Protein AF-0000000071013666 (afdb_homodimer)

Radius of gyration: 38.87 Å; Cα contacts (8 Å, |Δi|>4): 4070; chains: 2; bounding box: 71×134×83 Å

Nearest PDB structures (foldseek):
  2w54-assembly2_D  TM=9.859E-01  e=0.000E+00  Rhodobacter capsulatus
  2w55-assembly4_H  TM=9.844E-01  e=0.000E+00  Rhodobacter capsulatus
  3nvw-assembly1_C  TM=9.720E-01  e=0.000E+00  Bos taurus
  3b9j-assembly2_K  TM=9.791E-01  e=0.000E+00  Bos taurus
  3am9-assembly1_A  TM=9.625E-01  e=1.106E-103  Bos taurus

Foldseek 3Di:
DQDFLFLAFDDFPCVVCVVVVNDDDPVNDDADPPEWEKDFQWAQFFKWFWPDKDLPQLCPQPFWPDKDFLVLFPFQQALFLPDRPQGLADDGIHQATLRGHIMIIGPDNVSRHVSSVPMDTDIGHDAFFFDLVSQVVVVFFQDDKDKFWDAAQPVLLVVFPDKDKDKFWFFWFDQPFPFFWKKKWADDPPQAIEMETQALAQQSLLVSLCRRNVHDSLRYKYWFAEHRFCQFQRHRFSNSQRNNQSSVCSVPVGMYMYGDDLLSRLQATAIGKIKMKMKMFGAHLQQATRHMEMEIETEFEAHVRPQVQLQLQLVQQLQFQFQHNTYMYMYTGGYGRAHGHTAGQCRNNLVSNLRNLVVLLQSCQVSVHDSVSSVLVGGADVVRAAGSQGDGADPDCQNVQQVVLCVVVVVVVVVVVQLVVLVVDQFKHKFKFKDKGKHFFDRLPQVLQKWKKKWFQDLQRAIEIEIQGHHHQLSLQLLLLSLLCSLQQEDSVSYHYDIHMCNGTPDHHRNDSLCSCQHRSQFSNQFSNVLLLLLLPVLCVVVVHHSVPWDRHHQAIDHPNDGDHSSNSSNVCVVVVTDRMGMGMDGQPDADADSVNSHTHSGLHIWMKMKMWMKMAGLVQLDIATAAMEIETAFASGRHVVSLQVLLQVLLQQLLQSQAFAHWDADSRNGTPQSDCVRGPGDDPVRPHPYYHYDYDPPHAQPGPTSVRTHRRNRGSNSNNSRVNSRLQRRLCSSPPPQGGFNAHGNSYSVRSNVSNVVSVPRD/DQPFLFLAFDDFPCVVCVVVVNDDDPVNDDADPPEWEKDFQWAQFFKWFWPDKDLVQLCPQPFWPDKDFPVLFPFQQALFLPDRPQGLADDGIHQATLRGHIMIIGPDNVSRHVSSVPMDTDIGDDAFFFDLVSQVVVVFFQDDKDKFWDAAQPVLLVVFPDKDKDKFWFFWFDQPFPFFWKKKWADDPPQAIEMETQALAQQSLLVSLCRRNVHDSLRYKYWFAEHRFCQFQRHRFSNSQRNNQSSVCSVPVGMYMYGDDLLSRLQATAIGKIKMKIKMFGAHLQQATRHMEMEIETEFEAHVRPQVQLQLQLVQQLQFQFQHNTYMYMYTGGYTRAHGHTAGQCRNNLVSPLRNLLVLLQSCQVSVHDSVSSVLVGGADVVRAAGSQGDGADPDCQNVQQVVLCVVVVVVVVVVVQLVVLVVDQFKHKFKFKDKGKHFFDRLPQVLQKWKKKWFQDLQRAIEIEIQGHHHQLSLQLLLLSLLCSLQQEDSVSYHYDIHMCNGTPDHHRNDSLCSCQHGSQQSNQFSNVLLLLLLPVLCVVVVHHSVPWDRHHQAIDHPNDGDHSSNSSNVCVVVVTDRMGMGMDGDPQADADSVNSHTHSGLHIWMKMKMWMKMAGLVQLDIATAAMEIETAFASGRHVNSLQVLLQVLLQQLLQSQAFAHWDADSRRGTPQSDCVRGPGDDPVRPHPYYHYDYDPPHAQPGPTSVRTHRRNRGSNSNNSRVNSRLQRRLCSSPPPQGGFNAHGNSYSVSSNVSSVVSVPRD

pLDDT: mean 96.6, std 4.64, range [29.09, 98.94]

Organism: NCBI:txid2759526

InterPro domains:
  IPR000674 Aldehyde oxidase/xanthine dehydrogenase, a/b hammerhead [PF01315] (21-127)
  IPR000674 Aldehyde oxidase/xanthine dehydrogenase, a/b hammerhead [SM01008] (20-127)
  IPR008274 Aldehyde oxidase/xanthine dehydrogenase, first molybdopterin binding domain [PF02738] (143-379)
  IPR014309 Xanthine dehydrogenase, molybdopterin binding subunit [TIGR02965] (6-761)
  IPR016208 Aldehyde oxidase/xanthine dehydrogenase-like [PTHR11908] (5-758)
  IPR036856 Aldehyde oxidase/xanthine dehydrogenase, a/b hammerhead superfamily [SSF54665] (4-128)
  IPR037165 Aldehyde oxidase/xanthine dehydrogenase, molybdopterin binding domain superfamily [SSF56003] (127-760)
  IPR046867 Aldehyde oxidase/xanthine dehydrogenase, second molybdopterin binding domain [PF20256] (405-689)

Sequence (1528 aa):
MTERSVGASRRHDSAEAHVAGRAVYIDDIAEPPGLLHLAFGLAADGHARLLGIDLDAVRAVPGVVGVYTAADIPGVNDVSPVKGDDRLFADGEILYPGQPLFVVAATSVEIARRAARKAVVDVEPLPALTTIAQAKAAGSVIEEAQRMARGDAAAALDAAPHRISGTLEMGGQEHFYLEGQVALAVPGEDGQVHVLSSTQHPSEIQHLIAKVLGCSHADVTVEVRRMGGAFGGKETQAAAFAVAAALVAAKTGRPAKIRADRDDDMAMTGKRHEFSAGYDVGFTPDGRIAGIRIELASRCGATWDLSSAINDRAMFHADNCYWLPAVEIVSHRLKTHTVSNTAFRGFGGPQGMLAIERVMDAIAVHLGLDPLSVRQVNLYAPGRDVTPYHMTVTDNVAPEIIAELAEQAEYARRQAAVAEFNARNTVLKKGLALTPVKFGISFTTTHLNQAGALVLVYADGSIQINHGGTEMGQGLMIKVAQVVADVFAVPVDRVRVTSTRTDKVPNTSATAASSGADLNGMAAFRAADTVRARLADFLGDRFGCQAGDVRFTADGVVAGDELVPFETVCRMAHLARVSLSSTGFYATPHIHYDRATHSGRPFLYFAYGAALSEVVIDTLTGEHRVLAVDILHDVGRSLNPAIDLGQIEGAFVQGMGWLTTEELVYDDRGRLLTHAPSTYKIPTAGDRPARMDIRLWAAGLNVEATIHRSKAVGEPPFMLAISVFSALTAAVAATAPGKGLPALDAPATPERILMAVGELRARGMTERSVGASRRHDSAEAHVAGRAVYIDDIAEPPGLLHLAFGLAADGHARLLGIDLDAVRAVPGVVGVYTAADIPGVNDVSPVKGDDRLFADGEILYPGQPLFVVAATSVEIARRAARKAVVDVEPLPALTTIAQAKAAGSVIEEAQRMARGDAAAALDAAPHRISGTLEMGGQEHFYLEGQVALAVPGEDGQVHVLSSTQHPSEIQHLIAKVLGCSHADVTVEVRRMGGAFGGKETQAAAFAVAAALVAAKTGRPAKIRADRDDDMAMTGKRHEFSAGYDVGFTPDGRIAGIRIELASRCGATWDLSSAINDRAMFHADNCYWLPAVEIVSHRLKTHTVSNTAFRGFGGPQGMLAIERVMDAIAVHLGLDPLSVRQVNLYAPGRDVTPYHMTVTDNVAPEIIAELAEQAEYARRQAAVAEFNARNTVLKKGLALTPVKFGISFTTTHLNQAGALVLVYADGSIQINHGGTEMGQGLMIKVAQVVADVFAVPVDRVRVTSTRTDKVPNTSATAASSGADLNGMAAFRAADTVRARLADFLGDRFGCQAGDVRFTADGVVAGDELVPFETVCRMAHLARVSLSSTGFYATPHIHYDRATHSGRPFLYFAYGAALSEVVIDTLTGEHRVLAVDILHDVGRSLNPAIDLGQIEGAFVQGMGWLTTEELVYDDRGRLLTHAPSTYKIPTAGDRPARMDIRLWAAGLNVEATIHRSKAVGEPPFMLAISVFSALTAAVAATAPGKGLPALDAPATPERILMAVGELRARG

Secondary structure (DSSP, 8-state):
----STTS----TTHHHHHHT----GGGSPPPTTPEEEEEEE--SSSEEEEEEE-HHHHTSTTEEEEE-GGG-SS-S---SSSS---SS--SEE-STT-EEEEEEESSHHHHHHHHTT-EEEEEE-----SHHHHHHHT-EEEEEEEEEES-HHHHHHH-SEEEEEEEEE-------SS-SEEEEEE-GGG-EEEEE--S-HHHHHHHHHHHHT--GGGEEEEES--S--TTHHHHTTHHHHHHHHHHHHHHSS-EEEE--HHHHHHHS--PPEEEEEEEEEE-TTS-EEEEEEEEEEEEESS-TTHHHHHHHHHHTTTTTB--SSEEEEEEEEE-SSPPP---TTTTHHHHHHHHHHHHHHHHHHHT--HHHHHHHHB-BTTB-B-TTS-B-----HHHHHHHHHHHTTHHHHHHHHHHHHHH-SSEEEEEEEEEEEEEES-SSGGGSEEEEEEEE-TTS-EEEEES---SSS-HHHHHHHHHHHHHT--GGGEEE--EETTTS-SPPPS-TT-HHHHHHHHHHHHHHHHHHHHHHHHHHHHTS-GGG-EEETTEEEETTEEE-HHHHHHHHHHTT---EEEEEEE--S-EEETTTTEEE--SEEEEEEEEEEEEEETTT--EEEEEEEEEE--BS-S-HHHHHHHHHHHHHHHHHHHHT----B-TTS-BS--STTTS----GGGS-SEEEEEE-TT---SS--GGGB---SSGGGGGGHHHHHHHHHHHHTTSTTS-S---PBS--HHHHHHHHHHHHT--/----STTS----TTHHHHHHT----GGGSPPPTTPEEEEEEE--SSSEEEEEEE-HHHHTSTTEEEEE-GGG-SS-S---SSSS---SS--SEE-STT-EEEEEEESSHHHHHHHHTT-EEEEEE-----SHHHHHHHT-EEEEEEEEEES-HHHHHHH-SEEEEEEEEE-------SS-SEEEEEE-GGG-EEEEE--S-HHHHHHHHHHHHT--GGGEEEEES--S--TTHHHHTTHHHHHHHHHHHHHHSS-EEEE--HHHHHHHS--PPEEEEEEEEEE-TTS-EEEEEEEEEEEEESS-TTHHHHHHHHHHTTTTTB--SSEEEEEEEEE-SSPPP---TTTTHHHHHHHHHHHHHHHHHHHT--HHHHHHHHB-BTTB-B-TTS-B-----HHHHHHHHHHHTTHHHHHHHHHHHHHH-SSEEEEEEEEEEEEEES-SSGGGSEEEEEEEE-TTS-EEEEES---SSS-HHHHHHHHHHHHHT--GGGEEE--EETTTS-SPPPS-TT-HHHHHHHHHHHHHHHHHHHHHHHHHHHHTS-GGG-EEETTEEEETTEEE-HHHHHHHHHHTT---EEEEEEE--S-EEETTTTEEE--SEEEEEEEEEEEEEETTT--EEEEEEEEEE--BS-S-HHHHHHHHHHHHHHHHHHHHT----B-TTS-BS--STTTS----GGGS-SEEEEEE-TT---SS--GGGB---SSGGGGGGHHHHHHHHHHHHTTSTTS-S---PBS--HHHHHHHHHHHHT--

Solvent-accessible surface area (backbone atoms only — not comparable to full-atom values): 73636 Å² total; per-residue (Å²): 128,68,77,59,45,47,51,36,70,53,75,53,80,54,49,67,31,55,78,69,67,63,57,76,45,80,88,65,51,78,65,53,72,72,42,26,18,37,23,64,21,56,34,83,50,24,24,22,40,46,76,45,73,49,50,65,65,23,63,65,36,83,57,46,78,47,75,44,43,56,86,68,48,73,36,46,74,38,49,37,84,70,85,64,67,34,52,54,30,46,70,63,44,36,53,15,20,35,42,34,42,31,38,24,32,6,69,34,54,68,53,8,48,56,27,32,69,49,47,45,74,43,68,47,84,45,90,52,34,60,44,58,67,52,11,60,75,67,68,35,53,71,47,80,67,45,75,40,55,32,72,57,20,67,63,28,35,74,68,31,86,38,70,54,70,52,74,44,48,35,51,22,38,77,67,82,42,75,43,57,52,39,14,39,15,36,51,52,72,95,79,20,36,41,30,42,35,43,43,29,15,51,37,59,43,25,47,36,34,17,43,24,60,57,54,50,52,64,39,38,34,24,37,28,70,53,43,42,36,37,57,37,45,18,51,60,56,32,30,55,45,39,34,50,14,41,49,50,4,67,75,69,68,30,30,16,32,29,64,46,50,67,48,56,40,53,41,56,36,42,30,33,55,27,36,42,34,36,40,40,40,6,21,43,97,79,45,35,60,43,8,30,39,39,39,38,37,31,41,27,10,55,35,52,62,44,38,67,61,28,54,50,36,14,62,75,19,37,46,44,58,37,42,62,69,10,26,35,38,36,40,39,42,23,29,25,17,21,50,31,16,34,48,23,71,43,55,18,28,48,64,15,30,49,52,41,50,49,50,43,48,43,49,12,49,73,67,70,45,59,48,57,56,27,48,62,68,24,39,54,43,93,96,40,34,57,46,62,37,61,30,70,61,84,76,81,52,57,71,59,53,48,53,51,46,40,58,75,66,38,44,69,62,52,52,52,52,38,53,52,47,37,73,74,33,89,52,49,27,39,14,65,25,64,34,69,40,43,34,72,34,46,44,78,56,62,48,51,39,31,21,28,13,33,33,34,46,32,49,71,44,25,24,34,39,36,33,37,45,48,35,44,79,76,44,46,59,44,42,36,31,16,46,42,16,43,71,60,26,46,64,48,84,45,39,44,72,56,54,20,34,42,83,75,24,52,76,31,26,60,46,48,55,47,31,42,56,47,32,28,29,36,0,36,37,47,8,43,48,51,35,51,48,51,51,25,44,49,43,12,66,75,53,73,38,58,40,88,64,40,42,64,35,69,84,18,34,34,34,67,94,42,76,39,44,54,37,56,49,32,35,52,36,42,56,68,53,48,71,44,55,25,49,14,59,30,57,70,65,89,53,45,64,42,77,92,74,39,36,38,30,52,40,68,51,70,32,40,32,30,17,38,19,32,30,39,36,35,68,86,67,18,44,70,48,60,52,33,37,41,36,41,33,34,30,22,39,42,50,30,49,54,47,51,55,51,37,35,53,53,22,24,50,50,28,38,17,40,38,31,53,23,55,71,44,64,47,81,46,16,39,68,68,38,41,43,78,88,59,29,45,68,69,50,84,83,63,55,42,84,40,66,48,78,43,70,36,82,82,34,68,40,88,55,91,40,52,78,20,33,42,50,48,64,28,57,33,25,48,36,22,53,9,48,50,51,2,47,49,42,16,47,28,62,74,37,74,90,65,50,74,51,76,64,45,38,32,45,26,32,67,44,42,32,49,19,42,53,54,40,60,66,56,131,127,70,78,59,44,47,50,35,70,54,75,53,81,53,48,68,31,56,78,69,68,63,57,77,44,80,89,64,50,80,66,53,71,72,42,25,18,35,22,65,21,57,36,84,52,25,23,23,40,46,76,45,73,48,50,63,63,24,63,63,35,85,58,47,77,46,75,43,43,57,85,68,49,74,36,46,75,38,48,38,83,71,85,63,68,34,51,54,30,48,71,63,42,35,52,15,21,36,43,34,42,30,41,23,32,6,69,34,55,67,51,8,48,58,26,32,70,50,48,45,74,43,67,47,82,45,90,51,34,60,45,58,68,51,12,60,76,68,68,35,53,72,47,80,65,46,74,40,56,33,72,58,21,70,61,29,36,74,67,30,85,38,70,55,70,54,74,44,46,36,49,22,39,76,68,81,42,74,42,55,52,39,13,38,13,36,50,53,72,94,78,20,36,42,30,42,34,43,44,30,15,50,36,60,43,26,48,36,33,16,43,25,60,58,54,49,53,64,39,37,33,25,36,28,70,52,43,41,37,37,56,36,45,17,49,60,56,30,28,57,46,39,32,50,14,40,50,50,3,67,74,69,67,30,30,16,35,26,63,47,52,65,50,58,40,54,42,56,35,41,28,33,55,27,35,42,35,36,40,41,39,6,20,44,96,77,45,35,62,42,8,29,39,37,37,40,36,31,42,26,11,56,35,53,63,43,40,68,62,27,52,48,35,15,61,73,19,38,47,44,59,37,42,63,70,10,26,36,39,36,40,40,40,23,29,25,18,20,49,30,17,35,48,25,70,43,55,19,28,49,64,15,30,51,52,41,51,50,49,42,47,43,49,12,48,72,67,72,46,60,47,58,57,27,48,63,67,24,39,53,42,94,96,42,32,58,45,64,37,61,30,71,61,84,77,80,52,57,70,59,52,47,51,50,44,40,58,76,67,39,42,69,61,51,52,50,50,37,54,53,48,39,74,74,32,88,51,48,27,39,16,65,26,64,36,70,41,44,35,72,34,44,44,78,57,61,46,50,40,32,22,29,14,33,31,34,47,32,49,74,44,25,24,35,38,36,33,36,46,48,38,45,79,77,44,46,61,45,44,37,30,16,46,40,16,43,72,60,25,46,65,46,85,45,40,42,72,55,55,21,34,43,83,75,25,51,75,31,26,61,44,49,55,46,31,42,57,49,31,28,28,36,0,35,39,46,8,41,46,53,35,51,49,50,51,24,46,50,44,11,66,75,53,75,38,58,39,88,63,40,43,64,34,70,83,18,33,33,33,68,94,43,75,40,46,54,36,54,49,31,35,52,35,42,56,68,52,49,70,45,54,26,50,14,60,31,56,70,66,89,52,43,66,42,78,92,74,40,36,37,30,52,38,66,50,69,34,38,34,29,17,38,19,33,30,40,35,34,69,86,68,17,43,69,48,59,51,32,36,40,36,42,33,35,29,22,38,42,50,31,48,53,48,51,54,51,37,35,53,53,24,24,50,52,28,39,17,39,38,32,52,22,54,72,43,63,45,82,46,17,40,68,67,38,39,40,77,90,59,28,45,69,69,52,84,84,62,55,41,85,39,68,48,78,43,71,36,84,82,35,67,40,86,54,90,40,52,78,20,34,43,51,49,68,29,56,33,26,49,37,22,52,9,46,50,49,2,47,48,42,14,46,28,61,75,38,73,89,64,49,72,50,76,64,44,37,32,45,27,33,67,45,41,33,48,20,42,52,54,41,60,66,56,129

Structure (mmCIF, N/CA/C/O backbone):
data_AF-0000000071013666-model_v1
#
loop_
_entity.id
_entity.type
_entity.pdbx_description
1 polymer 'Xanthine dehydrogenase molybdopterin binding subunit'
#
loop_
_atom_site.group_PDB
_atom_site.id
_atom_site.type_symbol
_atom_site.label_atom_id
_atom_site.label_alt_id
_atom_site.label_comp_id
_atom_site.label_asym_id
_atom_site.label_entity_id
_atom_site.label_seq_id
_atom_site.pdbx_PDB_ins_code
_atom_site.Cartn_x
_atom_site.Cartn_y
_atom_site.Cartn_z
_atom_site.occupancy
_atom_site.B_iso_or_equiv
_atom_site.auth_seq_id
_atom_site.auth_comp_id
_atom_site.auth_asym_id
_atom_site.auth_atom_id
_atom_site.pdbx_PDB_model_num
ATOM 1 N N . MET A 1 1 ? 8.383 22.922 -27.344 1 29.45 1 MET A N 1
ATOM 2 C CA . MET A 1 1 ? 8.734 22.953 -25.938 1 29.45 1 MET A CA 1
ATOM 3 C C . MET A 1 1 ? 7.629 22.344 -25.078 1 29.45 1 MET A C 1
ATOM 5 O O . MET A 1 1 ? 6.504 22.844 -25.062 1 29.45 1 MET A O 1
ATOM 9 N N . THR A 1 2 ? 7.605 21.062 -24.906 1 40.78 2 THR A N 1
ATOM 10 C CA . THR A 1 2 ? 6.551 20.281 -24.266 1 40.78 2 THR A CA 1
ATOM 11 C C . THR A 1 2 ? 6.164 20.891 -22.922 1 40.78 2 THR A C 1
ATOM 13 O O . THR A 1 2 ? 7.031 21.297 -22.141 1 40.78 2 THR A O 1
ATOM 16 N N . GLU A 1 3 ? 5.148 21.547 -22.812 1 54.53 3 GLU A N 1
ATOM 17 C CA . GLU A 1 3 ? 4.621 22.328 -21.688 1 54.53 3 GLU A CA 1
ATOM 18 C C . GLU A 1 3 ? 4.809 21.594 -20.359 1 54.53 3 GLU A C 1
ATOM 20 O O . GLU A 1 3 ? 4.375 20.438 -20.219 1 54.53 3 GLU A O 1
ATOM 25 N N . ARG A 1 4 ? 5.801 21.906 -19.625 1 75.62 4 ARG A N 1
ATOM 26 C CA . ARG A 1 4 ? 6.109 21.406 -18.281 1 75.62 4 ARG A CA 1
ATOM 27 C C . ARG A 1 4 ? 4.855 21.359 -17.406 1 75.62 4 ARG A C 1
ATOM 29 O O . ARG A 1 4 ? 4.012 22.266 -17.484 1 75.62 4 ARG A O 1
ATOM 36 N N . SER A 1 5 ? 4.637 20.156 -16.688 1 82.19 5 SER A N 1
ATOM 37 C CA . SER A 1 5 ? 3.48 20.016 -15.812 1 82.19 5 SER A CA 1
ATOM 38 C C . SER A 1 5 ? 3.588 20.938 -14.602 1 82.19 5 SER A C 1
ATOM 40 O O . SER A 1 5 ? 2.598 21.531 -14.188 1 82.19 5 SER A O 1
ATOM 42 N N . VAL A 1 6 ? 4.801 21.047 -14.156 1 85.12 6 VAL A N 1
ATOM 43 C CA . VAL A 1 6 ? 5.016 21.938 -13.031 1 85.12 6 VAL A CA 1
ATOM 44 C C . VAL A 1 6 ? 4.98 23.391 -13.508 1 85.12 6 VAL A C 1
ATOM 46 O O . VAL A 1 6 ? 5.488 23.703 -14.586 1 85.12 6 VAL A O 1
ATOM 49 N N . GLY A 1 7 ? 4.418 24.281 -12.781 1 84.88 7 GLY A N 1
ATOM 50 C CA . GLY A 1 7 ? 4.316 25.688 -13.141 1 84.88 7 GLY A CA 1
ATOM 51 C C . GLY A 1 7 ? 3.023 26.031 -13.867 1 84.88 7 GLY A C 1
ATOM 52 O O . GLY A 1 7 ? 2.658 27.203 -13.977 1 84.88 7 GLY A O 1
ATOM 53 N N . ALA A 1 8 ? 2.369 24.984 -14.312 1 82.5 8 ALA A N 1
ATOM 54 C CA . ALA A 1 8 ? 1.08 25.188 -14.969 1 82.5 8 ALA A CA 1
ATOM 55 C C . ALA A 1 8 ? -0.053 25.25 -13.945 1 82.5 8 ALA A C 1
ATOM 57 O O . ALA A 1 8 ? -0.041 24.5 -12.961 1 82.5 8 ALA A O 1
ATOM 58 N N . SER A 1 9 ? -0.976 26.141 -14.281 1 86.44 9 SER A N 1
ATOM 59 C CA . SER A 1 9 ? -2.182 26.188 -13.461 1 86.44 9 SER A CA 1
ATOM 60 C C . SER A 1 9 ? -3.078 24.984 -13.727 1 86.44 9 SER A C 1
ATOM 62 O O . SER A 1 9 ? -3.572 24.797 -14.844 1 86.44 9 SER A O 1
ATOM 64 N N . ARG A 1 10 ? -3.094 24.172 -12.781 1 85.81 10 ARG A N 1
ATOM 65 C CA . ARG A 1 10 ? -3.98 23.016 -12.836 1 85.81 10 ARG A CA 1
ATOM 66 C C . ARG A 1 10 ? -5.031 23.078 -11.742 1 85.81 10 ARG A C 1
ATOM 68 O O . ARG A 1 10 ? -4.793 23.656 -10.672 1 85.81 10 ARG A O 1
ATOM 75 N N . ARG A 1 11 ? -6.199 22.609 -12.07 1 81.56 11 ARG A N 1
ATOM 76 C CA . ARG A 1 11 ? -7.266 22.531 -11.078 1 81.56 11 ARG A CA 1
ATOM 77 C C . ARG A 1 11 ? -6.902 21.562 -9.961 1 81.56 11 ARG A C 1
ATOM 79 O O . ARG A 1 11 ? -6.219 20.562 -10.195 1 81.56 11 ARG A O 1
ATOM 86 N N . HIS A 1 12 ? -7.41 21.781 -8.82 1 81.62 12 HIS A N 1
ATOM 87 C CA . HIS A 1 12 ? -7.344 20.828 -7.715 1 81.62 12 HIS A CA 1
ATOM 88 C C . HIS A 1 12 ? -7.84 19.453 -8.148 1 81.62 12 HIS A C 1
ATOM 90 O O . HIS A 1 12 ? -8.805 19.344 -8.906 1 81.62 12 HIS A O 1
ATOM 96 N N . ASP A 1 13 ? -7.219 18.406 -7.629 1 82.62 13 ASP A N 1
ATOM 97 C CA . ASP A 1 13 ? -7.496 17.062 -8.125 1 82.62 13 ASP A CA 1
ATOM 98 C C . ASP A 1 13 ? -8.938 16.641 -7.816 1 82.62 13 ASP A C 1
ATOM 100 O O . ASP A 1 13 ? -9.523 15.844 -8.539 1 82.62 13 ASP A O 1
ATOM 104 N N . SER A 1 14 ? -9.516 17.25 -6.777 1 84.38 14 SER A N 1
ATOM 105 C CA . SER A 1 14 ? -10.883 16.891 -6.387 1 84.38 14 SER A CA 1
ATOM 106 C C . SER A 1 14 ? -11.844 18.047 -6.621 1 84.38 14 SER A C 1
ATOM 108 O O . SER A 1 14 ? -12.953 18.062 -6.078 1 84.38 14 SER A O 1
ATOM 110 N N . ALA A 1 15 ? -11.453 19.062 -7.344 1 87.62 15 ALA A N 1
ATOM 111 C CA . ALA A 1 15 ? -12.25 20.266 -7.484 1 87.62 15 ALA A CA 1
ATOM 112 C C . ALA A 1 15 ? -13.641 19.953 -8.023 1 87.62 15 ALA A C 1
ATOM 114 O O . ALA A 1 15 ? -14.648 20.375 -7.445 1 87.62 15 ALA A O 1
ATOM 115 N N . GLU A 1 16 ? -13.695 19.203 -9.062 1 87.62 16 GLU A N 1
ATOM 116 C CA . GLU A 1 16 ? -14.984 18.875 -9.664 1 87.62 16 GLU A CA 1
ATOM 117 C C . GLU A 1 16 ? -15.836 18.031 -8.719 1 87.62 16 GLU A C 1
ATOM 119 O O . GLU A 1 16 ? -17.047 18.219 -8.641 1 87.62 16 GLU A O 1
ATOM 124 N N . ALA A 1 17 ? -15.156 17.109 -8.055 1 88.06 17 ALA A N 1
ATOM 125 C CA . ALA A 1 17 ? -15.883 16.25 -7.117 1 88.06 17 ALA A CA 1
ATOM 126 C C . ALA A 1 17 ? -16.438 17.062 -5.953 1 88.06 17 ALA A C 1
ATOM 128 O O . ALA A 1 17 ? -17.531 16.766 -5.453 1 88.06 17 ALA A O 1
ATOM 129 N N . HIS A 1 18 ? -15.75 18.047 -5.496 1 88.44 18 HIS A N 1
ATOM 130 C CA . HIS A 1 18 ? -16.219 18.906 -4.418 1 88.44 18 HIS A CA 1
ATOM 131 C C . HIS A 1 18 ? -17.484 19.656 -4.82 1 88.44 18 HIS A C 1
ATOM 133 O O . HIS A 1 18 ? -18.469 19.656 -4.078 1 88.44 18 HIS A O 1
ATOM 139 N N . VAL A 1 19 ? -17.5 20.203 -6.039 1 89.5 19 VAL A N 1
ATOM 140 C CA . VAL A 1 19 ? -18.609 21.031 -6.508 1 89.5 19 VAL A CA 1
ATOM 141 C C . VAL A 1 19 ? -19.828 20.172 -6.781 1 89.5 19 VAL A C 1
ATOM 143 O O . VAL A 1 19 ? -20.969 20.578 -6.535 1 89.5 19 VAL A O 1
ATOM 146 N N . ALA A 1 20 ? -19.516 18.922 -7.172 1 90.12 20 ALA A N 1
ATOM 147 C CA . ALA A 1 20 ? -20.609 18.016 -7.543 1 90.12 20 ALA A CA 1
ATOM 148 C C . ALA A 1 20 ? -21.094 17.203 -6.344 1 90.12 20 ALA A C 1
ATOM 150 O O . ALA A 1 20 ? -22.078 16.469 -6.438 1 90.12 20 ALA A O 1
ATOM 151 N N . GLY A 1 21 ? -20.422 17.375 -5.215 1 87.75 21 GLY A N 1
ATOM 152 C CA . GLY A 1 21 ? -20.797 16.625 -4.027 1 87.75 21 GLY A CA 1
ATOM 153 C C . GLY A 1 21 ? -20.406 15.156 -4.105 1 87.75 21 GLY A C 1
ATOM 154 O O . GLY A 1 21 ? -20.984 14.32 -3.414 1 87.75 21 GLY A O 1
ATOM 155 N N . ARG A 1 22 ? -19.453 14.906 -4.965 1 87.25 22 ARG A N 1
ATOM 156 C CA . ARG A 1 22 ? -19.062 13.516 -5.188 1 87.25 22 ARG A CA 1
ATOM 157 C C . ARG A 1 22 ? -17.797 13.164 -4.422 1 87.25 22 ARG A C 1
ATOM 159 O O . ARG A 1 22 ? -17.422 11.992 -4.328 1 87.25 22 ARG A O 1
ATOM 166 N N . ALA A 1 23 ? -17.031 14.125 -3.883 1 90.12 23 ALA A N 1
ATOM 167 C CA . ALA A 1 23 ? -15.852 13.828 -3.076 1 90.12 23 ALA A CA 1
ATOM 168 C C . ALA A 1 23 ? -16.219 13.07 -1.806 1 90.12 23 ALA A C 1
ATOM 170 O O . ALA A 1 23 ? -17.078 13.531 -1.032 1 90.12 23 ALA A O 1
ATOM 171 N N . VAL A 1 24 ? -15.633 11.977 -1.604 1 90.62 24 VAL A N 1
ATOM 172 C CA . VAL A 1 24 ? -16.031 11.102 -0.51 1 90.62 24 VAL A CA 1
ATOM 173 C C . VAL A 1 24 ? -15.203 11.414 0.732 1 90.62 24 VAL A C 1
ATOM 175 O O . VAL A 1 24 ? -13.977 11.242 0.727 1 90.62 24 VAL A O 1
ATOM 178 N N . TYR A 1 25 ? -15.906 11.914 1.695 1 94.56 25 TYR A N 1
ATOM 179 C CA . TYR A 1 25 ? -15.312 12.062 3.021 1 94.56 25 TYR A CA 1
ATOM 180 C C . TYR A 1 25 ? -15.633 10.867 3.9 1 94.56 25 TYR A C 1
ATOM 182 O O . TYR A 1 25 ? -16.422 9.992 3.512 1 94.56 25 TYR A O 1
ATOM 190 N N . ILE A 1 26 ? -15.047 10.75 5.062 1 95.81 26 ILE A N 1
ATOM 191 C CA . ILE A 1 26 ? -15.148 9.547 5.879 1 95.81 26 ILE A CA 1
ATOM 192 C C . ILE A 1 26 ? -16.609 9.297 6.242 1 95.81 26 ILE A C 1
ATOM 194 O O . ILE A 1 26 ? -17.094 8.164 6.172 1 95.81 26 ILE A O 1
ATOM 198 N N . ASP A 1 27 ? -17.312 10.352 6.578 1 94 27 ASP A N 1
ATOM 199 C CA . ASP A 1 27 ? -18.703 10.18 7.004 1 94 27 ASP A CA 1
ATOM 200 C C . ASP A 1 27 ? -19.594 9.828 5.82 1 94 27 ASP A C 1
ATOM 202 O O . ASP A 1 27 ? -20.734 9.398 6.008 1 94 27 ASP A O 1
ATOM 206 N N . ASP A 1 28 ? -19.094 10.016 4.57 1 91.5 28 ASP A N 1
ATOM 207 C CA . ASP A 1 28 ? -19.859 9.711 3.359 1 91.5 28 ASP A CA 1
ATOM 208 C C . ASP A 1 28 ? -19.719 8.234 2.988 1 91.5 28 ASP A C 1
ATOM 210 O O . ASP A 1 28 ? -20.484 7.723 2.174 1 91.5 28 ASP A O 1
ATOM 214 N N . ILE A 1 29 ? -18.75 7.602 3.543 1 91.19 29 ILE A N 1
ATOM 215 C CA . ILE A 1 29 ? -18.484 6.211 3.184 1 91.19 29 ILE A CA 1
ATOM 216 C C . ILE A 1 29 ? -19.656 5.336 3.617 1 91.19 29 ILE A C 1
ATOM 218 O O . ILE A 1 29 ? -20.203 5.504 4.715 1 91.19 29 ILE A O 1
ATOM 222 N N . ALA A 1 30 ? -20.016 4.418 2.711 1 88.94 30 ALA A N 1
ATOM 223 C CA . ALA A 1 30 ? -21.078 3.473 3.051 1 88.94 30 ALA A CA 1
ATOM 224 C C . ALA A 1 30 ? -20.734 2.693 4.316 1 88.94 30 ALA A C 1
ATOM 226 O O . ALA A 1 30 ? -19.625 2.172 4.449 1 88.94 30 ALA A O 1
ATOM 227 N N . GLU A 1 31 ? -21.625 2.654 5.238 1 92.31 31 GLU A N 1
ATOM 228 C CA . GLU A 1 31 ? -21.359 2.062 6.543 1 92.31 31 GLU A CA 1
ATOM 229 C C . GLU A 1 31 ? -21.203 0.547 6.445 1 92.31 31 GLU A C 1
ATOM 231 O O . GLU A 1 31 ? -22.094 -0.14 5.949 1 92.31 31 GLU A O 1
ATOM 236 N N . PRO A 1 32 ? -20.094 0.064 6.895 1 91.81 32 PRO A N 1
ATOM 237 C CA . PRO A 1 32 ? -19.938 -1.393 6.891 1 91.81 32 PRO A CA 1
ATOM 238 C C . PRO A 1 32 ? -20.969 -2.092 7.781 1 91.81 32 PRO A C 1
ATOM 240 O O . PRO A 1 32 ? -21.422 -1.515 8.773 1 91.81 32 PRO A O 1
ATOM 243 N N . PRO A 1 33 ? -21.297 -3.352 7.406 1 91.69 33 PRO A N 1
ATOM 244 C CA . PRO A 1 33 ? -22.219 -4.098 8.258 1 91.69 33 PRO A CA 1
ATOM 245 C C . PRO A 1 33 ? -21.719 -4.254 9.688 1 91.69 33 PRO A C 1
ATOM 247 O O . PRO A 1 33 ? -20.531 -4.492 9.906 1 91.69 33 PRO A O 1
ATOM 250 N N . GLY A 1 34 ? -22.625 -4.012 10.633 1 94.62 34 GLY A N 1
ATOM 251 C CA . GLY A 1 34 ? -22.281 -4.18 12.031 1 94.62 34 GLY A CA 1
ATOM 252 C C . GLY A 1 34 ? -21.594 -2.965 12.633 1 94.62 34 GLY A C 1
ATOM 253 O O . GLY A 1 34 ? -21.141 -3.004 13.773 1 94.62 34 GLY A O 1
ATOM 254 N N . LEU A 1 35 ? -21.625 -1.884 11.93 1 97.31 35 LEU A N 1
ATOM 255 C CA . LEU A 1 35 ? -20.938 -0.668 12.367 1 97.31 35 LEU A CA 1
ATOM 256 C C . LEU A 1 35 ? -21.5 -0.19 13.711 1 97.31 35 LEU A C 1
ATOM 258 O O . LEU A 1 35 ? -22.719 -0.154 13.906 1 97.31 35 LEU A O 1
ATOM 262 N N . LEU A 1 36 ? -20.625 0.112 14.586 1 98.75 36 LEU A N 1
ATOM 263 C CA . LEU A 1 36 ? -20.953 0.77 15.844 1 98.75 36 LEU A CA 1
ATOM 264 C C . LEU A 1 36 ? -20.641 2.262 15.773 1 98.75 36 LEU A C 1
ATOM 266 O O . LEU A 1 36 ? -19.625 2.664 15.219 1 98.75 36 LEU A O 1
ATOM 270 N N . HIS A 1 37 ? -21.562 3.035 16.281 1 98.75 37 HIS A N 1
ATOM 271 C CA . HIS A 1 37 ? -21.375 4.477 16.375 1 98.75 37 HIS A CA 1
ATOM 272 C C . HIS A 1 37 ? -20.969 4.879 17.797 1 98.75 37 HIS A C 1
ATOM 274 O O . HIS A 1 37 ? -21.484 4.332 18.766 1 98.75 37 HIS A O 1
ATOM 280 N N . LEU A 1 38 ? -20.062 5.848 17.828 1 98.88 38 LEU A N 1
ATOM 281 C CA . LEU A 1 38 ? -19.469 6.176 19.125 1 98.88 38 LEU A CA 1
ATOM 282 C C . LEU A 1 38 ? -19.844 7.598 19.547 1 98.88 38 LEU A C 1
ATOM 284 O O . LEU A 1 38 ? -20.062 8.461 18.688 1 98.88 38 LEU A O 1
ATOM 288 N N . ALA A 1 39 ? -19.875 7.801 20.844 1 98.75 39 ALA A N 1
ATOM 289 C CA . ALA A 1 39 ? -19.969 9.117 21.469 1 98.75 39 ALA A CA 1
ATOM 290 C C . ALA A 1 39 ? -19.219 9.156 22.781 1 98.75 39 ALA A C 1
ATOM 292 O O . ALA A 1 39 ? -19.266 8.195 23.562 1 98.75 39 ALA A O 1
ATOM 293 N N . PHE A 1 40 ? -18.5 10.18 22.984 1 98.62 40 PHE A N 1
ATOM 294 C CA . PHE A 1 40 ? -17.797 10.352 24.25 1 98.62 40 PHE A CA 1
ATOM 295 C C . PHE A 1 40 ? -18.766 10.82 25.344 1 98.62 40 PHE A C 1
ATOM 297 O O . PHE A 1 40 ? -19.688 11.586 25.062 1 98.62 40 PHE A O 1
ATOM 304 N N . GLY A 1 41 ? -18.609 10.234 26.531 1 98.38 41 GLY A N 1
ATOM 305 C CA . GLY A 1 41 ? -19.062 10.945 27.719 1 98.38 41 GLY A CA 1
ATOM 306 C C . GLY A 1 41 ? -18.078 12.008 28.188 1 98.38 41 GLY A C 1
ATOM 307 O O . GLY A 1 41 ? -16.922 11.711 28.5 1 98.38 41 GLY A O 1
ATOM 308 N N . LEU A 1 42 ? -18.5 13.266 28.266 1 97.69 42 LEU A N 1
ATOM 309 C CA . LEU A 1 42 ? -17.594 14.391 28.484 1 97.69 42 LEU A CA 1
ATOM 310 C C . LEU A 1 42 ? -17.797 14.977 29.875 1 97.69 42 LEU A C 1
ATOM 312 O O . LEU A 1 42 ? -18.922 14.984 30.406 1 97.69 42 LEU A O 1
ATOM 316 N N . ALA A 1 43 ? -16.75 15.477 30.422 1 97.19 43 ALA A N 1
ATOM 317 C CA . ALA A 1 43 ? -16.812 16.172 31.703 1 97.19 43 ALA A CA 1
ATOM 318 C C . ALA A 1 43 ? -17.578 17.484 31.578 1 97.19 43 ALA A C 1
ATOM 320 O O . ALA A 1 43 ? -17.297 18.281 30.672 1 97.19 43 ALA A O 1
ATOM 321 N N . ALA A 1 44 ? -18.531 17.688 32.469 1 90.25 44 ALA A N 1
ATOM 322 C CA . ALA A 1 44 ? -19.266 18.953 32.5 1 90.25 44 ALA A CA 1
ATOM 323 C C . ALA A 1 44 ? -18.516 20.016 33.281 1 90.25 44 ALA A C 1
ATOM 325 O O . ALA A 1 44 ? -18.625 21.203 33 1 90.25 44 ALA A O 1
ATOM 326 N N . ASP A 1 45 ? -17.781 19.531 34.312 1 82 45 ASP A N 1
ATOM 327 C CA . ASP A 1 45 ? -17.062 20.422 35.219 1 82 45 ASP A CA 1
ATOM 328 C C . ASP A 1 45 ? -15.617 20.625 34.781 1 82 45 ASP A C 1
ATOM 330 O O . ASP A 1 45 ? -15.078 19.812 34.031 1 82 45 ASP A O 1
ATOM 334 N N . GLY A 1 46 ? -15.164 21.812 35.281 1 87 46 GLY A N 1
ATOM 335 C CA . GLY A 1 46 ? -13.766 22.078 35 1 87 46 GLY A CA 1
ATOM 336 C C . GLY A 1 46 ? -12.828 21.297 35.906 1 87 46 GLY A C 1
ATOM 337 O O . GLY A 1 46 ? -13.078 20.141 36.219 1 87 46 GLY A O 1
ATOM 338 N N . HIS A 1 47 ? -11.812 21.859 36.438 1 97.06 47 HIS A N 1
ATOM 339 C CA . HIS A 1 47 ? -10.789 21.266 37.312 1 97.06 47 HIS A CA 1
ATOM 340 C C . HIS A 1 47 ? -11.414 20.625 38.531 1 97.06 47 HIS A C 1
ATOM 342 O O . HIS A 1 47 ? -12.102 21.297 39.312 1 97.06 47 HIS A O 1
ATOM 348 N N . ALA A 1 48 ? -11.281 19.25 38.625 1 97.94 48 ALA A N 1
ATOM 349 C CA . ALA A 1 48 ? -11.906 18.516 39.719 1 97.94 48 ALA A CA 1
ATOM 350 C C . ALA A 1 48 ? -11.211 17.172 39.938 1 97.94 48 ALA A C 1
ATOM 352 O O . ALA A 1 48 ? -10.539 16.656 39.031 1 97.94 48 ALA A O 1
ATOM 353 N N . ARG A 1 49 ? -11.336 16.641 41.094 1 98 49 ARG A N 1
ATOM 354 C CA . ARG A 1 49 ? -11.023 15.242 41.344 1 98 49 ARG A CA 1
ATOM 355 C C . ARG A 1 49 ? -12.172 14.336 40.906 1 98 49 ARG A C 1
ATOM 357 O O . ARG A 1 49 ? -13.328 14.594 41.219 1 98 49 ARG A O 1
ATOM 364 N N . LEU A 1 50 ? -11.883 13.352 40.125 1 97.5 50 LEU A N 1
ATOM 365 C CA . LEU A 1 50 ? -12.883 12.383 39.688 1 97.5 50 LEU A CA 1
ATOM 366 C C . LEU A 1 50 ? -13.055 11.273 40.719 1 97.5 50 LEU A C 1
ATOM 368 O O . LEU A 1 50 ? -12.188 10.406 40.875 1 97.5 50 LEU A O 1
ATOM 372 N N . LEU A 1 51 ? -14.133 11.203 41.438 1 96.94 51 LEU A N 1
ATOM 373 C CA . LEU A 1 51 ? -14.359 10.258 42.531 1 96.94 51 LEU A CA 1
ATOM 374 C C . LEU A 1 51 ? -14.945 8.953 42 1 96.94 51 LEU A C 1
ATOM 376 O O . LEU A 1 51 ? -14.703 7.879 42.531 1 96.94 51 LEU A O 1
ATOM 380 N N . GLY A 1 52 ? -15.766 9.062 41 1 95.94 52 GLY A N 1
ATOM 381 C CA . GLY A 1 52 ? -16.359 7.879 40.406 1 95.94 52 GLY A CA 1
ATOM 382 C C . GLY A 1 52 ? -17.344 8.211 39.312 1 95.94 52 GLY A C 1
ATOM 383 O O . GLY A 1 52 ? -17.844 9.336 39.219 1 95.94 52 GLY A O 1
ATOM 384 N N . ILE A 1 53 ? -17.5 7.227 38.469 1 97.19 53 ILE A N 1
ATOM 385 C CA . ILE A 1 53 ? -18.484 7.34 37.406 1 97.19 53 ILE A CA 1
ATOM 386 C C . ILE A 1 53 ? -19.453 6.156 37.438 1 97.19 53 ILE A C 1
ATOM 388 O O . ILE A 1 53 ? -19.016 5 37.438 1 97.19 53 ILE A O 1
ATOM 392 N N . ASP A 1 54 ? -20.719 6.383 37.625 1 98.19 54 ASP A N 1
ATOM 393 C CA . ASP A 1 54 ? -21.75 5.355 37.5 1 98.19 54 ASP A CA 1
ATOM 394 C C . ASP A 1 54 ? -22.297 5.289 36.062 1 98.19 54 ASP A C 1
ATOM 396 O O . ASP A 1 54 ? -22.906 6.242 35.594 1 98.19 54 ASP A O 1
ATOM 400 N N . LEU A 1 55 ? -22.047 4.145 35.438 1 98.69 55 LEU A N 1
ATOM 401 C CA . LEU A 1 55 ? -22.391 3.994 34.031 1 98.69 55 LEU A CA 1
ATOM 402 C C . LEU A 1 55 ? -23.531 3.002 33.844 1 98.69 55 LEU A C 1
ATOM 404 O O . LEU A 1 55 ? -23.828 2.572 32.719 1 98.69 55 LEU A O 1
ATOM 408 N N . ASP A 1 56 ? -24.203 2.623 34.875 1 98.44 56 ASP A N 1
ATOM 409 C CA . ASP A 1 56 ? -25.266 1.619 34.781 1 98.44 56 ASP A CA 1
ATOM 410 C C . ASP A 1 56 ? -26.391 2.084 33.875 1 98.44 56 ASP A C 1
ATOM 412 O O . ASP A 1 56 ? -26.859 1.325 33.031 1 98.44 56 ASP A O 1
ATOM 416 N N . ALA A 1 57 ? -26.812 3.328 34.062 1 98.5 57 ALA A N 1
ATOM 417 C CA . ALA A 1 57 ? -27.875 3.871 33.25 1 98.5 57 ALA A CA 1
ATOM 418 C C . ALA A 1 57 ? -27.453 3.969 31.781 1 98.5 57 ALA A C 1
ATOM 420 O O . ALA A 1 57 ? -28.266 3.811 30.875 1 98.5 57 ALA A O 1
ATOM 421 N N . VAL A 1 58 ? -26.172 4.25 31.531 1 98.81 58 VAL A N 1
ATOM 422 C CA . VAL A 1 58 ? -25.625 4.316 30.172 1 98.81 58 VAL A CA 1
ATOM 423 C C . VAL A 1 58 ? -25.719 2.941 29.516 1 98.81 58 VAL A C 1
ATOM 425 O O . VAL A 1 58 ? -26.234 2.811 28.406 1 98.81 58 VAL A O 1
ATOM 428 N N . ARG A 1 59 ? -25.234 1.948 30.219 1 98.56 59 ARG A N 1
ATOM 429 C CA . ARG A 1 59 ? -25.172 0.579 29.719 1 98.56 59 ARG A CA 1
ATOM 430 C C . ARG A 1 59 ? -26.578 0.017 29.484 1 98.56 59 ARG A C 1
ATOM 432 O O . ARG A 1 59 ? -26.766 -0.842 28.625 1 98.56 59 ARG A O 1
ATOM 439 N N . ALA A 1 60 ? -27.547 0.508 30.188 1 98.19 60 ALA A N 1
ATOM 440 C CA . ALA A 1 60 ? -28.906 -0.034 30.156 1 98.19 60 ALA A CA 1
ATOM 441 C C . ALA A 1 60 ? -29.688 0.505 28.953 1 98.19 60 ALA A C 1
ATOM 443 O O . ALA A 1 60 ? -30.734 -0.029 28.609 1 98.19 60 ALA A O 1
ATOM 444 N N . VAL A 1 61 ? -29.172 1.494 28.25 1 98.56 61 VAL A N 1
ATOM 445 C CA . VAL A 1 61 ? -29.891 2.064 27.109 1 98.56 61 VAL A CA 1
ATOM 446 C C . VAL A 1 61 ? -29.953 1.044 25.984 1 98.56 61 VAL A C 1
ATOM 448 O O . VAL A 1 61 ? -28.922 0.511 25.562 1 98.56 61 VAL A O 1
ATOM 451 N N . PRO A 1 62 ? -31.172 0.706 25.5 1 98.38 62 PRO A N 1
ATOM 452 C CA . PRO A 1 62 ? -31.25 -0.224 24.359 1 98.38 62 PRO A CA 1
ATOM 453 C C . PRO A 1 62 ? -30.438 0.239 23.156 1 98.38 62 PRO A C 1
ATOM 455 O O . PRO A 1 62 ? -30.547 1.398 22.75 1 98.38 62 PRO A O 1
ATOM 458 N N . GLY A 1 63 ? -29.656 -0.653 22.609 1 98.44 63 GLY A N 1
ATOM 459 C CA . GLY A 1 63 ? -28.828 -0.338 21.453 1 98.44 63 GLY A CA 1
ATOM 460 C C . GLY A 1 63 ? -27.375 -0.093 21.797 1 98.44 63 GLY A C 1
ATOM 461 O O . GLY A 1 63 ? -26.5 -0.092 20.922 1 98.44 63 GLY A O 1
ATOM 462 N N . VAL A 1 64 ? -27.109 0.155 23.109 1 98.81 64 VAL A N 1
ATOM 463 C CA . VAL A 1 64 ? -25.719 0.26 23.547 1 98.81 64 VAL A CA 1
ATOM 464 C C . VAL A 1 64 ? -25.078 -1.122 23.547 1 98.81 64 VAL A C 1
ATOM 466 O O . VAL A 1 64 ? -25.625 -2.072 24.109 1 98.81 64 VAL A O 1
ATOM 469 N N . VAL A 1 65 ? -23.938 -1.2 22.891 1 98.56 65 VAL A N 1
ATOM 470 C CA . VAL A 1 65 ? -23.219 -2.463 22.734 1 98.56 65 VAL A CA 1
ATOM 471 C C . VAL A 1 65 ? -22.078 -2.529 23.75 1 98.56 65 VAL A C 1
ATOM 473 O O . VAL A 1 65 ? -21.734 -3.611 24.234 1 98.56 65 VAL A O 1
ATOM 476 N N . GLY A 1 66 ? -21.5 -1.367 24.078 1 98.56 66 GLY A N 1
ATOM 477 C CA . GLY A 1 66 ? -20.406 -1.321 25.016 1 98.56 66 GLY A CA 1
ATOM 478 C C . GLY A 1 66 ? -20.094 0.082 25.5 1 98.56 66 GLY A C 1
ATOM 479 O O . GLY A 1 66 ? -20.438 1.063 24.844 1 98.56 66 GLY A O 1
ATOM 480 N N . VAL A 1 67 ? -19.609 0.152 26.703 1 98.88 67 VAL A N 1
ATOM 481 C CA . VAL A 1 67 ? -19.094 1.378 27.297 1 98.88 67 VAL A CA 1
ATOM 482 C C . VAL A 1 67 ? -17.688 1.145 27.828 1 98.88 67 VAL A C 1
ATOM 484 O O . VAL A 1 67 ? -17.422 0.159 28.516 1 98.88 67 VAL A O 1
ATOM 487 N N . TYR A 1 68 ? -16.734 2.033 27.422 1 98.81 68 TYR A N 1
ATOM 488 C CA . TYR A 1 68 ? -15.336 1.791 27.734 1 98.81 68 TYR A CA 1
ATOM 489 C C . TYR A 1 68 ? -14.719 2.994 28.438 1 98.81 68 TYR A C 1
ATOM 491 O O . TYR A 1 68 ? -14.945 4.137 28.047 1 98.81 68 TYR A O 1
ATOM 499 N N . THR A 1 69 ? -14.031 2.736 29.5 1 98.5 69 THR A N 1
ATOM 500 C CA . THR A 1 69 ? -13.32 3.721 30.312 1 98.5 69 THR A CA 1
ATOM 501 C C . THR A 1 69 ? -11.812 3.471 30.266 1 98.5 69 THR A C 1
ATOM 503 O O . THR A 1 69 ? -11.336 2.631 2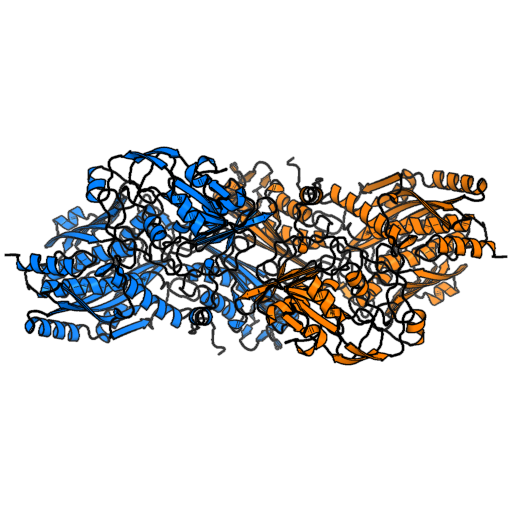9.5 1 98.5 69 THR A O 1
ATOM 506 N N . ALA A 1 70 ? -11.07 4.258 31.078 1 98.44 70 ALA A N 1
ATOM 507 C CA . ALA A 1 70 ? -9.625 4.078 31.172 1 98.44 70 ALA A CA 1
ATOM 508 C C . ALA A 1 70 ? -9.273 2.643 31.562 1 98.44 70 ALA A C 1
ATOM 510 O O . ALA A 1 70 ? -8.258 2.104 31.125 1 98.44 70 ALA A O 1
ATOM 511 N N . ALA A 1 71 ? -10.125 1.97 32.25 1 97.69 71 ALA A N 1
ATOM 512 C CA . ALA A 1 71 ? -9.883 0.621 32.75 1 97.69 71 ALA A CA 1
ATOM 513 C C . ALA A 1 71 ? -9.906 -0.401 31.625 1 97.69 71 ALA A C 1
ATOM 515 O O . ALA A 1 71 ? -9.398 -1.515 31.766 1 97.69 71 ALA A O 1
ATOM 516 N N . ASP A 1 72 ? -10.484 -0.05 30.547 1 98.12 72 ASP A N 1
ATOM 517 C CA . ASP A 1 72 ? -10.664 -0.978 29.438 1 98.12 72 ASP A CA 1
ATOM 518 C C . ASP A 1 72 ? -9.508 -0.872 28.438 1 98.12 72 ASP A C 1
ATOM 520 O O . ASP A 1 72 ? -9.453 -1.627 27.469 1 98.12 72 ASP A O 1
ATOM 524 N N . ILE A 1 73 ? -8.57 0.018 28.641 1 98.62 73 ILE A N 1
ATOM 525 C CA . ILE A 1 73 ? -7.445 0.243 27.734 1 98.62 73 ILE A CA 1
ATOM 526 C C . ILE A 1 73 ? -6.379 -0.825 27.953 1 98.62 73 ILE A C 1
ATOM 528 O O . ILE A 1 73 ? -5.832 -0.942 29.062 1 98.62 73 ILE A O 1
ATOM 532 N N . PRO A 1 74 ? -6.016 -1.611 26.922 1 98.25 74 PRO A N 1
ATOM 533 C CA . PRO A 1 74 ? -5.016 -2.67 27.094 1 98.25 74 PRO A CA 1
ATOM 534 C C . PRO A 1 74 ? -3.596 -2.125 27.219 1 98.25 74 PRO A C 1
ATOM 536 O O . PRO A 1 74 ? -2.756 -2.725 27.891 1 98.25 74 PRO A O 1
ATOM 539 N N . GLY A 1 75 ? -3.277 -1.055 26.562 1 98.5 75 GLY A N 1
ATOM 540 C CA . GLY A 1 75 ? -1.955 -0.45 26.609 1 98.5 75 GLY A CA 1
ATOM 541 C C . GLY A 1 75 ? -1.86 0.7 27.594 1 98.5 75 GLY A C 1
ATOM 542 O O . GLY A 1 75 ? -2.191 0.543 28.766 1 98.5 75 GLY A O 1
ATOM 543 N N . VAL A 1 76 ? -1.497 1.867 27.047 1 98.5 76 VAL A N 1
ATOM 544 C CA . VAL A 1 76 ? -1.289 3.041 27.875 1 98.5 76 VAL A CA 1
ATOM 545 C C . VAL A 1 76 ? -2.367 4.082 27.594 1 98.5 76 VAL A C 1
ATOM 547 O O . VAL A 1 76 ? -2.641 4.395 26.438 1 98.5 76 VAL A O 1
ATOM 550 N N . ASN A 1 77 ? -3.029 4.602 28.641 1 98.62 77 ASN A N 1
ATOM 551 C CA . ASN A 1 77 ? -4.023 5.664 28.516 1 98.62 77 ASN A CA 1
ATOM 552 C C . ASN A 1 77 ? -3.373 7.008 28.203 1 98.62 77 ASN A C 1
ATOM 554 O O . ASN A 1 77 ? -3.344 7.898 29.062 1 98.62 77 ASN A O 1
ATOM 558 N N . ASP A 1 78 ? -2.863 7.148 27 1 98.5 78 ASP A N 1
ATOM 559 C CA . ASP A 1 78 ? -2.123 8.344 26.594 1 98.5 78 ASP A CA 1
ATOM 560 C C . ASP A 1 78 ? -2.258 8.602 25.109 1 98.5 78 ASP A C 1
ATOM 562 O O . ASP A 1 78 ? -1.938 7.738 24.281 1 98.5 78 ASP A O 1
ATOM 566 N N . VAL A 1 79 ? -2.76 9.742 24.812 1 98.31 79 VAL A N 1
ATOM 567 C CA . VAL A 1 79 ? -2.906 10.117 23.406 1 98.31 79 VAL A CA 1
ATOM 568 C C . VAL A 1 79 ? -2.115 11.398 23.125 1 98.31 79 VAL A C 1
ATOM 570 O O . VAL A 1 79 ? -2.441 12.141 22.203 1 98.31 79 VAL A O 1
ATOM 573 N N . SER A 1 80 ? -1.071 11.734 24 1 97.56 80 SER A N 1
ATOM 574 C CA . SER A 1 80 ? -0.258 12.938 23.844 1 97.56 80 SER A CA 1
ATOM 575 C C . SER A 1 80 ? 0.725 12.797 22.672 1 97.56 80 SER A C 1
ATOM 577 O O . SER A 1 80 ? 1.291 11.719 22.469 1 97.56 80 SER A O 1
ATOM 579 N N . PRO A 1 81 ? 0.957 13.797 21.953 1 94.88 81 PRO A N 1
ATOM 580 C CA . PRO A 1 81 ? 1.949 13.727 20.875 1 94.88 81 PRO A CA 1
ATOM 581 C C . PRO A 1 81 ? 3.385 13.711 21.391 1 94.88 81 PRO A C 1
ATOM 583 O O . PRO A 1 81 ? 4.281 13.188 20.734 1 94.88 81 PRO A O 1
ATOM 586 N N . VAL A 1 82 ? 3.662 14.281 22.578 1 92.44 82 VAL A N 1
ATOM 587 C CA . VAL A 1 82 ? 5.055 14.523 22.938 1 92.44 82 VAL A CA 1
ATOM 588 C C . VAL A 1 82 ? 5.309 14.055 24.375 1 92.44 82 VAL A C 1
ATOM 590 O O . VAL A 1 82 ? 6.09 13.133 24.609 1 92.44 82 VAL A O 1
ATOM 593 N N . LYS A 1 83 ? 4.594 14.539 25.422 1 94.81 83 LYS A N 1
ATOM 594 C CA . LYS A 1 83 ? 5.012 14.531 26.828 1 94.81 83 LYS A CA 1
ATOM 595 C C . LYS A 1 83 ? 4.387 13.359 27.578 1 94.81 83 LYS A C 1
ATOM 597 O O . LYS A 1 83 ? 4.875 12.977 28.641 1 94.81 83 LYS A O 1
ATOM 602 N N . GLY A 1 84 ? 3.303 12.812 27.062 1 96.12 84 GLY A N 1
ATOM 603 C CA . GLY A 1 84 ? 2.627 11.734 27.75 1 96.12 84 GLY A CA 1
ATOM 604 C C . GLY A 1 84 ? 1.676 12.211 28.828 1 96.12 84 GLY A C 1
ATOM 605 O O . GLY A 1 84 ? 1.425 11.5 29.812 1 96.12 84 GLY A O 1
ATOM 606 N N . ASP A 1 85 ? 1.109 13.391 28.656 1 96.94 85 ASP A N 1
ATOM 607 C CA . ASP A 1 85 ? 0.297 14 29.703 1 96.94 85 ASP A CA 1
ATOM 608 C C . ASP A 1 85 ? -1.13 14.25 29.219 1 96.94 85 ASP A C 1
ATOM 610 O O . ASP A 1 85 ? -1.886 14.992 29.859 1 96.94 85 ASP A O 1
ATOM 614 N N . ASP A 1 86 ? -1.458 13.766 28.078 1 96.94 86 ASP A N 1
ATOM 615 C CA . ASP A 1 86 ? -2.816 13.875 27.547 1 96.94 86 ASP A CA 1
ATOM 616 C C . ASP A 1 86 ? -3.488 12.508 27.469 1 96.94 86 ASP A C 1
ATOM 618 O O . ASP A 1 86 ? -3.18 11.711 26.578 1 96.94 86 ASP A O 1
ATOM 622 N N . ARG A 1 87 ? -4.422 12.289 28.312 1 97.75 87 ARG A N 1
ATOM 623 C CA . ARG A 1 87 ? -5.062 10.984 28.422 1 97.75 87 ARG A CA 1
ATOM 624 C C . ARG A 1 87 ? -6.27 10.883 27.5 1 97.75 87 ARG A C 1
ATOM 626 O O . ARG A 1 87 ? -6.938 11.883 27.234 1 97.75 87 ARG A O 1
ATOM 633 N N . LEU A 1 88 ? -6.539 9.664 26.984 1 98.56 88 LEU A N 1
ATOM 634 C CA . LEU A 1 88 ? -7.773 9.445 26.234 1 98.56 88 LEU A CA 1
ATOM 635 C C . LEU A 1 88 ? -8.992 9.656 27.125 1 98.56 88 LEU A C 1
ATOM 637 O O . LEU A 1 88 ? -9.93 10.359 26.75 1 98.56 88 LEU A O 1
ATOM 641 N N . PHE A 1 89 ? -8.977 8.969 28.281 1 98.69 89 PHE A N 1
ATOM 642 C CA . PHE A 1 89 ? -10.031 9.102 29.281 1 98.69 89 PHE A CA 1
ATOM 643 C C . PHE A 1 89 ? -9.469 9.633 30.594 1 98.69 89 PHE A C 1
ATOM 645 O O . PHE A 1 89 ? -8.422 9.172 31.047 1 98.69 89 PHE A O 1
ATOM 652 N N . ALA A 1 90 ? -10.195 10.633 31.156 1 97.75 90 ALA A N 1
ATOM 653 C CA . ALA A 1 90 ? -9.805 11.109 32.469 1 97.75 90 ALA A CA 1
ATOM 654 C C . ALA A 1 90 ? -9.75 9.961 33.469 1 97.75 90 ALA A C 1
ATOM 656 O O . ALA A 1 90 ? -10.586 9.062 33.438 1 97.75 90 ALA A O 1
ATOM 657 N N . ASP A 1 91 ? -8.805 10.039 34.312 1 96.5 91 ASP A N 1
ATOM 658 C CA . ASP A 1 91 ? -8.586 9.023 35.344 1 96.5 91 ASP A CA 1
ATOM 659 C C . ASP A 1 91 ? -8.086 9.656 36.625 1 96.5 91 ASP A C 1
ATOM 661 O O . ASP A 1 91 ? -6.938 10.102 36.719 1 96.5 91 ASP A O 1
ATOM 665 N N . GLY A 1 92 ? -8.875 9.75 37.594 1 96.38 92 GLY A N 1
ATOM 666 C CA . GLY A 1 92 ? -8.539 10.312 38.875 1 96.38 92 GLY A CA 1
ATOM 667 C C . GLY A 1 92 ? -8.695 11.82 38.938 1 96.38 92 GLY A C 1
ATOM 668 O O . GLY A 1 92 ? -8.914 12.391 40 1 96.38 92 GLY A O 1
ATOM 669 N N . GLU A 1 93 ? -8.5 12.5 37.844 1 97 93 GLU A N 1
ATOM 670 C CA . GLU A 1 93 ? -8.586 13.953 37.781 1 97 93 GLU A CA 1
ATOM 671 C C . GLU A 1 93 ? -9.195 14.422 36.438 1 97 93 GLU A C 1
ATOM 673 O O . GLU A 1 93 ? -8.938 13.828 35.406 1 97 93 GLU A O 1
ATOM 678 N N . ILE A 1 94 ? -10.07 15.367 36.531 1 97.81 94 ILE A N 1
ATOM 679 C CA . ILE A 1 94 ? -10.57 16.094 35.375 1 97.81 94 ILE A CA 1
ATOM 680 C C . ILE A 1 94 ? -9.844 17.438 35.25 1 97.81 94 ILE A C 1
ATOM 682 O O . ILE A 1 94 ? -9.82 18.234 36.219 1 97.81 94 ILE A O 1
ATOM 686 N N . LEU A 1 95 ? -9.305 17.75 34.125 1 97.56 95 LEU A N 1
ATOM 687 C CA . LEU A 1 95 ? -8.438 18.906 33.969 1 97.56 95 LEU A CA 1
ATOM 688 C C . LEU A 1 95 ? -9.219 20.094 33.406 1 97.56 95 LEU A C 1
ATOM 690 O O . LEU A 1 95 ? -8.883 21.25 33.656 1 97.56 95 LEU A O 1
ATOM 694 N N . TYR A 1 96 ? -10.195 19.875 32.625 1 97.31 96 TYR A N 1
ATOM 695 C CA . TYR A 1 96 ? -10.945 20.922 31.938 1 97.31 96 TYR A CA 1
ATOM 696 C C . TYR A 1 96 ? -12.336 20.422 31.547 1 97.31 96 TYR A C 1
ATOM 698 O O . TYR A 1 96 ? -12.57 19.219 31.453 1 97.31 96 TYR A O 1
ATOM 706 N N . PRO A 1 97 ? -13.312 21.359 31.375 1 96.44 97 PRO A N 1
ATOM 707 C CA . PRO A 1 97 ? -14.609 20.953 30.844 1 96.44 97 PRO A CA 1
ATOM 708 C C . PRO A 1 97 ? -14.508 20.375 29.422 1 96.44 97 PRO A C 1
ATOM 710 O O . PRO A 1 97 ? -13.75 20.875 28.594 1 96.44 97 PRO A O 1
ATOM 713 N N . GLY A 1 98 ? -15.219 19.266 29.125 1 96.12 98 GLY A N 1
ATOM 714 C CA . GLY A 1 98 ? -15.195 18.672 27.797 1 96.12 98 GLY A CA 1
ATOM 715 C C . GLY A 1 98 ? -14.211 17.516 27.672 1 96.12 98 GLY A C 1
ATOM 716 O O . GLY A 1 98 ? -14.164 16.844 26.641 1 96.12 98 GLY A O 1
ATOM 717 N N . GLN A 1 99 ? -13.438 17.25 28.734 1 97.62 99 GLN A N 1
ATOM 718 C CA . GLN A 1 99 ? -12.5 16.141 28.719 1 97.62 99 GLN A CA 1
ATOM 719 C C . GLN A 1 99 ? -13.234 14.805 28.641 1 97.62 99 GLN A C 1
ATOM 721 O O . GLN A 1 99 ? -14.203 14.578 29.375 1 97.62 99 GLN A O 1
ATOM 726 N N . PRO A 1 100 ? -12.82 13.875 27.781 1 98.25 100 PRO A N 1
ATOM 727 C CA . PRO A 1 100 ? -13.484 12.578 27.688 1 98.25 100 PRO A CA 1
ATOM 728 C C . PRO A 1 100 ? -13.336 11.75 28.969 1 98.25 100 PRO A C 1
ATOM 730 O O . PRO A 1 100 ? -12.234 11.641 29.516 1 98.25 100 PRO A O 1
ATOM 733 N N . LEU A 1 101 ? -14.453 11.188 29.406 1 98.5 101 LEU A N 1
ATOM 734 C CA . LEU A 1 101 ? -14.469 10.32 30.578 1 98.5 101 LEU A CA 1
ATOM 735 C C . LEU A 1 101 ? -14.594 8.852 30.156 1 98.5 101 LEU A C 1
ATOM 737 O O . LEU A 1 101 ? -14.039 7.969 30.812 1 98.5 101 LEU A O 1
ATOM 741 N N . PHE A 1 102 ? -15.344 8.578 29.188 1 98.75 102 PHE A N 1
ATOM 742 C CA . PHE A 1 102 ? -15.617 7.266 28.625 1 98.75 102 PHE A CA 1
ATOM 743 C C . PHE A 1 102 ? -16.156 7.383 27.203 1 98.75 102 PHE A C 1
ATOM 745 O O . PHE A 1 102 ? -16.391 8.492 26.719 1 98.75 102 PHE A O 1
ATOM 752 N N . VAL A 1 103 ? -16.25 6.273 26.453 1 98.88 103 VAL A N 1
ATOM 753 C CA . VAL A 1 103 ? -16.859 6.25 25.125 1 98.88 103 VAL A CA 1
ATOM 754 C C . VAL A 1 103 ? -17.953 5.188 25.078 1 98.88 103 VAL A C 1
ATOM 756 O O . VAL A 1 103 ? -17.812 4.109 25.656 1 98.88 103 VAL A O 1
ATOM 759 N N . VAL A 1 104 ? -19.094 5.539 24.453 1 98.88 104 VAL A N 1
ATOM 760 C CA . VAL A 1 104 ? -20.219 4.641 24.25 1 98.88 104 VAL A CA 1
ATOM 761 C C . VAL A 1 104 ? -20.219 4.125 22.812 1 98.88 104 VAL A C 1
ATOM 763 O O . VAL A 1 104 ? -20 4.891 21.875 1 98.88 104 VAL A O 1
ATOM 766 N N . ALA A 1 105 ? -20.328 2.861 22.656 1 98.94 105 ALA A N 1
ATOM 767 C CA . ALA A 1 105 ? -20.547 2.236 21.359 1 98.94 105 ALA A CA 1
ATOM 768 C C . ALA A 1 105 ? -22 1.761 21.234 1 98.94 105 ALA A C 1
ATOM 770 O O . ALA A 1 105 ? -22.484 0.984 22.062 1 98.94 105 ALA A O 1
ATOM 771 N N . ALA A 1 106 ? -22.656 2.234 20.203 1 98.88 106 ALA A N 1
ATOM 772 C CA . ALA A 1 106 ? -24.062 1.894 20.031 1 98.88 106 ALA A CA 1
ATOM 773 C C . ALA A 1 106 ? -24.391 1.644 18.562 1 98.88 106 ALA A C 1
ATOM 775 O O . ALA A 1 106 ? -23.547 1.862 17.688 1 98.88 106 ALA A O 1
ATOM 776 N N . THR A 1 107 ? -25.609 1.231 18.312 1 98.31 107 THR A N 1
ATOM 777 C CA . THR A 1 107 ? -26.031 0.837 16.969 1 98.31 107 THR A CA 1
ATOM 778 C C . THR A 1 107 ? -26.391 2.062 16.125 1 98.31 107 THR A C 1
ATOM 780 O O . THR A 1 107 ? -26.562 1.964 14.914 1 98.31 107 THR A O 1
ATOM 783 N N . SER A 1 108 ? -26.516 3.213 16.766 1 97.75 108 SER A N 1
ATOM 784 C CA . SER A 1 108 ? -26.672 4.48 16.062 1 97.75 108 SER A CA 1
ATOM 785 C C . SER A 1 108 ? -26.016 5.625 16.812 1 97.75 108 SER A C 1
ATOM 787 O O . SER A 1 108 ? -25.766 5.52 18.016 1 97.75 108 SER A O 1
ATOM 789 N N . VAL A 1 109 ? -25.797 6.668 16.062 1 97.06 109 VAL A N 1
ATOM 790 C CA . VAL A 1 109 ? -25.125 7.816 16.656 1 97.06 109 VAL A CA 1
ATOM 791 C C . VAL A 1 109 ? -26.062 8.484 17.672 1 97.06 109 VAL A C 1
ATOM 793 O O . VAL A 1 109 ? -25.609 8.969 18.719 1 97.06 109 VAL A O 1
ATOM 796 N N . GLU A 1 110 ? -27.344 8.5 17.391 1 97.81 110 GLU A N 1
ATOM 797 C CA . GLU A 1 110 ? -28.328 9.094 18.297 1 97.81 110 GLU A CA 1
ATOM 798 C C . GLU A 1 110 ? -28.375 8.352 19.625 1 97.81 110 GLU A C 1
ATOM 800 O O . GLU A 1 110 ? -28.406 8.969 20.688 1 97.81 110 GLU A O 1
ATOM 805 N N . ILE A 1 111 ? -28.328 7.066 19.531 1 98.56 111 ILE A N 1
ATOM 806 C CA . ILE A 1 111 ? -28.375 6.25 20.734 1 98.56 111 ILE A CA 1
ATOM 807 C C . ILE A 1 111 ? -27.109 6.469 21.562 1 98.56 111 ILE A C 1
ATOM 809 O O . ILE A 1 111 ? -27.172 6.629 22.781 1 98.56 111 ILE A O 1
ATOM 813 N N . ALA A 1 112 ? -25.953 6.469 20.906 1 98.75 112 ALA A N 1
ATOM 814 C CA . ALA A 1 112 ? -24.672 6.664 21.609 1 98.75 112 ALA A CA 1
ATOM 815 C C . ALA A 1 112 ? -24.656 7.992 22.344 1 98.75 112 ALA A C 1
ATOM 817 O O . ALA A 1 112 ? -24.266 8.047 23.516 1 98.75 112 ALA A O 1
ATOM 818 N N . ARG A 1 113 ? -25.078 9.039 21.688 1 97.94 113 ARG A N 1
ATOM 819 C CA . ARG A 1 113 ? -25.062 10.383 22.266 1 97.94 113 ARG A CA 1
ATOM 820 C C . ARG A 1 113 ? -26.047 10.484 23.438 1 97.94 113 ARG A C 1
ATOM 822 O O . ARG A 1 113 ? -25.719 11.062 24.469 1 97.94 113 ARG A O 1
ATOM 829 N N . ARG A 1 114 ? -27.219 9.953 23.234 1 98 114 ARG A N 1
ATOM 830 C CA . ARG A 1 114 ? -28.219 9.977 24.297 1 98 114 ARG A CA 1
ATOM 831 C C . ARG A 1 114 ? -27.75 9.188 25.516 1 98 114 ARG A C 1
ATOM 833 O O . ARG A 1 114 ? -27.906 9.633 26.641 1 98 114 ARG A O 1
ATOM 840 N N . ALA A 1 115 ? -27.203 8.086 25.25 1 98.75 115 ALA A N 1
ATOM 841 C CA . ALA A 1 115 ? -26.719 7.234 26.344 1 98.75 115 ALA A CA 1
ATOM 842 C C . ALA A 1 115 ? -25.594 7.922 27.109 1 98.75 115 ALA A C 1
ATOM 844 O O . ALA A 1 115 ? -25.547 7.863 28.344 1 98.75 115 ALA A O 1
ATOM 845 N N . ALA A 1 116 ? -24.703 8.539 26.469 1 98.31 116 ALA A N 1
ATOM 846 C CA . ALA A 1 116 ? -23.547 9.18 27.078 1 98.31 116 ALA A CA 1
ATOM 847 C C . ALA A 1 116 ? -23.969 10.227 28.109 1 98.31 116 ALA A C 1
ATOM 849 O O . ALA A 1 116 ? -23.281 10.445 29.109 1 98.31 116 ALA A O 1
ATOM 850 N N . ARG A 1 117 ? -25.156 10.773 27.953 1 97.12 117 ARG A N 1
ATOM 851 C CA . ARG A 1 117 ? -25.625 11.859 28.797 1 97.12 117 ARG A CA 1
ATOM 852 C C . ARG A 1 117 ? -26.25 11.328 30.094 1 97.12 117 ARG A C 1
ATOM 854 O O . ARG A 1 117 ? -26.531 12.086 31.016 1 97.12 117 ARG A O 1
ATOM 861 N N . LYS A 1 118 ? -26.328 10.07 30.203 1 98.12 118 LYS A N 1
ATOM 862 C CA . LYS A 1 118 ? -27 9.469 31.359 1 98.12 118 LYS A CA 1
ATOM 863 C C . LYS A 1 118 ? -26 9.125 32.469 1 98.12 118 LYS A C 1
ATOM 865 O O . LYS A 1 118 ? -26.406 8.711 33.562 1 98.12 118 LYS A O 1
ATOM 870 N N . ALA A 1 119 ? -24.781 9.344 32.219 1 98.25 119 ALA A N 1
ATOM 871 C CA . ALA A 1 119 ? -23.766 9.008 33.219 1 98.25 119 ALA A CA 1
ATOM 872 C C . ALA A 1 119 ? -23.906 9.891 34.438 1 98.25 119 ALA A C 1
ATOM 874 O O . ALA A 1 119 ? -24.234 11.078 34.344 1 98.25 119 ALA A O 1
ATOM 875 N N . VAL A 1 120 ? -23.688 9.289 35.562 1 97.69 120 VAL A N 1
ATOM 876 C CA . VAL A 1 120 ? -23.594 10.039 36.812 1 97.69 120 VAL A CA 1
ATOM 877 C C . VAL A 1 120 ? -22.125 10.109 37.25 1 97.69 120 VAL A C 1
ATOM 879 O O . VAL A 1 120 ? -21.516 9.086 37.562 1 97.69 120 VAL A O 1
ATOM 882 N N . VAL A 1 121 ? -21.609 11.367 37.281 1 97.31 121 VAL A N 1
ATOM 883 C CA . VAL A 1 121 ? -20.203 11.578 37.562 1 97.31 121 VAL A CA 1
ATOM 884 C C . VAL A 1 121 ? -20.047 12.266 38.906 1 97.31 121 VAL A C 1
ATOM 886 O O . VAL A 1 121 ? -20.578 13.367 39.125 1 97.31 121 VAL A O 1
ATOM 889 N N . ASP A 1 122 ? -19.406 11.586 39.812 1 96.62 122 ASP A N 1
ATOM 890 C CA . ASP A 1 122 ? -19.094 12.148 41.125 1 96.62 122 ASP A CA 1
ATOM 891 C C . ASP A 1 122 ? -17.734 12.836 41.125 1 96.62 122 ASP A C 1
ATOM 893 O O . ASP A 1 122 ? -16.719 12.203 40.812 1 96.62 122 ASP A O 1
ATOM 897 N N . VAL A 1 123 ? -17.797 14.242 41.5 1 97.06 123 VAL A N 1
ATOM 898 C CA . VAL A 1 123 ? -16.547 14.984 41.406 1 97.06 123 VAL A CA 1
ATOM 899 C C . VAL A 1 123 ? -16.391 15.859 42.656 1 97.06 123 VAL A C 1
ATOM 901 O O . VAL A 1 123 ? -17.375 16.156 43.344 1 97.06 123 VAL A O 1
ATOM 904 N N . GLU A 1 124 ? -15.211 16.219 43 1 97.56 124 GLU A N 1
ATOM 905 C CA . GLU A 1 124 ? -14.836 17.266 43.938 1 97.56 124 GLU A CA 1
ATOM 906 C C . GLU A 1 124 ? -14.188 18.453 43.219 1 97.56 124 GLU A C 1
ATOM 908 O O . GLU A 1 124 ? -13.055 18.344 42.75 1 97.56 124 GLU A O 1
ATOM 913 N N . PRO A 1 125 ? -14.938 19.547 43.125 1 96.38 125 PRO A N 1
ATOM 914 C CA . PRO A 1 125 ? -14.391 20.688 42.375 1 96.38 125 PRO A CA 1
ATOM 915 C C . PRO A 1 125 ? -13.078 21.203 42.969 1 96.38 125 PRO A C 1
ATOM 917 O O . PRO A 1 125 ? -12.922 21.234 44.219 1 96.38 125 PRO A O 1
ATOM 920 N N . LEU A 1 126 ? -12.188 21.594 42.188 1 97.25 126 LEU A N 1
ATOM 921 C CA . LEU A 1 126 ? -10.914 22.188 42.531 1 97.25 126 LEU A CA 1
ATOM 922 C C . LEU A 1 126 ? -10.789 23.594 41.938 1 97.25 126 LEU A C 1
ATOM 924 O O . LEU A 1 126 ? -11.5 23.938 41 1 97.25 126 LEU A O 1
ATOM 928 N N . PRO A 1 127 ? -9.922 24.469 42.594 1 95.44 127 PRO A N 1
ATOM 929 C CA . PRO A 1 127 ? -9.711 25.781 42 1 95.44 127 PRO A CA 1
ATOM 930 C C . PRO A 1 127 ? -9.234 25.688 40.531 1 95.44 127 PRO A C 1
ATOM 932 O O . PRO A 1 127 ? -8.414 24.828 40.219 1 95.44 127 PRO A O 1
ATOM 935 N N . ALA A 1 128 ? -9.789 26.578 39.719 1 97.19 128 ALA A N 1
ATOM 936 C CA . ALA A 1 128 ? -9.461 26.562 38.281 1 97.19 128 ALA A CA 1
ATOM 937 C C . ALA A 1 128 ? -8.758 27.859 37.875 1 97.19 128 ALA A C 1
ATOM 939 O O . ALA A 1 128 ? -9.133 28.953 38.344 1 97.19 128 ALA A O 1
ATOM 940 N N . LEU A 1 129 ? -7.688 27.797 37.188 1 97.94 129 LEU A N 1
ATOM 941 C CA . LEU A 1 129 ? -7.023 28.906 36.5 1 97.94 129 LEU A CA 1
ATOM 942 C C . LEU A 1 129 ? -7.441 28.984 35.031 1 97.94 129 LEU A C 1
ATOM 944 O O . LEU A 1 129 ? -7.223 28.031 34.281 1 97.94 129 LEU A O 1
ATOM 948 N N . THR A 1 130 ? -8.047 30.094 34.656 1 97.44 130 THR A N 1
ATOM 949 C CA . THR A 1 130 ? -8.602 30.109 33.312 1 97.44 130 THR A CA 1
ATOM 950 C C . THR A 1 130 ? -8 31.234 32.469 1 97.44 130 THR A C 1
ATOM 952 O O . THR A 1 130 ? -8.234 31.328 31.266 1 97.44 130 THR A O 1
ATOM 955 N N . THR A 1 131 ? -7.16 32.125 33.031 1 97.75 131 THR A N 1
ATOM 956 C CA . THR A 1 131 ? -6.582 33.25 32.312 1 97.75 131 THR A CA 1
ATOM 957 C C . THR A 1 131 ? -5.062 33.25 32.469 1 97.75 131 THR A C 1
ATOM 959 O O . THR A 1 131 ? -4.508 32.594 33.344 1 97.75 131 THR A O 1
ATOM 962 N N . ILE A 1 132 ? -4.461 33.938 31.578 1 98.19 132 ILE A N 1
ATOM 963 C CA . ILE A 1 132 ? -3.016 34.125 31.594 1 98.19 132 ILE A CA 1
ATOM 964 C C . ILE A 1 132 ? -2.594 34.781 32.906 1 98.19 132 ILE A C 1
ATOM 966 O O . ILE A 1 132 ? -1.643 34.312 33.562 1 98.19 132 ILE A O 1
ATOM 970 N N . ALA A 1 133 ? -3.305 35.781 33.375 1 97.81 133 ALA A N 1
ATOM 971 C CA . ALA A 1 133 ? -2.98 36.469 34.594 1 97.81 133 ALA A CA 1
ATOM 972 C C . ALA A 1 133 ? -3.041 35.562 35.812 1 97.81 133 ALA A C 1
ATOM 974 O O . ALA A 1 133 ? -2.156 35.594 36.656 1 97.81 133 ALA A O 1
ATOM 975 N N . GLN A 1 134 ? -4.109 34.75 35.844 1 98.19 134 GLN A N 1
ATOM 976 C CA . GLN A 1 134 ? -4.266 33.812 36.969 1 98.19 134 GLN A CA 1
ATOM 977 C C . GLN A 1 134 ? -3.127 32.812 36.969 1 98.19 134 GLN A C 1
ATOM 979 O O . GLN A 1 134 ? -2.562 32.531 38.031 1 98.19 134 GLN A O 1
ATOM 984 N N . ALA A 1 135 ? -2.842 32.25 35.844 1 98.5 135 ALA A N 1
ATOM 985 C CA . ALA A 1 135 ? -1.794 31.25 35.75 1 98.5 135 ALA A CA 1
ATOM 986 C C . ALA A 1 135 ? -0.434 31.828 36.125 1 98.5 135 ALA A C 1
ATOM 988 O O . ALA A 1 135 ? 0.358 31.172 36.812 1 98.5 135 ALA A O 1
ATOM 989 N N . LYS A 1 136 ? -0.103 33.031 35.625 1 97.44 136 LYS A N 1
ATOM 990 C CA . LYS A 1 136 ? 1.146 33.688 35.969 1 97.44 136 LYS A CA 1
ATOM 991 C C . LYS A 1 136 ? 1.265 33.906 37.5 1 97.44 136 LYS A C 1
ATOM 993 O O . LYS A 1 136 ? 2.314 33.625 38.062 1 97.44 136 LYS A O 1
ATOM 998 N N . ALA A 1 137 ? 0.184 34.406 38.062 1 97.94 137 ALA A N 1
ATOM 999 C CA . ALA A 1 137 ? 0.169 34.688 39.5 1 97.94 137 ALA A CA 1
ATOM 1000 C C . ALA A 1 137 ? 0.387 33.406 40.312 1 97.94 137 ALA A C 1
ATOM 1002 O O . ALA A 1 137 ? 1.03 33.406 41.344 1 97.94 137 ALA A O 1
ATOM 1003 N N . ALA A 1 138 ? -0.091 32.312 39.781 1 98 138 ALA A N 1
ATOM 1004 C CA . ALA A 1 138 ? -0.018 31.031 40.5 1 98 138 ALA A CA 1
ATOM 1005 C C . ALA A 1 138 ? 1.276 30.297 40.156 1 98 138 ALA A C 1
ATOM 1007 O O . ALA A 1 138 ? 1.61 29.297 40.781 1 98 138 ALA A O 1
ATOM 1008 N N . GLY A 1 139 ? 2.057 30.719 39.188 1 97.94 139 GLY A N 1
ATOM 1009 C CA . GLY A 1 139 ? 3.234 30 38.719 1 97.94 139 GLY A CA 1
ATOM 1010 C C . GLY A 1 139 ? 2.908 28.688 38.062 1 97.94 139 GLY A C 1
ATOM 1011 O O . GLY A 1 139 ? 3.686 27.734 38.125 1 97.94 139 GLY A O 1
ATOM 1012 N N . SER A 1 140 ? 1.719 28.578 37.469 1 98.25 140 SER A N 1
ATOM 1013 C CA . SER A 1 140 ? 1.28 27.375 36.75 1 98.25 140 SER A CA 1
ATOM 1014 C C . SER A 1 140 ? 1.805 27.328 35.344 1 98.25 140 SER A C 1
ATOM 1016 O O . SER A 1 140 ? 1.39 28.125 34.5 1 98.25 140 SER A O 1
ATOM 1018 N N . VAL A 1 141 ? 2.771 26.422 35.031 1 98 141 VAL A N 1
ATOM 1019 C CA . VAL A 1 141 ? 3.412 26.422 33.719 1 98 141 VAL A CA 1
ATOM 1020 C C . VAL A 1 141 ? 3.445 25 33.156 1 98 141 VAL A C 1
ATOM 1022 O O . VAL A 1 141 ? 3.475 24.031 33.906 1 98 141 VAL A O 1
ATOM 1025 N N . ILE A 1 142 ? 3.35 24.891 31.859 1 95.94 142 ILE A N 1
ATOM 1026 C CA . ILE A 1 142 ? 3.568 23.594 31.234 1 95.94 142 ILE A CA 1
ATOM 1027 C C . ILE A 1 142 ? 5.066 23.344 31.078 1 95.94 142 ILE A C 1
ATOM 1029 O O . ILE A 1 142 ? 5.496 22.188 30.969 1 95.94 142 ILE A O 1
ATOM 1033 N N . GLU A 1 143 ? 5.797 24.359 30.922 1 95.81 143 GLU A N 1
ATOM 1034 C CA . GLU A 1 143 ? 7.246 24.391 30.75 1 95.81 143 GLU A CA 1
ATOM 1035 C C . GLU A 1 143 ? 7.848 25.672 31.297 1 95.81 143 GLU A C 1
ATOM 1037 O O . GLU A 1 143 ? 7.199 26.719 31.297 1 95.81 143 GLU A O 1
ATOM 1042 N N . GLU A 1 144 ? 9.055 25.562 31.703 1 96.44 144 GLU A N 1
ATOM 1043 C CA . GLU A 1 144 ? 9.742 26.766 32.188 1 96.44 144 GLU A CA 1
ATOM 1044 C C . GLU A 1 144 ? 9.859 27.812 31.094 1 96.44 144 GLU A C 1
ATOM 1046 O O . GLU A 1 144 ? 9.977 27.484 29.906 1 96.44 144 GLU A O 1
ATOM 1051 N N . ALA A 1 145 ? 9.828 29.109 31.562 1 97.44 145 ALA A N 1
ATOM 1052 C CA . ALA A 1 145 ? 9.961 30.219 30.625 1 97.44 145 ALA A CA 1
ATOM 1053 C C . ALA A 1 145 ? 11.25 30.109 29.812 1 97.44 145 ALA A C 1
ATOM 1055 O O . ALA A 1 145 ? 12.273 29.656 30.344 1 97.44 145 ALA A O 1
ATOM 1056 N N . GLN A 1 146 ? 11.18 30.453 28.609 1 97.94 146 GLN A N 1
ATOM 1057 C CA . GLN A 1 146 ? 12.344 30.453 27.719 1 97.94 146 GLN A CA 1
ATOM 1058 C C . GLN A 1 146 ? 12.812 31.875 27.422 1 97.94 146 GLN A C 1
ATOM 1060 O O . GLN A 1 146 ? 12.016 32.812 27.438 1 97.94 146 GLN A O 1
ATOM 1065 N N . ARG A 1 147 ? 14.086 32.031 27.156 1 97.94 147 ARG A N 1
ATOM 1066 C CA . ARG A 1 147 ? 14.703 33.312 26.875 1 97.94 147 ARG A CA 1
ATOM 1067 C C . ARG A 1 147 ? 15.555 33.25 25.609 1 97.94 147 ARG A C 1
ATOM 1069 O O . ARG A 1 147 ? 16.391 32.375 25.469 1 97.94 147 ARG A O 1
ATOM 1076 N N . MET A 1 148 ? 15.273 34.031 24.625 1 97.94 148 MET A N 1
ATOM 1077 C CA . MET A 1 148 ? 16.047 34.25 23.406 1 97.94 148 MET A CA 1
ATOM 1078 C C . MET A 1 148 ? 16.594 35.656 23.359 1 97.94 148 MET A C 1
ATOM 1080 O O . MET A 1 148 ? 15.859 36.625 23.547 1 97.94 148 MET A O 1
ATOM 1084 N N . ALA A 1 149 ? 17.906 35.75 23.141 1 97.38 149 ALA A N 1
ATOM 1085 C CA . ALA A 1 149 ? 18.484 37.094 23.219 1 97.38 149 ALA A CA 1
ATOM 1086 C C . ALA A 1 149 ? 19.719 37.219 22.328 1 97.38 149 ALA A C 1
ATOM 1088 O O . ALA A 1 149 ? 20.391 36.219 22.047 1 97.38 149 ALA A O 1
ATOM 1089 N N . ARG A 1 150 ? 19.953 38.281 21.875 1 97.19 150 ARG A N 1
ATOM 1090 C CA . ARG A 1 150 ? 21.156 38.688 21.156 1 97.19 150 ARG A CA 1
ATOM 1091 C C . ARG A 1 150 ? 21.516 40.156 21.484 1 97.19 150 ARG A C 1
ATOM 1093 O O . ARG A 1 150 ? 20.656 41.031 21.406 1 97.19 150 ARG A O 1
ATOM 1100 N N . GLY A 1 151 ? 22.781 40.438 21.875 1 96.38 151 GLY A N 1
ATOM 1101 C CA . GLY A 1 151 ? 23.188 41.75 22.328 1 96.38 151 GLY A CA 1
ATOM 1102 C C . GLY A 1 151 ? 22.719 42.062 23.734 1 96.38 151 GLY A C 1
ATOM 1103 O O . GLY A 1 151 ? 22.266 41.156 24.453 1 96.38 151 GLY A O 1
ATOM 1104 N N . ASP A 1 152 ? 22.953 43.406 24.188 1 97.94 152 ASP A N 1
ATOM 1105 C CA . ASP A 1 152 ? 22.562 43.844 25.516 1 97.94 152 ASP A CA 1
ATOM 1106 C C . ASP A 1 152 ? 21.359 44.781 25.453 1 97.94 152 ASP A C 1
ATOM 1108 O O . ASP A 1 152 ? 21.516 46 25.422 1 97.94 152 ASP A O 1
ATOM 1112 N N . ALA A 1 153 ? 20.219 44.188 25.469 1 98.31 153 ALA A N 1
ATOM 1113 C CA . ALA A 1 153 ? 18.984 44.938 25.328 1 98.31 153 ALA A CA 1
ATOM 1114 C C . ALA A 1 153 ? 18.875 46 26.438 1 98.31 153 ALA A C 1
ATOM 1116 O O . ALA A 1 153 ? 18.438 47.125 26.188 1 98.31 153 ALA A O 1
ATOM 1117 N N . ALA A 1 154 ? 19.219 45.656 27.641 1 98 154 ALA A N 1
ATOM 1118 C CA . ALA A 1 154 ? 19.109 46.562 28.766 1 98 154 ALA A CA 1
ATOM 1119 C C . ALA A 1 154 ? 19.969 47.812 28.547 1 98 154 ALA A C 1
ATOM 1121 O O . ALA A 1 154 ? 19.5 48.938 28.75 1 98 154 ALA A O 1
ATOM 1122 N N . ALA A 1 155 ? 21.188 47.656 28.172 1 98.38 155 ALA A N 1
ATOM 1123 C CA . ALA A 1 155 ? 22.078 48.781 27.922 1 98.38 155 ALA A CA 1
ATOM 1124 C C . ALA A 1 155 ? 21.578 49.625 26.766 1 98.38 155 ALA A C 1
ATOM 1126 O O . ALA A 1 155 ? 21.672 50.875 26.812 1 98.38 155 ALA A O 1
ATOM 1127 N N . ALA A 1 156 ? 21.109 48.969 25.75 1 98.44 156 ALA A N 1
ATOM 1128 C CA . ALA A 1 156 ? 20.609 49.688 24.578 1 98.44 156 ALA A CA 1
ATOM 1129 C C . ALA A 1 156 ? 19.375 50.5 24.938 1 98.44 156 ALA A C 1
ATOM 1131 O O . ALA A 1 156 ? 19.188 51.625 24.422 1 98.44 156 ALA A O 1
ATOM 1132 N N . LEU A 1 157 ? 18.484 49.938 25.734 1 98.38 157 LEU A N 1
ATOM 1133 C CA . LEU A 1 157 ? 17.281 50.625 26.188 1 98.38 157 LEU A CA 1
ATOM 1134 C C . LEU A 1 157 ? 17.641 51.875 27.016 1 98.38 157 LEU A C 1
ATOM 1136 O O . LEU A 1 157 ? 17.047 52.938 26.844 1 98.38 157 LEU A O 1
ATOM 1140 N N . ASP A 1 158 ? 18.609 51.812 27.859 1 97.88 158 ASP A N 1
ATOM 1141 C CA . ASP A 1 158 ? 19.047 52.906 28.719 1 97.88 158 ASP A CA 1
ATOM 1142 C C . ASP A 1 158 ? 19.672 54.031 27.906 1 97.88 158 ASP A C 1
ATOM 1144 O O . ASP A 1 158 ? 19.531 55.219 28.25 1 97.88 158 ASP A O 1
ATOM 1148 N N . ALA A 1 159 ? 20.266 53.656 26.875 1 97.94 159 ALA A N 1
ATOM 1149 C CA . ALA A 1 159 ? 21.031 54.625 26.078 1 97.94 159 ALA A CA 1
ATOM 1150 C C . ALA A 1 159 ? 20.156 55.25 25 1 97.94 159 ALA A C 1
ATOM 1152 O O . ALA A 1 159 ? 20.516 56.25 24.406 1 97.94 159 ALA A O 1
ATOM 1153 N N . ALA A 1 160 ? 18.969 54.75 24.703 1 98.25 160 ALA A N 1
ATOM 1154 C CA . ALA A 1 160 ? 18.156 55.156 23.562 1 98.25 160 ALA A CA 1
ATOM 1155 C C . ALA A 1 160 ? 17.594 56.562 23.766 1 98.25 160 ALA A C 1
ATOM 1157 O O . ALA A 1 160 ? 17.188 56.906 24.875 1 98.25 160 ALA A O 1
ATOM 1158 N N . PRO A 1 161 ? 17.531 57.406 22.75 1 98.06 161 PRO A N 1
ATOM 1159 C CA . PRO A 1 161 ? 16.969 58.75 22.859 1 98.06 161 PRO A CA 1
ATOM 1160 C C . PRO A 1 161 ? 15.477 58.719 23.188 1 98.06 161 PRO A C 1
ATOM 1162 O O . PRO A 1 161 ? 14.969 59.656 23.828 1 98.06 161 PRO A O 1
ATOM 1165 N N . HIS A 1 162 ? 14.781 57.812 22.594 1 98.31 162 HIS A N 1
ATOM 1166 C CA . HIS A 1 162 ? 13.367 57.625 22.891 1 98.31 162 HIS A CA 1
ATOM 1167 C C . HIS A 1 162 ? 13.125 56.219 23.422 1 98.31 162 HIS A C 1
ATOM 1169 O O . HIS A 1 162 ? 13.82 55.25 23.047 1 98.31 162 HIS A O 1
ATOM 1175 N N . ARG A 1 163 ? 12.195 56.031 24.297 1 98.25 163 ARG A N 1
ATOM 1176 C CA . ARG A 1 163 ? 11.82 54.75 24.859 1 98.25 163 ARG A CA 1
ATOM 1177 C C . ARG A 1 163 ? 10.336 54.688 25.203 1 98.25 163 ARG A C 1
ATOM 1179 O O . ARG A 1 163 ? 9.789 55.656 25.766 1 98.25 163 ARG A O 1
ATOM 1186 N N . ILE A 1 164 ? 9.641 53.75 24.766 1 97.88 164 ILE A N 1
ATOM 1187 C CA . ILE A 1 164 ? 8.234 53.562 25.109 1 97.88 164 ILE A CA 1
ATOM 1188 C C . ILE A 1 164 ? 7.988 52.094 25.5 1 97.88 164 ILE A C 1
ATOM 1190 O O . ILE A 1 164 ? 8.766 51.219 25.125 1 97.88 164 ILE A O 1
ATOM 1194 N N . SER A 1 165 ? 7.055 51.812 26.312 1 98.12 165 SER A N 1
ATOM 1195 C CA . SER A 1 165 ? 6.59 50.469 26.688 1 98.12 165 SER A CA 1
ATOM 1196 C C . SER A 1 165 ? 5.09 50.344 26.453 1 98.12 165 SER A C 1
ATOM 1198 O O . SER A 1 165 ? 4.367 51.344 26.375 1 98.12 165 SER A O 1
ATOM 1200 N N . GLY A 1 166 ? 4.645 49.125 26.234 1 97.69 166 GLY A N 1
ATOM 1201 C CA . GLY A 1 166 ? 3.229 48.875 26.031 1 97.69 166 GLY A CA 1
ATOM 1202 C C . GLY A 1 166 ? 2.877 47.406 26.094 1 97.69 166 GLY A C 1
ATOM 1203 O O . GLY A 1 166 ? 3.742 46.562 26.359 1 97.69 166 GLY A O 1
ATOM 1204 N N . THR A 1 167 ? 1.581 47.125 26.016 1 97.56 167 THR A N 1
ATOM 1205 C CA . THR A 1 167 ? 1.061 45.781 26.047 1 97.56 167 THR A CA 1
ATOM 1206 C C . THR A 1 167 ? 0.045 45.562 24.922 1 97.56 167 THR A C 1
ATOM 1208 O O . THR A 1 167 ? -0.509 46.531 24.391 1 97.56 167 THR A O 1
ATOM 1211 N N . LEU A 1 168 ? -0.124 44.344 24.516 1 98.31 168 LEU A N 1
ATOM 1212 C CA . LEU A 1 168 ? -1.111 43.906 23.531 1 98.31 168 LEU A CA 1
ATOM 1213 C C . LEU A 1 168 ? -1.695 42.562 23.891 1 98.31 168 LEU A C 1
ATOM 1215 O O . LEU A 1 168 ? -0.953 41.594 24.141 1 98.31 168 LEU A O 1
ATOM 1219 N N . GLU A 1 169 ? -3.006 42.5 24 1 98.06 169 GLU A N 1
ATOM 1220 C CA . GLU A 1 169 ? -3.691 41.219 24.188 1 98.06 169 GLU A CA 1
ATOM 1221 C C . GLU A 1 169 ? -4.156 40.625 22.844 1 98.06 169 GLU A C 1
ATOM 1223 O O . GLU A 1 169 ? -4.66 41.375 22 1 98.06 169 GLU A O 1
ATOM 1228 N N . MET A 1 170 ? -3.857 39.438 22.641 1 98.06 170 MET A N 1
ATOM 1229 C CA . MET A 1 170 ? -4.242 38.719 21.438 1 98.06 170 MET A CA 1
ATOM 1230 C C . MET A 1 170 ? -5.121 37.5 21.766 1 98.06 170 MET A C 1
ATOM 1232 O O . MET A 1 170 ? -4.695 36.594 22.484 1 98.06 170 MET A O 1
ATOM 1236 N N . GLY A 1 171 ? -6.316 37.469 21.25 1 97.56 171 GLY A N 1
ATOM 1237 C CA . GLY A 1 171 ? -7.211 36.344 21.469 1 97.56 171 GLY A CA 1
ATOM 1238 C C . GLY A 1 171 ? -6.82 35.094 20.672 1 97.56 171 GLY A C 1
ATOM 1239 O O . GLY A 1 171 ? -5.988 35.188 19.766 1 97.56 171 GLY A O 1
ATOM 1240 N N . GLY A 1 172 ? -7.41 33.969 21.078 1 97.69 172 GLY A N 1
ATOM 1241 C CA . GLY A 1 172 ? -7.223 32.75 20.312 1 97.69 172 GLY A CA 1
ATOM 1242 C C . GLY A 1 172 ? -8.117 32.656 19.094 1 97.69 172 GLY A C 1
ATOM 1243 O O . GLY A 1 172 ? -8.664 33.656 18.641 1 97.69 172 GLY A O 1
ATOM 1244 N N . GLN A 1 173 ? -8.148 31.516 18.5 1 98 173 GLN A N 1
ATOM 1245 C CA . GLN A 1 173 ? -8.93 31.297 17.281 1 98 173 GLN A CA 1
ATOM 1246 C C . GLN A 1 173 ? -9.352 29.828 17.156 1 98 173 GLN A C 1
ATOM 1248 O O . GLN A 1 173 ? -8.609 28.938 17.547 1 98 173 GLN A O 1
ATOM 1253 N N . GLU A 1 174 ? -10.547 29.625 16.734 1 97.5 174 GLU A N 1
ATOM 1254 C CA . GLU A 1 174 ? -11.062 28.297 16.406 1 97.5 174 GLU A CA 1
ATOM 1255 C C . GLU A 1 174 ? -10.773 27.922 14.953 1 97.5 174 GLU A C 1
ATOM 1257 O O . GLU A 1 174 ? -10.867 28.781 14.062 1 97.5 174 GLU A O 1
ATOM 1262 N N . HIS A 1 175 ? -10.383 26.656 14.711 1 96.5 175 HIS A N 1
ATOM 1263 C CA . HIS A 1 175 ? -10.055 26.203 13.359 1 96.5 175 HIS A CA 1
ATOM 1264 C C . HIS A 1 175 ? -11.273 26.25 12.453 1 96.5 175 HIS A C 1
ATOM 1266 O O . HIS A 1 175 ? -11.172 26.641 11.289 1 96.5 175 HIS A O 1
ATOM 1272 N N . PHE A 1 176 ? -12.391 25.797 13.008 1 95.31 176 PHE A N 1
ATOM 1273 C CA . PHE A 1 176 ? -13.703 25.797 12.367 1 95.31 176 PHE A CA 1
ATOM 1274 C C . PHE A 1 176 ? -13.641 25.109 11.008 1 95.31 176 PHE A C 1
ATOM 1276 O O . PHE A 1 176 ? -14.117 25.656 10.008 1 95.31 176 PHE A O 1
ATOM 1283 N N . TYR A 1 177 ? -12.914 24.062 10.844 1 94.06 177 TYR A N 1
ATOM 1284 C CA . TYR A 1 177 ? -12.875 23.266 9.625 1 94.06 177 TYR A CA 1
ATOM 1285 C C . TYR A 1 177 ? -14.258 22.75 9.258 1 94.06 177 TYR A C 1
ATOM 1287 O O . TYR A 1 177 ? -15.141 22.641 10.117 1 94.06 177 TYR A O 1
ATOM 1295 N N . LEU A 1 178 ? -14.484 22.375 7.969 1 91.38 178 LEU A N 1
ATOM 1296 C CA . LEU A 1 178 ? -15.805 21.984 7.484 1 91.38 178 LEU A CA 1
ATOM 1297 C C . LEU A 1 178 ? -16.141 20.562 7.898 1 91.38 178 LEU A C 1
ATOM 1299 O O . LEU A 1 178 ? -17.219 20.312 8.43 1 91.38 178 LEU A O 1
ATOM 1303 N N . GLU A 1 179 ? -15.219 19.688 7.555 1 93.06 179 GLU A N 1
ATOM 1304 C CA . GLU A 1 179 ? -15.375 18.359 8.141 1 93.06 179 GLU A CA 1
ATOM 1305 C C . GLU A 1 179 ? -14.797 18.297 9.555 1 93.06 179 GLU A C 1
ATOM 1307 O O . GLU A 1 179 ? -13.617 18.578 9.758 1 93.06 179 GLU A O 1
ATOM 1312 N N . GLY A 1 180 ? -15.656 18.047 10.508 1 94.44 180 GLY A N 1
ATOM 1313 C CA . GLY A 1 180 ? -15.164 17.938 11.867 1 94.44 180 GLY A CA 1
ATOM 1314 C C . GLY A 1 180 ? -14.273 16.719 12.086 1 94.44 180 GLY A C 1
ATOM 1315 O O . GLY A 1 180 ? -13.797 16.109 11.125 1 94.44 180 GLY A O 1
ATOM 1316 N N . GLN A 1 181 ? -13.969 16.5 13.312 1 97.88 181 GLN A N 1
ATOM 1317 C CA . GLN A 1 181 ? -13.203 15.305 13.648 1 97.88 181 GLN A CA 1
ATOM 1318 C C . GLN A 1 181 ? -14.008 14.039 13.383 1 97.88 181 GLN A C 1
ATOM 1320 O O . GLN A 1 181 ? -15.18 13.953 13.773 1 97.88 181 GLN A O 1
ATOM 1325 N N . VAL A 1 182 ? -13.398 13.148 12.617 1 98.25 182 VAL A N 1
ATOM 1326 C CA . VAL A 1 182 ? -14.094 11.906 12.297 1 98.25 182 VAL A CA 1
ATOM 1327 C C . VAL A 1 182 ? -13.078 10.789 12.086 1 98.25 182 VAL A C 1
ATOM 1329 O O . VAL A 1 182 ? -11.984 11.023 11.586 1 98.25 182 VAL A O 1
ATOM 1332 N N . ALA A 1 183 ? -13.383 9.555 12.523 1 98.62 183 ALA A N 1
ATOM 1333 C CA . ALA A 1 183 ? -12.578 8.359 12.305 1 98.62 183 ALA A CA 1
ATOM 1334 C C . ALA A 1 183 ? -13.461 7.121 12.164 1 98.62 183 ALA A C 1
ATOM 1336 O O . ALA A 1 183 ? -14.539 7.055 12.758 1 98.62 183 ALA A O 1
ATOM 1337 N N . LEU A 1 184 ? -13.094 6.25 11.359 1 98.69 184 LEU A N 1
ATOM 1338 C CA . LEU A 1 184 ? -13.711 4.945 11.164 1 98.69 184 LEU A CA 1
ATOM 1339 C C . LEU A 1 184 ? -12.68 3.828 11.234 1 98.69 184 LEU A C 1
ATOM 1341 O O . LEU A 1 184 ? -11.727 3.807 10.453 1 98.69 184 LEU A O 1
ATOM 1345 N N . ALA A 1 185 ? -12.812 2.934 12.234 1 98.75 185 ALA A N 1
ATOM 1346 C CA . ALA A 1 185 ? -11.883 1.821 12.422 1 98.75 185 ALA A CA 1
ATOM 1347 C C . ALA A 1 185 ? -12.523 0.497 12.023 1 98.75 185 ALA A C 1
ATOM 1349 O O . ALA A 1 185 ? -13.672 0.226 12.375 1 98.75 185 ALA A O 1
ATOM 1350 N N . VAL A 1 186 ? -11.852 -0.299 11.273 1 97.5 186 VAL A N 1
ATOM 1351 C CA . VAL A 1 186 ? -12.297 -1.626 10.859 1 97.5 186 VAL A CA 1
ATOM 1352 C C . VAL A 1 186 ? -11.281 -2.674 11.312 1 97.5 186 VAL A C 1
ATOM 1354 O O . VAL A 1 186 ? -10.109 -2.609 10.953 1 97.5 186 VAL A O 1
ATOM 1357 N N . PRO A 1 187 ? -11.695 -3.582 12.148 1 95.88 187 PRO A N 1
ATOM 1358 C CA . PRO A 1 187 ? -10.773 -4.637 12.562 1 95.88 187 PRO A CA 1
ATOM 1359 C C . PRO A 1 187 ? -10.391 -5.574 11.422 1 95.88 187 PRO A C 1
ATOM 1361 O O . PRO A 1 187 ? -11.227 -5.887 10.57 1 95.88 187 PRO A O 1
ATOM 1364 N N . GLY A 1 188 ? -9.117 -5.953 11.359 1 90.81 188 GLY A N 1
ATOM 1365 C CA . GLY A 1 188 ? -8.625 -6.961 10.43 1 90.81 188 GLY A CA 1
ATOM 1366 C C . GLY A 1 188 ? -8.32 -8.289 11.094 1 90.81 188 GLY A C 1
ATOM 1367 O O . GLY A 1 188 ? -8.812 -8.57 12.188 1 90.81 188 GLY A O 1
ATOM 1368 N N . GLU A 1 189 ? -7.531 -9.102 10.344 1 88 189 GLU A N 1
ATOM 1369 C CA . GLU A 1 189 ? -7.152 -10.398 10.891 1 88 189 GLU A CA 1
ATOM 1370 C C . GLU A 1 189 ? -5.992 -10.273 11.875 1 88 189 GLU A C 1
ATOM 1372 O O . GLU A 1 189 ? -5.16 -9.367 11.742 1 88 189 GLU A O 1
ATOM 1377 N N . ASP A 1 190 ? -5.938 -11.117 12.789 1 88 190 ASP A N 1
ATOM 1378 C CA . ASP A 1 190 ? -4.82 -11.297 13.719 1 88 190 ASP A CA 1
ATOM 1379 C C . ASP A 1 190 ? -4.484 -9.984 14.43 1 88 190 ASP A C 1
ATOM 1381 O O . ASP A 1 190 ? -3.316 -9.609 14.523 1 88 190 ASP A O 1
ATOM 1385 N N . GLY A 1 191 ? -5.504 -9.242 14.836 1 91.31 191 GLY A N 1
ATOM 1386 C CA . GLY A 1 191 ? -5.312 -8.07 15.672 1 91.31 191 GLY A CA 1
ATOM 1387 C C . GLY A 1 191 ? -5.027 -6.812 14.875 1 91.31 191 GLY A C 1
ATOM 1388 O O . GLY A 1 191 ? -4.855 -5.734 15.453 1 91.31 191 GLY A O 1
ATOM 1389 N N . GLN A 1 192 ? -5.035 -6.898 13.586 1 94.81 192 GLN A N 1
ATOM 1390 C CA . GLN A 1 192 ? -4.805 -5.719 12.758 1 94.81 192 GLN A CA 1
ATOM 1391 C C . GLN A 1 192 ? -6.027 -4.809 12.742 1 94.81 192 GLN A C 1
ATOM 1393 O O . GLN A 1 192 ? -7.152 -5.266 12.953 1 94.81 192 GLN A O 1
ATOM 1398 N N . VAL A 1 193 ? -5.785 -3.504 12.562 1 97.88 193 VAL A N 1
ATOM 1399 C CA . VAL A 1 193 ? -6.875 -2.537 12.453 1 97.88 193 VAL A CA 1
ATOM 1400 C C . VAL A 1 193 ? -6.562 -1.523 11.359 1 97.88 193 VAL A C 1
ATOM 1402 O O . VAL A 1 193 ? -5.422 -1.069 11.227 1 97.88 193 VAL A O 1
ATOM 1405 N N . HIS A 1 194 ? -7.48 -1.294 10.5 1 98 194 HIS A N 1
ATOM 1406 C CA . HIS A 1 194 ? -7.426 -0.243 9.492 1 98 194 HIS A CA 1
ATOM 1407 C C . HIS A 1 194 ? -8.289 0.951 9.891 1 98 194 HIS A C 1
ATOM 1409 O O . HIS A 1 194 ? -9.492 0.805 10.117 1 98 194 HIS A O 1
ATOM 1415 N N . VAL A 1 195 ? -7.695 2.139 9.969 1 98.75 195 VAL A N 1
ATOM 1416 C CA . VAL A 1 195 ? -8.406 3.307 10.484 1 98.75 195 VAL A CA 1
ATOM 1417 C C . VAL A 1 195 ? -8.391 4.422 9.445 1 98.75 195 VAL A C 1
ATOM 1419 O O . VAL A 1 195 ? -7.32 4.855 9.008 1 98.75 195 VAL A O 1
ATOM 1422 N N . LEU A 1 196 ? -9.562 4.82 8.961 1 98.5 196 LEU A N 1
ATOM 1423 C CA . LEU A 1 196 ? -9.711 6.094 8.266 1 98.5 196 LEU A CA 1
ATOM 1424 C C . LEU A 1 196 ? -9.789 7.25 9.258 1 98.5 196 LEU A C 1
ATOM 1426 O O . LEU A 1 196 ? -10.633 7.246 10.156 1 98.5 196 LEU A O 1
ATOM 1430 N N . SER A 1 197 ? -8.883 8.148 9.164 1 98.5 197 SER A N 1
ATOM 1431 C CA . SER A 1 197 ? -8.852 9.266 10.102 1 98.5 197 SER A CA 1
ATOM 1432 C C . SER A 1 197 ? -8.68 10.594 9.375 1 98.5 197 SER A C 1
ATOM 1434 O O . SER A 1 197 ? -7.844 10.719 8.477 1 98.5 197 SER A O 1
ATOM 1436 N N . SER A 1 198 ? -9.547 11.539 9.711 1 97.88 198 SER A N 1
ATOM 1437 C CA . SER A 1 198 ? -9.359 12.914 9.242 1 97.88 198 SER A CA 1
ATOM 1438 C C . SER A 1 198 ? -8.211 13.594 9.977 1 97.88 198 SER A C 1
ATOM 1440 O O . SER A 1 198 ? -8.43 14.359 10.914 1 97.88 198 SER A O 1
ATOM 1442 N N . THR A 1 199 ? -6.941 13.32 9.555 1 98.31 199 THR A N 1
ATOM 1443 C CA . THR A 1 199 ? -5.77 13.734 10.312 1 98.31 199 THR A CA 1
ATOM 1444 C C . THR A 1 199 ? -4.699 14.312 9.391 1 98.31 199 THR A C 1
ATOM 1446 O O . THR A 1 199 ? -4.629 13.953 8.211 1 98.31 199 THR A O 1
ATOM 1449 N N . GLN A 1 200 ? -3.908 15.242 9.938 1 98 200 GLN A N 1
ATOM 1450 C CA . GLN A 1 200 ? -2.738 15.797 9.266 1 98 200 GLN A CA 1
ATOM 1451 C C . GLN A 1 200 ? -1.515 14.906 9.469 1 98 200 GLN A C 1
ATOM 1453 O O . GLN A 1 200 ? -0.505 15.07 8.773 1 98 200 GLN A O 1
ATOM 1458 N N . HIS A 1 201 ? -1.62 13.945 10.398 1 98.44 201 HIS A N 1
ATOM 1459 C CA . HIS A 1 201 ? -0.444 13.188 10.805 1 98.44 201 HIS A CA 1
ATOM 1460 C C . HIS A 1 201 ? -0.775 11.703 10.969 1 98.44 201 HIS A C 1
ATOM 1462 O O . HIS A 1 201 ? -0.782 11.188 12.086 1 98.44 201 HIS A O 1
ATOM 1468 N N . PRO A 1 202 ? -0.839 10.984 9.883 1 98.5 202 PRO A N 1
ATOM 1469 C CA . PRO A 1 202 ? -1.263 9.586 9.938 1 98.5 202 PRO A CA 1
ATOM 1470 C C . PRO A 1 202 ? -0.351 8.727 10.812 1 98.5 202 PRO A C 1
ATOM 1472 O O . PRO A 1 202 ? -0.832 7.863 11.555 1 98.5 202 PRO A O 1
ATOM 1475 N N . SER A 1 203 ? 0.941 8.938 10.805 1 98.44 203 SER A N 1
ATOM 1476 C CA . SER A 1 203 ? 1.865 8.117 11.578 1 98.44 203 SER A CA 1
ATOM 1477 C C . SER A 1 203 ? 1.701 8.352 13.07 1 98.44 203 SER A C 1
ATOM 1479 O O . SER A 1 203 ? 1.809 7.418 13.867 1 98.44 203 SER A O 1
ATOM 1481 N N . GLU A 1 204 ? 1.507 9.625 13.469 1 98.19 204 GLU A N 1
ATOM 1482 C CA . GLU A 1 204 ? 1.258 9.859 14.891 1 98.19 204 GLU A CA 1
ATOM 1483 C C . GLU A 1 204 ? 0.006 9.133 15.359 1 98.19 204 GLU A C 1
ATOM 1485 O O . GLU A 1 204 ? 0.002 8.523 16.438 1 98.19 204 GLU A O 1
ATOM 1490 N N . ILE A 1 205 ? -1.067 9.195 14.57 1 98.69 205 ILE A N 1
ATOM 1491 C CA . ILE A 1 205 ? -2.295 8.477 14.898 1 98.69 205 ILE A CA 1
ATOM 1492 C C . ILE A 1 205 ? -2.004 6.98 15 1 98.69 205 ILE A C 1
ATOM 1494 O O . ILE A 1 205 ? -2.467 6.316 15.93 1 98.69 205 ILE A O 1
ATOM 1498 N N . GLN A 1 206 ? -1.247 6.48 14.047 1 98.75 206 GLN A N 1
ATOM 1499 C CA . GLN A 1 206 ? -0.839 5.078 14.039 1 98.75 206 GLN A CA 1
ATOM 1500 C C . GLN A 1 206 ? -0.13 4.707 15.336 1 98.75 206 GLN A C 1
ATOM 1502 O O . GLN A 1 206 ? -0.456 3.691 15.961 1 98.75 206 GLN A O 1
ATOM 1507 N N . HIS A 1 207 ? 0.831 5.52 15.797 1 98.31 207 HIS A N 1
ATOM 1508 C CA . HIS A 1 207 ? 1.634 5.266 16.984 1 98.31 207 HIS A CA 1
ATOM 1509 C C . HIS A 1 207 ? 0.777 5.301 18.25 1 98.31 207 HIS A C 1
ATOM 1511 O O . HIS A 1 207 ? 0.941 4.465 19.141 1 98.31 207 HIS A O 1
ATOM 1517 N N . LEU A 1 208 ? -0.13 6.254 18.25 1 98.75 208 LEU A N 1
ATOM 1518 C CA . LEU A 1 208 ? -0.946 6.426 19.438 1 98.75 208 LEU A CA 1
ATOM 1519 C C . LEU A 1 208 ? -1.98 5.309 19.562 1 98.75 208 LEU A C 1
ATOM 1521 O O . LEU A 1 208 ? -2.287 4.852 20.656 1 98.75 208 LEU A O 1
ATOM 1525 N N . ILE A 1 209 ? -2.547 4.863 18.406 1 98.88 209 ILE A N 1
ATOM 1526 C CA . ILE A 1 209 ? -3.438 3.707 18.422 1 98.88 209 ILE A CA 1
ATOM 1527 C C . ILE A 1 209 ? -2.682 2.479 18.922 1 98.88 209 ILE A C 1
ATOM 1529 O O . ILE A 1 209 ? -3.172 1.757 19.797 1 98.88 209 ILE A O 1
ATOM 1533 N N . ALA A 1 210 ? -1.496 2.232 18.359 1 98.75 210 ALA A N 1
ATOM 1534 C CA . ALA A 1 210 ? -0.688 1.086 18.766 1 98.75 210 ALA A CA 1
ATOM 1535 C C . ALA A 1 210 ? -0.375 1.138 20.266 1 98.75 210 ALA A C 1
ATOM 1537 O O . ALA A 1 210 ? -0.416 0.112 20.953 1 98.75 210 ALA A O 1
ATOM 1538 N N . LYS A 1 211 ? -0.047 2.33 20.781 1 98.5 211 LYS A N 1
ATOM 1539 C CA . LYS A 1 211 ? 0.272 2.549 22.188 1 98.5 211 LYS A CA 1
ATOM 1540 C C . LYS A 1 211 ? -0.909 2.184 23.094 1 98.5 211 LYS A C 1
ATOM 1542 O O . LYS A 1 211 ? -0.745 1.474 24.078 1 98.5 211 LYS A O 1
ATOM 1547 N N . VAL A 1 212 ? -2.08 2.658 22.719 1 98.81 212 VAL A N 1
ATOM 1548 C CA . VAL A 1 212 ? -3.277 2.457 23.531 1 98.81 212 VAL A CA 1
ATOM 1549 C C . VAL A 1 212 ? -3.729 1.003 23.422 1 98.81 212 VAL A C 1
ATOM 1551 O O . VAL A 1 212 ? -4.18 0.419 24.422 1 98.81 212 VAL A O 1
ATOM 1554 N N . LEU A 1 213 ? -3.625 0.373 22.25 1 98.56 213 LEU A N 1
ATOM 1555 C CA . LEU A 1 213 ? -4.055 -1.008 22.062 1 98.56 213 LEU A CA 1
ATOM 1556 C C . LEU A 1 213 ? -2.994 -1.983 22.562 1 98.56 213 LEU A C 1
ATOM 1558 O O . LEU A 1 213 ? -3.275 -3.17 22.75 1 98.56 213 LEU A O 1
ATOM 1562 N N . GLY A 1 214 ? -1.754 -1.497 22.797 1 98.25 214 GLY A N 1
ATOM 1563 C CA . GLY A 1 214 ? -0.664 -2.377 23.203 1 98.25 214 GLY A CA 1
ATOM 1564 C C . GLY A 1 214 ? -0.211 -3.301 22.078 1 98.25 214 GLY A C 1
ATOM 1565 O O . GLY A 1 214 ? 0.042 -4.484 22.312 1 98.25 214 GLY A O 1
ATOM 1566 N N . CYS A 1 215 ? -0.138 -2.854 20.859 1 97.94 215 CYS A N 1
ATOM 1567 C CA . CYS A 1 215 ? 0.283 -3.639 19.703 1 97.94 215 CYS A CA 1
ATOM 1568 C C . CYS A 1 215 ? 1.359 -2.906 18.906 1 97.94 215 CYS A C 1
ATOM 1570 O O . CYS A 1 215 ? 1.864 -1.871 19.344 1 97.94 215 CYS A O 1
ATOM 1572 N N . SER A 1 216 ? 1.847 -3.486 17.781 1 97.94 216 SER A N 1
ATOM 1573 C CA . SER A 1 216 ? 2.93 -2.904 17 1 97.94 216 SER A CA 1
ATOM 1574 C C . SER A 1 216 ? 2.4 -1.88 16 1 97.94 216 SER A C 1
ATOM 1576 O O . SER A 1 216 ? 1.216 -1.891 15.656 1 97.94 216 SER A O 1
ATOM 1578 N N . HIS A 1 217 ? 3.312 -0.951 15.586 1 98.5 217 HIS A N 1
ATOM 1579 C CA . HIS A 1 217 ? 2.945 -0.018 14.523 1 98.5 217 HIS A CA 1
ATOM 1580 C C . HIS A 1 217 ? 2.502 -0.758 13.266 1 98.5 217 HIS A C 1
ATOM 1582 O O . HIS A 1 217 ? 1.562 -0.334 12.594 1 98.5 217 HIS A O 1
ATOM 1588 N N . ALA A 1 218 ? 3.096 -1.857 13.023 1 98 218 ALA A N 1
ATOM 1589 C CA . ALA A 1 218 ? 2.832 -2.631 11.812 1 98 218 ALA A CA 1
ATOM 1590 C C . ALA A 1 218 ? 1.415 -3.197 11.82 1 98 218 ALA A C 1
ATOM 1592 O O . ALA A 1 218 ? 0.898 -3.611 10.773 1 98 218 ALA A O 1
ATOM 1593 N N . ASP A 1 219 ? 0.757 -3.291 12.961 1 97.75 219 ASP A N 1
ATOM 1594 C CA . ASP A 1 219 ? -0.583 -3.852 13.102 1 97.75 219 ASP A CA 1
ATOM 1595 C C . ASP A 1 219 ? -1.651 -2.807 12.781 1 97.75 219 ASP A C 1
ATOM 1597 O O . ASP A 1 219 ? -2.822 -3.145 12.602 1 97.75 219 ASP A O 1
ATOM 1601 N N . VAL A 1 220 ? -1.243 -1.56 12.672 1 98.69 220 VAL A N 1
ATOM 1602 C CA . VAL A 1 220 ? -2.188 -0.458 12.508 1 98.69 220 VAL A CA 1
ATOM 1603 C C . VAL A 1 220 ? -1.941 0.241 11.172 1 98.69 220 VAL A C 1
ATOM 1605 O O . VAL A 1 220 ? -0.815 0.646 10.875 1 98.69 220 VAL A O 1
ATOM 1608 N N . THR A 1 221 ? -2.914 0.289 10.359 1 98.62 221 THR A N 1
ATOM 1609 C CA . THR A 1 221 ? -2.859 1.078 9.133 1 98.62 221 THR A CA 1
ATOM 1610 C C . THR A 1 221 ? -3.77 2.301 9.234 1 98.62 221 THR A C 1
ATOM 1612 O O . THR A 1 221 ? -4.949 2.176 9.562 1 98.62 221 THR A O 1
ATOM 1615 N N . VAL A 1 222 ? -3.225 3.455 9.023 1 98.81 222 VAL A N 1
ATOM 1616 C CA . VAL A 1 222 ? -4 4.691 8.984 1 98.81 222 VAL A CA 1
ATOM 1617 C C . VAL A 1 222 ? -4.047 5.223 7.555 1 98.81 222 VAL A C 1
ATOM 1619 O O . VAL A 1 222 ? -3.021 5.281 6.871 1 98.81 222 VAL A O 1
ATOM 1622 N N . GLU A 1 223 ? -5.223 5.609 7.121 1 98.38 223 GLU A N 1
ATOM 1623 C CA . GLU A 1 223 ? -5.445 6.078 5.758 1 98.38 223 GLU A CA 1
ATOM 1624 C C . GLU A 1 223 ? -6.184 7.414 5.742 1 98.38 223 GLU A C 1
ATOM 1626 O O . GLU A 1 223 ? -7.109 7.625 6.531 1 98.38 223 GLU A O 1
ATOM 1631 N N . VAL A 1 224 ? -5.719 8.352 4.871 1 97.94 224 VAL A N 1
ATOM 1632 C CA . VAL A 1 224 ? -6.336 9.664 4.691 1 97.94 224 VAL A CA 1
ATOM 1633 C C . VAL A 1 224 ? -6.445 9.984 3.203 1 97.94 224 VAL A C 1
ATOM 1635 O O . VAL A 1 224 ? -5.43 10.164 2.523 1 97.94 224 VAL A O 1
ATOM 1638 N N . ARG A 1 225 ? -7.641 10.094 2.693 1 95.19 225 ARG A N 1
ATOM 1639 C CA . ARG A 1 225 ? -7.809 10.531 1.312 1 95.19 225 ARG A CA 1
ATOM 1640 C C . ARG A 1 225 ? -7.91 12.055 1.229 1 95.19 225 ARG A C 1
ATOM 1642 O O . ARG A 1 225 ? -7.344 12.672 0.324 1 95.19 225 ARG A O 1
ATOM 1649 N N . ARG A 1 226 ? -8.703 12.578 2.035 1 94.88 226 ARG A N 1
ATOM 1650 C CA . ARG A 1 226 ? -8.898 14.023 2.143 1 94.88 226 ARG A CA 1
ATOM 1651 C C . ARG A 1 226 ? -9.5 14.398 3.494 1 94.88 226 ARG A C 1
ATOM 1653 O O . ARG A 1 226 ? -9.859 13.523 4.281 1 94.88 226 ARG A O 1
ATOM 1660 N N . MET A 1 227 ? -9.422 15.664 3.711 1 94.5 227 MET A N 1
ATOM 1661 C CA . MET A 1 227 ? -10.086 16.203 4.895 1 94.5 227 MET A CA 1
ATOM 1662 C C . MET A 1 227 ? -10.789 17.516 4.57 1 94.5 227 MET A C 1
ATOM 1664 O O . MET A 1 227 ? -10.516 18.141 3.543 1 94.5 227 MET A O 1
ATOM 1668 N N . GLY A 1 228 ? -11.711 17.953 5.293 1 92.38 228 GLY A N 1
ATOM 1669 C CA . GLY A 1 228 ? -12.484 19.172 5.129 1 92.38 228 GLY A CA 1
ATOM 1670 C C . GLY A 1 228 ? -11.859 20.375 5.805 1 92.38 228 GLY A C 1
ATOM 1671 O O . GLY A 1 228 ? -12.555 21.172 6.445 1 92.38 228 GLY A O 1
ATOM 1672 N N . GLY A 1 229 ? -10.547 20.484 5.688 1 94.56 229 GLY A N 1
ATOM 1673 C CA . GLY A 1 229 ? -9.812 21.5 6.422 1 94.56 229 GLY A CA 1
ATOM 1674 C C . GLY A 1 229 ? -9.164 20.969 7.684 1 94.56 229 GLY A C 1
ATOM 1675 O O . GLY A 1 229 ? -9.633 20 8.273 1 94.56 229 GLY A O 1
ATOM 1676 N N . ALA A 1 230 ? -8.086 21.594 8.055 1 96.38 230 ALA A N 1
ATOM 1677 C CA . ALA A 1 230 ? -7.379 21.172 9.258 1 96.38 230 ALA A CA 1
ATOM 1678 C C . ALA A 1 230 ? -6.781 22.359 10 1 96.38 230 ALA A C 1
ATOM 1680 O O . ALA A 1 230 ? -7.047 22.562 11.18 1 96.38 230 ALA A O 1
ATOM 1681 N N . PHE A 1 231 ? -5.992 23.141 9.227 1 95.88 231 PHE A N 1
ATOM 1682 C CA . PHE A 1 231 ? -5.414 24.406 9.703 1 95.88 231 PHE A CA 1
ATOM 1683 C C . PHE A 1 231 ? -4.539 24.172 10.922 1 95.88 231 PHE A C 1
ATOM 1685 O O . PHE A 1 231 ? -4.406 25.047 11.773 1 95.88 231 PHE A O 1
ATOM 1692 N N . GLY A 1 232 ? -4.148 22.969 11.164 1 96.56 232 GLY A N 1
ATOM 1693 C CA . GLY A 1 232 ? -3.314 22.609 12.305 1 96.56 232 GLY A CA 1
ATOM 1694 C C . GLY A 1 232 ? -4.059 21.828 13.367 1 96.56 232 GLY A C 1
ATOM 1695 O O . GLY A 1 232 ? -3.451 21.047 14.102 1 96.56 232 GLY A O 1
ATOM 1696 N N . GLY A 1 233 ? -5.34 21.984 13.406 1 97.31 233 GLY A N 1
ATOM 1697 C CA . GLY A 1 233 ? -6.18 21.406 14.438 1 97.31 233 GLY A CA 1
ATOM 1698 C C . GLY A 1 233 ? -6.277 19.891 14.344 1 97.31 233 GLY A C 1
ATOM 1699 O O . GLY A 1 233 ? -6.668 19.234 15.312 1 97.31 233 GLY A O 1
ATOM 1700 N N . LYS A 1 234 ? -5.887 19.328 13.195 1 97.94 234 LYS A N 1
ATOM 1701 C CA . LYS A 1 234 ? -6.008 17.891 13.031 1 97.94 234 LYS A CA 1
ATOM 1702 C C . LYS A 1 234 ? -4.633 17.219 13 1 97.94 234 LYS A C 1
ATOM 1704 O O . LYS A 1 234 ? -4.496 16.094 12.516 1 97.94 234 LYS A O 1
ATOM 1709 N N . GLU A 1 235 ? -3.662 17.969 13.453 1 97.25 235 GLU A N 1
ATOM 1710 C CA . GLU A 1 235 ? -2.332 17.375 13.578 1 97.25 235 GLU A CA 1
ATOM 1711 C C . GLU A 1 235 ? -2.264 16.422 14.773 1 97.25 235 GLU A C 1
ATOM 1713 O O . GLU A 1 235 ? -1.855 15.273 14.625 1 97.25 235 GLU A O 1
ATOM 1718 N N . THR A 1 236 ? -2.77 16.953 15.93 1 97.38 236 THR A N 1
ATOM 1719 C CA . THR A 1 236 ? -2.721 16.125 17.125 1 97.38 236 THR A CA 1
ATOM 1720 C C . THR A 1 236 ? -4.129 15.797 17.609 1 97.38 236 THR A C 1
ATOM 1722 O O . THR A 1 236 ? -4.344 14.766 18.25 1 97.38 236 THR A O 1
ATOM 1725 N N . GLN A 1 237 ? -5.062 16.641 17.266 1 97.5 237 GLN A N 1
ATOM 1726 C CA . GLN A 1 237 ? -6.367 16.578 17.922 1 97.5 237 GLN A CA 1
ATOM 1727 C C . GLN A 1 237 ? -7.23 15.469 17.328 1 97.5 237 GLN A C 1
ATOM 1729 O O . GLN A 1 237 ? -8.266 15.109 17.891 1 97.5 237 GLN A O 1
ATOM 1734 N N . ALA A 1 238 ? -6.793 14.891 16.234 1 98.06 238 ALA A N 1
ATOM 1735 C CA . ALA A 1 238 ? -7.512 13.75 15.664 1 98.06 238 ALA A CA 1
ATOM 1736 C C . ALA A 1 238 ? -7.293 12.492 16.5 1 98.06 238 ALA A C 1
ATOM 1738 O O . ALA A 1 238 ? -8.031 11.516 16.375 1 98.06 238 ALA A O 1
ATOM 1739 N N . ALA A 1 239 ? -6.34 12.508 17.406 1 98.38 239 ALA A N 1
ATOM 1740 C CA . ALA A 1 239 ? -5.848 11.328 18.109 1 98.38 239 ALA A CA 1
ATOM 1741 C C . ALA A 1 239 ? -6.953 10.688 18.953 1 98.38 239 ALA A C 1
ATOM 1743 O O . ALA A 1 239 ? -7.203 9.484 18.844 1 98.38 239 ALA A O 1
ATOM 1744 N N . ALA A 1 240 ? -7.648 11.453 19.734 1 98.56 240 ALA A N 1
ATOM 1745 C CA . ALA A 1 240 ? -8.641 10.891 20.656 1 98.56 240 ALA A CA 1
ATOM 1746 C C . ALA A 1 240 ? -9.734 10.156 19.891 1 98.56 240 ALA A C 1
ATOM 1748 O O . ALA A 1 240 ? -10.195 9.094 20.328 1 98.56 240 ALA A O 1
ATOM 1749 N N . PHE A 1 241 ? -10.148 10.695 18.781 1 98.69 241 PHE A N 1
ATOM 1750 C CA . PHE A 1 241 ? -11.234 10.125 18 1 98.69 241 PHE A CA 1
ATOM 1751 C C . PHE A 1 241 ? -10.797 8.836 17.312 1 98.69 241 PHE A C 1
ATOM 1753 O O . PHE A 1 241 ? -11.469 7.805 17.422 1 98.69 241 PHE A O 1
ATOM 1760 N N . ALA A 1 242 ? -9.664 8.867 16.672 1 98.88 242 ALA A N 1
ATOM 1761 C CA . ALA A 1 242 ? -9.148 7.691 15.977 1 98.88 242 ALA A CA 1
ATOM 1762 C C . ALA A 1 242 ? -8.844 6.562 16.969 1 98.88 242 ALA A C 1
ATOM 1764 O O . ALA A 1 242 ? -9.125 5.398 16.688 1 98.88 242 ALA A O 1
ATOM 1765 N N . VAL A 1 243 ? -8.25 6.926 18.094 1 98.88 243 VAL A N 1
ATOM 1766 C CA . VAL A 1 243 ? -7.867 5.938 19.109 1 98.88 243 VAL A CA 1
ATOM 1767 C C . VAL A 1 243 ? -9.117 5.309 19.719 1 98.88 243 VAL A C 1
ATOM 1769 O O . VAL A 1 243 ? -9.164 4.098 19.938 1 98.88 243 VAL A O 1
ATOM 1772 N N . ALA A 1 244 ? -10.133 6.109 20 1 98.88 244 ALA A N 1
ATOM 1773 C CA . ALA A 1 244 ? -11.375 5.582 20.547 1 98.88 244 ALA A CA 1
ATOM 1774 C C . ALA A 1 244 ? -12.039 4.609 19.578 1 98.88 244 ALA A C 1
ATOM 1776 O O . ALA A 1 244 ? -12.516 3.547 19.984 1 98.88 244 ALA A O 1
ATOM 1777 N N . ALA A 1 245 ? -12.062 4.996 18.297 1 98.88 245 ALA A N 1
ATOM 1778 C CA . ALA A 1 245 ? -12.633 4.117 17.281 1 98.88 245 ALA A CA 1
ATOM 1779 C C . ALA A 1 245 ? -11.875 2.799 17.203 1 98.88 245 ALA A C 1
ATOM 1781 O O . ALA A 1 245 ? -12.484 1.728 17.141 1 98.88 245 ALA A O 1
ATOM 1782 N N . ALA A 1 246 ? -10.586 2.852 17.219 1 98.88 246 ALA A N 1
ATOM 1783 C CA . ALA A 1 246 ? -9.742 1.659 17.141 1 98.88 246 ALA A CA 1
ATOM 1784 C C . ALA A 1 246 ? -9.922 0.778 18.375 1 98.88 246 ALA A C 1
ATOM 1786 O O . ALA A 1 246 ? -9.953 -0.45 18.266 1 98.88 246 ALA A O 1
ATOM 1787 N N . LEU A 1 247 ? -9.977 1.445 19.547 1 98.88 247 LEU A N 1
ATOM 1788 C CA . LEU A 1 247 ? -10.172 0.708 20.797 1 98.88 247 LEU A CA 1
ATOM 1789 C C . LEU A 1 247 ? -11.461 -0.104 20.75 1 98.88 247 LEU A C 1
ATOM 1791 O O . LEU A 1 247 ? -11.461 -1.295 21.062 1 98.88 247 LEU A O 1
ATOM 1795 N N . VAL A 1 248 ? -12.562 0.549 20.344 1 98.88 248 VAL A N 1
ATOM 1796 C CA . VAL A 1 248 ? -13.859 -0.114 20.297 1 98.88 248 VAL A CA 1
ATOM 1797 C C . VAL A 1 248 ? -13.852 -1.218 19.25 1 98.88 248 VAL A C 1
ATOM 1799 O O . VAL A 1 248 ? -14.383 -2.307 19.469 1 98.88 248 VAL A O 1
ATOM 1802 N N . ALA A 1 249 ? -13.25 -0.93 18.094 1 98.62 249 ALA A N 1
ATOM 1803 C CA . ALA A 1 249 ? -13.141 -1.95 17.062 1 98.62 249 ALA A CA 1
ATOM 1804 C C . ALA A 1 249 ? -12.383 -3.172 17.578 1 98.62 249 ALA A C 1
ATOM 1806 O O . ALA A 1 249 ? -12.781 -4.309 17.312 1 98.62 249 ALA A O 1
ATOM 1807 N N . ALA A 1 250 ? -11.281 -2.967 18.234 1 98.19 250 ALA A N 1
ATOM 1808 C CA . ALA A 1 250 ? -10.461 -4.055 18.75 1 98.19 250 ALA A CA 1
ATOM 1809 C C . ALA A 1 250 ? -11.219 -4.855 19.812 1 98.19 250 ALA A C 1
ATOM 1811 O O . ALA A 1 250 ? -11.102 -6.082 19.859 1 98.19 250 ALA A O 1
ATOM 1812 N N . LYS A 1 251 ? -12 -4.18 20.672 1 98.06 251 LYS A N 1
ATOM 1813 C CA . LYS A 1 251 ? -12.695 -4.812 21.781 1 98.06 251 LYS A CA 1
ATOM 1814 C C . LYS A 1 251 ? -13.914 -5.598 21.312 1 98.06 251 LYS A C 1
ATOM 1816 O O . LYS A 1 251 ? -14.273 -6.621 21.891 1 98.06 251 LYS A O 1
ATOM 1821 N N . THR A 1 252 ? -14.539 -5.16 20.219 1 97.81 252 THR A N 1
ATOM 1822 C CA . THR A 1 252 ? -15.82 -5.742 19.828 1 97.81 252 THR A CA 1
ATOM 1823 C C . THR A 1 252 ? -15.641 -6.645 18.609 1 97.81 252 THR A C 1
ATOM 1825 O O . THR A 1 252 ? -16.5 -7.477 18.312 1 97.81 252 THR A O 1
ATOM 1828 N N . GLY A 1 253 ? -14.547 -6.41 17.875 1 95.75 253 GLY A N 1
ATOM 1829 C CA . GLY A 1 253 ? -14.391 -7.109 16.609 1 95.75 253 GLY A CA 1
ATOM 1830 C C . GLY A 1 253 ? -15.289 -6.566 15.508 1 95.75 253 GLY A C 1
ATOM 1831 O O . GLY A 1 253 ? -15.422 -7.18 14.445 1 95.75 253 GLY A O 1
ATOM 1832 N N . ARG A 1 254 ? -15.922 -5.43 15.75 1 97.19 254 ARG A N 1
ATOM 1833 C CA . ARG A 1 254 ? -16.812 -4.785 14.797 1 97.19 254 ARG A CA 1
ATOM 1834 C C . ARG A 1 254 ? -16.266 -3.434 14.352 1 97.19 254 ARG A C 1
ATOM 1836 O O . ARG A 1 254 ? -15.5 -2.803 15.078 1 97.19 254 ARG A O 1
ATOM 1843 N N . PRO A 1 255 ? -16.625 -2.986 13.125 1 97.62 255 PRO A N 1
ATOM 1844 C CA . PRO A 1 255 ? -16.25 -1.614 12.766 1 97.62 255 PRO A CA 1
ATOM 1845 C C . PRO A 1 255 ? -16.844 -0.576 13.719 1 97.62 255 PRO A C 1
ATOM 1847 O O . PRO A 1 255 ? -17.938 -0.763 14.242 1 97.62 255 PRO A O 1
ATOM 1850 N N . ALA A 1 256 ? -16.125 0.476 13.953 1 98.81 256 ALA A N 1
ATOM 1851 C CA . ALA A 1 256 ? -16.531 1.535 14.867 1 98.81 256 ALA A CA 1
ATOM 1852 C C . ALA A 1 256 ? -16.266 2.914 14.273 1 98.81 256 ALA A C 1
ATOM 1854 O O . ALA A 1 256 ? -15.18 3.152 13.719 1 98.81 256 ALA A O 1
ATOM 1855 N N . LYS A 1 257 ? -17.25 3.812 14.32 1 98.5 257 LYS A N 1
ATOM 1856 C CA . LYS A 1 257 ? -17.141 5.156 13.766 1 98.5 257 LYS A CA 1
ATOM 1857 C C . LYS A 1 257 ? -17.453 6.215 14.82 1 98.5 257 LYS A C 1
ATOM 1859 O O . LYS A 1 257 ? -18.391 6.059 15.602 1 98.5 257 LYS A O 1
ATOM 1864 N N . ILE A 1 258 ? -16.625 7.285 14.828 1 98.62 258 ILE A N 1
ATOM 1865 C CA . ILE A 1 258 ? -16.906 8.43 15.688 1 98.62 258 ILE A CA 1
ATOM 1866 C C . ILE A 1 258 ? -16.828 9.719 14.867 1 98.62 258 ILE A C 1
ATOM 1868 O O . ILE A 1 258 ? -15.828 9.961 14.188 1 98.62 258 ILE A O 1
ATOM 1872 N N . ARG A 1 259 ? -17.812 10.453 14.898 1 96.75 259 ARG A N 1
ATOM 1873 C CA . ARG A 1 259 ? -17.891 11.781 14.305 1 96.75 259 ARG A CA 1
ATOM 1874 C C . ARG A 1 259 ? -18.344 12.812 15.336 1 96.75 259 ARG A C 1
ATOM 1876 O O . ARG A 1 259 ? -19.438 12.703 15.898 1 96.75 259 ARG A O 1
ATOM 1883 N N . ALA A 1 260 ? -17.578 13.789 15.547 1 95.12 260 ALA A N 1
ATOM 1884 C CA . ALA A 1 260 ? -17.953 14.828 16.5 1 95.12 260 ALA A CA 1
ATOM 1885 C C . ALA A 1 260 ? -18.922 15.828 15.867 1 95.12 260 ALA A C 1
ATOM 1887 O O . ALA A 1 260 ? -18.766 16.203 14.703 1 95.12 260 ALA A O 1
ATOM 1888 N N . ASP A 1 261 ? -19.938 16.094 16.609 1 93.25 261 ASP A N 1
ATOM 1889 C CA . ASP A 1 261 ? -20.688 17.266 16.141 1 93.25 261 ASP A CA 1
ATOM 1890 C C . ASP A 1 261 ? -19.938 18.562 16.469 1 93.25 261 ASP A C 1
ATOM 1892 O O . ASP A 1 261 ? -18.938 18.531 17.188 1 93.25 261 ASP A O 1
ATOM 1896 N N . ARG A 1 262 ? -20.359 19.625 15.953 1 94.12 262 ARG A N 1
ATOM 1897 C CA . ARG A 1 262 ? -19.625 20.891 16.031 1 94.12 262 ARG A CA 1
ATOM 1898 C C . ARG A 1 262 ? -19.406 21.312 17.484 1 94.12 262 ARG A C 1
ATOM 1900 O O . ARG A 1 262 ? -18.328 21.766 17.844 1 94.12 262 ARG A O 1
ATOM 1907 N N . ASP A 1 263 ? -20.391 21.172 18.281 1 93.31 263 ASP A N 1
ATOM 1908 C CA . ASP A 1 263 ? -20.297 21.562 19.688 1 93.31 263 ASP A CA 1
ATOM 1909 C C . ASP A 1 263 ? -19.234 20.766 20.422 1 93.31 263 ASP A C 1
ATOM 1911 O O . ASP A 1 263 ? -18.375 21.344 21.094 1 93.31 263 ASP A O 1
ATOM 1915 N N . ASP A 1 264 ? -19.344 19.453 20.281 1 94.31 264 ASP A N 1
ATOM 1916 C CA . ASP A 1 264 ? -18.375 18.578 20.922 1 94.31 264 ASP A CA 1
ATOM 1917 C C . ASP A 1 264 ? -16.969 18.828 20.359 1 94.31 264 ASP A C 1
ATOM 1919 O O . ASP A 1 264 ? -15.992 18.844 21.125 1 94.31 264 ASP A O 1
ATOM 1923 N N . ASP A 1 265 ? -16.922 18.984 19.109 1 95.75 265 ASP A N 1
ATOM 1924 C CA . ASP A 1 265 ? -15.625 19.25 18.469 1 95.75 265 ASP A CA 1
ATOM 1925 C C . ASP A 1 265 ? -14.969 20.484 19.062 1 95.75 265 ASP A C 1
ATOM 1927 O O . ASP A 1 265 ? -13.797 20.453 19.453 1 95.75 265 ASP A O 1
ATOM 1931 N N . MET A 1 266 ? -15.672 21.578 19.156 1 95.62 266 MET A N 1
ATOM 1932 C CA . MET A 1 266 ? -15.117 22.844 19.656 1 95.62 266 MET A CA 1
ATOM 1933 C C . MET A 1 266 ? -14.781 22.75 21.141 1 95.62 266 MET A C 1
ATOM 1935 O O . MET A 1 266 ? -13.812 23.359 21.594 1 95.62 266 MET A O 1
ATOM 1939 N N . ALA A 1 267 ? -15.547 21.938 21.844 1 94.19 267 ALA A N 1
ATOM 1940 C CA . ALA A 1 267 ? -15.312 21.812 23.281 1 94.19 267 ALA A CA 1
ATOM 1941 C C . ALA A 1 267 ? -14.086 20.938 23.547 1 94.19 267 ALA A C 1
ATOM 1943 O O . ALA A 1 267 ? -13.359 21.188 24.516 1 94.19 267 ALA A O 1
ATOM 1944 N N . MET A 1 268 ? -13.844 19.969 22.688 1 95.81 268 MET A N 1
ATOM 1945 C CA . MET A 1 268 ? -12.891 18.906 23 1 95.81 268 MET A CA 1
ATOM 1946 C C . MET A 1 268 ? -11.523 19.203 22.406 1 95.81 268 MET A C 1
ATOM 1948 O O . MET A 1 268 ? -10.516 18.625 22.812 1 95.81 268 MET A O 1
ATOM 1952 N N . THR A 1 269 ? -11.508 20 21.422 1 97.06 269 THR A N 1
ATOM 1953 C CA . THR A 1 269 ? -10.258 20.109 20.688 1 97.06 269 THR A CA 1
ATOM 1954 C C . THR A 1 269 ? -9.609 21.469 20.938 1 97.06 269 THR A C 1
ATOM 1956 O O . THR A 1 269 ? -10.281 22.422 21.344 1 97.06 269 THR A O 1
ATOM 1959 N N . GLY A 1 270 ? -8.32 21.5 20.734 1 97.38 270 GLY A N 1
ATOM 1960 C CA . GLY A 1 270 ? -7.516 22.672 21.031 1 97.38 270 GLY A CA 1
ATOM 1961 C C . GLY A 1 270 ? -7.777 23.828 20.094 1 97.38 270 GLY A C 1
ATOM 1962 O O . GLY A 1 270 ? -8.445 23.656 19.062 1 97.38 270 GLY A O 1
ATOM 1963 N N . LYS A 1 271 ? -7.27 25.031 20.531 1 98 271 LYS A N 1
ATOM 1964 C CA . LYS A 1 271 ? -7.395 26.297 19.812 1 98 271 LYS A CA 1
ATOM 1965 C C . LYS A 1 271 ? -6.027 26.922 19.562 1 98 271 LYS A C 1
ATOM 1967 O O . LYS A 1 271 ? -5 26.375 19.969 1 98 271 LYS A O 1
ATOM 1972 N N . ARG A 1 272 ? -6.051 27.984 18.703 1 98.44 272 ARG A N 1
ATOM 1973 C CA . ARG A 1 272 ? -4.867 28.844 18.688 1 98.44 272 ARG A CA 1
ATOM 1974 C C . ARG A 1 272 ? -4.578 29.406 20.062 1 98.44 272 ARG A C 1
ATOM 1976 O O . ARG A 1 272 ? -5.492 29.828 20.781 1 98.44 272 ARG A O 1
ATOM 1983 N N . HIS A 1 273 ? -3.338 29.484 20.438 1 98.62 273 HIS A N 1
ATOM 1984 C CA . HIS A 1 273 ? -2.92 30.031 21.719 1 98.62 273 HIS A CA 1
ATOM 1985 C C . HIS A 1 273 ? -3.27 31.516 21.828 1 98.62 273 HIS A C 1
ATOM 1987 O O . HIS A 1 273 ? -2.949 32.281 20.922 1 98.62 273 HIS A O 1
ATOM 1993 N N . GLU A 1 274 ? -3.898 31.906 22.906 1 98.31 274 GLU A N 1
ATOM 1994 C CA . GLU A 1 274 ? -4.02 33.312 23.312 1 98.31 274 GLU A CA 1
ATOM 1995 C C . GLU A 1 274 ? -2.707 33.844 23.875 1 98.31 274 GLU A C 1
ATOM 1997 O O . GLU A 1 274 ? -2.012 33.125 24.609 1 98.31 274 GLU A O 1
ATOM 2002 N N . PHE A 1 275 ? -2.393 35.062 23.5 1 98.75 275 PHE A N 1
ATOM 2003 C CA . PHE A 1 275 ? -1.146 35.625 24 1 98.75 275 PHE A CA 1
ATOM 2004 C C . PHE A 1 275 ? -1.397 36.969 24.656 1 98.75 275 PHE A C 1
ATOM 2006 O O . PHE A 1 275 ? -2.338 37.688 24.297 1 98.75 275 PHE A O 1
ATOM 2013 N N . SER A 1 276 ? -0.651 37.25 25.656 1 98.56 276 SER A N 1
ATOM 2014 C CA . SER A 1 276 ? -0.377 38.594 26.141 1 98.56 276 SER A CA 1
ATOM 2015 C C . SER A 1 276 ? 1.057 39.031 25.828 1 98.56 276 SER A C 1
ATOM 2017 O O . SER A 1 276 ? 2.006 38.312 26.203 1 98.56 276 SER A O 1
ATOM 2019 N N . ALA A 1 277 ? 1.19 40.125 25.125 1 98.62 277 ALA A N 1
ATOM 2020 C CA . ALA A 1 277 ? 2.523 40.594 24.766 1 98.62 277 ALA A CA 1
ATOM 2021 C C . ALA A 1 277 ? 2.84 41.906 25.453 1 98.62 277 ALA A C 1
ATOM 2023 O O . ALA A 1 277 ? 1.975 42.781 25.562 1 98.62 277 ALA A O 1
ATOM 2024 N N . GLY A 1 278 ? 3.982 41.969 26.062 1 98.62 278 GLY A N 1
ATOM 2025 C CA . GLY A 1 278 ? 4.555 43.219 26.547 1 98.62 278 GLY A CA 1
ATOM 2026 C C . GLY A 1 278 ? 5.832 43.594 25.828 1 98.62 278 GLY A C 1
ATOM 2027 O O . GLY A 1 278 ? 6.59 42.719 25.391 1 98.62 278 GLY A O 1
ATOM 2028 N N . TYR A 1 279 ? 6.023 44.906 25.656 1 98.56 279 TYR A N 1
ATOM 2029 C CA . TYR A 1 279 ? 7.262 45.344 25.016 1 98.56 279 TYR A CA 1
ATOM 2030 C C . TYR A 1 279 ? 7.84 46.562 25.688 1 98.56 279 TYR A C 1
ATOM 2032 O O . TYR A 1 279 ? 7.109 47.344 26.344 1 98.56 279 TYR A O 1
ATOM 2040 N N . ASP A 1 280 ? 9.078 46.688 25.719 1 98.81 280 ASP A N 1
ATOM 2041 C CA . ASP A 1 280 ? 9.914 47.812 26.047 1 98.81 280 ASP A CA 1
ATOM 2042 C C . ASP A 1 280 ? 10.938 48.094 24.938 1 98.81 280 ASP A C 1
ATOM 2044 O O . ASP A 1 280 ? 11.797 47.25 24.672 1 98.81 280 ASP A O 1
ATOM 2048 N N . VAL A 1 281 ? 10.805 49.281 24.25 1 98.88 281 VAL A N 1
ATOM 2049 C CA . VAL A 1 281 ? 11.609 49.5 23.062 1 98.88 281 VAL A CA 1
ATOM 2050 C C . VAL A 1 281 ? 12.281 50.875 23.125 1 98.88 281 VAL A C 1
ATOM 2052 O O . VAL A 1 281 ? 11.68 51.844 23.562 1 98.88 281 VAL A O 1
ATOM 2055 N N . GLY A 1 282 ? 13.547 50.938 22.875 1 98.81 282 GLY A N 1
ATOM 2056 C CA . GLY A 1 282 ? 14.32 52.156 22.656 1 98.81 282 GLY A CA 1
ATOM 2057 C C . GLY A 1 282 ? 14.648 52.375 21.188 1 98.81 282 GLY A C 1
ATOM 2058 O O . GLY A 1 282 ? 14.914 51.438 20.438 1 98.81 282 GLY A O 1
ATOM 2059 N N . PHE A 1 283 ? 14.539 53.594 20.719 1 98.69 283 PHE A N 1
ATOM 2060 C CA . PHE A 1 283 ? 14.719 53.875 19.297 1 98.69 283 PHE A CA 1
ATOM 2061 C C . PHE A 1 283 ? 15.234 55.281 19.078 1 98.69 283 PHE A C 1
ATOM 2063 O O . PHE A 1 283 ? 15.211 56.125 19.984 1 98.69 283 PHE A O 1
ATOM 2070 N N . THR A 1 284 ? 15.664 55.594 17.891 1 98.38 284 THR A N 1
ATOM 2071 C CA . THR A 1 284 ? 16.203 56.875 17.469 1 98.38 284 THR A CA 1
ATOM 2072 C C . THR A 1 284 ? 15.094 57.781 16.938 1 98.38 284 THR A C 1
ATOM 2074 O O . THR A 1 284 ? 13.969 57.344 16.734 1 98.38 284 THR A O 1
ATOM 2077 N N . PRO A 1 285 ? 15.414 59.062 16.719 1 97.75 285 PRO A N 1
ATOM 2078 C CA . PRO A 1 285 ? 14.391 60 16.266 1 97.75 285 PRO A CA 1
ATOM 2079 C C . PRO A 1 285 ? 13.859 59.688 14.875 1 97.75 285 PRO A C 1
ATOM 2081 O O . PRO A 1 285 ? 12.797 60.156 14.484 1 97.75 285 PRO A O 1
ATOM 2084 N N . ASP A 1 286 ? 14.594 58.844 14.18 1 97 286 ASP A N 1
ATOM 2085 C CA . ASP A 1 286 ? 14.125 58.469 12.852 1 97 286 ASP A CA 1
ATOM 2086 C C . ASP A 1 286 ? 13.391 57.125 12.891 1 97 286 ASP A C 1
ATOM 2088 O O . ASP A 1 286 ? 13.039 56.594 11.844 1 97 286 ASP A O 1
ATOM 2092 N N . GLY A 1 287 ? 13.195 56.594 14.07 1 98.12 287 GLY A N 1
ATOM 2093 C CA . GLY A 1 287 ? 12.359 55.438 14.242 1 98.12 287 GLY A CA 1
ATOM 2094 C C . GLY A 1 287 ? 13.141 54.125 14.234 1 98.12 287 GLY A C 1
ATOM 2095 O O . GLY A 1 287 ? 12.555 53.062 14.273 1 98.12 287 GLY A O 1
ATOM 2096 N N . ARG A 1 288 ? 14.477 54.188 14.211 1 98.19 288 ARG A N 1
ATOM 2097 C CA . ARG A 1 288 ? 15.297 52.969 14.211 1 98.19 288 ARG A CA 1
ATOM 2098 C C . ARG A 1 288 ? 15.398 52.375 15.609 1 98.19 288 ARG A C 1
ATOM 2100 O O . ARG A 1 288 ? 15.789 53.062 16.562 1 98.19 288 ARG A O 1
ATOM 2107 N N . ILE A 1 289 ? 15.102 51.125 15.734 1 98.69 289 ILE A N 1
ATOM 2108 C CA . ILE A 1 289 ? 15.156 50.438 17.016 1 98.69 289 ILE A CA 1
ATOM 2109 C C . ILE A 1 289 ? 16.609 50.281 17.453 1 98.69 289 ILE A C 1
ATOM 2111 O O . ILE A 1 289 ? 17.453 49.875 16.672 1 98.69 289 ILE A O 1
ATOM 2115 N N . ALA A 1 290 ? 16.875 50.656 18.719 1 98.31 290 ALA A N 1
ATOM 2116 C CA . ALA A 1 290 ? 18.203 50.469 19.312 1 98.31 290 ALA A CA 1
ATOM 2117 C C . ALA A 1 290 ? 18.25 49.25 20.203 1 98.31 290 ALA A C 1
ATOM 2119 O O . ALA A 1 290 ? 19.266 48.562 20.25 1 98.31 290 ALA A O 1
ATOM 2120 N N . GLY A 1 291 ? 17.266 49.062 20.922 1 98.62 291 GLY A N 1
ATOM 2121 C CA . GLY A 1 291 ? 17.094 47.938 21.828 1 98.62 291 GLY A CA 1
ATOM 2122 C C . GLY A 1 291 ? 15.633 47.625 22.125 1 98.62 291 GLY A C 1
ATOM 2123 O O . GLY A 1 291 ? 14.797 48.531 22.125 1 98.62 291 GLY A O 1
ATOM 2124 N N . ILE A 1 292 ? 15.406 46.375 22.391 1 98.88 292 ILE A N 1
ATOM 2125 C CA . ILE A 1 292 ? 14.008 46.031 22.609 1 98.88 292 ILE A CA 1
ATOM 2126 C C . ILE A 1 292 ? 13.93 44.781 23.5 1 98.88 292 ILE A C 1
ATOM 2128 O O . ILE A 1 292 ? 14.75 43.875 23.391 1 98.88 292 ILE A O 1
ATOM 2132 N N . ARG A 1 293 ? 12.977 44.781 24.406 1 98.75 293 ARG A N 1
ATOM 2133 C CA . ARG A 1 293 ? 12.523 43.625 25.188 1 98.75 293 ARG A CA 1
ATOM 2134 C C . ARG A 1 293 ? 11.078 43.281 24.859 1 98.75 293 ARG A C 1
ATOM 2136 O O . ARG A 1 293 ? 10.211 44.156 24.828 1 98.75 293 ARG A O 1
ATOM 2143 N N . ILE A 1 294 ? 10.836 42.031 24.469 1 98.81 294 ILE A N 1
ATOM 2144 C CA . ILE A 1 294 ? 9.492 41.531 24.219 1 98.81 294 ILE A CA 1
ATOM 2145 C C . ILE A 1 294 ? 9.172 40.375 25.156 1 98.81 294 ILE A C 1
ATOM 2147 O O . ILE A 1 294 ? 9.977 39.469 25.312 1 98.81 294 ILE A O 1
ATOM 2151 N N . GLU A 1 295 ? 8.133 40.469 25.844 1 98.62 295 GLU A N 1
ATOM 2152 C CA . GLU A 1 295 ? 7.629 39.406 26.688 1 98.62 295 GLU A CA 1
ATOM 2153 C C . GLU A 1 295 ? 6.348 38.812 26.125 1 98.62 295 GLU A C 1
ATOM 2155 O O . GLU A 1 295 ? 5.387 39.531 25.844 1 98.62 295 GLU A O 1
ATOM 2160 N N . LEU A 1 296 ? 6.375 37.531 25.891 1 98.81 296 LEU A N 1
ATOM 2161 C CA . LEU A 1 296 ? 5.227 36.812 25.375 1 98.81 296 LEU A CA 1
ATOM 2162 C C . LEU A 1 296 ? 4.707 35.812 26.391 1 98.81 296 LEU A C 1
ATOM 2164 O O . LEU A 1 296 ? 5.465 34.938 26.875 1 98.81 296 LEU A O 1
ATOM 2168 N N . ALA A 1 297 ? 3.443 35.906 26.828 1 98.75 297 ALA A N 1
ATOM 2169 C CA . ALA A 1 297 ? 2.783 34.938 27.719 1 98.75 297 ALA A CA 1
ATOM 2170 C C . ALA A 1 297 ? 1.601 34.281 27.016 1 98.75 297 ALA A C 1
ATOM 2172 O O . ALA A 1 297 ? 0.758 34.969 26.422 1 98.75 297 ALA A O 1
ATOM 2173 N N . SER A 1 298 ? 1.621 33 27.062 1 98.38 298 SER A N 1
ATOM 2174 C CA . SER A 1 298 ? 0.607 32.281 26.297 1 98.38 298 SER A CA 1
ATOM 2175 C C . SER A 1 298 ? -0.24 31.406 27.203 1 98.38 298 SER A C 1
ATOM 2177 O O . SER A 1 298 ? 0.275 30.797 28.141 1 98.38 298 SER A O 1
ATOM 2179 N N . ARG A 1 299 ? -1.521 31.281 26.922 1 98.31 299 ARG A N 1
ATOM 2180 C CA . ARG A 1 299 ? -2.375 30.25 27.5 1 98.31 299 ARG A CA 1
ATOM 2181 C C . ARG A 1 299 ? -2.219 28.938 26.75 1 98.31 299 ARG A C 1
ATOM 2183 O O . ARG A 1 299 ? -2.703 28.797 25.625 1 98.31 299 ARG A O 1
ATOM 2190 N N . CYS A 1 300 ? -1.677 27.984 27.391 1 98.38 300 CYS A N 1
ATOM 2191 C CA . CYS A 1 300 ? -1.383 26.734 26.719 1 98.38 300 CYS A CA 1
ATOM 2192 C C . CYS A 1 300 ? -2.502 25.719 26.953 1 98.38 300 CYS A C 1
ATOM 2194 O O . CYS A 1 300 ? -2.68 24.797 26.156 1 98.38 300 CYS A O 1
ATOM 2196 N N . GLY A 1 301 ? -3.266 25.844 27.938 1 98 301 GLY A N 1
ATOM 2197 C CA . GLY A 1 301 ? -4.297 24.891 28.297 1 98 301 GLY A CA 1
ATOM 2198 C C . GLY A 1 301 ? -3.812 23.828 29.266 1 98 301 GLY A C 1
ATOM 2199 O O . GLY A 1 301 ? -2.918 24.094 30.078 1 98 301 GLY A O 1
ATOM 2200 N N . ALA A 1 302 ? -4.43 22.703 29.266 1 97.44 302 ALA A N 1
ATOM 2201 C CA . ALA A 1 302 ? -4.316 21.719 30.344 1 97.44 302 ALA A CA 1
ATOM 2202 C C . ALA A 1 302 ? -3.088 20.828 30.156 1 97.44 302 ALA A C 1
ATOM 2204 O O . ALA A 1 302 ? -2.527 20.328 31.125 1 97.44 302 ALA A O 1
ATOM 2205 N N . THR A 1 303 ? -2.689 20.656 28.938 1 97.31 303 THR A N 1
ATOM 2206 C CA . THR A 1 303 ? -1.593 19.719 28.688 1 97.31 303 THR A CA 1
ATOM 2207 C C . THR A 1 303 ? -0.58 20.344 27.719 1 97.31 303 THR A C 1
ATOM 2209 O O . THR A 1 303 ? -0.818 21.406 27.156 1 97.31 303 THR A O 1
ATOM 2212 N N . TRP A 1 304 ? 0.527 19.609 27.453 1 97.5 304 TRP A N 1
ATOM 2213 C CA . TRP A 1 304 ? 1.681 20.078 26.703 1 97.5 304 TRP A CA 1
ATOM 2214 C C . TRP A 1 304 ? 1.327 20.25 25.219 1 97.5 304 TRP A C 1
ATOM 2216 O O . TRP A 1 304 ? 1.697 21.25 24.594 1 97.5 304 TRP A O 1
ATOM 2226 N N . ASP A 1 305 ? 0.565 19.203 24.703 1 97.56 305 ASP A N 1
ATOM 2227 C CA . ASP A 1 305 ? 0.308 19.125 23.266 1 97.56 305 ASP A CA 1
ATOM 2228 C C . ASP A 1 305 ? 1.508 19.625 22.469 1 97.56 305 ASP A C 1
ATOM 2230 O O . ASP A 1 305 ? 2.617 19.109 22.609 1 97.56 305 ASP A O 1
ATOM 2234 N N . LEU A 1 306 ? 1.316 20.75 21.688 1 97.5 306 LEU A N 1
ATOM 2235 C CA . LEU A 1 306 ? 2.424 21.297 20.906 1 97.5 306 LEU A CA 1
ATOM 2236 C C . LEU A 1 306 ? 2.807 22.688 21.391 1 97.5 306 LEU A C 1
ATOM 2238 O O . LEU A 1 306 ? 3.418 23.469 20.656 1 97.5 306 LEU A O 1
ATOM 2242 N N . SER A 1 307 ? 2.492 23.016 22.578 1 97.88 307 SER A N 1
ATOM 2243 C CA . SER A 1 307 ? 2.635 24.375 23.109 1 97.88 307 SER A CA 1
ATOM 2244 C C . SER A 1 307 ? 4.094 24.812 23.109 1 97.88 307 SER A C 1
ATOM 2246 O O . SER A 1 307 ? 4.398 25.969 22.828 1 97.88 307 SER A O 1
ATOM 2248 N N . SER A 1 308 ? 4.98 23.844 23.438 1 96.75 308 SER A N 1
ATOM 2249 C CA . SER A 1 308 ? 6.395 24.203 23.453 1 96.75 308 SER A CA 1
ATOM 2250 C C . SER A 1 308 ? 6.863 24.672 22.078 1 96.75 308 SER A C 1
ATOM 2252 O O . SER A 1 308 ? 7.484 25.719 21.953 1 96.75 308 SER A O 1
ATOM 2254 N N . ALA A 1 309 ? 6.566 23.922 21.109 1 96 309 ALA A N 1
ATOM 2255 C CA . ALA A 1 309 ? 6.988 24.25 19.75 1 96 309 ALA A CA 1
ATOM 2256 C C . ALA A 1 309 ? 6.305 25.516 19.25 1 96 309 ALA A C 1
ATOM 2258 O O . ALA A 1 309 ? 6.91 26.328 18.531 1 96 309 ALA A O 1
ATOM 2259 N N . ILE A 1 310 ? 5.07 25.719 19.594 1 97.5 310 ILE A N 1
ATOM 2260 C CA . ILE A 1 310 ? 4.297 26.875 19.156 1 97.5 310 ILE A CA 1
ATOM 2261 C C . ILE A 1 310 ? 4.887 28.141 19.75 1 97.5 310 ILE A C 1
ATOM 2263 O O . ILE A 1 310 ? 5.051 29.156 19.062 1 97.5 310 ILE A O 1
ATOM 2267 N N . ASN A 1 311 ? 5.152 28.109 21.016 1 98 311 ASN A N 1
ATOM 2268 C CA . ASN A 1 311 ? 5.73 29.281 21.688 1 98 311 ASN A CA 1
ATOM 2269 C C . ASN A 1 311 ? 7.145 29.562 21.188 1 98 311 ASN A C 1
ATOM 2271 O O . ASN A 1 311 ? 7.551 30.719 21.109 1 98 311 ASN A O 1
ATOM 2275 N N . ASP A 1 312 ? 7.895 28.484 20.891 1 97.44 312 ASP A N 1
ATOM 2276 C CA . ASP A 1 312 ? 9.188 28.703 20.25 1 97.44 312 ASP A CA 1
ATOM 2277 C C . ASP A 1 312 ? 9.039 29.422 18.906 1 97.44 312 ASP A C 1
ATOM 2279 O O . ASP A 1 312 ? 9.812 30.328 18.609 1 97.44 312 ASP A O 1
ATOM 2283 N N . ARG A 1 313 ? 8.109 29.031 18.188 1 97.75 313 ARG A N 1
ATOM 2284 C CA . ARG A 1 313 ? 7.891 29.656 16.875 1 97.75 313 ARG A CA 1
ATOM 2285 C C . ARG A 1 313 ? 7.488 31.125 17.031 1 97.75 313 ARG A C 1
ATOM 2287 O O . ARG A 1 313 ? 7.797 31.953 16.172 1 97.75 313 ARG A O 1
ATOM 2294 N N . ALA A 1 314 ? 6.703 31.406 18.062 1 98.5 314 ALA A N 1
ATOM 2295 C CA . ALA A 1 314 ? 6.383 32.812 18.328 1 98.5 314 ALA A CA 1
ATOM 2296 C C . ALA A 1 314 ? 7.648 33.625 18.562 1 98.5 314 ALA A C 1
ATOM 2298 O O . ALA A 1 314 ? 7.77 34.75 18.078 1 98.5 314 ALA A O 1
ATOM 2299 N N . MET A 1 315 ? 8.555 33.031 19.281 1 98.44 315 MET A N 1
ATOM 2300 C CA . MET A 1 315 ? 9.828 33.719 19.531 1 98.44 315 MET A CA 1
ATOM 2301 C C . MET A 1 315 ? 10.625 33.875 18.25 1 98.44 315 MET A C 1
ATOM 2303 O O . MET A 1 315 ? 11.164 34.969 17.984 1 98.44 315 MET A O 1
ATOM 2307 N N . PHE A 1 316 ? 10.648 32.844 17.391 1 98.12 316 PHE A N 1
ATOM 2308 C CA . PHE A 1 316 ? 11.414 32.844 16.141 1 98.12 316 PHE A CA 1
ATOM 2309 C C . PHE A 1 316 ? 10.914 33.938 15.203 1 98.12 316 PHE A C 1
ATOM 2311 O O . PHE A 1 316 ? 11.664 34.406 14.359 1 98.12 316 PHE A O 1
ATOM 2318 N N . HIS A 1 317 ? 9.688 34.344 15.367 1 98.56 317 HIS A N 1
ATOM 2319 C CA . HIS A 1 317 ? 9.094 35.219 14.375 1 98.56 317 HIS A CA 1
ATOM 2320 C C . HIS A 1 317 ? 8.773 36.594 14.992 1 98.56 317 HIS A C 1
ATOM 2322 O O . HIS A 1 317 ? 8.109 37.406 14.359 1 98.56 317 HIS A O 1
ATOM 2328 N N . ALA A 1 318 ? 9.266 36.844 16.203 1 98.69 318 ALA A N 1
ATOM 2329 C CA . ALA A 1 318 ? 9.016 38.094 16.891 1 98.69 318 ALA A CA 1
ATOM 2330 C C . ALA A 1 318 ? 9.797 39.25 16.234 1 98.69 318 ALA A C 1
ATOM 2332 O O . ALA A 1 318 ? 9.578 40.406 16.562 1 98.69 318 ALA A O 1
ATOM 2333 N N . ASP A 1 319 ? 10.688 38.938 15.297 1 98.56 319 ASP A N 1
ATOM 2334 C CA . ASP A 1 319 ? 11.438 39.969 14.578 1 98.56 319 ASP A CA 1
ATOM 2335 C C . ASP A 1 319 ? 10.758 40.312 13.258 1 98.56 319 ASP A C 1
ATOM 2337 O O . ASP A 1 319 ? 11.086 41.312 12.633 1 98.56 319 ASP A O 1
ATOM 2341 N N . ASN A 1 320 ? 9.781 39.375 12.789 1 98.69 320 ASN A N 1
ATOM 2342 C CA . ASN A 1 320 ? 9.242 39.531 11.445 1 98.69 320 ASN A CA 1
ATOM 2343 C C . ASN A 1 320 ? 10.328 39.906 10.438 1 98.69 320 ASN A C 1
ATOM 2345 O O . ASN A 1 320 ? 11.336 39.219 10.32 1 98.69 320 ASN A O 1
ATOM 2349 N N . CYS A 1 321 ? 10.211 41.031 9.734 1 98.75 321 CYS A N 1
ATOM 2350 C CA . CYS A 1 321 ? 11.172 41.438 8.711 1 98.75 321 CYS A CA 1
ATOM 2351 C C . CYS A 1 321 ? 12.195 42.406 9.273 1 98.75 321 CYS A C 1
ATOM 2353 O O . CYS A 1 321 ? 12.953 43.031 8.523 1 98.75 321 CYS A O 1
ATOM 2355 N N . TYR A 1 322 ? 12.328 42.594 10.602 1 98.81 322 TYR A N 1
ATOM 2356 C CA . TYR A 1 322 ? 13.07 43.719 11.133 1 98.81 322 TYR A CA 1
ATOM 2357 C C . TYR A 1 322 ? 14.328 43.281 11.852 1 98.81 322 TYR A C 1
ATOM 2359 O O . TYR A 1 322 ? 14.305 42.281 12.594 1 98.81 322 TYR A O 1
ATOM 2367 N N . TRP A 1 323 ? 15.344 43.969 11.586 1 98.25 323 TRP A N 1
ATOM 2368 C CA . TRP A 1 323 ? 16.594 43.781 12.312 1 98.25 323 TRP A CA 1
ATOM 2369 C C . TRP A 1 323 ? 16.5 44.375 13.719 1 98.25 323 TRP A C 1
ATOM 2371 O O . TRP A 1 323 ? 16.203 45.562 13.875 1 98.25 323 TRP A O 1
ATOM 2381 N N . LEU A 1 324 ? 16.703 43.594 14.758 1 98.56 324 LEU A N 1
ATOM 2382 C CA . LEU A 1 324 ? 16.734 44.031 16.156 1 98.56 324 LEU A CA 1
ATOM 2383 C C . LEU A 1 324 ? 18.141 43.969 16.719 1 98.56 324 LEU A C 1
ATOM 2385 O O . LEU A 1 324 ? 18.609 42.906 17.109 1 98.56 324 LEU A O 1
ATOM 2389 N N . PRO A 1 325 ? 18.797 45.094 16.781 1 97.25 325 PRO A N 1
ATOM 2390 C CA . PRO A 1 325 ? 20.234 45.125 17.109 1 97.25 325 PRO A CA 1
ATOM 2391 C C . PRO A 1 325 ? 20.531 44.5 18.484 1 97.25 325 PRO A C 1
ATOM 2393 O O . PRO A 1 325 ? 21.516 43.781 18.641 1 97.25 325 PRO A O 1
ATOM 2396 N N . ALA A 1 326 ? 19.781 44.906 19.562 1 98.31 326 ALA A N 1
ATOM 2397 C CA . ALA A 1 326 ? 19.797 44.344 20.906 1 98.31 326 ALA A CA 1
ATOM 2398 C C . ALA A 1 326 ? 18.406 43.906 21.359 1 98.31 326 ALA A C 1
ATOM 2400 O O . ALA A 1 326 ? 17.5 44.75 21.484 1 98.31 326 ALA A O 1
ATOM 2401 N N . VAL A 1 327 ? 18.312 42.625 21.516 1 98.69 327 VAL A N 1
ATOM 2402 C CA . VAL A 1 327 ? 16.969 42.125 21.688 1 98.69 327 VAL A CA 1
ATOM 2403 C C . VAL A 1 327 ? 16.938 41.062 22.781 1 98.69 327 VAL A C 1
ATOM 2405 O O . VAL A 1 327 ? 17.875 40.25 22.891 1 98.69 327 VAL A O 1
ATOM 2408 N N . GLU A 1 328 ? 15.953 41.094 23.625 1 98.62 328 GLU A N 1
ATOM 2409 C CA . GLU A 1 328 ? 15.586 40.031 24.562 1 98.62 328 GLU A CA 1
ATOM 2410 C C . GLU A 1 328 ? 14.117 39.656 24.438 1 98.62 328 GLU A C 1
ATOM 2412 O O . GLU A 1 328 ? 13.242 40.531 24.5 1 98.62 328 GLU A O 1
ATOM 2417 N N . ILE A 1 329 ? 13.859 38.438 24.125 1 98.75 329 ILE A N 1
ATOM 2418 C CA . ILE A 1 329 ? 12.508 37.906 24.047 1 98.75 329 ILE A CA 1
ATOM 2419 C C . ILE A 1 329 ? 12.305 36.844 25.125 1 98.75 329 ILE A C 1
ATOM 2421 O O . ILE A 1 329 ? 13.07 35.875 25.203 1 98.75 329 ILE A O 1
ATOM 2425 N N . VAL A 1 330 ? 11.344 37.031 25.969 1 98.62 330 VAL A N 1
ATOM 2426 C CA . VAL A 1 330 ? 11 36.062 27.016 1 98.62 330 VAL A CA 1
ATOM 2427 C C . VAL A 1 330 ? 9.617 35.469 26.75 1 98.62 330 VAL A C 1
ATOM 2429 O O . VAL A 1 330 ? 8.68 36.219 26.422 1 98.62 330 VAL A O 1
ATOM 2432 N N . SER A 1 331 ? 9.531 34.188 26.812 1 98.5 331 SER A N 1
ATOM 2433 C CA . SER A 1 331 ? 8.289 33.469 26.5 1 98.5 331 SER A CA 1
ATOM 2434 C C . SER A 1 331 ? 7.809 32.656 27.703 1 98.5 331 SER A C 1
ATOM 2436 O O . SER A 1 331 ? 8.523 31.781 28.172 1 98.5 331 SER A O 1
ATOM 2438 N N . HIS A 1 332 ? 6.621 32.969 28.25 1 98.62 332 HIS A N 1
ATOM 2439 C CA . HIS A 1 332 ? 5.992 32.219 29.344 1 98.62 332 HIS A CA 1
ATOM 2440 C C . HIS A 1 332 ? 4.941 31.266 28.797 1 98.62 332 HIS A C 1
ATOM 2442 O O . HIS A 1 332 ? 4.055 31.656 28.047 1 98.62 332 HIS A O 1
ATOM 2448 N N . ARG A 1 333 ? 5.059 30.031 29.125 1 98.25 333 ARG A N 1
ATOM 2449 C CA . ARG A 1 333 ? 4.148 28.969 28.719 1 98.25 333 ARG A CA 1
ATOM 2450 C C . ARG A 1 333 ? 3.27 28.516 29.875 1 98.25 333 ARG A C 1
ATOM 2452 O O . ARG A 1 333 ? 3.646 27.609 30.625 1 98.25 333 ARG A O 1
ATOM 2459 N N . LEU A 1 334 ? 2.053 28.938 29.891 1 98.75 334 LEU A N 1
ATOM 2460 C CA . LEU A 1 334 ? 1.266 28.875 31.109 1 98.75 334 LEU A CA 1
ATOM 2461 C C . LEU A 1 334 ? 0.207 27.781 31.031 1 98.75 334 LEU A C 1
ATOM 2463 O O . LEU A 1 334 ? -0.452 27.641 29.984 1 98.75 334 LEU A O 1
ATOM 2467 N N . LYS A 1 335 ? 0.116 26.969 32 1 98.44 335 LYS A N 1
ATOM 2468 C CA . LYS A 1 335 ? -0.889 25.922 32.125 1 98.44 335 LYS A CA 1
ATOM 2469 C C . LYS A 1 335 ? -2.188 26.469 32.719 1 98.44 335 LYS A C 1
ATOM 2471 O O . LYS A 1 335 ? -2.17 27.188 33.719 1 98.44 335 LYS A O 1
ATOM 2476 N N . THR A 1 336 ? -3.254 26.266 32.062 1 98.19 336 THR A N 1
ATOM 2477 C CA . THR A 1 336 ? -4.578 26.641 32.531 1 98.19 336 THR A CA 1
ATOM 2478 C C . THR A 1 336 ? -5.52 25.438 32.531 1 98.19 336 THR A C 1
ATOM 2480 O O . THR A 1 336 ? -5.137 24.359 32.094 1 98.19 336 THR A O 1
ATOM 2483 N N . HIS A 1 337 ? -6.695 25.594 33.156 1 98 337 HIS A N 1
ATOM 2484 C CA . HIS A 1 337 ? -7.699 24.531 33.188 1 98 337 HIS A CA 1
ATOM 2485 C C . HIS A 1 337 ? -8.75 24.719 32.125 1 98 337 HIS A C 1
ATOM 2487 O O . HIS A 1 337 ? -9.953 24.688 32.406 1 98 337 HIS A O 1
ATOM 2493 N N . THR A 1 338 ? -8.336 24.969 30.922 1 97.38 338 THR A N 1
ATOM 2494 C CA . THR A 1 338 ? -9.086 24.953 29.672 1 97.38 338 THR A CA 1
ATOM 2495 C C . THR A 1 338 ? -8.555 23.875 28.734 1 97.38 338 THR A C 1
ATOM 2497 O O . THR A 1 338 ? -7.508 23.281 29 1 97.38 338 THR A O 1
ATOM 2500 N N . VAL A 1 339 ? -9.32 23.562 27.734 1 97 339 VAL A N 1
ATOM 2501 C CA . VAL A 1 339 ? -8.828 22.609 26.75 1 97 339 VAL A CA 1
ATOM 2502 C C . VAL A 1 339 ? -7.453 23.047 26.234 1 97 339 VAL A C 1
ATOM 2504 O O . VAL A 1 339 ? -7.188 24.25 26.109 1 97 339 VAL A O 1
ATOM 2507 N N . SER A 1 340 ? -6.59 22.094 26 1 97.56 340 SER A N 1
ATOM 2508 C CA . SER A 1 340 ? -5.223 22.406 25.578 1 97.56 340 SER A CA 1
ATOM 2509 C C . SER A 1 340 ? -5.195 22.984 24.172 1 97.56 340 SER A C 1
ATOM 2511 O O . SER A 1 340 ? -5.859 22.484 23.266 1 97.56 340 SER A O 1
ATOM 2513 N N . ASN A 1 341 ? -4.461 24.094 24.078 1 98.12 341 ASN A N 1
ATOM 2514 C CA . ASN A 1 341 ? -4.273 24.688 22.75 1 98.12 341 ASN A CA 1
ATOM 2515 C C . ASN A 1 341 ? -3.311 23.859 21.906 1 98.12 341 ASN A C 1
ATOM 2517 O O . ASN A 1 341 ? -2.549 23.047 22.438 1 98.12 341 ASN A O 1
ATOM 2521 N N . THR A 1 342 ? -3.422 24.031 20.656 1 98.06 342 THR A N 1
ATOM 2522 C CA . THR A 1 342 ? -2.695 23.172 19.719 1 98.06 342 THR A CA 1
ATOM 2523 C C . THR A 1 342 ? -2.254 23.953 18.5 1 98.06 342 THR A C 1
ATOM 2525 O O . THR A 1 342 ? -2.332 25.188 18.484 1 98.06 342 THR A O 1
ATOM 2528 N N . ALA A 1 343 ? -1.698 23.266 17.531 1 97.69 343 ALA A N 1
ATOM 2529 C CA . ALA A 1 343 ? -1.224 23.875 16.297 1 97.69 343 ALA A CA 1
ATOM 2530 C C . ALA A 1 343 ? -2.359 24.594 15.57 1 97.69 343 ALA A C 1
ATOM 2532 O O . ALA A 1 343 ? -3.488 24.094 15.531 1 97.69 343 ALA A O 1
ATOM 2533 N N . PHE A 1 344 ? -2.086 25.688 15.055 1 98.25 344 PHE A N 1
ATOM 2534 C CA . PHE A 1 344 ? -2.945 26.453 14.148 1 98.25 344 PHE A CA 1
ATOM 2535 C C . PHE A 1 344 ? -2.129 27.078 13.031 1 98.25 344 PHE A C 1
ATOM 2537 O O . PHE A 1 344 ? -0.958 27.422 13.227 1 98.25 344 PHE A O 1
ATOM 2544 N N . ARG A 1 345 ? -2.693 27.188 11.828 1 97.25 345 ARG A N 1
ATOM 2545 C CA . ARG A 1 345 ? -2.045 27.781 10.664 1 97.25 345 ARG A CA 1
ATOM 2546 C C . ARG A 1 345 ? -1.189 28.969 11.062 1 97.25 345 ARG A C 1
ATOM 2548 O O . ARG A 1 345 ? -1.699 29.953 11.625 1 97.25 345 ARG A O 1
ATOM 2555 N N . GLY A 1 346 ? 0.093 28.891 10.797 1 97.19 346 GLY A N 1
ATOM 2556 C CA . GLY A 1 346 ? 1.046 29.906 11.211 1 97.19 346 GLY A CA 1
ATOM 2557 C C . GLY A 1 346 ? 1.718 29.594 12.531 1 97.19 346 GLY A C 1
ATOM 2558 O O . GLY A 1 346 ? 2.697 30.25 12.906 1 97.19 346 GLY A O 1
ATOM 2559 N N . PHE A 1 347 ? 1.115 28.625 13.211 1 95.94 347 PHE A N 1
ATOM 2560 C CA . PHE A 1 347 ? 1.645 28.109 14.469 1 95.94 347 PHE A CA 1
ATOM 2561 C C . PHE A 1 347 ? 1.743 29.219 15.5 1 95.94 347 PHE A C 1
ATOM 2563 O O . PHE A 1 347 ? 0.734 29.828 15.875 1 95.94 347 PHE A O 1
ATOM 2570 N N . GLY A 1 348 ? 2.926 29.594 15.953 1 97.81 348 GLY A N 1
ATOM 2571 C CA . GLY A 1 348 ? 3.115 30.719 16.859 1 97.81 348 GLY A CA 1
ATOM 2572 C C . GLY A 1 348 ? 3.598 31.969 16.156 1 97.81 348 GLY A C 1
ATOM 2573 O O . GLY A 1 348 ? 3.635 33.031 16.766 1 97.81 348 GLY A O 1
ATOM 2574 N N . GLY A 1 349 ? 3.842 31.859 14.875 1 98.25 349 GLY A N 1
ATOM 2575 C CA . GLY A 1 349 ? 4.363 32.969 14.078 1 98.25 349 GLY A CA 1
ATOM 2576 C C . GLY A 1 349 ? 3.459 34.188 14.086 1 98.25 349 GLY A C 1
ATOM 2577 O O . GLY A 1 349 ? 3.924 35.312 14.289 1 98.25 349 GLY A O 1
ATOM 2578 N N . PRO A 1 350 ? 2.139 33.969 13.859 1 98.62 350 PRO A N 1
ATOM 2579 C CA . PRO A 1 350 ? 1.213 35.094 13.859 1 98.62 350 PRO A CA 1
ATOM 2580 C C . PRO A 1 350 ? 1.314 35.938 15.117 1 98.62 350 PRO A C 1
ATOM 2582 O O . PRO A 1 350 ? 1.366 37.188 15.031 1 98.62 350 PRO A O 1
ATOM 2585 N N . GLN A 1 351 ? 1.37 35.312 16.297 1 98.69 351 GLN A N 1
ATOM 2586 C CA . GLN A 1 351 ? 1.396 36.031 17.562 1 98.69 351 GLN A CA 1
ATOM 2587 C C . GLN A 1 351 ? 2.707 36.812 17.734 1 98.69 351 GLN A C 1
ATOM 2589 O O . GLN A 1 351 ? 2.713 37.938 18.203 1 98.69 351 GLN A O 1
ATOM 2594 N N . GLY A 1 352 ? 3.811 36.156 17.359 1 98.75 352 GLY A N 1
ATOM 2595 C CA . GLY A 1 352 ? 5.086 36.844 17.391 1 98.75 352 GLY A CA 1
ATOM 2596 C C . GLY A 1 352 ? 5.129 38.062 16.469 1 98.75 352 GLY A C 1
ATOM 2597 O O . GLY A 1 352 ? 5.594 39.125 16.875 1 98.75 352 GLY A O 1
ATOM 2598 N N . MET A 1 353 ? 4.664 37.938 15.281 1 98.88 353 MET A N 1
ATOM 2599 C CA . MET A 1 353 ? 4.715 38.969 14.266 1 98.88 353 MET A CA 1
ATOM 2600 C C . MET A 1 353 ? 3.771 40.125 14.625 1 98.88 353 MET A C 1
ATOM 2602 O O . MET A 1 353 ? 4.086 41.281 14.383 1 98.88 353 MET A O 1
ATOM 2606 N N . LEU A 1 354 ? 2.6 39.781 15.148 1 98.81 354 LEU A N 1
ATOM 2607 C CA . LEU A 1 354 ? 1.677 40.844 15.539 1 98.81 354 LEU A CA 1
ATOM 2608 C C . LEU A 1 354 ? 2.285 41.719 16.625 1 98.81 354 LEU A C 1
ATOM 2610 O O . LEU A 1 354 ? 2.078 42.938 16.641 1 98.81 354 LEU A O 1
ATOM 2614 N N . ALA A 1 355 ? 3.039 41.125 17.562 1 98.81 355 ALA A N 1
ATOM 2615 C CA . ALA A 1 355 ? 3.672 41.875 18.656 1 98.81 355 ALA A CA 1
ATOM 2616 C C . ALA A 1 355 ? 4.648 42.906 18.109 1 98.81 355 ALA A C 1
ATOM 2618 O O . ALA A 1 355 ? 4.613 44.062 18.516 1 98.81 355 ALA A O 1
ATOM 2619 N N . ILE A 1 356 ? 5.508 42.5 17.219 1 98.81 356 ILE A N 1
ATOM 2620 C CA . ILE A 1 356 ? 6.523 43.438 16.719 1 98.81 356 ILE A CA 1
ATOM 2621 C C . ILE A 1 356 ? 5.871 44.469 15.812 1 98.81 356 ILE A C 1
ATOM 2623 O O . ILE A 1 356 ? 6.297 45.625 15.773 1 98.81 356 ILE A O 1
ATOM 2627 N N . GLU A 1 357 ? 4.855 44.094 15.047 1 98.81 357 GLU A N 1
ATOM 2628 C CA . GLU A 1 357 ? 4.152 45.094 14.227 1 98.81 357 GLU A CA 1
ATOM 2629 C C . GLU A 1 357 ? 3.479 46.156 15.086 1 98.81 357 GLU A C 1
ATOM 2631 O O . GLU A 1 357 ? 3.383 47.312 14.68 1 98.81 357 GLU A O 1
ATOM 2636 N N . ARG A 1 358 ? 2.949 45.719 16.234 1 98.69 358 ARG A N 1
ATOM 2637 C CA . ARG A 1 358 ? 2.418 46.688 17.188 1 98.69 358 ARG A CA 1
ATOM 2638 C C . ARG A 1 358 ? 3.496 47.656 17.641 1 98.69 358 ARG A C 1
ATOM 2640 O O . ARG A 1 358 ? 3.232 48.875 17.797 1 98.69 358 ARG A O 1
ATOM 2647 N N . VAL A 1 359 ? 4.68 47.188 17.875 1 98.75 359 VAL A N 1
ATOM 2648 C CA . VAL A 1 359 ? 5.801 48.031 18.266 1 98.75 359 VAL A CA 1
ATOM 2649 C C . VAL A 1 359 ? 6.09 49.062 17.172 1 98.75 359 VAL A C 1
ATOM 2651 O O . VAL A 1 359 ? 6.309 50.219 17.469 1 98.75 359 VAL A O 1
ATOM 2654 N N . MET A 1 360 ? 6.102 48.625 15.898 1 98.69 360 MET A N 1
ATOM 2655 C CA . MET A 1 360 ? 6.328 49.531 14.781 1 98.69 360 MET A CA 1
ATOM 2656 C C . MET A 1 360 ? 5.27 50.625 14.75 1 98.69 360 MET A C 1
ATOM 2658 O O . MET A 1 360 ? 5.594 51.812 14.547 1 98.69 360 MET A O 1
ATOM 2662 N N . ASP A 1 361 ? 4.016 50.281 14.922 1 98.44 361 ASP A N 1
ATOM 2663 C CA . ASP A 1 361 ? 2.93 51.25 14.961 1 98.44 361 ASP A CA 1
ATOM 2664 C C . ASP A 1 361 ? 3.113 52.219 16.125 1 98.44 361 ASP A C 1
ATOM 2666 O O . ASP A 1 361 ? 2.855 53.438 15.977 1 98.44 361 ASP A O 1
ATOM 2670 N N . ALA A 1 362 ? 3.523 51.688 17.281 1 98.38 362 ALA A N 1
ATOM 2671 C CA . ALA A 1 362 ? 3.719 52.531 18.469 1 98.38 362 ALA A CA 1
ATOM 2672 C C . ALA A 1 362 ? 4.816 53.562 18.234 1 98.38 362 ALA A C 1
ATOM 2674 O O . ALA A 1 362 ? 4.672 54.719 18.625 1 98.38 362 ALA A O 1
ATOM 2675 N N . ILE A 1 363 ? 5.906 53.125 17.672 1 98.5 363 ILE A N 1
ATOM 2676 C CA . ILE A 1 363 ? 7.016 54.031 17.375 1 98.5 363 ILE A CA 1
ATOM 2677 C C . ILE A 1 363 ? 6.547 55.125 16.406 1 98.5 363 ILE A C 1
ATOM 2679 O O . ILE A 1 363 ? 6.844 56.312 16.609 1 98.5 363 ILE A O 1
ATOM 2683 N N . ALA A 1 364 ? 5.855 54.75 15.344 1 98.12 364 ALA A N 1
ATOM 2684 C CA . ALA A 1 364 ? 5.371 55.719 14.344 1 98.12 364 ALA A CA 1
ATOM 2685 C C . ALA A 1 364 ? 4.473 56.75 14.977 1 98.12 364 ALA A C 1
ATOM 2687 O O . ALA A 1 364 ? 4.617 57.969 14.695 1 98.12 364 ALA A O 1
ATOM 2688 N N . VAL A 1 365 ? 3.523 56.312 15.781 1 96.88 365 VAL A N 1
ATOM 2689 C CA . VAL A 1 365 ? 2.582 57.219 16.422 1 96.88 365 VAL A CA 1
ATOM 2690 C C . VAL A 1 365 ? 3.336 58.156 17.375 1 96.88 365 VAL A C 1
ATOM 2692 O O . VAL A 1 365 ? 3.061 59.375 17.406 1 96.88 365 VAL A O 1
ATOM 2695 N N . HIS A 1 366 ? 4.262 57.625 18.141 1 96.5 366 HIS A N 1
ATOM 2696 C CA . HIS A 1 366 ? 5.031 58.406 19.094 1 96.5 366 HIS A CA 1
ATOM 2697 C C . HIS A 1 366 ? 5.824 59.5 18.406 1 96.5 366 HIS A C 1
ATOM 2699 O O . HIS A 1 366 ? 5.902 60.625 18.906 1 96.5 366 HIS A O 1
ATOM 2705 N N . LEU A 1 367 ? 6.395 59.188 17.25 1 97.06 367 LEU A N 1
ATOM 2706 C CA . LEU A 1 367 ? 7.281 60.125 16.562 1 97.06 367 LEU A CA 1
ATOM 2707 C C . LEU A 1 367 ? 6.512 60.969 15.555 1 97.06 367 LEU A C 1
ATOM 2709 O O . LEU A 1 367 ? 7.047 61.938 15 1 97.06 367 LEU A O 1
ATOM 2713 N N . GLY A 1 368 ? 5.23 60.594 15.305 1 95.44 368 GLY A N 1
ATOM 2714 C CA . GLY A 1 368 ? 4.465 61.281 14.266 1 95.44 368 GLY A CA 1
ATOM 2715 C C . GLY A 1 368 ? 4.98 60.969 12.867 1 95.44 368 GLY A C 1
ATOM 2716 O O . GLY A 1 368 ? 4.941 61.844 11.992 1 95.44 368 GLY A O 1
ATOM 2717 N N . LEU A 1 369 ? 5.551 59.781 12.719 1 96.75 369 LEU A N 1
ATOM 2718 C CA . LEU A 1 369 ? 6.098 59.375 11.43 1 96.75 369 LEU A CA 1
ATOM 2719 C C . LEU A 1 369 ? 5.129 58.469 10.695 1 96.75 369 LEU A C 1
ATOM 2721 O O . LEU A 1 369 ? 4.223 57.906 11.312 1 96.75 369 LEU A O 1
ATOM 2725 N N . ASP A 1 370 ? 5.34 58.406 9.336 1 96.62 370 ASP A N 1
ATOM 2726 C CA . ASP A 1 370 ? 4.652 57.375 8.555 1 96.62 370 ASP A CA 1
ATOM 2727 C C . ASP A 1 370 ? 5.039 55.969 9.023 1 96.62 370 ASP A C 1
ATOM 2729 O O . ASP A 1 370 ? 6.223 55.625 9.07 1 96.62 370 ASP A O 1
ATOM 2733 N N . PRO A 1 371 ? 4.008 55.188 9.383 1 97.56 371 PRO A N 1
ATOM 2734 C CA . PRO A 1 371 ? 4.336 53.844 9.859 1 97.56 371 PRO A CA 1
ATOM 2735 C C . PRO A 1 371 ? 5.172 53.062 8.859 1 97.56 371 PRO A C 1
ATOM 2737 O O . PRO A 1 371 ? 6.012 52.25 9.258 1 97.56 371 PRO A O 1
ATOM 2740 N N . LEU A 1 372 ? 4.934 53.156 7.559 1 98.38 372 LEU A N 1
ATOM 2741 C CA . LEU A 1 372 ? 5.715 52.438 6.555 1 98.38 372 LEU A CA 1
ATOM 2742 C C . LEU A 1 372 ? 7.176 52.875 6.598 1 98.38 372 LEU A C 1
ATOM 2744 O O . LEU A 1 372 ? 8.078 52.062 6.418 1 98.38 372 LEU A O 1
ATOM 2748 N N . SER A 1 373 ? 7.426 54.156 6.797 1 98 373 SER A N 1
ATOM 2749 C CA . SER A 1 373 ? 8.797 54.656 6.891 1 98 373 SER A CA 1
ATOM 2750 C C . SER A 1 373 ? 9.523 54.031 8.086 1 98 373 SER A C 1
ATOM 2752 O O . SER A 1 373 ? 10.719 53.719 8 1 98 373 SER A O 1
ATOM 2754 N N . VAL A 1 374 ? 8.836 53.938 9.227 1 98.5 374 VAL A N 1
ATOM 2755 C CA . VAL A 1 374 ? 9.406 53.312 10.414 1 98.5 374 VAL A CA 1
ATOM 2756 C C . VAL A 1 374 ? 9.742 51.844 10.117 1 98.5 374 VAL A C 1
ATOM 2758 O O . VAL A 1 374 ? 10.805 51.375 10.508 1 98.5 374 VAL A O 1
ATOM 2761 N N . ARG A 1 375 ? 8.844 51.125 9.438 1 98.75 375 ARG A N 1
ATOM 2762 C CA . ARG A 1 375 ? 9.102 49.75 9.047 1 98.75 375 ARG A CA 1
ATOM 2763 C C . ARG A 1 375 ? 10.312 49.656 8.125 1 98.75 375 ARG A C 1
ATOM 2765 O O . ARG A 1 375 ? 11.18 48.812 8.305 1 98.75 375 ARG A O 1
ATOM 2772 N N . GLN A 1 376 ? 10.406 50.469 7.133 1 98.38 376 GLN A N 1
ATOM 2773 C CA . GLN A 1 376 ? 11.445 50.438 6.105 1 98.38 376 GLN A CA 1
ATOM 2774 C C . GLN A 1 376 ? 12.828 50.656 6.711 1 98.38 376 GLN A C 1
ATOM 2776 O O . GLN A 1 376 ? 13.797 50.031 6.309 1 98.38 376 GLN A O 1
ATOM 2781 N N . VAL A 1 377 ? 12.961 51.562 7.699 1 98.06 377 VAL A N 1
ATOM 2782 C CA . VAL A 1 377 ? 14.273 51.875 8.25 1 98.06 377 VAL A CA 1
ATOM 2783 C C . VAL A 1 377 ? 14.75 50.75 9.164 1 98.06 377 VAL A C 1
ATOM 2785 O O . VAL A 1 377 ? 15.945 50.656 9.461 1 98.06 377 VAL A O 1
ATOM 2788 N N . ASN A 1 378 ? 13.883 49.875 9.555 1 98.69 378 ASN A N 1
ATOM 2789 C CA . ASN A 1 378 ? 14.242 48.812 10.508 1 98.69 378 ASN A CA 1
ATOM 2790 C C . ASN A 1 378 ? 14.398 47.469 9.812 1 98.69 378 ASN A C 1
ATOM 2792 O O . ASN A 1 378 ? 14.734 46.469 10.453 1 98.69 378 ASN A O 1
ATOM 2796 N N . LEU A 1 379 ? 14.195 47.344 8.461 1 98.75 379 LEU A N 1
ATOM 2797 C CA . LEU A 1 379 ? 14.281 46.094 7.738 1 98.75 379 LEU A CA 1
ATOM 2798 C C . LEU A 1 379 ? 15.68 45.5 7.828 1 98.75 379 LEU A C 1
ATOM 2800 O O . LEU A 1 379 ? 16.656 46.219 7.961 1 98.75 379 LEU A O 1
ATOM 2804 N N . TYR A 1 380 ? 15.742 44.125 7.762 1 98.5 380 TYR A N 1
ATOM 2805 C CA . TYR A 1 380 ? 17.016 43.469 7.566 1 98.5 380 TYR A CA 1
ATOM 2806 C C . TYR A 1 380 ? 17.75 44.031 6.348 1 98.5 380 TYR A C 1
ATOM 2808 O O . TYR A 1 380 ? 17.109 44.406 5.367 1 98.5 380 TYR A O 1
ATOM 2816 N N . ALA A 1 381 ? 19.016 44 6.402 1 97.25 381 ALA A N 1
ATOM 2817 C CA . ALA A 1 381 ? 19.891 44.5 5.34 1 97.25 381 ALA A CA 1
ATOM 2818 C C . ALA A 1 381 ? 21.297 43.906 5.48 1 97.25 381 ALA A C 1
ATOM 2820 O O . ALA A 1 381 ? 21.625 43.312 6.504 1 97.25 381 ALA A O 1
ATOM 2821 N N . PRO A 1 382 ? 22.125 44.031 4.402 1 95.94 382 PRO A N 1
ATOM 2822 C CA . PRO A 1 382 ? 23.516 43.594 4.57 1 95.94 382 PRO A CA 1
ATOM 2823 C C . PRO A 1 382 ? 24.188 44.25 5.781 1 95.94 382 PRO A C 1
ATOM 2825 O O . PRO A 1 382 ? 24.094 45.438 5.973 1 95.94 382 PRO A O 1
ATOM 2828 N N . GLY A 1 383 ? 24.812 43.5 6.594 1 95.25 383 GLY A N 1
ATOM 2829 C CA . GLY A 1 383 ? 25.438 43.969 7.816 1 95.25 383 GLY A CA 1
ATOM 2830 C C . GLY A 1 383 ? 24.5 44 9 1 95.25 383 GLY A C 1
ATOM 2831 O O . GLY A 1 383 ? 24.938 44.094 10.148 1 95.25 383 GLY A O 1
ATOM 2832 N N . ARG A 1 384 ? 23.234 43.906 8.773 1 96.94 384 ARG A N 1
ATOM 2833 C CA . ARG A 1 384 ? 22.141 43.781 9.742 1 96.94 384 ARG A CA 1
ATOM 2834 C C . ARG A 1 384 ? 21.266 42.562 9.406 1 96.94 384 ARG A C 1
ATOM 2836 O O . ARG A 1 384 ? 20.062 42.719 9.141 1 96.94 384 ARG A O 1
ATOM 2843 N N . ASP A 1 385 ? 21.906 41.406 9.477 1 97.69 385 ASP A N 1
ATOM 2844 C CA . ASP A 1 385 ? 21.219 40.281 8.82 1 97.69 385 ASP A CA 1
ATOM 2845 C C . ASP A 1 385 ? 21.25 39.031 9.703 1 97.69 385 ASP A C 1
ATOM 2847 O O . ASP A 1 385 ? 21.109 37.938 9.211 1 97.69 385 ASP A O 1
ATOM 2851 N N . VAL A 1 386 ? 21.484 39.219 11.016 1 98.19 386 VAL A N 1
ATOM 2852 C CA . VAL A 1 386 ? 21.484 38.094 11.922 1 98.19 386 VAL A CA 1
ATOM 2853 C C . VAL A 1 386 ? 20.25 38.125 12.82 1 98.19 386 VAL A C 1
ATOM 2855 O O . VAL A 1 386 ? 20 39.125 13.469 1 98.19 386 VAL A O 1
ATOM 2858 N N . THR A 1 387 ? 19.531 37.094 12.852 1 98.31 387 THR A N 1
ATOM 2859 C CA . THR A 1 387 ? 18.281 37.031 13.617 1 98.31 387 THR A CA 1
ATOM 2860 C C . THR A 1 387 ? 18.578 36.906 15.109 1 98.31 387 THR A C 1
ATOM 2862 O O . THR A 1 387 ? 19.719 36.656 15.508 1 98.31 387 THR A O 1
ATOM 2865 N N . PRO A 1 388 ? 17.469 37.062 15.977 1 98.12 388 PRO A N 1
ATOM 2866 C CA . PRO A 1 388 ? 17.656 36.875 17.422 1 98.12 388 PRO A CA 1
ATOM 2867 C C . PRO A 1 388 ? 18.172 35.469 17.766 1 98.12 388 PRO A C 1
ATOM 2869 O O . PRO A 1 388 ? 18.781 35.281 18.828 1 98.12 388 PRO A O 1
ATOM 2872 N N . TYR A 1 389 ? 17.938 34.5 16.984 1 97.69 389 TYR A N 1
ATOM 2873 C CA . TYR A 1 389 ? 18.391 33.125 17.203 1 97.69 389 TYR A CA 1
ATOM 2874 C C . TYR A 1 389 ? 19.625 32.812 16.391 1 97.69 389 TYR A C 1
ATOM 2876 O O . TYR A 1 389 ? 19.953 31.641 16.141 1 97.69 389 TYR A O 1
ATOM 2884 N N . HIS A 1 390 ? 20.281 33.75 15.797 1 97.31 390 HIS A N 1
ATOM 2885 C CA . HIS A 1 390 ? 21.625 33.75 15.25 1 97.31 390 HIS A CA 1
ATOM 2886 C C . HIS A 1 390 ? 21.656 33.094 13.859 1 97.31 390 HIS A C 1
ATOM 2888 O O . HIS A 1 390 ? 22.688 32.562 13.445 1 97.31 390 HIS A O 1
ATOM 2894 N N . MET A 1 391 ? 20.578 33.062 13.188 1 97.5 391 MET A N 1
ATOM 2895 C CA . MET A 1 391 ? 20.562 32.656 11.781 1 97.5 391 MET A CA 1
ATOM 2896 C C . MET A 1 391 ? 20.797 33.875 10.875 1 97.5 391 MET A C 1
ATOM 2898 O O . MET A 1 391 ? 20.125 34.875 11.016 1 97.5 391 MET A O 1
ATOM 2902 N N . THR A 1 392 ? 21.75 33.719 9.961 1 97.75 392 THR A N 1
ATOM 2903 C CA . THR A 1 392 ? 21.969 34.781 8.992 1 97.75 392 THR A CA 1
ATOM 2904 C C . THR A 1 392 ? 20.891 34.75 7.906 1 97.75 392 THR A C 1
ATOM 2906 O O . THR A 1 392 ? 20.641 33.719 7.305 1 97.75 392 THR A O 1
ATOM 2909 N N . VAL A 1 393 ? 20.234 35.875 7.715 1 97.81 393 VAL A N 1
ATOM 2910 C CA . VAL A 1 393 ? 19.25 36 6.645 1 97.81 393 VAL A CA 1
ATOM 2911 C C . VAL A 1 393 ? 19.953 36.281 5.324 1 97.81 393 VAL A C 1
ATOM 2913 O O . VAL A 1 393 ? 20.453 37.406 5.109 1 97.81 393 VAL A O 1
ATOM 2916 N N . THR A 1 394 ? 19.984 35.312 4.465 1 95.12 394 THR A N 1
ATOM 2917 C CA . THR A 1 394 ? 20.781 35.438 3.244 1 95.12 394 THR A CA 1
ATOM 2918 C C . THR A 1 394 ? 19.875 35.656 2.035 1 95.12 394 THR A C 1
ATOM 2920 O O . THR A 1 394 ? 20.344 36.031 0.958 1 95.12 394 THR A O 1
ATOM 2923 N N . ASP A 1 395 ? 18.562 35.594 2.18 1 95 395 ASP A N 1
ATOM 2924 C CA . ASP A 1 395 ? 17.672 35.625 1.029 1 95 395 ASP A CA 1
ATOM 2925 C C . ASP A 1 395 ? 16.656 36.75 1.146 1 95 395 ASP A C 1
ATOM 2927 O O . ASP A 1 395 ? 15.531 36.625 0.633 1 95 395 ASP A O 1
ATOM 2931 N N . ASN A 1 396 ? 16.984 37.781 1.787 1 97 396 ASN A N 1
ATOM 2932 C CA . ASN A 1 396 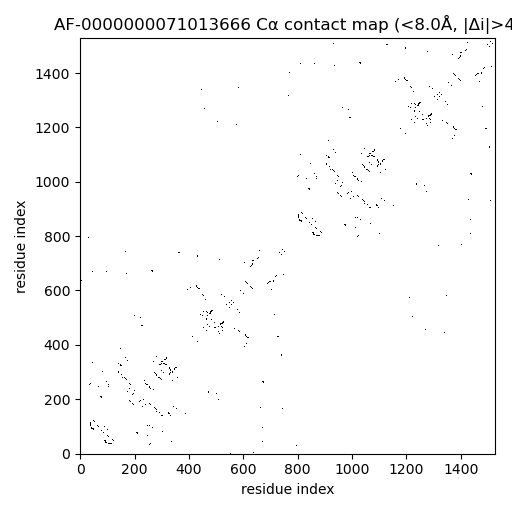? 16.062 38.844 2.119 1 97 396 ASN A CA 1
ATOM 2933 C C . ASN A 1 396 ? 15.602 39.594 0.871 1 97 396 ASN A C 1
ATOM 2935 O O . ASN A 1 396 ? 16.422 40.188 0.17 1 97 396 ASN A O 1
ATOM 2939 N N . VAL A 1 397 ? 14.305 39.531 0.582 1 97.81 397 VAL A N 1
ATOM 2940 C CA . VAL A 1 397 ? 13.758 40.25 -0.562 1 97.81 397 VAL A CA 1
ATOM 2941 C C . VAL A 1 397 ? 12.617 41.156 -0.103 1 97.81 397 VAL A C 1
ATOM 2943 O O . VAL A 1 397 ? 11.906 41.75 -0.927 1 97.81 397 VAL A O 1
ATOM 2946 N N . ALA A 1 398 ? 12.453 41.344 1.193 1 98.31 398 ALA A N 1
ATOM 2947 C CA . ALA A 1 398 ? 11.359 42.125 1.765 1 98.31 398 ALA A CA 1
ATOM 2948 C C . ALA A 1 398 ? 11.406 43.594 1.26 1 98.31 398 ALA A C 1
ATOM 2950 O O . ALA A 1 398 ? 10.375 44.156 0.9 1 98.31 398 ALA A O 1
ATOM 2951 N N . PRO A 1 399 ? 12.602 44.25 1.193 1 98.25 399 PRO A N 1
ATOM 2952 C CA . PRO A 1 399 ? 12.633 45.625 0.714 1 98.25 399 PRO A CA 1
ATOM 2953 C C . PRO A 1 399 ? 12.078 45.781 -0.7 1 98.25 399 PRO A C 1
ATOM 2955 O O . PRO A 1 399 ? 11.328 46.719 -0.977 1 98.25 399 PRO A O 1
ATOM 2958 N N . GLU A 1 400 ? 12.406 44.812 -1.554 1 98.25 400 GLU A N 1
ATOM 2959 C CA . GLU A 1 400 ? 11.945 44.875 -2.939 1 98.25 400 GLU A CA 1
ATOM 2960 C C . GLU A 1 400 ? 10.438 44.688 -3.027 1 98.25 400 GLU A C 1
ATOM 2962 O O . GLU A 1 400 ? 9.75 45.406 -3.752 1 98.25 400 GLU A O 1
ATOM 2967 N N . ILE A 1 401 ? 9.906 43.781 -2.285 1 98.69 401 ILE A N 1
ATOM 2968 C CA . ILE A 1 401 ? 8.484 43.438 -2.301 1 98.69 401 ILE A CA 1
ATOM 2969 C C . ILE A 1 401 ? 7.68 44.625 -1.761 1 98.69 401 ILE A C 1
ATOM 2971 O O . ILE A 1 401 ? 6.66 45.031 -2.34 1 98.69 401 ILE A O 1
ATOM 2975 N N . ILE A 1 402 ? 8.148 45.219 -0.675 1 98.75 402 ILE A N 1
ATOM 2976 C CA . ILE A 1 402 ? 7.477 46.344 -0.041 1 98.75 402 ILE A CA 1
ATOM 2977 C C . ILE A 1 402 ? 7.457 47.562 -0.995 1 98.75 402 ILE A C 1
ATOM 2979 O O . ILE A 1 402 ? 6.418 48.188 -1.181 1 98.75 402 ILE A O 1
ATOM 2983 N N . ALA A 1 403 ? 8.586 47.812 -1.58 1 98.5 403 ALA A N 1
ATOM 2984 C CA . ALA A 1 403 ? 8.695 48.938 -2.5 1 98.5 403 ALA A CA 1
ATOM 2985 C C . ALA A 1 403 ? 7.773 48.75 -3.701 1 98.5 403 ALA A C 1
ATOM 2987 O O . ALA A 1 403 ? 7.082 49.688 -4.105 1 98.5 403 ALA A O 1
ATOM 2988 N N . GLU A 1 404 ? 7.812 47.594 -4.223 1 98.62 404 GLU A N 1
ATOM 2989 C CA . GLU A 1 404 ? 6.992 47.312 -5.395 1 98.62 404 GLU A CA 1
ATOM 2990 C C . GLU A 1 404 ? 5.504 47.375 -5.062 1 98.62 404 GLU A C 1
ATOM 2992 O O . GLU A 1 404 ? 4.727 47.969 -5.82 1 98.62 404 GLU A O 1
ATOM 2997 N N . LEU A 1 405 ? 5.117 46.812 -3.969 1 98.81 405 LEU A N 1
ATOM 2998 C CA . LEU A 1 405 ? 3.709 46.875 -3.582 1 98.81 405 LEU A CA 1
ATOM 2999 C C . LEU A 1 405 ? 3.271 48.312 -3.312 1 98.81 405 LEU A C 1
ATOM 3001 O O . LEU A 1 405 ? 2.176 48.719 -3.709 1 98.81 405 LEU A O 1
ATOM 3005 N N . ALA A 1 406 ? 4.074 49.062 -2.572 1 98.69 406 ALA A N 1
ATOM 3006 C CA . ALA A 1 406 ? 3.748 50.469 -2.258 1 98.69 406 ALA A CA 1
ATOM 3007 C C . ALA A 1 406 ? 3.521 51.281 -3.529 1 98.69 406 ALA A C 1
ATOM 3009 O O . ALA A 1 406 ? 2.611 52.094 -3.59 1 98.69 406 ALA A O 1
ATOM 3010 N N . GLU A 1 407 ? 4.371 51 -4.457 1 98.38 407 GLU A N 1
ATOM 3011 C CA . GLU A 1 407 ? 4.262 51.688 -5.73 1 98.38 407 GLU A CA 1
ATOM 3012 C C . GLU A 1 407 ? 3.018 51.25 -6.5 1 98.38 407 GLU A C 1
ATOM 3014 O O . GLU A 1 407 ? 2.191 52.094 -6.887 1 98.38 407 GLU A O 1
ATOM 3019 N N . GLN A 1 408 ? 2.836 50 -6.641 1 97.81 408 GLN A N 1
ATOM 3020 C CA . GLN A 1 408 ? 1.759 49.438 -7.445 1 97.81 408 GLN A CA 1
ATOM 3021 C C . GLN A 1 408 ? 0.395 49.75 -6.836 1 97.81 408 GLN A C 1
ATOM 3023 O O . GLN A 1 408 ? -0.588 49.938 -7.559 1 97.81 408 GLN A O 1
ATOM 3028 N N . ALA A 1 409 ? 0.366 49.75 -5.547 1 98.19 409 ALA A N 1
ATOM 3029 C CA . ALA A 1 409 ? -0.895 49.969 -4.844 1 98.19 409 ALA A CA 1
ATOM 3030 C C . ALA A 1 409 ? -1.111 51.438 -4.551 1 98.19 409 ALA A C 1
ATOM 3032 O O . ALA A 1 409 ? -2.096 51.812 -3.912 1 98.19 409 ALA A O 1
ATOM 3033 N N . GLU A 1 410 ? -0.224 52.312 -5.008 1 98.19 410 GLU A N 1
ATOM 3034 C CA . GLU A 1 410 ? -0.342 53.75 -4.875 1 98.19 410 GLU A CA 1
ATOM 3035 C C . GLU A 1 410 ? -0.463 54.188 -3.41 1 98.19 410 GLU A C 1
ATOM 3037 O O . GLU A 1 410 ? -1.36 54.938 -3.047 1 98.19 410 GLU A O 1
ATOM 3042 N N . TYR A 1 411 ? 0.405 53.719 -2.633 1 98.38 411 TYR A N 1
ATOM 3043 C CA . TYR A 1 411 ? 0.37 53.906 -1.187 1 98.38 411 TYR A CA 1
ATOM 3044 C C . TYR A 1 411 ? 0.3 55.406 -0.835 1 98.38 411 TYR A C 1
ATOM 3046 O O . TYR A 1 411 ? -0.549 55.812 -0.045 1 98.38 411 TYR A O 1
ATOM 3054 N N . ALA A 1 412 ? 1.125 56.281 -1.369 1 97.81 412 ALA A N 1
ATOM 3055 C CA . ALA A 1 412 ? 1.206 57.688 -1.04 1 97.81 412 ALA A CA 1
ATOM 3056 C C . ALA A 1 412 ? -0.099 58.406 -1.376 1 97.81 412 ALA A C 1
ATOM 3058 O O . ALA A 1 412 ? -0.584 59.219 -0.593 1 97.81 412 ALA A O 1
ATOM 3059 N N . ARG A 1 413 ? -0.565 58.125 -2.508 1 98.31 413 ARG A N 1
ATOM 3060 C CA . ARG A 1 413 ? -1.823 58.75 -2.928 1 98.31 413 ARG A CA 1
ATOM 3061 C C . ARG A 1 413 ? -2.963 58.344 -1.999 1 98.31 413 ARG A C 1
ATOM 3063 O O . ARG A 1 413 ? -3.785 59.156 -1.616 1 98.31 413 ARG A O 1
ATOM 3070 N N . ARG A 1 414 ? -3.023 57.125 -1.681 1 98.31 414 ARG A N 1
ATOM 3071 C CA . ARG A 1 414 ? -4.09 56.594 -0.821 1 98.31 414 ARG A CA 1
ATOM 3072 C C . ARG A 1 414 ? -3.949 57.156 0.599 1 98.31 414 ARG A C 1
ATOM 3074 O O . ARG A 1 414 ? -4.949 57.375 1.278 1 98.31 414 ARG A O 1
ATOM 3081 N N . GLN A 1 415 ? -2.746 57.281 1.056 1 97.5 415 GLN A N 1
ATOM 3082 C CA . GLN A 1 415 ? -2.508 57.875 2.365 1 97.5 415 GLN A CA 1
ATOM 3083 C C . GLN A 1 415 ? -3.061 59.281 2.43 1 97.5 415 GLN A C 1
ATOM 3085 O O . GLN A 1 415 ? -3.715 59.656 3.404 1 97.5 415 GLN A O 1
ATOM 3090 N N . ALA A 1 416 ? -2.816 60.062 1.397 1 97.69 416 ALA A N 1
ATOM 3091 C CA . ALA A 1 416 ? -3.326 61.438 1.319 1 97.69 416 ALA A CA 1
ATOM 3092 C C . ALA A 1 416 ? -4.852 61.469 1.267 1 97.69 416 ALA A C 1
ATOM 3094 O O . ALA A 1 416 ? -5.492 62.281 1.9 1 97.69 416 ALA A O 1
ATOM 3095 N N . ALA A 1 417 ? -5.32 60.562 0.5 1 98.38 417 ALA A N 1
ATOM 3096 C CA . ALA A 1 417 ? -6.77 60.469 0.366 1 98.38 417 ALA A CA 1
ATOM 3097 C C . ALA A 1 417 ? -7.426 60.125 1.7 1 98.38 417 ALA A C 1
ATOM 3099 O O . ALA A 1 417 ? -8.5 60.625 2.02 1 98.38 417 ALA A O 1
ATOM 3100 N N . VAL A 1 418 ? -6.859 59.281 2.48 1 98.31 418 VAL A N 1
ATOM 3101 C CA . VAL A 1 418 ? -7.359 58.875 3.793 1 98.31 418 VAL A CA 1
ATOM 3102 C C . VAL A 1 418 ? -7.309 60.062 4.746 1 98.31 418 VAL A C 1
ATOM 3104 O O . VAL A 1 418 ? -8.258 60.312 5.504 1 98.31 418 VAL A O 1
ATOM 3107 N N . ALA A 1 419 ? -6.203 60.812 4.723 1 96.75 419 ALA A N 1
ATOM 3108 C CA . ALA A 1 419 ? -6.07 62 5.562 1 96.75 419 ALA A CA 1
ATOM 3109 C C . ALA A 1 419 ? -7.16 63 5.246 1 96.75 419 ALA A C 1
ATOM 3111 O O . ALA A 1 419 ? -7.75 63.594 6.156 1 96.75 419 ALA A O 1
ATOM 3112 N N . GLU A 1 420 ? -7.387 63.219 3.975 1 98.06 420 GLU A N 1
ATOM 3113 C CA . GLU A 1 420 ? -8.43 64.125 3.543 1 98.06 420 GLU A CA 1
ATOM 3114 C C . GLU A 1 420 ? -9.805 63.688 3.994 1 98.06 420 GLU A C 1
ATOM 3116 O O . GLU A 1 420 ? -10.625 64.5 4.441 1 98.06 420 GLU A O 1
ATOM 3121 N N . PHE A 1 421 ? -10 62.438 3.785 1 98.25 421 PHE A N 1
ATOM 3122 C CA . PHE A 1 421 ? -11.273 61.875 4.195 1 98.25 421 PHE A CA 1
ATOM 3123 C C . PHE A 1 421 ? -11.5 62.062 5.688 1 98.25 421 PHE A C 1
ATOM 3125 O O . PHE A 1 421 ? -12.594 62.469 6.109 1 98.25 421 PHE A O 1
ATOM 3132 N N . ASN A 1 422 ? -10.523 61.781 6.527 1 97.94 422 ASN A N 1
ATOM 3133 C CA . ASN A 1 422 ? -10.633 61.844 7.98 1 97.94 422 ASN A CA 1
ATOM 3134 C C . ASN A 1 422 ? -10.836 63.281 8.453 1 97.94 422 ASN A C 1
ATOM 3136 O O . ASN A 1 422 ? -11.516 63.531 9.453 1 97.94 422 ASN A O 1
ATOM 3140 N N . ALA A 1 423 ? -10.266 64.188 7.723 1 96.31 423 ALA A N 1
ATOM 3141 C CA . ALA A 1 423 ? -10.43 65.625 8.055 1 96.31 423 ALA A CA 1
ATOM 3142 C C . ALA A 1 423 ? -11.859 66.125 7.793 1 96.31 423 ALA A C 1
ATOM 3144 O O . ALA A 1 423 ? -12.375 66.938 8.492 1 96.31 423 ALA A O 1
ATOM 3145 N N . ARG A 1 424 ? -12.508 65.438 6.887 1 96.88 424 ARG A N 1
ATOM 3146 C CA . ARG A 1 424 ? -13.812 65.875 6.438 1 96.88 424 ARG A CA 1
ATOM 3147 C C . ARG A 1 424 ? -14.938 65.125 7.117 1 96.88 424 ARG A C 1
ATOM 3149 O O . ARG A 1 424 ? -16.109 65.5 7.016 1 96.88 424 ARG A O 1
ATOM 3156 N N . ASN A 1 425 ? -14.57 64.125 7.754 1 96.94 425 ASN A N 1
ATOM 3157 C CA . ASN A 1 425 ? -15.594 63.25 8.336 1 96.94 425 ASN A CA 1
ATOM 3158 C C . ASN A 1 425 ? -15.391 63.062 9.836 1 96.94 425 ASN A C 1
ATOM 3160 O O . ASN A 1 425 ? -14.289 62.719 10.281 1 96.94 425 ASN A O 1
ATOM 3164 N N . THR A 1 426 ? -16.469 63.219 10.578 1 93.5 426 THR A N 1
ATOM 3165 C CA . THR A 1 426 ? -16.344 63.125 12.023 1 93.5 426 THR A CA 1
ATOM 3166 C C . THR A 1 426 ? -16.812 61.75 12.523 1 93.5 426 THR A C 1
ATOM 3168 O O . THR A 1 426 ? -16.344 61.281 13.562 1 93.5 426 THR A O 1
ATOM 3171 N N . VAL A 1 427 ? -17.688 61.125 11.789 1 96.69 427 VAL A N 1
ATOM 3172 C CA . VAL A 1 427 ? -18.281 59.875 12.242 1 96.69 427 VAL A CA 1
ATOM 3173 C C . VAL A 1 427 ? -17.484 58.688 11.68 1 96.69 427 VAL A C 1
ATOM 3175 O O . VAL A 1 427 ? -17.125 57.75 12.414 1 96.69 427 VAL A O 1
ATOM 3178 N N . LEU A 1 428 ? -17.266 58.719 10.383 1 98.31 428 LEU A N 1
ATOM 3179 C CA . LEU A 1 428 ? -16.484 57.688 9.727 1 98.31 428 LEU A CA 1
ATOM 3180 C C . LEU A 1 428 ? -15.008 58.062 9.672 1 98.31 428 LEU A C 1
ATOM 3182 O O . LEU A 1 428 ? -14.672 59.219 9.375 1 98.31 428 LEU A O 1
ATOM 3186 N N . LYS A 1 429 ? -14.141 57.125 10.078 1 98.5 429 LYS A N 1
ATOM 3187 C CA . LYS A 1 429 ? -12.695 57.312 9.977 1 98.5 429 LYS A CA 1
ATOM 3188 C C . LYS A 1 429 ? -12.039 56.156 9.227 1 98.5 429 LYS A C 1
ATOM 3190 O O . LYS A 1 429 ? -12.445 55 9.375 1 98.5 429 LYS A O 1
ATOM 3195 N N . LYS A 1 430 ? -11.102 56.5 8.422 1 98.62 430 LYS A N 1
ATOM 3196 C CA . LYS A 1 430 ? -10.383 55.5 7.637 1 98.62 430 LYS A CA 1
ATOM 3197 C C . LYS A 1 430 ? -8.977 55.281 8.172 1 98.62 430 LYS A C 1
ATOM 3199 O O . LYS A 1 430 ? -8.445 56.125 8.891 1 98.62 430 LYS A O 1
ATOM 3204 N N . GLY A 1 431 ? -8.484 54.094 7.918 1 98.44 431 GLY A N 1
ATOM 3205 C CA . GLY A 1 431 ? -7.09 53.781 8.18 1 98.44 431 GLY A CA 1
ATOM 3206 C C . GLY A 1 431 ? -6.438 53 7.039 1 98.44 431 GLY A C 1
ATOM 3207 O O . GLY A 1 431 ? -7.113 52.312 6.289 1 98.44 431 GLY A O 1
ATOM 3208 N N . LEU A 1 432 ? -5.191 53.188 6.848 1 98.56 432 LEU A N 1
ATOM 3209 C CA . LEU A 1 432 ? -4.352 52.531 5.84 1 98.56 432 LEU A CA 1
ATOM 3210 C C . LEU A 1 432 ? -3.062 52 6.465 1 98.56 432 LEU A C 1
ATOM 3212 O O . LEU A 1 432 ? -2.451 52.688 7.301 1 98.56 432 LEU A O 1
ATOM 3216 N N . ALA A 1 433 ? -2.709 50.781 6.121 1 98.75 433 ALA A N 1
ATOM 3217 C CA . ALA A 1 433 ? -1.454 50.25 6.648 1 98.75 433 ALA A CA 1
ATOM 3218 C C . ALA A 1 433 ? -0.856 49.219 5.711 1 98.75 433 ALA A C 1
ATOM 3220 O O . ALA A 1 433 ? -1.583 48.406 5.125 1 98.75 433 ALA A O 1
ATOM 3221 N N . LEU A 1 434 ? 0.44 49.219 5.434 1 98.88 434 LEU A N 1
ATOM 3222 C CA . LEU A 1 434 ? 1.217 48.219 4.715 1 98.88 434 LEU A CA 1
ATOM 3223 C C . LEU A 1 434 ? 2.154 47.5 5.664 1 98.88 434 LEU A C 1
ATOM 3225 O O . LEU A 1 434 ? 2.992 48.094 6.324 1 98.88 434 LEU A O 1
ATOM 3229 N N . THR A 1 435 ? 1.986 46.188 5.816 1 98.81 435 THR A N 1
ATOM 3230 C CA . THR A 1 435 ? 2.855 45.375 6.656 1 98.81 435 THR A CA 1
ATOM 3231 C C . THR A 1 435 ? 3.477 44.219 5.848 1 98.81 435 THR A C 1
ATOM 3233 O O . THR A 1 435 ? 2.867 43.719 4.898 1 98.81 435 THR A O 1
ATOM 3236 N N . PRO A 1 436 ? 4.719 43.844 6.117 1 98.75 436 PRO A N 1
ATOM 3237 C CA . PRO A 1 436 ? 5.387 42.719 5.438 1 98.75 436 PRO A CA 1
ATOM 3238 C C . PRO A 1 436 ? 5.328 41.438 6.238 1 98.75 436 PRO A C 1
ATOM 3240 O O . PRO A 1 436 ? 4.852 41.406 7.375 1 98.75 436 PRO A O 1
ATOM 3243 N N . VAL A 1 437 ? 5.785 40.344 5.609 1 98.56 437 VAL A N 1
ATOM 3244 C CA . VAL A 1 437 ? 5.898 39.062 6.266 1 98.56 437 VAL A CA 1
ATOM 3245 C C . VAL A 1 437 ? 7.211 38.375 5.863 1 98.56 437 VAL A C 1
ATOM 3247 O O . VAL A 1 437 ? 7.57 38.375 4.684 1 98.56 437 VAL A O 1
ATOM 3250 N N . LYS A 1 438 ? 7.996 37.906 6.781 1 98.75 438 LYS A N 1
ATOM 3251 C CA . LYS A 1 438 ? 9.102 36.969 6.672 1 98.75 438 LYS A CA 1
ATOM 3252 C C . LYS A 1 438 ? 8.859 35.719 7.516 1 98.75 438 LYS A C 1
ATOM 3254 O O . LYS A 1 438 ? 8.914 35.781 8.742 1 98.75 438 LYS A O 1
ATOM 3259 N N . PHE A 1 439 ? 8.547 34.656 6.898 1 98.5 439 PHE A N 1
ATOM 3260 C CA . PHE A 1 439 ? 8.133 33.469 7.621 1 98.5 439 PHE A CA 1
ATOM 3261 C C . PHE A 1 439 ? 9.102 32.312 7.367 1 98.5 439 PHE A C 1
ATOM 3263 O O . PHE A 1 439 ? 9.383 31.969 6.215 1 98.5 439 PHE A O 1
ATOM 3270 N N . GLY A 1 440 ? 9.641 31.688 8.438 1 98 440 GLY A N 1
ATOM 3271 C CA . GLY A 1 440 ? 10.594 30.594 8.32 1 98 440 GLY A CA 1
ATOM 3272 C C . GLY A 1 440 ? 9.93 29.281 7.969 1 98 440 GLY A C 1
ATOM 3273 O O . GLY A 1 440 ? 8.859 28.953 8.477 1 98 440 GLY A O 1
ATOM 3274 N N . ILE A 1 441 ? 10.688 28.516 7.074 1 97.88 441 ILE A N 1
ATOM 3275 C CA . ILE A 1 441 ? 10.078 27.281 6.582 1 97.88 441 ILE A CA 1
ATOM 3276 C C . ILE A 1 441 ? 10.914 26.078 7.023 1 97.88 441 ILE A C 1
ATOM 3278 O O . ILE A 1 441 ? 12.078 25.969 6.648 1 97.88 441 ILE A O 1
ATOM 3282 N N . SER A 1 442 ? 10.367 25.125 7.738 1 96.94 442 SER A N 1
ATOM 3283 C CA . SER A 1 442 ? 10.828 23.859 8.312 1 96.94 442 SER A CA 1
ATOM 3284 C C . SER A 1 442 ? 10.195 23.609 9.68 1 96.94 442 SER A C 1
ATOM 3286 O O . SER A 1 442 ? 9.758 24.562 10.344 1 96.94 442 SER A O 1
ATOM 3288 N N . PHE A 1 443 ? 10.102 22.375 9.984 1 95.88 443 PHE A N 1
ATOM 3289 C CA . PHE A 1 443 ? 9.797 22.062 11.375 1 95.88 443 PHE A CA 1
ATOM 3290 C C . PHE A 1 443 ? 10.953 22.469 12.281 1 95.88 443 PHE A C 1
ATOM 3292 O O . PHE A 1 443 ? 12.125 22.297 11.93 1 95.88 443 PHE A O 1
ATOM 3299 N N . THR A 1 444 ? 10.578 23 13.414 1 91.31 444 THR A N 1
ATOM 3300 C CA . THR A 1 444 ? 11.633 23.25 14.391 1 91.31 444 THR A CA 1
ATOM 3301 C C . THR A 1 444 ? 12.047 21.953 15.078 1 91.31 444 THR A C 1
ATOM 3303 O O . THR A 1 444 ? 13.133 21.859 15.641 1 91.31 444 THR A O 1
ATOM 3306 N N . THR A 1 445 ? 11.086 21 15.062 1 92.62 445 THR A N 1
ATOM 3307 C CA . THR A 1 445 ? 11.438 19.625 15.422 1 92.62 445 THR A CA 1
ATOM 3308 C C . THR A 1 445 ? 12.141 18.922 14.258 1 92.62 445 THR A C 1
ATOM 3310 O O . THR A 1 445 ? 11.492 18.484 13.312 1 92.62 445 THR A O 1
ATOM 3313 N N . THR A 1 446 ? 13.383 18.766 14.375 1 93.31 446 THR A N 1
ATOM 3314 C CA . THR A 1 446 ? 14.273 18.469 13.25 1 93.31 446 THR A CA 1
ATOM 3315 C C . THR A 1 446 ? 13.852 17.188 12.539 1 93.31 446 THR A C 1
ATOM 3317 O O . THR A 1 446 ? 13.852 17.125 11.312 1 93.31 446 THR A O 1
ATOM 3320 N N . HIS A 1 447 ? 13.508 16.125 13.305 1 95.06 447 HIS A N 1
ATOM 3321 C CA . HIS A 1 447 ? 13.289 14.82 12.688 1 95.06 447 HIS A CA 1
ATOM 3322 C C . HIS A 1 447 ? 12.016 14.812 11.852 1 95.06 447 HIS A C 1
ATOM 3324 O O . HIS A 1 447 ? 11.82 13.914 11.023 1 95.06 447 HIS A O 1
ATOM 3330 N N . LEU A 1 448 ? 11.18 15.789 12 1 97.31 448 LEU A N 1
ATOM 3331 C CA . LEU A 1 448 ? 9.953 15.844 11.203 1 97.31 448 LEU A CA 1
ATOM 3332 C C . LEU A 1 448 ? 10.25 16.344 9.789 1 97.31 448 LEU A C 1
ATOM 3334 O O . LEU A 1 448 ? 9.422 16.219 8.891 1 97.31 448 LEU A O 1
ATOM 3338 N N . ASN A 1 449 ? 11.453 16.891 9.562 1 98.31 449 ASN A N 1
ATOM 3339 C CA . ASN A 1 449 ? 11.844 17.359 8.242 1 98.31 449 ASN A CA 1
ATOM 3340 C C . ASN A 1 449 ? 12.336 16.234 7.352 1 98.31 449 ASN A C 1
ATOM 3342 O O . ASN A 1 449 ? 13.469 16.266 6.859 1 98.31 449 ASN A O 1
ATOM 3346 N N . GLN A 1 450 ? 11.477 15.281 7.098 1 98.5 450 GLN A N 1
ATOM 3347 C CA . GLN A 1 450 ? 11.727 14.125 6.246 1 98.5 450 GLN A CA 1
ATOM 3348 C C . GLN A 1 450 ? 10.438 13.609 5.613 1 98.5 450 GLN A C 1
ATOM 3350 O O . GLN A 1 450 ? 9.352 13.852 6.137 1 98.5 450 GLN A O 1
ATOM 3355 N N . ALA A 1 451 ? 10.539 12.992 4.492 1 98.69 451 ALA A N 1
ATOM 3356 C CA . ALA A 1 451 ? 9.359 12.438 3.82 1 98.69 451 ALA A CA 1
ATOM 3357 C C . ALA A 1 451 ? 9.734 11.25 2.941 1 98.69 451 ALA A C 1
ATOM 3359 O O . ALA A 1 451 ? 10.867 11.164 2.457 1 98.69 451 ALA A O 1
ATOM 3360 N N . GLY A 1 452 ? 8.82 10.336 2.859 1 98.62 452 GLY A N 1
ATOM 3361 C CA . GLY A 1 452 ? 8.93 9.211 1.947 1 98.62 452 GLY A CA 1
ATOM 3362 C C . GLY A 1 452 ? 7.855 9.203 0.875 1 98.62 452 GLY A C 1
ATOM 3363 O O . GLY A 1 452 ? 6.836 9.883 1.006 1 98.62 452 GLY A O 1
ATOM 3364 N N . ALA A 1 453 ? 8.109 8.453 -0.202 1 98.81 453 ALA A N 1
ATOM 3365 C CA . ALA A 1 453 ? 7.152 8.25 -1.291 1 98.81 453 ALA A CA 1
ATOM 3366 C C . ALA A 1 453 ? 7.328 6.879 -1.93 1 98.81 453 ALA A C 1
ATOM 3368 O O . ALA A 1 453 ? 8.344 6.215 -1.72 1 98.81 453 ALA A O 1
ATOM 3369 N N . LEU A 1 454 ? 6.332 6.398 -2.535 1 98.88 454 LEU A N 1
ATOM 3370 C CA . LEU A 1 454 ? 6.316 5.188 -3.348 1 98.88 454 LEU A CA 1
ATOM 3371 C C . LEU A 1 454 ? 5.781 5.477 -4.746 1 98.88 454 LEU A C 1
ATOM 3373 O O . LEU A 1 454 ? 4.672 5.996 -4.895 1 98.88 454 LEU A O 1
ATOM 3377 N N . VAL A 1 455 ? 6.586 5.211 -5.77 1 98.88 455 VAL A N 1
ATOM 3378 C CA . VAL A 1 455 ? 6.168 5.391 -7.156 1 98.88 455 VAL A CA 1
ATOM 3379 C C . VAL A 1 455 ? 6.109 4.039 -7.859 1 98.88 455 VAL A C 1
ATOM 3381 O O . VAL A 1 455 ? 7.059 3.252 -7.789 1 98.88 455 VAL A O 1
ATOM 3384 N N . LEU A 1 456 ? 5.004 3.742 -8.445 1 98.88 456 LEU A N 1
ATOM 3385 C CA . LEU A 1 456 ? 4.777 2.547 -9.25 1 98.88 456 LEU A CA 1
ATOM 3386 C C . LEU A 1 456 ? 4.508 2.912 -10.703 1 98.88 456 LEU A C 1
ATOM 3388 O O . LEU A 1 456 ? 3.561 3.643 -11 1 98.88 456 LEU A O 1
ATOM 3392 N N . VAL A 1 457 ? 5.352 2.457 -11.594 1 98.88 457 VAL A N 1
ATOM 3393 C CA . VAL A 1 457 ? 5.098 2.568 -13.023 1 98.88 457 VAL A CA 1
ATOM 3394 C C . VAL A 1 457 ? 4.609 1.226 -13.562 1 98.88 457 VAL A C 1
ATOM 3396 O O . VAL A 1 457 ? 5.301 0.212 -13.445 1 98.88 457 VAL A O 1
ATOM 3399 N N . TYR A 1 458 ? 3.43 1.239 -14.102 1 98.81 458 TYR A N 1
ATOM 3400 C CA . TYR A 1 458 ? 2.854 0.006 -14.625 1 98.81 458 TYR A CA 1
ATOM 3401 C C . TYR A 1 458 ? 3.291 -0.231 -16.062 1 98.81 458 TYR A C 1
ATOM 3403 O O . TYR A 1 458 ? 3.797 0.679 -16.734 1 98.81 458 TYR A O 1
ATOM 3411 N N . ALA A 1 459 ? 3.055 -1.433 -16.531 1 97.94 459 ALA A N 1
ATOM 3412 C CA . ALA A 1 459 ? 3.514 -1.85 -17.859 1 97.94 459 ALA A CA 1
ATOM 3413 C C . ALA A 1 459 ? 2.822 -1.049 -18.953 1 97.94 459 ALA A C 1
ATOM 3415 O O . ALA A 1 459 ? 3.357 -0.904 -20.047 1 97.94 459 ALA A O 1
ATOM 3416 N N . ASP A 1 460 ? 1.671 -0.488 -18.672 1 98.19 460 ASP A N 1
ATOM 3417 C CA . ASP A 1 460 ? 0.954 0.282 -19.672 1 98.19 460 ASP A CA 1
ATOM 3418 C C . ASP A 1 460 ? 1.378 1.748 -19.656 1 98.19 460 ASP A C 1
ATOM 3420 O O . ASP A 1 460 ? 0.816 2.574 -20.375 1 98.19 460 ASP A O 1
ATOM 3424 N N . GLY A 1 461 ? 2.258 2.105 -18.812 1 98.44 461 GLY A N 1
ATOM 3425 C CA . GLY A 1 461 ? 2.77 3.465 -18.734 1 98.44 461 GLY A CA 1
ATOM 3426 C C . GLY A 1 461 ? 2.041 4.328 -17.734 1 98.44 461 GLY A C 1
ATOM 3427 O O . GLY A 1 461 ? 2.459 5.457 -17.453 1 98.44 461 GLY A O 1
ATOM 3428 N N . SER A 1 462 ? 0.937 3.879 -17.188 1 98.62 462 SER A N 1
ATOM 3429 C CA . SER A 1 462 ? 0.291 4.625 -16.109 1 98.62 462 SER A CA 1
ATOM 3430 C C . SER A 1 462 ? 1.113 4.57 -14.828 1 98.62 462 SER A C 1
ATOM 3432 O O . SER A 1 462 ? 1.923 3.656 -14.648 1 98.62 462 SER A O 1
ATOM 3434 N N . ILE A 1 463 ? 0.959 5.586 -14.008 1 98.69 463 ILE A N 1
ATOM 3435 C CA . ILE A 1 463 ? 1.812 5.758 -12.844 1 98.69 463 ILE A CA 1
ATOM 3436 C C . ILE A 1 463 ? 0.947 5.969 -11.602 1 98.69 463 ILE A C 1
ATOM 3438 O O . ILE A 1 463 ? -0.055 6.684 -11.648 1 98.69 463 ILE A O 1
ATOM 3442 N N . GLN A 1 464 ? 1.257 5.258 -10.508 1 98.38 464 GLN A N 1
ATOM 3443 C CA . GLN A 1 464 ? 0.667 5.535 -9.203 1 98.38 464 GLN A CA 1
ATOM 3444 C C . GLN A 1 464 ? 1.705 6.109 -8.242 1 98.38 464 GLN A C 1
ATOM 3446 O O . GLN A 1 464 ? 2.852 5.652 -8.219 1 98.38 464 GLN A O 1
ATOM 3451 N N . ILE A 1 465 ? 1.309 7.078 -7.484 1 97.94 465 ILE A N 1
ATOM 3452 C CA . ILE A 1 465 ? 2.207 7.652 -6.492 1 97.94 465 ILE A CA 1
ATOM 3453 C C . ILE A 1 465 ? 1.521 7.676 -5.129 1 97.94 465 ILE A C 1
ATOM 3455 O O . ILE A 1 465 ? 0.322 7.945 -5.031 1 97.94 465 ILE A O 1
ATOM 3459 N N . ASN A 1 466 ? 2.236 7.305 -4.117 1 98.25 466 ASN A N 1
ATOM 3460 C CA . ASN A 1 466 ? 1.884 7.457 -2.709 1 98.25 466 ASN A CA 1
ATOM 3461 C C . ASN A 1 466 ? 2.969 8.203 -1.938 1 98.25 466 ASN A C 1
ATOM 3463 O O . ASN A 1 466 ? 4.16 7.996 -2.178 1 98.25 466 ASN A O 1
ATOM 3467 N N . HIS A 1 467 ? 2.576 9.109 -1.158 1 98.25 467 HIS A N 1
ATOM 3468 C CA . HIS A 1 467 ? 3.516 9.82 -0.295 1 98.25 467 HIS A CA 1
ATOM 3469 C C . HIS A 1 467 ? 2.918 10.062 1.088 1 98.25 467 HIS A C 1
ATOM 3471 O O . HIS A 1 467 ? 1.74 9.773 1.318 1 98.25 467 HIS A O 1
ATOM 3477 N N . GLY A 1 468 ? 3.719 10.594 1.981 1 97.88 468 GLY A N 1
ATOM 3478 C CA . GLY A 1 468 ? 3.32 10.711 3.375 1 97.88 468 GLY A CA 1
ATOM 3479 C C . GLY A 1 468 ? 2.488 11.953 3.654 1 97.88 468 GLY A C 1
ATOM 3480 O O . GLY A 1 468 ? 1.906 12.086 4.734 1 97.88 468 GLY A O 1
ATOM 3481 N N . GLY A 1 469 ? 2.354 12.836 2.693 1 98.12 469 GLY A N 1
ATOM 3482 C CA . GLY A 1 469 ? 1.593 14.062 2.893 1 98.12 469 GLY A CA 1
ATOM 3483 C C . GLY A 1 469 ? 0.093 13.852 2.793 1 98.12 469 GLY A C 1
ATOM 3484 O O . GLY A 1 469 ? -0.37 12.945 2.105 1 98.12 469 GLY A O 1
ATOM 3485 N N . THR A 1 470 ? -0.676 14.664 3.463 1 97.88 470 THR A N 1
ATOM 3486 C CA . THR A 1 470 ? -2.131 14.57 3.447 1 97.88 470 THR A CA 1
ATOM 3487 C C . THR A 1 470 ? -2.746 15.797 2.777 1 97.88 470 THR A C 1
ATOM 3489 O O . THR A 1 470 ? -2.16 16.875 2.801 1 97.88 470 THR A O 1
ATOM 3492 N N . GLU A 1 471 ? -3.855 15.617 2.152 1 96.06 471 GLU A N 1
ATOM 3493 C CA . GLU A 1 471 ? -4.586 16.656 1.439 1 96.06 471 GLU A CA 1
ATOM 3494 C C . GLU A 1 471 ? -5.625 17.328 2.342 1 96.06 471 GLU A C 1
ATOM 3496 O O . GLU A 1 471 ? -6.578 16.672 2.779 1 96.06 471 GLU A O 1
ATOM 3501 N N . MET A 1 472 ? -5.422 18.578 2.619 1 94.31 472 MET A N 1
ATOM 3502 C CA . MET A 1 472 ? -6.371 19.281 3.477 1 94.31 472 MET A CA 1
ATOM 3503 C C . MET A 1 472 ? -6.957 20.5 2.756 1 94.31 472 MET A C 1
ATOM 3505 O O . MET A 1 472 ? -7.449 21.422 3.396 1 94.31 472 MET A O 1
ATOM 3509 N N . GLY A 1 473 ? -6.812 20.578 1.448 1 91.25 473 GLY A N 1
ATOM 3510 C CA . GLY A 1 473 ? -7.312 21.672 0.625 1 91.25 473 GLY A CA 1
ATOM 3511 C C . GLY A 1 473 ? -6.207 22.484 -0.025 1 91.25 473 GLY A C 1
ATOM 3512 O O . GLY A 1 473 ? -6.473 23.312 -0.892 1 91.25 473 GLY A O 1
ATOM 3513 N N . GLN A 1 474 ? -4.969 22.188 0.225 1 93.06 474 GLN A N 1
ATOM 3514 C CA . GLN A 1 474 ? -3.836 23 -0.218 1 93.06 474 GLN A CA 1
ATOM 3515 C C . GLN A 1 474 ? -3.32 22.516 -1.574 1 93.06 474 GLN A C 1
ATOM 3517 O O . GLN A 1 474 ? -2.383 23.109 -2.125 1 93.06 474 GLN A O 1
ATOM 3522 N N . GLY A 1 475 ? -3.877 21.484 -2.078 1 95.19 475 GLY A N 1
ATOM 3523 C CA . GLY A 1 475 ? -3.516 21.031 -3.412 1 95.19 475 GLY A CA 1
ATOM 3524 C C . GLY A 1 475 ? -2.188 20.297 -3.453 1 95.19 475 GLY A C 1
ATOM 3525 O O . GLY A 1 475 ? -1.454 20.375 -4.441 1 95.19 475 GLY A O 1
ATOM 3526 N N . LEU A 1 476 ? -1.9 19.594 -2.377 1 96.69 476 LEU A N 1
ATOM 3527 C CA . LEU A 1 476 ? -0.646 18.859 -2.293 1 96.69 476 LEU A CA 1
ATOM 3528 C C . LEU A 1 476 ? -0.614 17.734 -3.314 1 96.69 476 LEU A C 1
ATOM 3530 O O . LEU A 1 476 ? 0.411 17.5 -3.961 1 96.69 476 LEU A O 1
ATOM 3534 N N . MET A 1 477 ? -1.721 17.047 -3.496 1 96.75 477 MET A N 1
ATOM 3535 C CA . MET A 1 477 ? -1.777 15.859 -4.348 1 96.75 477 MET A CA 1
ATOM 3536 C C . MET A 1 477 ? -1.505 16.219 -5.805 1 96.75 477 MET A C 1
ATOM 3538 O O . MET A 1 477 ? -0.688 15.578 -6.465 1 96.75 477 MET A O 1
ATOM 3542 N N . ILE A 1 478 ? -2.18 17.25 -6.285 1 96.69 478 ILE A N 1
ATOM 3543 C CA . ILE A 1 478 ? -2.01 17.625 -7.688 1 96.69 478 ILE A CA 1
ATOM 3544 C C . ILE A 1 478 ? -0.606 18.188 -7.902 1 96.69 478 ILE A C 1
ATOM 3546 O O . ILE A 1 478 ? -0.007 17.984 -8.961 1 96.69 478 ILE A O 1
ATOM 3550 N N . LYS A 1 479 ? -0.043 18.938 -6.953 1 97.25 479 LYS A N 1
ATOM 3551 C CA . LYS A 1 479 ? 1.316 19.453 -7.074 1 97.25 479 LYS A CA 1
ATOM 3552 C C . LYS A 1 479 ? 2.33 18.312 -7.191 1 97.25 479 LYS A C 1
ATOM 3554 O O . LYS A 1 479 ? 3.23 18.375 -8.031 1 97.25 479 LYS A O 1
ATOM 3559 N N . VAL A 1 480 ? 2.211 17.281 -6.316 1 97.94 480 VAL A N 1
ATOM 3560 C CA . VAL A 1 480 ? 3.135 16.141 -6.348 1 97.94 480 VAL A CA 1
ATOM 3561 C C . VAL A 1 480 ? 2.953 15.367 -7.648 1 97.94 480 VAL A C 1
ATOM 3563 O O . VAL A 1 480 ? 3.93 14.898 -8.242 1 97.94 480 VAL A O 1
ATOM 3566 N N . ALA A 1 481 ? 1.687 15.195 -8.086 1 97.81 481 ALA A N 1
ATOM 3567 C CA . ALA A 1 481 ? 1.43 14.547 -9.367 1 97.81 481 ALA A CA 1
ATOM 3568 C C . ALA A 1 481 ? 2.135 15.273 -10.508 1 97.81 481 ALA A C 1
ATOM 3570 O O . ALA A 1 481 ? 2.68 14.648 -11.414 1 97.81 481 ALA A O 1
ATOM 3571 N N . GLN A 1 482 ? 2.07 16.609 -10.461 1 97.81 482 GLN A N 1
ATOM 3572 C CA . GLN A 1 482 ? 2.729 17.422 -11.477 1 97.81 482 GLN A CA 1
ATOM 3573 C C . GLN A 1 482 ? 4.238 17.203 -11.461 1 97.81 482 GLN A C 1
ATOM 3575 O O . GLN A 1 482 ? 4.879 17.172 -12.516 1 97.81 482 GLN A O 1
ATOM 3580 N N . VAL A 1 483 ? 4.812 17.094 -10.266 1 98.06 483 VAL A N 1
ATOM 3581 C CA . VAL A 1 483 ? 6.246 16.844 -10.125 1 98.06 483 VAL A CA 1
ATOM 3582 C C . VAL A 1 483 ? 6.617 15.523 -10.805 1 98.06 483 VAL A C 1
ATOM 3584 O O . VAL A 1 483 ? 7.562 15.469 -11.594 1 98.06 483 VAL A O 1
ATOM 3587 N N . VAL A 1 484 ? 5.891 14.453 -10.547 1 98.5 484 VAL A N 1
ATOM 3588 C CA . VAL A 1 484 ? 6.188 13.125 -11.078 1 98.5 484 VAL A CA 1
ATOM 3589 C C . VAL A 1 484 ? 5.945 13.102 -12.586 1 98.5 484 VAL A C 1
ATOM 3591 O O . VAL A 1 484 ? 6.719 12.508 -13.336 1 98.5 484 VAL A O 1
ATOM 3594 N N . ALA A 1 485 ? 4.84 13.703 -13.031 1 98.19 485 ALA A N 1
ATOM 3595 C CA . ALA A 1 485 ? 4.551 13.797 -14.461 1 98.19 485 ALA A CA 1
ATOM 3596 C C . ALA A 1 485 ? 5.711 14.453 -15.211 1 98.19 485 ALA A C 1
ATOM 3598 O O . ALA A 1 485 ? 6.07 14.016 -16.312 1 98.19 485 ALA A O 1
ATOM 3599 N N . ASP A 1 486 ? 6.289 15.492 -14.602 1 97.75 486 ASP A N 1
ATOM 3600 C CA . ASP A 1 486 ? 7.391 16.234 -15.211 1 97.75 486 ASP A CA 1
ATOM 3601 C C . ASP A 1 486 ? 8.633 15.344 -15.352 1 97.75 486 ASP A C 1
ATOM 3603 O O . ASP A 1 486 ? 9.359 15.438 -16.344 1 97.75 486 ASP A O 1
ATOM 3607 N N . VAL A 1 487 ? 8.883 14.484 -14.352 1 98.06 487 VAL A N 1
ATOM 3608 C CA . VAL A 1 487 ? 10.047 13.609 -14.375 1 98.06 487 VAL A CA 1
ATOM 3609 C C . VAL A 1 487 ? 10.008 12.719 -15.617 1 98.06 487 VAL A C 1
ATOM 3611 O O . VAL A 1 487 ? 11.031 12.508 -16.281 1 98.06 487 VAL A O 1
ATOM 3614 N N . PHE A 1 488 ? 8.836 12.203 -15.984 1 98.31 488 PHE A N 1
ATOM 3615 C CA . PHE A 1 488 ? 8.703 11.258 -17.078 1 98.31 488 PHE A CA 1
ATOM 3616 C C . PHE A 1 488 ? 8.25 11.969 -18.359 1 98.31 488 PHE A C 1
ATOM 3618 O O . PHE A 1 488 ? 8.117 11.336 -19.406 1 98.31 488 PHE A O 1
ATOM 3625 N N . ALA A 1 489 ? 7.984 13.297 -18.281 1 97.75 489 ALA A N 1
ATOM 3626 C CA . ALA A 1 489 ? 7.504 14.109 -19.391 1 97.75 489 ALA A CA 1
ATOM 3627 C C . ALA A 1 489 ? 6.191 13.562 -19.953 1 97.75 489 ALA A C 1
ATOM 3629 O O . ALA A 1 489 ? 6.043 13.391 -21.156 1 97.75 489 ALA A O 1
ATOM 3630 N N . VAL A 1 490 ? 5.309 13.195 -19.078 1 97.75 490 VAL A N 1
ATOM 3631 C CA . VAL A 1 490 ? 4.004 12.68 -19.469 1 97.75 490 VAL A CA 1
ATOM 3632 C C . VAL A 1 490 ? 2.904 13.617 -18.969 1 97.75 490 VAL A C 1
ATOM 3634 O O . VAL A 1 490 ? 3.145 14.469 -18.109 1 97.75 490 VAL A O 1
ATOM 3637 N N . PRO A 1 491 ? 1.684 13.555 -19.562 1 96.25 491 PRO A N 1
ATOM 3638 C CA . PRO A 1 491 ? 0.565 14.328 -19.031 1 96.25 491 PRO A CA 1
ATOM 3639 C C . PRO A 1 491 ? 0.235 13.953 -17.578 1 96.25 491 PRO A C 1
ATOM 3641 O O . PRO A 1 491 ? 0.325 12.781 -17.203 1 96.25 491 PRO A O 1
ATOM 3644 N N . VAL A 1 492 ? -0.19 14.961 -16.766 1 96.12 492 VAL A N 1
ATOM 3645 C CA . VAL A 1 492 ? -0.452 14.773 -15.344 1 96.12 492 VAL A CA 1
ATOM 3646 C C . VAL A 1 492 ? -1.55 13.734 -15.148 1 96.12 492 VAL A C 1
ATOM 3648 O O . VAL A 1 492 ? -1.562 13.016 -14.148 1 96.12 492 VAL A O 1
ATOM 3651 N N . ASP A 1 493 ? -2.393 13.547 -16.141 1 93.75 493 ASP A N 1
ATOM 3652 C CA . ASP A 1 493 ? -3.518 12.625 -16.047 1 93.75 493 ASP A CA 1
ATOM 3653 C C . ASP A 1 493 ? -3.037 11.172 -16.031 1 93.75 493 ASP A C 1
ATOM 3655 O O . ASP A 1 493 ? -3.793 10.266 -15.672 1 93.75 493 ASP A O 1
ATOM 3659 N N . ARG A 1 494 ? -1.811 10.891 -16.375 1 95.88 494 ARG A N 1
ATOM 3660 C CA . ARG A 1 494 ? -1.231 9.547 -16.344 1 95.88 494 ARG A CA 1
ATOM 3661 C C . ARG A 1 494 ? -0.782 9.18 -14.93 1 95.88 494 ARG A C 1
ATOM 3663 O O . ARG A 1 494 ? -0.503 8.016 -14.641 1 95.88 494 ARG A O 1
ATOM 3670 N N . VAL A 1 495 ? -0.756 10.164 -14.094 1 97.38 495 VAL A N 1
ATOM 3671 C CA . VAL A 1 495 ? -0.288 9.969 -12.727 1 97.38 495 VAL A CA 1
ATOM 3672 C C . VAL A 1 495 ? -1.479 9.93 -11.773 1 97.38 495 VAL A C 1
ATOM 3674 O O . VAL A 1 495 ? -2.229 10.898 -11.656 1 97.38 495 VAL A O 1
ATOM 3677 N N . ARG A 1 496 ? -1.66 8.758 -11.164 1 96.12 496 ARG A N 1
ATOM 3678 C CA . ARG A 1 496 ? -2.723 8.586 -10.172 1 96.12 496 ARG A CA 1
ATOM 3679 C C . ARG A 1 496 ? -2.178 8.703 -8.758 1 96.12 496 ARG A C 1
ATOM 3681 O O . ARG A 1 496 ? -1.372 7.883 -8.32 1 96.12 496 ARG A O 1
ATOM 3688 N N . VAL A 1 497 ? -2.586 9.734 -8.047 1 93.81 497 VAL A N 1
ATOM 3689 C CA . VAL A 1 497 ? -2.232 9.859 -6.641 1 93.81 497 VAL A CA 1
ATOM 3690 C C . VAL A 1 497 ? -3.23 9.086 -5.785 1 93.81 497 VAL A C 1
ATOM 3692 O O . VAL A 1 497 ? -4.434 9.102 -6.055 1 93.81 497 VAL A O 1
ATOM 3695 N N . THR A 1 498 ? -2.764 8.375 -4.836 1 94.38 498 THR A N 1
ATOM 3696 C CA . THR A 1 498 ? -3.633 7.57 -3.984 1 94.38 498 THR A CA 1
ATOM 3697 C C . THR A 1 498 ? -3.732 8.18 -2.588 1 94.38 498 THR A C 1
ATOM 3699 O O . THR A 1 498 ? -3.059 9.164 -2.285 1 94.38 498 THR A O 1
ATOM 3702 N N . SER A 1 499 ? -4.66 7.617 -1.758 1 96 499 SER A N 1
ATOM 3703 C CA . SER A 1 499 ? -4.762 8.039 -0.364 1 96 499 SER A CA 1
ATOM 3704 C C . SER A 1 499 ? -3.432 7.867 0.363 1 96 499 SER A C 1
ATOM 3706 O O . SER A 1 499 ? -2.648 6.973 0.036 1 96 499 SER A O 1
ATOM 3708 N N . THR A 1 500 ? -3.219 8.773 1.252 1 97.75 500 THR A N 1
ATOM 3709 C CA . THR A 1 500 ? -2.076 8.609 2.145 1 97.75 500 THR A CA 1
ATOM 3710 C C . THR A 1 500 ? -2.289 7.434 3.09 1 97.75 500 THR A C 1
ATOM 3712 O O . THR A 1 500 ? -3.311 7.359 3.777 1 97.75 500 THR A O 1
ATOM 3715 N N . ARG A 1 501 ? -1.334 6.516 3.084 1 98.25 501 ARG A N 1
ATOM 3716 C CA . ARG A 1 501 ? -1.478 5.301 3.881 1 98.25 501 ARG A CA 1
ATOM 3717 C C . ARG A 1 501 ? -0.161 4.93 4.559 1 98.25 501 ARG A C 1
ATOM 3719 O O . ARG A 1 501 ? 0.896 4.949 3.922 1 98.25 501 ARG A O 1
ATOM 3726 N N . THR A 1 502 ? -0.279 4.473 5.789 1 98.62 502 THR A N 1
ATOM 3727 C CA . THR A 1 502 ? 0.923 4.16 6.555 1 98.62 502 THR A CA 1
ATOM 3728 C C . THR A 1 502 ? 1.46 2.783 6.18 1 98.62 502 THR A C 1
ATOM 3730 O O . THR A 1 502 ? 2.592 2.436 6.527 1 98.62 502 THR A O 1
ATOM 3733 N N . ASP A 1 503 ? 0.706 1.991 5.422 1 98.44 503 ASP A N 1
ATOM 3734 C CA . ASP A 1 503 ? 1.197 0.682 5.004 1 98.44 503 ASP A CA 1
ATOM 3735 C C . ASP A 1 503 ? 1.828 0.749 3.615 1 98.44 503 ASP A C 1
ATOM 3737 O O . ASP A 1 503 ? 2.117 -0.284 3.008 1 98.44 503 ASP A O 1
ATOM 3741 N N . LYS A 1 504 ? 1.995 1.932 3.043 1 98.31 504 LYS A N 1
ATOM 3742 C CA . LYS A 1 504 ? 2.732 2.156 1.802 1 98.31 504 LYS A CA 1
ATOM 3743 C C . LYS A 1 504 ? 3.965 3.023 2.043 1 98.31 504 LYS A C 1
ATOM 3745 O O . LYS A 1 504 ? 5.031 2.77 1.477 1 98.31 504 LYS A O 1
ATOM 3750 N N . VAL A 1 505 ? 3.789 4.047 2.832 1 98.62 505 VAL A N 1
ATOM 3751 C CA . VAL A 1 505 ? 4.871 4.926 3.262 1 98.62 505 VAL A CA 1
ATOM 3752 C C . VAL A 1 505 ? 4.918 4.98 4.789 1 98.62 505 VAL A C 1
ATOM 3754 O O . VAL A 1 505 ? 4.008 5.523 5.422 1 98.62 505 VAL A O 1
ATOM 3757 N N . PRO A 1 506 ? 5.945 4.406 5.414 1 98.5 506 PRO A N 1
ATOM 3758 C CA . PRO A 1 506 ? 6.004 4.34 6.879 1 98.5 506 PRO A CA 1
ATOM 3759 C C . PRO A 1 506 ? 6.562 5.613 7.504 1 98.5 506 PRO A C 1
ATOM 3761 O O . PRO A 1 506 ? 7.25 6.387 6.832 1 98.5 506 PRO A O 1
ATOM 3764 N N . ASN A 1 507 ? 6.258 5.879 8.742 1 98.44 507 ASN A N 1
ATOM 3765 C CA . ASN A 1 507 ? 6.91 6.891 9.57 1 98.44 507 ASN A CA 1
ATOM 3766 C C . ASN A 1 507 ? 6.789 8.281 8.953 1 98.44 507 ASN A C 1
ATOM 3768 O O . ASN A 1 507 ? 7.777 9.008 8.859 1 98.44 507 ASN A O 1
ATOM 3772 N N . THR A 1 508 ? 5.609 8.625 8.547 1 97.88 508 THR A N 1
ATOM 3773 C CA . THR A 1 508 ? 5.398 9.906 7.875 1 97.88 508 THR A CA 1
ATOM 3774 C C . THR A 1 508 ? 5.488 11.055 8.867 1 97.88 508 THR A C 1
ATOM 3776 O O . THR A 1 508 ? 5.234 10.875 10.062 1 97.88 508 THR A O 1
ATOM 3779 N N . SER A 1 509 ? 5.875 12.203 8.383 1 98 509 SER A N 1
ATOM 3780 C CA . SER A 1 509 ? 5.773 13.438 9.156 1 98 509 SER A CA 1
ATOM 3781 C C . SER A 1 509 ? 4.391 14.07 9.008 1 98 509 SER A C 1
ATOM 3783 O O . SER A 1 509 ? 3.656 13.758 8.07 1 98 509 SER A O 1
ATOM 3785 N N . ALA A 1 510 ? 4.07 14.93 9.945 1 97.88 510 ALA A N 1
ATOM 3786 C CA . ALA A 1 510 ? 2.84 15.703 9.812 1 97.88 510 ALA A CA 1
ATOM 3787 C C . ALA A 1 510 ? 2.885 16.578 8.562 1 97.88 510 ALA A C 1
ATOM 3789 O O . ALA A 1 510 ? 3.957 17.031 8.148 1 97.88 510 ALA A O 1
ATOM 3790 N N . THR A 1 511 ? 1.775 16.703 7.898 1 97.75 511 THR A N 1
ATOM 3791 C CA . THR A 1 511 ? 1.687 17.75 6.887 1 97.75 511 THR A CA 1
ATOM 3792 C C . THR A 1 511 ? 1.437 19.109 7.531 1 97.75 511 THR A C 1
ATOM 3794 O O . THR A 1 511 ? 0.303 19.422 7.895 1 97.75 511 THR A O 1
ATOM 3797 N N . ALA A 1 512 ? 2.48 19.812 7.75 1 96.88 512 ALA A N 1
ATOM 3798 C CA . ALA A 1 512 ? 2.506 21.078 8.484 1 96.88 512 ALA A CA 1
ATOM 3799 C C . ALA A 1 512 ? 3.777 21.859 8.18 1 96.88 512 ALA A C 1
ATOM 3801 O O . ALA A 1 512 ? 4.547 21.5 7.285 1 96.88 512 ALA A O 1
ATOM 3802 N N . ALA A 1 513 ? 3.902 22.969 8.742 1 93.94 513 ALA A N 1
ATOM 3803 C CA . ALA A 1 513 ? 5.094 23.812 8.664 1 93.94 513 ALA A CA 1
ATOM 3804 C C . ALA A 1 513 ? 5.312 24.328 7.246 1 93.94 513 ALA A C 1
ATOM 3806 O O . ALA A 1 513 ? 6.438 24.641 6.859 1 93.94 513 ALA A O 1
ATOM 3807 N N . SER A 1 514 ? 4.164 24.25 6.48 1 94.56 514 SER A N 1
ATOM 3808 C CA . SER A 1 514 ? 4.199 24.672 5.086 1 94.56 514 SER A CA 1
ATOM 3809 C C . SER A 1 514 ? 5.297 23.938 4.316 1 94.56 514 SER A C 1
ATOM 3811 O O . SER A 1 514 ? 5.973 24.547 3.473 1 94.56 514 SER A O 1
ATOM 3813 N N . SER A 1 515 ? 5.535 22.75 4.719 1 95.38 515 SER A N 1
ATOM 3814 C CA . SER A 1 515 ? 6.629 22 4.109 1 95.38 515 SER A CA 1
ATOM 3815 C C . SER A 1 515 ? 6.105 20.844 3.256 1 95.38 515 SER A C 1
ATOM 3817 O O . SER A 1 515 ? 6.887 20.078 2.688 1 95.38 515 SER A O 1
ATOM 3819 N N . GLY A 1 516 ? 4.824 20.719 3.113 1 95.94 516 GLY A N 1
ATOM 3820 C CA . GLY A 1 516 ? 4.223 19.562 2.467 1 95.94 516 GLY A CA 1
ATOM 3821 C C . GLY A 1 516 ? 4.754 19.312 1.068 1 95.94 516 GLY A C 1
ATOM 3822 O O . GLY A 1 516 ? 5.23 18.219 0.765 1 95.94 516 GLY A O 1
ATOM 3823 N N . ALA A 1 517 ? 4.699 20.344 0.241 1 95.75 517 ALA A N 1
ATOM 3824 C CA . ALA A 1 517 ? 5.148 20.172 -1.139 1 95.75 517 ALA A CA 1
ATOM 3825 C C . ALA A 1 517 ? 6.668 20.016 -1.205 1 95.75 517 ALA A C 1
ATOM 3827 O O . ALA A 1 517 ? 7.18 19.25 -2.029 1 95.75 517 ALA A O 1
ATOM 3828 N N . ASP A 1 518 ? 7.391 20.672 -0.327 1 96.25 518 ASP A N 1
ATOM 3829 C CA . ASP A 1 518 ? 8.844 20.547 -0.277 1 96.25 518 ASP A CA 1
ATOM 3830 C C . ASP A 1 518 ? 9.266 19.109 0.042 1 96.25 518 ASP A C 1
ATOM 3832 O O . ASP A 1 518 ? 10.086 18.531 -0.667 1 96.25 518 ASP A O 1
ATOM 3836 N N . LEU A 1 519 ? 8.711 18.625 1.087 1 98.25 519 LEU A N 1
ATOM 3837 C CA . LEU A 1 519 ? 9.117 17.328 1.595 1 98.25 519 LEU A CA 1
ATOM 3838 C C . LEU A 1 519 ? 8.617 16.203 0.686 1 98.25 519 LEU A C 1
ATOM 3840 O O . LEU A 1 519 ? 9.414 15.422 0.164 1 98.25 519 LEU A O 1
ATOM 3844 N N . ASN A 1 520 ? 7.344 16.156 0.438 1 98.56 520 ASN A N 1
ATOM 3845 C CA . ASN A 1 520 ? 6.738 15.039 -0.275 1 98.56 520 ASN A CA 1
ATOM 3846 C C . ASN A 1 520 ? 6.984 15.133 -1.778 1 98.56 520 ASN A C 1
ATOM 3848 O O . ASN A 1 520 ? 7.102 14.117 -2.457 1 98.56 520 ASN A O 1
ATOM 3852 N N . GLY A 1 521 ? 7.016 16.422 -2.301 1 98.31 521 GLY A N 1
ATOM 3853 C CA . GLY A 1 521 ? 7.391 16.578 -3.697 1 98.31 521 GLY A CA 1
ATOM 3854 C C . GLY A 1 521 ? 8.789 16.094 -4 1 98.31 521 GLY A C 1
ATOM 3855 O O . GLY A 1 521 ? 9.016 15.43 -5.016 1 98.31 521 GLY A O 1
ATOM 3856 N N . MET A 1 522 ? 9.75 16.406 -3.076 1 98.69 522 MET A N 1
ATOM 3857 C CA . MET A 1 522 ? 11.133 15.977 -3.264 1 98.69 522 MET A CA 1
ATOM 3858 C C . MET A 1 522 ? 11.242 14.461 -3.143 1 98.69 522 MET A C 1
ATOM 3860 O O . MET A 1 522 ? 11.984 13.828 -3.895 1 98.69 522 MET A O 1
ATOM 3864 N N . ALA A 1 523 ? 10.547 13.867 -2.156 1 98.75 523 ALA A N 1
ATOM 3865 C CA . ALA A 1 523 ? 10.562 12.414 -2.004 1 98.75 523 ALA A CA 1
ATOM 3866 C C . ALA A 1 523 ? 10.023 11.719 -3.252 1 98.75 523 ALA A C 1
ATOM 3868 O O . ALA A 1 523 ? 10.602 10.742 -3.727 1 98.75 523 ALA A O 1
ATOM 3869 N N . ALA A 1 524 ? 8.906 12.195 -3.787 1 98.75 524 ALA A N 1
ATOM 3870 C CA . ALA A 1 524 ? 8.305 11.641 -4.992 1 98.75 524 ALA A CA 1
ATOM 3871 C C . ALA A 1 524 ? 9.234 11.805 -6.195 1 98.75 524 ALA A C 1
ATOM 3873 O O . ALA A 1 524 ? 9.344 10.906 -7.035 1 98.75 524 ALA A O 1
ATOM 3874 N N . PHE A 1 525 ? 9.844 13.031 -6.258 1 98.75 525 PHE A N 1
ATOM 3875 C CA . PHE A 1 525 ? 10.805 13.289 -7.324 1 98.75 525 PHE A CA 1
ATOM 3876 C C . PHE A 1 525 ? 11.93 12.258 -7.297 1 98.75 525 PHE A C 1
ATOM 3878 O O . PHE A 1 525 ? 12.281 11.688 -8.336 1 98.75 525 PHE A O 1
ATOM 3885 N N . ARG A 1 526 ? 12.453 11.984 -6.117 1 98.75 526 ARG A N 1
ATOM 3886 C CA . ARG A 1 526 ? 13.578 11.062 -5.984 1 98.75 526 ARG A CA 1
ATOM 3887 C C . ARG A 1 526 ? 13.172 9.648 -6.375 1 98.75 526 ARG A C 1
ATOM 3889 O O . ARG A 1 526 ? 13.945 8.922 -7.008 1 98.75 526 ARG A O 1
ATOM 3896 N N . ALA A 1 527 ? 12.016 9.195 -5.984 1 98.81 527 ALA A N 1
ATOM 3897 C CA . ALA A 1 527 ? 11.5 7.891 -6.379 1 98.81 527 ALA A CA 1
ATOM 3898 C C . ALA A 1 527 ? 11.352 7.797 -7.895 1 98.81 527 ALA A C 1
ATOM 3900 O O . ALA A 1 527 ? 11.789 6.824 -8.508 1 98.81 527 ALA A O 1
ATOM 3901 N N . ALA A 1 528 ? 10.68 8.789 -8.508 1 98.81 528 ALA A N 1
ATOM 3902 C CA . ALA A 1 528 ? 10.43 8.805 -9.945 1 98.81 528 ALA A CA 1
ATOM 3903 C C . ALA A 1 528 ? 11.734 8.867 -10.734 1 98.81 528 ALA A C 1
ATOM 3905 O O . ALA A 1 528 ? 11.883 8.211 -11.766 1 98.81 528 ALA A O 1
ATOM 3906 N N . ASP A 1 529 ? 12.664 9.695 -10.203 1 98.69 529 ASP A N 1
ATOM 3907 C CA . ASP A 1 529 ? 13.953 9.867 -10.867 1 98.69 529 ASP A CA 1
ATOM 3908 C C . ASP A 1 529 ? 14.734 8.555 -10.891 1 98.69 529 ASP A C 1
ATOM 3910 O O . ASP A 1 529 ? 15.469 8.281 -11.836 1 98.69 529 ASP A O 1
ATOM 3914 N N . THR A 1 530 ? 14.617 7.766 -9.828 1 98.75 530 THR A N 1
ATOM 3915 C CA . THR A 1 530 ? 15.25 6.453 -9.773 1 98.75 530 THR A CA 1
ATOM 3916 C C . THR A 1 530 ? 14.719 5.551 -10.883 1 98.75 530 THR A C 1
ATOM 3918 O O . THR A 1 530 ? 15.492 4.887 -11.578 1 98.75 530 THR A O 1
ATOM 3921 N N . VAL A 1 531 ? 13.438 5.477 -11.078 1 98.88 531 VAL A N 1
ATOM 3922 C CA . VAL A 1 531 ? 12.828 4.66 -12.125 1 98.88 531 VAL A CA 1
ATOM 3923 C C . VAL A 1 531 ? 13.234 5.188 -13.5 1 98.88 531 VAL A C 1
ATOM 3925 O O . VAL A 1 531 ? 13.547 4.41 -14.406 1 98.88 531 VAL A O 1
ATOM 3928 N N . ARG A 1 532 ? 13.219 6.547 -13.641 1 98.75 532 ARG A N 1
ATOM 3929 C CA . ARG A 1 532 ? 13.625 7.168 -14.898 1 98.75 532 ARG A CA 1
ATOM 3930 C C . ARG A 1 532 ? 15.055 6.77 -15.273 1 98.75 532 ARG A C 1
ATOM 3932 O O . ARG A 1 532 ? 15.344 6.477 -16.438 1 98.75 532 ARG A O 1
ATOM 3939 N N . ALA A 1 533 ? 15.945 6.805 -14.281 1 98.81 533 ALA A N 1
ATOM 3940 C CA . ALA A 1 533 ? 17.344 6.43 -14.508 1 98.81 533 ALA A CA 1
ATOM 3941 C C . ALA A 1 533 ? 17.453 4.977 -14.969 1 98.81 533 ALA A C 1
ATOM 3943 O O . ALA A 1 533 ? 18.25 4.656 -15.852 1 98.81 533 ALA A O 1
ATOM 3944 N N . ARG A 1 534 ? 16.688 4.047 -14.367 1 98.81 534 ARG A N 1
ATOM 3945 C CA . ARG A 1 534 ? 16.672 2.645 -14.773 1 98.81 534 ARG A CA 1
ATOM 3946 C C . ARG A 1 534 ? 16.203 2.498 -16.219 1 98.81 534 ARG A C 1
ATOM 3948 O O . ARG A 1 534 ? 16.75 1.691 -16.969 1 98.81 534 ARG A O 1
ATOM 3955 N N . LEU A 1 535 ? 15.148 3.262 -16.578 1 98.81 535 LEU A N 1
ATOM 3956 C CA . LEU A 1 535 ? 14.633 3.236 -17.938 1 98.81 535 LEU A CA 1
ATOM 3957 C C . LEU A 1 535 ? 15.68 3.76 -18.922 1 98.81 535 LEU A C 1
ATOM 3959 O O . LEU A 1 535 ? 15.836 3.211 -20.016 1 98.81 535 LEU A O 1
ATOM 3963 N N . ALA A 1 536 ? 16.359 4.852 -18.5 1 98.75 536 ALA A N 1
ATOM 3964 C CA . ALA A 1 536 ? 17.406 5.418 -19.344 1 98.75 536 ALA A CA 1
ATOM 3965 C C . ALA A 1 536 ? 18.531 4.418 -19.578 1 98.75 536 ALA A C 1
ATOM 3967 O O . ALA A 1 536 ? 19.031 4.27 -20.688 1 98.75 536 ALA A O 1
ATOM 3968 N N . ASP A 1 537 ? 18.984 3.75 -18.484 1 98.69 537 ASP A N 1
ATOM 3969 C CA . ASP A 1 537 ? 20.016 2.723 -18.578 1 98.69 537 ASP A CA 1
ATOM 3970 C C . ASP A 1 537 ? 19.594 1.603 -19.531 1 98.69 537 ASP A C 1
ATOM 3972 O O . ASP A 1 537 ? 20.359 1.182 -20.391 1 98.69 537 ASP A O 1
ATOM 3976 N N . PHE A 1 538 ? 18.438 1.139 -19.469 1 98.56 538 PHE A N 1
ATOM 3977 C CA . PHE A 1 538 ? 17.891 0.062 -20.281 1 98.56 538 PHE A CA 1
ATOM 3978 C C . PHE A 1 538 ? 17.844 0.457 -21.75 1 98.56 538 PHE A C 1
ATOM 3980 O O . PHE A 1 538 ? 18.281 -0.307 -22.625 1 98.56 538 PHE A O 1
ATOM 3987 N N . LEU A 1 539 ? 17.234 1.634 -21.984 1 98.44 539 LEU A N 1
ATOM 3988 C CA . LEU A 1 539 ? 17.109 2.107 -23.359 1 98.44 539 LEU A CA 1
ATOM 3989 C C . LEU A 1 539 ? 18.484 2.35 -23.984 1 98.44 539 LEU A C 1
ATOM 3991 O O . LEU A 1 539 ? 18.672 2.123 -25.172 1 98.44 539 LEU A O 1
ATOM 3995 N N . GLY A 1 540 ? 19.359 2.92 -23.094 1 98 540 GLY A N 1
ATOM 3996 C CA . GLY A 1 540 ? 20.734 3.061 -23.562 1 98 540 GLY A CA 1
ATOM 3997 C C . GLY A 1 540 ? 21.328 1.759 -24.078 1 98 540 GLY A C 1
ATOM 3998 O O . GLY A 1 540 ? 21.875 1.71 -25.172 1 98 540 GLY A O 1
ATOM 3999 N N . ASP A 1 541 ? 21.219 0.726 -23.297 1 97.56 541 ASP A N 1
ATOM 4000 C CA . ASP A 1 541 ? 21.703 -0.595 -23.688 1 97.56 541 ASP A CA 1
ATOM 4001 C C . ASP A 1 541 ? 20.984 -1.115 -24.922 1 97.56 541 ASP A C 1
ATOM 4003 O O . ASP A 1 541 ? 21.609 -1.663 -25.828 1 97.56 541 ASP A O 1
ATOM 4007 N N . ARG A 1 542 ? 19.672 -0.947 -24.984 1 97 542 ARG A N 1
ATOM 4008 C CA . ARG A 1 542 ? 18.828 -1.502 -26.031 1 97 542 ARG A CA 1
ATOM 4009 C C . ARG A 1 542 ? 19.125 -0.845 -27.375 1 97 542 ARG A C 1
ATOM 4011 O O . ARG A 1 542 ? 19.094 -1.507 -28.422 1 97 542 ARG A O 1
ATOM 4018 N N . PHE A 1 543 ? 19.406 0.453 -27.297 1 97.19 543 PHE A N 1
ATOM 4019 C CA . PHE A 1 543 ? 19.516 1.185 -28.547 1 97.19 543 PHE A CA 1
ATOM 4020 C C . PHE A 1 543 ? 20.938 1.658 -28.766 1 97.19 543 PHE A C 1
ATOM 4022 O O . PHE A 1 543 ? 21.203 2.445 -29.688 1 97.19 543 PHE A O 1
ATOM 4029 N N . GLY A 1 544 ? 21.906 1.305 -27.953 1 95.88 544 GLY A N 1
ATOM 4030 C CA . GLY A 1 544 ? 23.312 1.533 -28.188 1 95.88 544 GLY A CA 1
ATOM 4031 C C . GLY A 1 544 ? 23.734 2.98 -27.984 1 95.88 544 GLY A C 1
ATOM 4032 O O . GLY A 1 544 ? 24.469 3.539 -28.812 1 95.88 544 GLY A O 1
ATOM 4033 N N . CYS A 1 545 ? 23.219 3.664 -26.953 1 96.62 545 CYS A N 1
ATOM 4034 C CA . CYS A 1 545 ? 23.609 5.02 -26.594 1 96.62 545 CYS A CA 1
ATOM 4035 C C . CYS A 1 545 ? 23.875 5.133 -25.109 1 96.62 545 CYS A C 1
ATOM 4037 O O . CYS A 1 545 ? 23.688 4.168 -24.359 1 96.62 545 CYS A O 1
ATOM 4039 N N . GLN A 1 546 ? 24.453 6.246 -24.734 1 96.88 546 GLN A N 1
ATOM 4040 C CA . GLN A 1 546 ? 24.688 6.465 -23.312 1 96.88 546 GLN A CA 1
ATOM 4041 C C . GLN A 1 546 ? 23.391 6.836 -22.594 1 96.88 546 GLN A C 1
ATOM 4043 O O . GLN A 1 546 ? 22.547 7.559 -23.141 1 96.88 546 GLN A O 1
ATOM 4048 N N . ALA A 1 547 ? 23.25 6.352 -21.375 1 96.81 547 ALA A N 1
ATOM 4049 C CA . ALA A 1 547 ? 22.062 6.641 -20.562 1 96.81 547 ALA A CA 1
ATOM 4050 C C . ALA A 1 547 ? 21.828 8.141 -20.453 1 96.81 547 ALA A C 1
ATOM 4052 O O . ALA A 1 547 ? 20.688 8.594 -20.438 1 96.81 547 ALA A O 1
ATOM 4053 N N . GLY A 1 548 ? 22.875 8.93 -20.328 1 96.44 548 GLY A N 1
ATOM 4054 C CA . GLY A 1 548 ? 22.781 10.375 -20.172 1 96.44 548 GLY A CA 1
ATOM 4055 C C . GLY A 1 548 ? 22.234 11.07 -21.406 1 96.44 548 GLY A C 1
ATOM 4056 O O . GLY A 1 548 ? 21.797 12.219 -21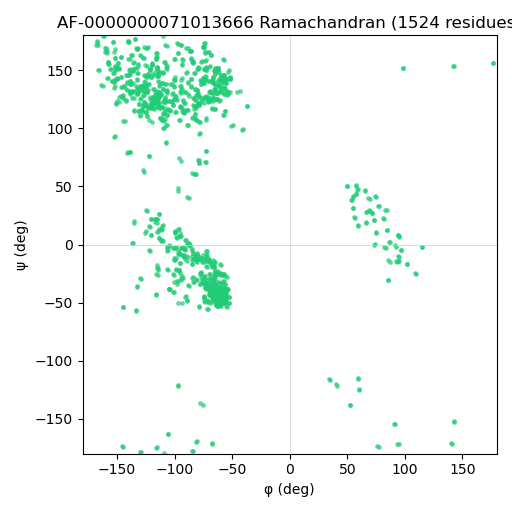.344 1 96.44 548 GLY A O 1
ATOM 4057 N N . ASP A 1 549 ? 22.188 10.312 -22.547 1 96.62 549 ASP A N 1
ATOM 4058 C CA . ASP A 1 549 ? 21.734 10.883 -23.812 1 96.62 549 ASP A CA 1
ATOM 4059 C C . ASP A 1 549 ? 20.25 10.562 -24.047 1 96.62 549 ASP A C 1
ATOM 4061 O O . ASP A 1 549 ? 19.641 11.078 -24.984 1 96.62 549 ASP A O 1
ATOM 4065 N N . VAL A 1 550 ? 19.734 9.75 -23.219 1 98.19 550 VAL A N 1
ATOM 4066 C CA . VAL A 1 550 ? 18.312 9.438 -23.328 1 98.19 550 VAL A CA 1
ATOM 4067 C C . VAL A 1 550 ? 17.484 10.617 -22.828 1 98.19 550 VAL A C 1
ATOM 4069 O O . VAL A 1 550 ? 17.734 11.156 -21.75 1 98.19 550 VAL A O 1
ATOM 4072 N N . ARG A 1 551 ? 16.531 11.102 -23.688 1 97.81 551 ARG A N 1
ATOM 4073 C CA . ARG A 1 551 ? 15.719 12.266 -23.344 1 97.81 551 ARG A CA 1
ATOM 4074 C C . ARG A 1 551 ? 14.234 11.914 -23.281 1 97.81 551 ARG A C 1
ATOM 4076 O O . ARG A 1 551 ? 13.688 11.359 -24.234 1 97.81 551 ARG A O 1
ATOM 4083 N N . PHE A 1 552 ? 13.578 12.133 -22.156 1 98.25 552 PHE A N 1
ATOM 4084 C CA . PHE A 1 552 ? 12.133 12.008 -22.016 1 98.25 552 PHE A CA 1
ATOM 4085 C C . PHE A 1 552 ? 11.43 13.258 -22.516 1 98.25 552 PHE A C 1
ATOM 4087 O O . PHE A 1 552 ? 11.703 14.367 -22.031 1 98.25 552 PHE A O 1
ATOM 4094 N N . THR A 1 553 ? 10.508 13.156 -23.453 1 97.12 553 THR A N 1
ATOM 4095 C CA . THR A 1 553 ? 9.805 14.297 -24.031 1 97.12 553 THR A CA 1
ATOM 4096 C C . THR A 1 553 ? 8.297 14.039 -24.078 1 97.12 553 THR A C 1
ATOM 4098 O O . THR A 1 553 ? 7.848 12.914 -23.844 1 97.12 553 THR A O 1
ATOM 4101 N N . ALA A 1 554 ? 7.531 15 -24.344 1 94.19 554 ALA A N 1
ATOM 4102 C CA . ALA A 1 554 ? 6.078 14.891 -24.406 1 94.19 554 ALA A CA 1
ATOM 4103 C C . ALA A 1 554 ? 5.641 13.914 -25.484 1 94.19 554 ALA A C 1
ATOM 4105 O O . ALA A 1 554 ? 4.582 13.289 -25.375 1 94.19 554 ALA A O 1
ATOM 4106 N N . ASP A 1 555 ? 6.516 13.727 -26.516 1 95.56 555 ASP A N 1
ATOM 4107 C CA . ASP A 1 555 ? 6.168 12.875 -27.641 1 95.56 555 ASP A CA 1
ATOM 4108 C C . ASP A 1 555 ? 6.637 11.438 -27.422 1 95.56 555 ASP A C 1
ATOM 4110 O O . ASP A 1 555 ? 6.293 10.531 -28.188 1 95.56 555 ASP A O 1
ATOM 4114 N N . GLY A 1 556 ? 7.375 11.234 -26.453 1 97.25 556 GLY A N 1
ATOM 4115 C CA . GLY A 1 556 ? 7.977 9.945 -26.156 1 97.25 556 GLY A CA 1
ATOM 4116 C C . GLY A 1 556 ? 9.414 10.047 -25.672 1 97.25 556 GLY A C 1
ATOM 4117 O O . GLY A 1 556 ? 9.883 11.141 -25.344 1 97.25 556 GLY A O 1
ATOM 4118 N N . VAL A 1 557 ? 10.117 8.945 -25.547 1 98.5 557 VAL A N 1
ATOM 4119 C CA . VAL A 1 557 ? 11.492 8.898 -25.078 1 98.5 557 VAL A CA 1
ATOM 4120 C C . VAL A 1 557 ? 12.445 8.758 -26.266 1 98.5 557 VAL A C 1
ATOM 4122 O O . VAL A 1 557 ? 12.289 7.848 -27.078 1 98.5 557 VAL A O 1
ATOM 4125 N N . VAL A 1 558 ? 13.359 9.641 -26.344 1 98.44 558 VAL A N 1
ATOM 4126 C CA . VAL A 1 558 ? 14.352 9.617 -27.406 1 98.44 558 VAL A CA 1
ATOM 4127 C C . VAL A 1 558 ? 15.602 8.883 -26.938 1 98.44 558 VAL A C 1
ATOM 4129 O O . VAL A 1 558 ? 16.219 9.281 -25.938 1 98.44 558 VAL A O 1
ATOM 4132 N N . ALA A 1 559 ? 15.953 7.855 -27.5 1 97.75 559 ALA A N 1
ATOM 4133 C CA . ALA A 1 559 ? 17.172 7.078 -27.234 1 97.75 559 ALA A CA 1
ATOM 4134 C C . ALA A 1 559 ? 17.906 6.762 -28.547 1 97.75 559 ALA A C 1
ATOM 4136 O O . ALA A 1 559 ? 17.375 6.039 -29.391 1 97.75 559 ALA A O 1
ATOM 4137 N N . GLY A 1 560 ? 19.078 7.305 -28.688 1 95.75 560 GLY A N 1
ATOM 4138 C CA . GLY A 1 560 ? 19.719 7.234 -30 1 95.75 560 GLY A CA 1
ATOM 4139 C C . GLY A 1 560 ? 18.906 7.91 -31.094 1 95.75 560 GLY A C 1
ATOM 4140 O O . GLY A 1 560 ? 18.531 9.078 -30.953 1 95.75 560 GLY A O 1
ATOM 4141 N N . ASP A 1 561 ? 18.656 7.09 -32.094 1 94.81 561 ASP A N 1
ATOM 4142 C CA . ASP A 1 561 ? 17.906 7.637 -33.219 1 94.81 561 ASP A CA 1
ATOM 4143 C C . ASP A 1 561 ? 16.438 7.246 -33.125 1 94.81 561 ASP A C 1
ATOM 4145 O O . ASP A 1 561 ? 15.664 7.527 -34.062 1 94.81 561 ASP A O 1
ATOM 4149 N N . GLU A 1 562 ? 16.031 6.703 -32.031 1 96.94 562 GLU A N 1
ATOM 4150 C CA . GLU A 1 562 ? 14.672 6.176 -31.906 1 96.94 562 GLU A CA 1
ATOM 4151 C C . GLU A 1 562 ? 13.812 7.055 -31.016 1 96.94 562 GLU A C 1
ATOM 4153 O O . GLU A 1 562 ? 14.297 7.59 -30.016 1 96.94 562 GLU A O 1
ATOM 4158 N N . LEU A 1 563 ? 12.609 7.281 -31.391 1 98.06 563 LEU A N 1
ATOM 4159 C CA . LEU A 1 563 ? 11.547 7.855 -30.578 1 98.06 563 LEU A CA 1
ATOM 4160 C C . LEU A 1 563 ? 10.523 6.789 -30.188 1 98.06 563 LEU A C 1
ATOM 4162 O O . LEU A 1 563 ? 9.844 6.238 -31.062 1 98.06 563 LEU A O 1
ATOM 4166 N N . VAL A 1 564 ? 10.492 6.473 -28.953 1 98.31 564 VAL A N 1
ATOM 4167 C CA . VAL A 1 564 ? 9.625 5.395 -28.484 1 98.31 564 VAL A CA 1
ATOM 4168 C C . VAL A 1 564 ? 8.562 5.957 -27.531 1 98.31 564 VAL A C 1
ATOM 4170 O O . VAL A 1 564 ? 8.891 6.641 -26.562 1 98.31 564 VAL A O 1
ATOM 4173 N N . PRO A 1 565 ? 7.285 5.754 -27.828 1 98.25 565 PRO A N 1
ATOM 4174 C CA . PRO A 1 565 ? 6.258 6.188 -26.875 1 98.25 565 PRO A CA 1
ATOM 4175 C C . PRO A 1 565 ? 6.504 5.664 -25.453 1 98.25 565 PRO A C 1
ATOM 4177 O O . PRO A 1 565 ? 6.957 4.527 -25.281 1 98.25 565 PRO A O 1
ATOM 4180 N N . PHE A 1 566 ? 6.184 6.492 -24.438 1 98.38 566 PHE A N 1
ATOM 4181 C CA . PHE A 1 566 ? 6.48 6.16 -23.047 1 98.38 566 PHE A CA 1
ATOM 4182 C C . PHE A 1 566 ? 5.852 4.828 -22.656 1 98.38 566 PHE A C 1
ATOM 4184 O O . PHE A 1 566 ? 6.469 4.027 -21.953 1 98.38 566 PHE A O 1
ATOM 4191 N N . GLU A 1 567 ? 4.582 4.574 -23.078 1 98.06 567 GLU A N 1
ATOM 4192 C CA . GLU A 1 567 ? 3.902 3.322 -22.766 1 98.06 567 GLU A CA 1
ATOM 4193 C C . GLU A 1 567 ? 4.641 2.129 -23.359 1 98.06 567 GLU A C 1
ATOM 4195 O O . GLU A 1 567 ? 4.695 1.057 -22.75 1 98.06 567 GLU A O 1
ATOM 4200 N N . THR A 1 568 ? 5.195 2.264 -24.516 1 98.56 568 THR A N 1
ATOM 4201 C CA . THR A 1 568 ? 5.973 1.205 -25.141 1 98.56 568 THR A CA 1
ATOM 4202 C C . THR A 1 568 ? 7.27 0.956 -24.375 1 98.56 568 THR A C 1
ATOM 4204 O O . THR A 1 568 ? 7.684 -0.192 -24.203 1 98.56 568 THR A O 1
ATOM 4207 N N . VAL A 1 569 ? 7.875 2.066 -23.938 1 98.62 569 VAL A N 1
ATOM 4208 C CA . VAL A 1 569 ? 9.094 1.965 -23.156 1 98.62 569 VAL A CA 1
ATOM 4209 C C . VAL A 1 569 ? 8.828 1.137 -21.891 1 98.62 569 VAL A C 1
ATOM 4211 O O . VAL A 1 569 ? 9.617 0.259 -21.547 1 98.62 569 VAL A O 1
ATOM 4214 N N . CYS A 1 570 ? 7.734 1.456 -21.219 1 98.62 570 CYS A N 1
ATOM 4215 C CA . CYS A 1 570 ? 7.395 0.756 -19.984 1 98.62 570 CYS A CA 1
ATOM 4216 C C . CYS A 1 570 ? 7.156 -0.727 -20.234 1 98.62 570 CYS A C 1
ATOM 4218 O O . CYS A 1 570 ? 7.598 -1.576 -19.469 1 98.62 570 CYS A O 1
ATOM 4220 N N . ARG A 1 571 ? 6.496 -1.038 -21.312 1 98.19 571 ARG A N 1
ATOM 4221 C CA . ARG A 1 571 ? 6.254 -2.43 -21.688 1 98.19 571 ARG A CA 1
ATOM 4222 C C . ARG A 1 571 ? 7.562 -3.145 -22 1 98.19 571 ARG A C 1
ATOM 4224 O O . ARG A 1 571 ? 7.793 -4.262 -21.547 1 98.19 571 ARG A O 1
ATOM 4231 N N . MET A 1 572 ? 8.398 -2.498 -22.766 1 98.44 572 MET A N 1
ATOM 4232 C CA . MET A 1 572 ? 9.703 -3.068 -23.094 1 98.44 572 MET A CA 1
ATOM 4233 C C . MET A 1 572 ? 10.516 -3.344 -21.844 1 98.44 572 MET A C 1
ATOM 4235 O O . MET A 1 572 ? 11.141 -4.398 -21.719 1 98.44 572 MET A O 1
ATOM 4239 N N . ALA A 1 573 ? 10.492 -2.385 -20.938 1 98.69 573 ALA A N 1
ATOM 4240 C CA . ALA A 1 573 ? 11.258 -2.51 -19.703 1 98.69 573 ALA A CA 1
ATOM 4241 C C . ALA A 1 573 ? 10.727 -3.662 -18.844 1 98.69 573 ALA A C 1
ATOM 4243 O O . ALA A 1 573 ? 11.508 -4.414 -18.266 1 98.69 573 ALA A O 1
ATOM 4244 N N . HIS A 1 574 ? 9.391 -3.775 -18.766 1 98.5 574 HIS A N 1
ATOM 4245 C CA . HIS A 1 574 ? 8.789 -4.875 -18.031 1 98.5 574 HIS A CA 1
ATOM 4246 C C . HIS A 1 574 ? 9.203 -6.223 -18.609 1 98.5 574 HIS A C 1
ATOM 4248 O O . HIS A 1 574 ? 9.57 -7.141 -17.875 1 98.5 574 HIS A O 1
ATOM 4254 N N . LEU A 1 575 ? 9.18 -6.383 -19.906 1 97.81 575 LEU A N 1
ATOM 4255 C CA . LEU A 1 575 ? 9.555 -7.621 -20.578 1 97.81 575 LEU A CA 1
ATOM 4256 C C . LEU A 1 575 ? 11.031 -7.922 -20.391 1 97.81 575 LEU A C 1
ATOM 4258 O O . LEU A 1 575 ? 11.438 -9.086 -20.344 1 97.81 575 LEU A O 1
ATOM 4262 N N . ALA A 1 576 ? 11.805 -6.875 -20.203 1 98.19 576 ALA A N 1
ATOM 4263 C CA . ALA A 1 576 ? 13.242 -7.027 -20 1 98.19 576 ALA A CA 1
ATOM 4264 C C . ALA A 1 576 ? 13.562 -7.223 -18.516 1 98.19 576 ALA A C 1
ATOM 4266 O O . ALA A 1 576 ? 14.727 -7.34 -18.141 1 98.19 576 ALA A O 1
ATOM 4267 N N . ARG A 1 577 ? 12.555 -7.25 -17.656 1 98.19 577 ARG A N 1
ATOM 4268 C CA . ARG A 1 577 ? 12.664 -7.5 -16.219 1 98.19 577 ARG A CA 1
ATOM 4269 C C . ARG A 1 577 ? 13.445 -6.391 -15.523 1 98.19 577 ARG A C 1
ATOM 4271 O O . ARG A 1 577 ? 14.359 -6.66 -14.742 1 98.19 577 ARG A O 1
ATOM 4278 N N . VAL A 1 578 ? 13.039 -5.109 -15.891 1 98.56 578 VAL A N 1
ATOM 4279 C CA . VAL A 1 578 ? 13.539 -3.912 -15.227 1 98.56 578 VAL A CA 1
ATOM 4280 C C . VAL A 1 578 ? 12.578 -3.492 -14.117 1 98.56 578 VAL A C 1
ATOM 4282 O O . VAL A 1 578 ? 11.359 -3.475 -14.32 1 98.56 578 VAL A O 1
ATOM 4285 N N . SER A 1 579 ? 13.125 -3.193 -12.945 1 98.62 579 SER A N 1
ATOM 4286 C CA . SER A 1 579 ? 12.281 -2.752 -11.836 1 98.62 579 SER A CA 1
ATOM 4287 C C . SER A 1 579 ? 11.602 -1.425 -12.156 1 98.62 579 SER A C 1
ATOM 4289 O O . SER A 1 579 ? 12.273 -0.442 -12.484 1 98.62 579 SER A O 1
ATOM 4291 N N . LEU A 1 580 ? 10.289 -1.349 -12.07 1 98.75 580 LEU A N 1
ATOM 4292 C CA . LEU A 1 580 ? 9.523 -0.156 -12.414 1 98.75 580 LEU A CA 1
ATOM 4293 C C . LEU A 1 580 ? 8.859 0.441 -11.172 1 98.75 580 LEU A C 1
ATOM 4295 O O . LEU A 1 580 ? 7.801 1.066 -11.273 1 98.75 580 LEU A O 1
ATOM 4299 N N . SER A 1 581 ? 9.406 0.232 -10.023 1 98.75 581 SER A N 1
ATOM 4300 C CA . SER A 1 581 ? 8.914 0.819 -8.781 1 98.75 581 SER A CA 1
ATOM 4301 C C . SER A 1 581 ? 10.07 1.269 -7.891 1 98.75 581 SER A C 1
ATOM 4303 O O . SER A 1 581 ? 11.172 0.713 -7.961 1 98.75 581 SER A O 1
ATOM 4305 N N . SER A 1 582 ? 9.844 2.254 -7.137 1 98.81 582 SER A N 1
ATOM 4306 C CA . SER A 1 582 ? 10.883 2.736 -6.23 1 98.81 582 SER A CA 1
ATOM 4307 C C . SER A 1 582 ? 10.281 3.521 -5.07 1 98.81 582 SER A C 1
ATOM 4309 O O . SER A 1 582 ? 9.305 4.254 -5.25 1 98.81 582 SER A O 1
ATOM 4311 N N . THR A 1 583 ? 10.914 3.344 -3.9 1 98.75 583 THR A N 1
ATOM 4312 C CA . THR A 1 583 ? 10.711 4.305 -2.82 1 98.75 583 THR A CA 1
ATOM 4313 C C . THR A 1 583 ? 11.609 5.52 -3 1 98.75 583 THR A C 1
ATOM 4315 O O . THR A 1 583 ? 12.648 5.438 -3.66 1 98.75 583 THR A O 1
ATOM 4318 N N . GLY A 1 584 ? 11.141 6.668 -2.58 1 98.75 584 GLY A N 1
ATOM 4319 C CA . GLY A 1 584 ? 11.938 7.879 -2.461 1 98.75 584 GLY A CA 1
ATOM 4320 C C . GLY A 1 584 ? 11.961 8.445 -1.053 1 98.75 584 GLY A C 1
ATOM 4321 O O . GLY A 1 584 ? 11.062 8.172 -0.254 1 98.75 584 GLY A O 1
ATOM 4322 N N . PHE A 1 585 ? 13.031 9.102 -0.706 1 98.75 585 PHE A N 1
ATOM 4323 C CA . PHE A 1 585 ? 13.211 9.664 0.626 1 98.75 585 PHE A CA 1
ATOM 4324 C C . PHE A 1 585 ? 13.898 11.023 0.55 1 98.75 585 PHE A C 1
ATOM 4326 O O . PHE A 1 585 ? 14.773 11.242 -0.294 1 98.75 585 PHE A O 1
ATOM 4333 N N . TYR A 1 586 ? 13.438 11.945 1.358 1 98.62 586 TYR A N 1
ATOM 4334 C CA . TYR A 1 586 ? 14.031 13.273 1.399 1 98.62 586 TYR A CA 1
ATOM 4335 C C . TYR A 1 586 ? 14.148 13.773 2.834 1 98.62 586 TYR A C 1
ATOM 4337 O O . TYR A 1 586 ? 13.219 13.641 3.627 1 98.62 586 TYR A O 1
ATOM 4345 N N . ALA A 1 587 ? 15.258 14.25 3.182 1 98.31 587 ALA A N 1
ATOM 4346 C CA . ALA A 1 587 ? 15.531 14.969 4.426 1 98.31 587 ALA A CA 1
ATOM 4347 C C . ALA A 1 587 ? 16.031 16.375 4.148 1 98.31 587 ALA A C 1
ATOM 4349 O O . ALA A 1 587 ? 17 16.578 3.4 1 98.31 587 ALA A O 1
ATOM 4350 N N . THR A 1 588 ? 15.32 17.344 4.668 1 98.12 588 THR A N 1
ATOM 4351 C CA . THR A 1 588 ? 15.672 18.734 4.445 1 98.12 588 THR A CA 1
ATOM 4352 C C . THR A 1 588 ? 17.125 19 4.848 1 98.12 588 THR A C 1
ATOM 4354 O O . THR A 1 588 ? 17.516 18.719 5.98 1 98.12 588 THR A O 1
ATOM 4357 N N . PRO A 1 589 ? 17.922 19.609 3.975 1 97.19 589 PRO A N 1
ATOM 4358 C CA . PRO A 1 589 ? 19.328 19.844 4.289 1 97.19 589 PRO A CA 1
ATOM 4359 C C . PRO A 1 589 ? 19.547 21.141 5.07 1 97.19 589 PRO A C 1
ATOM 4361 O O . PRO A 1 589 ? 18.641 21.953 5.195 1 97.19 589 PRO A O 1
ATOM 4364 N N . HIS A 1 590 ? 20.656 21.375 5.641 1 95.75 590 HIS A N 1
ATOM 4365 C CA . HIS A 1 590 ? 21.266 22.609 6.133 1 95.75 590 HIS A CA 1
ATOM 4366 C C . HIS A 1 590 ? 20.594 23.078 7.422 1 95.75 590 HIS A C 1
ATOM 4368 O O . HIS A 1 590 ? 20.969 24.109 7.984 1 95.75 590 HIS A O 1
ATOM 4374 N N . ILE A 1 591 ? 19.625 22.422 7.973 1 96.56 591 ILE A N 1
ATOM 4375 C CA . ILE A 1 591 ? 18.938 22.906 9.164 1 96.56 591 ILE A CA 1
ATOM 4376 C C . ILE A 1 591 ? 19.562 22.297 10.414 1 96.56 591 ILE A C 1
ATOM 4378 O O . ILE A 1 591 ? 19.984 21.141 10.398 1 96.56 591 ILE A O 1
ATOM 4382 N N . HIS A 1 592 ? 19.672 23.031 11.422 1 94.69 592 HIS A N 1
ATOM 4383 C CA . HIS A 1 592 ? 20.094 22.641 12.758 1 94.69 592 HIS A CA 1
ATOM 4384 C C . HIS A 1 592 ? 19.703 23.672 13.797 1 94.69 592 HIS A C 1
ATOM 4386 O O . HIS A 1 592 ? 19.734 24.875 13.516 1 94.69 592 HIS A O 1
ATOM 4392 N N . TYR A 1 593 ? 19.219 23.281 14.898 1 94.12 593 TYR A N 1
ATOM 4393 C CA . TYR A 1 593 ? 18.812 24.203 15.961 1 94.12 593 TYR A CA 1
ATOM 4394 C C . TYR A 1 593 ? 19.109 23.594 17.328 1 94.12 593 TYR A C 1
ATOM 4396 O O . TYR A 1 593 ? 18.719 22.469 17.625 1 94.12 593 TYR A O 1
ATOM 4404 N N . ASP A 1 594 ? 19.828 24.344 18.125 1 94.31 594 ASP A N 1
ATOM 4405 C CA . ASP A 1 594 ? 20.062 24 19.531 1 94.31 594 ASP A CA 1
ATOM 4406 C C . ASP A 1 594 ? 19.062 24.719 20.438 1 94.31 594 ASP A C 1
ATOM 4408 O O . ASP A 1 594 ? 19.188 25.922 20.703 1 94.31 594 ASP A O 1
ATOM 4412 N N . ARG A 1 595 ? 18.141 24.016 20.969 1 90.81 595 ARG A N 1
ATOM 4413 C CA . ARG A 1 595 ? 17.062 24.609 21.766 1 90.81 595 ARG A CA 1
ATOM 4414 C C . ARG A 1 595 ? 17.594 25.156 23.078 1 90.81 595 ARG A C 1
ATOM 4416 O O . ARG A 1 595 ? 17.062 26.141 23.609 1 90.81 595 ARG A O 1
ATOM 4423 N N . ALA A 1 596 ? 18.688 24.594 23.641 1 91.75 596 ALA A N 1
ATOM 4424 C CA . ALA A 1 596 ? 19.25 25.016 24.922 1 91.75 596 ALA A CA 1
ATOM 4425 C C . ALA A 1 596 ? 19.812 26.438 24.812 1 91.75 596 ALA A C 1
ATOM 4427 O O . ALA A 1 596 ? 19.703 27.219 25.766 1 91.75 596 ALA A O 1
ATOM 4428 N N . THR A 1 597 ? 20.375 26.734 23.703 1 93.94 597 THR A N 1
ATOM 4429 C CA . THR A 1 597 ? 21 28.047 23.547 1 93.94 597 THR A CA 1
ATOM 4430 C C . THR A 1 597 ? 20.156 28.938 22.641 1 93.94 597 THR A C 1
ATOM 4432 O O . THR A 1 597 ? 20.469 30.109 22.453 1 93.94 597 THR A O 1
ATOM 4435 N N . HIS A 1 598 ? 19.047 28.422 22.109 1 94.94 598 HIS A N 1
ATOM 4436 C CA . HIS A 1 598 ? 18.203 29.125 21.156 1 94.94 598 HIS A CA 1
ATOM 4437 C C . HIS A 1 598 ? 19.016 29.719 20.016 1 94.94 598 HIS A C 1
ATOM 4439 O O . HIS A 1 598 ? 18.891 30.906 19.703 1 94.94 598 HIS A O 1
ATOM 4445 N N . SER A 1 599 ? 19.844 28.859 19.438 1 96.06 599 SER A N 1
ATOM 4446 C CA . SER A 1 599 ? 20.703 29.328 18.359 1 96.06 599 SER A CA 1
ATOM 4447 C C . SER A 1 599 ? 20.844 28.281 17.25 1 96.06 599 SER A C 1
ATOM 4449 O O . SER A 1 599 ? 20.828 27.078 17.531 1 96.06 599 SER A O 1
ATOM 4451 N N . GLY A 1 600 ? 20.953 28.75 16.047 1 96.25 600 GLY A N 1
ATOM 4452 C CA . GLY A 1 600 ? 21.203 27.891 14.898 1 96.25 600 GLY A CA 1
ATOM 4453 C C . GLY A 1 600 ? 20.469 28.328 13.648 1 96.25 600 GLY A C 1
ATOM 4454 O O . GLY A 1 600 ? 20.312 29.516 13.398 1 96.25 600 GLY A O 1
ATOM 4455 N N . ARG A 1 601 ? 20.172 27.359 12.797 1 97.19 601 ARG A N 1
ATOM 4456 C CA . ARG A 1 601 ? 19.453 27.547 11.547 1 97.19 601 ARG A CA 1
ATOM 4457 C C . ARG A 1 601 ? 18.188 26.688 11.5 1 97.19 601 ARG A C 1
ATOM 4459 O O . ARG A 1 601 ? 18.156 25.672 10.812 1 97.19 601 ARG A O 1
ATOM 4466 N N . PRO A 1 602 ? 17.219 27.156 12.227 1 97.25 602 PRO A N 1
ATOM 4467 C CA . PRO A 1 602 ? 16.016 26.328 12.32 1 97.25 602 PRO A CA 1
ATOM 4468 C C . PRO A 1 602 ? 15.266 26.219 11 1 97.25 602 PRO A C 1
ATOM 4470 O O . PRO A 1 602 ? 14.445 25.312 10.82 1 97.25 602 PRO A O 1
ATOM 4473 N N . PHE A 1 603 ? 15.539 27.125 10.039 1 97.81 603 PHE A N 1
ATOM 4474 C CA . PHE A 1 603 ? 14.742 27.172 8.812 1 97.81 603 PHE A CA 1
ATOM 4475 C C . PHE A 1 603 ? 15.625 27 7.586 1 97.81 603 PHE A C 1
ATOM 4477 O O . PHE A 1 603 ? 16.781 27.422 7.586 1 97.81 603 PHE A O 1
ATOM 4484 N N . LEU A 1 604 ? 15.055 26.359 6.562 1 97.56 604 LEU A N 1
ATOM 4485 C CA . LEU A 1 604 ? 15.766 26.203 5.297 1 97.56 604 LEU A CA 1
ATOM 4486 C C . LEU A 1 604 ? 15.797 27.516 4.527 1 97.56 604 LEU A C 1
ATOM 4488 O O . LEU A 1 604 ? 16.828 27.875 3.938 1 97.56 604 LEU A O 1
ATOM 4492 N N . TYR A 1 605 ? 14.648 28.188 4.469 1 97.62 605 TYR A N 1
ATOM 4493 C CA . TYR A 1 605 ? 14.5 29.484 3.82 1 97.62 605 TYR A CA 1
ATOM 4494 C C . TYR A 1 605 ? 13.359 30.281 4.438 1 97.62 605 TYR A C 1
ATOM 4496 O O . TYR A 1 605 ? 12.695 29.797 5.367 1 97.62 605 TYR A O 1
ATOM 4504 N N . PHE A 1 606 ? 13.203 31.516 4.016 1 98.12 606 PHE A N 1
ATOM 4505 C CA . PHE A 1 606 ? 12.086 32.344 4.453 1 98.12 606 PHE A CA 1
ATOM 4506 C C . PHE A 1 606 ? 11.148 32.656 3.287 1 98.12 606 PHE A C 1
ATOM 4508 O O . PHE A 1 606 ? 11.602 32.812 2.152 1 98.12 606 PHE A O 1
ATOM 4515 N N . ALA A 1 607 ? 9.867 32.625 3.549 1 98 607 ALA A N 1
ATOM 4516 C CA . ALA A 1 607 ? 8.852 33.125 2.623 1 98 607 ALA A CA 1
ATOM 4517 C C . ALA A 1 607 ? 8.477 34.562 2.926 1 98 607 ALA A C 1
ATOM 4519 O O . ALA A 1 607 ? 8.328 34.938 4.09 1 98 607 ALA A O 1
ATOM 4520 N N . TYR A 1 608 ? 8.352 35.406 1.855 1 98.5 608 TYR A N 1
ATOM 4521 C CA . TYR A 1 608 ? 8.125 36.844 2.033 1 98.5 608 TYR A CA 1
ATOM 4522 C C . TYR A 1 608 ? 6.828 37.281 1.351 1 98.5 608 TYR A C 1
ATOM 4524 O O . TYR A 1 608 ? 6.387 36.656 0.386 1 98.5 608 TYR A O 1
ATOM 4532 N N . GLY A 1 609 ? 6.254 38.25 1.846 1 98.69 609 GLY A N 1
ATOM 4533 C CA . GLY A 1 609 ? 5.113 38.938 1.262 1 98.69 609 GLY A CA 1
ATOM 4534 C C . GLY A 1 609 ? 4.805 40.25 1.936 1 98.69 609 GLY A C 1
ATOM 4535 O O . GLY A 1 609 ? 5.461 40.625 2.91 1 98.69 609 GLY A O 1
ATOM 4536 N N . ALA A 1 610 ? 3.896 41 1.364 1 98.88 610 ALA A N 1
ATOM 4537 C CA . ALA A 1 610 ? 3.396 42.25 1.951 1 98.88 610 ALA A CA 1
ATOM 4538 C C . ALA A 1 610 ? 1.939 42.469 1.566 1 98.88 610 ALA A C 1
ATOM 4540 O O . ALA A 1 610 ? 1.475 42 0.535 1 98.88 610 ALA A O 1
ATOM 4541 N N . ALA A 1 611 ? 1.283 43.156 2.422 1 98.94 611 ALA A N 1
ATOM 4542 C CA . ALA A 1 611 ? -0.11 43.5 2.162 1 98.94 611 ALA A CA 1
ATOM 4543 C C . ALA A 1 611 ? -0.393 44.938 2.553 1 98.94 611 ALA A C 1
ATOM 4545 O O . ALA A 1 611 ? 0.125 45.438 3.561 1 98.94 611 ALA A O 1
ATOM 4546 N N . LEU A 1 612 ? -1.142 45.656 1.739 1 98.88 612 LEU A N 1
ATOM 4547 C CA . LEU A 1 612 ? -1.716 46.969 2.021 1 98.88 612 LEU A CA 1
ATOM 4548 C C . LEU A 1 612 ? -3.225 46.844 2.221 1 98.88 612 LEU A C 1
ATOM 4550 O O . LEU A 1 612 ? -3.938 46.344 1.355 1 98.88 612 LEU A O 1
ATOM 4554 N N . SER A 1 613 ? -3.688 47.344 3.406 1 98.81 613 SER A N 1
ATOM 4555 C CA . SER A 1 613 ? -5.117 47.25 3.697 1 98.81 613 SER A CA 1
ATOM 4556 C C . SER A 1 613 ? -5.691 48.656 3.984 1 98.81 613 SER A C 1
ATOM 4558 O O . SER A 1 613 ? -5.035 49.469 4.617 1 98.81 613 SER A O 1
ATOM 4560 N N . GLU A 1 614 ? -6.844 48.906 3.455 1 98.75 614 GLU A N 1
ATOM 4561 C CA . GLU A 1 614 ? -7.637 50.094 3.73 1 98.75 614 GLU A CA 1
ATOM 4562 C C . GLU A 1 614 ? -8.945 49.75 4.434 1 98.75 614 GLU A C 1
ATOM 4564 O O . GLU A 1 614 ? -9.672 48.844 3.986 1 98.75 614 GLU A O 1
ATOM 4569 N N . VAL A 1 615 ? -9.188 50.438 5.562 1 98.62 615 VAL A N 1
ATOM 4570 C CA . VAL A 1 615 ? -10.375 50.125 6.348 1 98.62 615 VAL A CA 1
ATOM 4571 C C . VAL A 1 615 ? -11.156 51.406 6.656 1 98.62 615 VAL A C 1
ATOM 4573 O O . VAL A 1 615 ? -10.648 52.5 6.469 1 98.62 615 VAL A O 1
ATOM 4576 N N . VAL A 1 616 ? -12.438 51.188 7.047 1 98.5 616 VAL A N 1
ATOM 4577 C CA . VAL A 1 616 ? -13.258 52.25 7.57 1 98.5 616 VAL A CA 1
ATOM 4578 C C . VAL A 1 616 ? -13.969 51.812 8.844 1 98.5 616 VAL A C 1
ATOM 4580 O O . VAL A 1 616 ? -14.375 50.656 8.953 1 98.5 616 VAL A O 1
ATOM 4583 N N . ILE A 1 617 ? -13.953 52.688 9.852 1 98.44 617 ILE A N 1
ATOM 4584 C CA . ILE A 1 617 ? -14.695 52.406 11.07 1 98.44 617 ILE A CA 1
ATOM 4585 C C . ILE A 1 617 ? -15.82 53.406 11.242 1 98.44 617 ILE A C 1
ATOM 4587 O O . ILE A 1 617 ? -15.719 54.531 10.758 1 98.44 617 ILE A O 1
ATOM 4591 N N . ASP A 1 618 ? -16.922 53 11.844 1 98.31 618 ASP A N 1
ATOM 4592 C CA . ASP A 1 618 ? -17.969 53.875 12.375 1 98.31 618 ASP A CA 1
ATOM 4593 C C . ASP A 1 618 ? -17.719 54.156 13.852 1 98.31 618 ASP A C 1
ATOM 4595 O O . ASP A 1 618 ? -17.828 53.281 14.695 1 98.31 618 ASP A O 1
ATOM 4599 N N . THR A 1 619 ? -17.453 55.406 14.172 1 96.88 619 THR A N 1
ATOM 4600 C CA . THR A 1 619 ? -17.016 55.781 15.516 1 96.88 619 THR A CA 1
ATOM 4601 C C . THR A 1 619 ? -18.188 55.75 16.5 1 96.88 619 THR A C 1
ATOM 4603 O O . THR A 1 619 ? -17.984 55.781 17.719 1 96.88 619 THR A O 1
ATOM 4606 N N . LEU A 1 620 ? -19.422 55.594 16.016 1 96.5 620 LEU A N 1
ATOM 4607 C CA . LEU A 1 620 ? -20.594 55.562 16.859 1 96.5 620 LEU A CA 1
ATOM 4608 C C . LEU A 1 620 ? -20.969 54.125 17.219 1 96.5 620 LEU A C 1
ATOM 4610 O O . LEU A 1 620 ? -21.516 53.875 18.297 1 96.5 620 LEU A O 1
ATOM 4614 N N . THR A 1 621 ? -20.656 53.219 16.359 1 96.81 621 THR A N 1
ATOM 4615 C CA . THR A 1 621 ? -21.094 51.844 16.562 1 96.81 621 THR A CA 1
ATOM 4616 C C . THR A 1 621 ? -19.906 50.906 16.766 1 96.81 621 THR A C 1
ATOM 4618 O O . THR A 1 621 ? -20.047 49.812 17.281 1 96.81 621 THR A O 1
ATOM 4621 N N . GLY A 1 622 ? -18.75 51.312 16.344 1 96.56 622 GLY A N 1
ATOM 4622 C CA . GLY A 1 622 ? -17.562 50.469 16.391 1 96.56 622 GLY A CA 1
ATOM 4623 C C . GLY A 1 622 ? -17.469 49.5 15.219 1 96.56 622 GLY A C 1
ATOM 4624 O O . GLY A 1 622 ? -16.453 48.812 15.055 1 96.56 622 GLY A O 1
ATOM 4625 N N . GLU A 1 623 ? -18.5 49.5 14.312 1 96.94 623 GLU A N 1
ATOM 4626 C CA . GLU A 1 623 ? -18.453 48.656 13.133 1 96.94 623 GLU A CA 1
ATOM 4627 C C . GLU A 1 623 ? -17.344 49.062 12.18 1 96.94 623 GLU A C 1
ATOM 4629 O O . GLU A 1 623 ? -16.938 50.219 12.148 1 96.94 623 GLU A O 1
ATOM 4634 N N . HIS A 1 624 ? -16.844 48.062 11.492 1 97.19 624 HIS A N 1
ATOM 4635 C CA . HIS A 1 624 ? -15.781 48.344 10.539 1 97.19 624 HIS A CA 1
ATOM 4636 C C . HIS A 1 624 ? -15.992 47.594 9.234 1 97.19 624 HIS A C 1
ATOM 4638 O O . HIS A 1 624 ? -16.797 46.656 9.18 1 97.19 624 HIS A O 1
ATOM 4644 N N . ARG A 1 625 ? -15.352 47.969 8.172 1 97.12 625 ARG A N 1
ATOM 4645 C CA . ARG A 1 625 ? -15.281 47.312 6.879 1 97.12 625 ARG A CA 1
ATOM 4646 C C . ARG A 1 625 ? -13.891 47.406 6.273 1 97.12 625 ARG A C 1
ATOM 4648 O O . ARG A 1 625 ? -13.258 48.469 6.348 1 97.12 625 ARG A O 1
ATOM 4655 N N . VAL A 1 626 ? -13.398 46.312 5.793 1 98.19 626 VAL A N 1
ATOM 4656 C CA . VAL A 1 626 ? -12.18 46.344 4.992 1 98.19 626 VAL A CA 1
ATOM 4657 C C . VAL A 1 626 ? -12.523 46.719 3.549 1 98.19 626 VAL A C 1
ATOM 4659 O O . VAL A 1 626 ? -13.219 45.969 2.857 1 98.19 626 VAL A O 1
ATOM 4662 N N . LEU A 1 627 ? -12.008 47.781 3.068 1 97.81 627 LEU A N 1
ATOM 4663 C CA . LEU A 1 627 ? -12.414 48.344 1.79 1 97.81 627 LEU A CA 1
ATOM 4664 C C . LEU A 1 627 ? -11.578 47.781 0.648 1 97.81 627 LEU A C 1
ATOM 4666 O O . LEU A 1 627 ? -12.102 47.5 -0.43 1 97.81 627 LEU A O 1
ATOM 4670 N N . ALA A 1 628 ? -10.328 47.719 0.868 1 98.31 628 ALA A N 1
ATOM 4671 C CA . ALA A 1 628 ? -9.406 47.281 -0.184 1 98.31 628 ALA A CA 1
ATOM 4672 C C . ALA A 1 628 ? -8.172 46.625 0.407 1 98.31 628 ALA A C 1
ATOM 4674 O O . ALA A 1 628 ? -7.695 47 1.472 1 98.31 628 ALA A O 1
ATOM 4675 N N . VAL A 1 629 ? -7.73 45.594 -0.294 1 98.69 629 VAL A N 1
ATOM 4676 C CA . VAL A 1 629 ? -6.512 44.906 0.081 1 98.69 629 VAL A CA 1
ATOM 4677 C C . VAL A 1 629 ? -5.672 44.625 -1.163 1 98.69 629 VAL A C 1
ATOM 4679 O O . VAL A 1 629 ? -6.199 44.188 -2.189 1 98.69 629 VAL A O 1
ATOM 4682 N N . ASP A 1 630 ? -4.414 44.906 -1.182 1 98.81 630 ASP A N 1
ATOM 4683 C CA . ASP A 1 630 ? -3.416 44.562 -2.188 1 98.81 630 ASP A CA 1
ATOM 4684 C C . ASP A 1 630 ? -2.32 43.688 -1.592 1 98.81 630 ASP A C 1
ATOM 4686 O O . ASP A 1 630 ? -1.73 44.031 -0.564 1 98.81 630 ASP A O 1
ATOM 4690 N N . ILE A 1 631 ? -2.111 42.531 -2.219 1 98.81 631 ILE A N 1
ATOM 4691 C CA . ILE A 1 631 ? -1.126 41.594 -1.703 1 98.81 631 ILE A CA 1
ATOM 4692 C C . ILE A 1 631 ? -0.098 41.25 -2.787 1 98.81 631 ILE A C 1
ATOM 4694 O O . ILE A 1 631 ? -0.453 41.094 -3.955 1 98.81 631 ILE A O 1
ATOM 4698 N N . LEU A 1 632 ? 1.146 41.312 -2.498 1 98.81 632 LEU A N 1
ATOM 4699 C CA . LEU A 1 632 ? 2.26 40.781 -3.281 1 98.81 632 LEU A CA 1
ATOM 4700 C C . LEU A 1 632 ? 3.027 39.719 -2.494 1 98.81 632 LEU A C 1
ATOM 4702 O O . LEU A 1 632 ? 3.51 40 -1.391 1 98.81 632 LEU A O 1
ATOM 4706 N N . HIS A 1 633 ? 3.062 38.469 -2.963 1 98.62 633 HIS A N 1
ATOM 4707 C CA . HIS A 1 633 ? 3.619 37.344 -2.209 1 98.62 633 HIS A CA 1
ATOM 4708 C C . HIS A 1 633 ? 4.641 36.594 -3.037 1 98.62 633 HIS A C 1
ATOM 4710 O O . HIS A 1 633 ? 4.418 36.312 -4.223 1 98.62 633 HIS A O 1
ATOM 4716 N N . ASP A 1 634 ? 5.789 36.25 -2.447 1 98.31 634 ASP A N 1
ATOM 4717 C CA . ASP A 1 634 ? 6.863 35.5 -3.092 1 98.31 634 ASP A CA 1
ATOM 4718 C C . ASP A 1 634 ? 6.652 34 -2.936 1 98.31 634 ASP A C 1
ATOM 4720 O O . ASP A 1 634 ? 6.711 33.469 -1.823 1 98.31 634 ASP A O 1
ATOM 4724 N N . VAL A 1 635 ? 6.441 33.344 -4.059 1 97.31 635 VAL A N 1
ATOM 4725 C CA . VAL A 1 635 ? 6.23 31.891 -4.023 1 97.31 635 VAL A CA 1
ATOM 4726 C C . VAL A 1 635 ? 7.352 31.188 -4.781 1 97.31 635 VAL A C 1
ATOM 4728 O O . VAL A 1 635 ? 7.219 30.016 -5.16 1 97.31 635 VAL A O 1
ATOM 4731 N N . GLY A 1 636 ? 8.453 31.828 -4.93 1 96.69 636 GLY A N 1
ATOM 4732 C CA . GLY A 1 636 ? 9.469 31.266 -5.801 1 96.69 636 GLY A CA 1
ATOM 4733 C C . GLY A 1 636 ? 8.945 30.906 -7.18 1 96.69 636 GLY A C 1
ATOM 4734 O O . GLY A 1 636 ? 8.305 31.734 -7.836 1 96.69 636 GLY A O 1
ATOM 4735 N N . ARG A 1 637 ? 9.375 29.766 -7.672 1 95.69 637 ARG A N 1
ATOM 4736 C CA . ARG A 1 637 ? 8.75 29.188 -8.867 1 95.69 637 ARG A CA 1
ATOM 4737 C C . ARG A 1 637 ? 7.57 28.312 -8.492 1 95.69 637 ARG A C 1
ATOM 4739 O O . ARG A 1 637 ? 7.746 27.125 -8.18 1 95.69 637 ARG A O 1
ATOM 4746 N N . SER A 1 638 ? 6.418 28.844 -8.68 1 96.19 638 SER A N 1
ATOM 4747 C CA . SER A 1 638 ? 5.211 28.172 -8.227 1 96.19 638 SER A CA 1
ATOM 4748 C C . SER A 1 638 ? 5.039 26.828 -8.922 1 96.19 638 SER A C 1
ATOM 4750 O O . SER A 1 638 ? 5.266 26.703 -10.125 1 96.19 638 SER A O 1
ATOM 4752 N N . LEU A 1 639 ? 4.664 25.75 -8.148 1 95.88 639 LEU A N 1
ATOM 4753 C CA . LEU A 1 639 ? 4.324 24.469 -8.727 1 95.88 639 LEU A CA 1
ATOM 4754 C C . LEU A 1 639 ? 2.959 24.516 -9.406 1 95.88 639 LEU A C 1
ATOM 4756 O O . LEU A 1 639 ? 2.721 23.797 -10.383 1 95.88 639 LEU A O 1
ATOM 4760 N N . ASN A 1 640 ? 2.078 25.281 -8.859 1 96.94 640 ASN A N 1
ATOM 4761 C CA . ASN A 1 640 ? 0.713 25.453 -9.336 1 96.94 640 ASN A CA 1
ATOM 4762 C C . ASN A 1 640 ? 0.165 26.828 -8.961 1 96.94 640 ASN A C 1
ATOM 4764 O O . ASN A 1 640 ? -0.473 26.984 -7.918 1 96.94 640 ASN A O 1
ATOM 4768 N N . PRO A 1 641 ? 0.295 27.828 -9.836 1 96.75 641 PRO A N 1
ATOM 4769 C CA . PRO A 1 641 ? -0.053 29.219 -9.531 1 96.75 641 PRO A CA 1
ATOM 4770 C C . PRO A 1 641 ? -1.518 29.375 -9.133 1 96.75 641 PRO A C 1
ATOM 4772 O O . PRO A 1 641 ? -1.832 30.172 -8.242 1 96.75 641 PRO A O 1
ATOM 4775 N N . ALA A 1 642 ? -2.385 28.625 -9.773 1 95.94 642 ALA A N 1
ATOM 4776 C CA . ALA A 1 642 ? -3.805 28.766 -9.461 1 95.94 642 ALA A CA 1
ATOM 4777 C C . ALA A 1 642 ? -4.09 28.359 -8.016 1 95.94 642 ALA A C 1
ATOM 4779 O O . ALA A 1 642 ? -4.863 29.016 -7.324 1 95.94 642 ALA A O 1
ATOM 4780 N N . ILE A 1 643 ? -3.516 27.344 -7.609 1 95.69 643 ILE A N 1
ATOM 4781 C CA . ILE A 1 643 ? -3.693 26.859 -6.242 1 95.69 643 ILE A CA 1
ATOM 4782 C C . ILE A 1 643 ? -3.057 27.844 -5.262 1 95.69 643 ILE A C 1
ATOM 4784 O O . ILE A 1 643 ? -3.637 28.156 -4.219 1 95.69 643 ILE A O 1
ATOM 4788 N N . ASP A 1 644 ? -1.886 28.297 -5.586 1 97.19 644 ASP A N 1
ATOM 4789 C CA . ASP A 1 644 ? -1.16 29.203 -4.695 1 97.19 644 ASP A CA 1
ATOM 4790 C C . ASP A 1 644 ? -1.933 30.5 -4.48 1 97.19 644 ASP A C 1
ATOM 4792 O O . ASP A 1 644 ? -1.979 31.031 -3.367 1 97.19 644 ASP A O 1
ATOM 4796 N N . LEU A 1 645 ? -2.549 31.047 -5.531 1 97.56 645 LEU A N 1
ATOM 4797 C CA . LEU A 1 645 ? -3.365 32.25 -5.402 1 97.56 645 LEU A CA 1
ATOM 4798 C C . LEU A 1 645 ? -4.539 32 -4.457 1 97.56 645 LEU A C 1
ATOM 4800 O O . LEU A 1 645 ? -4.848 32.875 -3.621 1 97.56 645 LEU A O 1
ATOM 4804 N N . GLY A 1 646 ? -5.156 30.828 -4.648 1 95.69 646 GLY A N 1
ATOM 4805 C CA . GLY A 1 646 ? -6.254 30.484 -3.756 1 95.69 646 GLY A CA 1
ATOM 4806 C C . GLY A 1 646 ? -5.824 30.359 -2.307 1 95.69 646 GLY A C 1
ATOM 4807 O O . GLY A 1 646 ? -6.559 30.75 -1.399 1 95.69 646 GLY A O 1
ATOM 4808 N N . GLN A 1 647 ? -4.672 29.797 -2.078 1 96.56 647 GLN A N 1
ATOM 4809 C CA . GLN A 1 647 ? -4.145 29.641 -0.727 1 96.56 647 GLN A CA 1
ATOM 4810 C C . GLN A 1 647 ? -3.875 31 -0.079 1 96.56 647 GLN A C 1
ATOM 4812 O O . GLN A 1 647 ? -4.129 31.188 1.112 1 96.56 647 GLN A O 1
ATOM 4817 N N . ILE A 1 648 ? -3.336 31.953 -0.826 1 98.25 648 ILE A N 1
ATOM 4818 C CA . ILE A 1 648 ? -3.057 33.281 -0.309 1 98.25 648 ILE A CA 1
ATOM 4819 C C . ILE A 1 648 ? -4.363 33.969 0.096 1 98.25 648 ILE A C 1
ATOM 4821 O O . ILE A 1 648 ? -4.461 34.531 1.183 1 98.25 648 ILE A O 1
ATOM 4825 N N . GLU A 1 649 ? -5.344 33.875 -0.766 1 97.31 649 GLU A N 1
ATOM 4826 C CA . GLU A 1 649 ? -6.637 34.469 -0.492 1 97.31 649 GLU A CA 1
ATOM 4827 C C . GLU A 1 649 ? -7.27 33.906 0.769 1 97.31 649 GLU A C 1
ATOM 4829 O O . GLU A 1 649 ? -7.703 34.656 1.652 1 97.31 649 GLU A O 1
ATOM 4834 N N . GLY A 1 650 ? -7.344 32.562 0.796 1 95.75 650 GLY A N 1
ATOM 4835 C CA . GLY A 1 650 ? -7.945 31.922 1.946 1 95.75 650 GLY A CA 1
ATOM 4836 C C . GLY A 1 650 ? -7.219 32.219 3.246 1 95.75 650 GLY A C 1
ATOM 4837 O O . GLY A 1 650 ? -7.848 32.406 4.285 1 95.75 650 GLY A O 1
ATOM 4838 N N . ALA A 1 651 ? -5.895 32.188 3.219 1 97.62 651 ALA A N 1
ATOM 4839 C CA . ALA A 1 651 ? -5.094 32.438 4.41 1 97.62 651 ALA A CA 1
ATOM 4840 C C . ALA A 1 651 ? -5.289 33.875 4.914 1 97.62 651 ALA A C 1
ATOM 4842 O O . ALA A 1 651 ? -5.402 34.094 6.121 1 97.62 651 ALA A O 1
ATOM 4843 N N . PHE A 1 652 ? -5.324 34.844 3.979 1 98.12 652 PHE A N 1
ATOM 4844 C CA . PHE A 1 652 ? -5.531 36.25 4.348 1 98.12 652 PHE A CA 1
ATOM 4845 C C . PHE A 1 652 ? -6.871 36.406 5.055 1 98.12 652 PHE A C 1
ATOM 4847 O O . PHE A 1 652 ? -6.938 37.031 6.113 1 98.12 652 PHE A O 1
ATOM 4854 N N . VAL A 1 653 ? -7.891 35.844 4.496 1 97.94 653 VAL A N 1
ATOM 4855 C CA . VAL A 1 653 ? -9.234 36.031 5.043 1 97.94 653 VAL A CA 1
ATOM 4856 C C . VAL A 1 653 ? -9.32 35.344 6.414 1 97.94 653 VAL A C 1
ATOM 4858 O O . VAL A 1 653 ? -9.984 35.875 7.316 1 97.94 653 VAL A O 1
ATOM 4861 N N . GLN A 1 654 ? -8.711 34.25 6.547 1 97.44 654 GLN A N 1
ATOM 4862 C CA . GLN A 1 654 ? -8.703 33.594 7.848 1 97.44 654 GLN A CA 1
ATOM 4863 C C . GLN A 1 654 ? -7.992 34.438 8.891 1 97.44 654 GLN A C 1
ATOM 4865 O O . GLN A 1 654 ? -8.445 34.531 10.039 1 97.44 654 GLN A O 1
ATOM 4870 N N . GLY A 1 655 ? -6.82 35 8.5 1 98.38 655 GLY A N 1
ATOM 4871 C CA . GLY A 1 655 ? -6.133 35.906 9.398 1 98.38 655 GLY A CA 1
ATOM 4872 C C . GLY A 1 655 ? -6.957 37.125 9.758 1 98.38 655 GLY A C 1
ATOM 4873 O O . GLY A 1 655 ? -6.922 37.625 10.891 1 98.38 655 GLY A O 1
ATOM 4874 N N . MET A 1 656 ? -7.695 37.656 8.734 1 98.25 656 MET A N 1
ATOM 4875 C CA . MET A 1 656 ? -8.609 38.75 8.977 1 98.25 656 MET A CA 1
ATOM 4876 C C . MET A 1 656 ? -9.633 38.406 10.047 1 98.25 656 MET A C 1
ATOM 4878 O O . MET A 1 656 ? -9.938 39.219 10.922 1 98.25 656 MET A O 1
ATOM 4882 N N . GLY A 1 657 ? -10.148 37.156 9.953 1 97.88 657 GLY A N 1
ATOM 4883 C CA . GLY A 1 657 ? -11.086 36.719 10.969 1 97.88 657 GLY A CA 1
ATOM 4884 C C . GLY A 1 657 ? -10.484 36.688 12.367 1 97.88 657 GLY A C 1
ATOM 4885 O O . GLY A 1 657 ? -11.117 37.156 13.32 1 97.88 657 GLY A O 1
ATOM 4886 N N . TRP A 1 658 ? -9.273 36.219 12.5 1 98.31 658 TRP A N 1
ATOM 4887 C CA . TRP A 1 658 ? -8.547 36.156 13.766 1 98.31 658 TRP A CA 1
ATOM 4888 C C . TRP A 1 658 ? -8.422 37.531 14.391 1 98.31 658 TRP A C 1
ATOM 4890 O O . TRP A 1 658 ? -8.57 37.688 15.609 1 98.31 658 TRP A O 1
ATOM 4900 N N . LEU A 1 659 ? -8.227 38.562 13.609 1 98.44 659 LEU A N 1
ATOM 4901 C CA . LEU A 1 659 ? -7.844 39.875 14.094 1 98.44 659 LEU A CA 1
ATOM 4902 C C . LEU A 1 659 ? -9.062 40.781 14.258 1 98.44 659 LEU A C 1
ATOM 4904 O O . LEU A 1 659 ? -8.984 41.812 14.906 1 98.44 659 LEU A O 1
ATOM 4908 N N . THR A 1 660 ? -10.281 40.312 13.797 1 97.5 660 THR A N 1
ATOM 4909 C CA . THR A 1 660 ? -11.352 41.312 13.758 1 97.5 660 THR A CA 1
ATOM 4910 C C . THR A 1 660 ? -12.633 40.75 14.375 1 97.5 660 THR A C 1
ATOM 4912 O O . THR A 1 660 ? -13.438 41.5 14.938 1 97.5 660 THR A O 1
ATOM 4915 N N . THR A 1 661 ? -12.898 39.438 14.141 1 95.88 661 THR A N 1
ATOM 4916 C CA . THR A 1 661 ? -14.25 39 14.461 1 95.88 661 THR A CA 1
ATOM 4917 C C . THR A 1 661 ? -14.227 37.75 15.336 1 95.88 661 THR A C 1
ATOM 4919 O O . THR A 1 661 ? -15.148 37.5 16.125 1 95.88 661 THR A O 1
ATOM 4922 N N . GLU A 1 662 ? -13.25 36.906 15.25 1 96.81 662 GLU A N 1
ATOM 4923 C CA . GLU A 1 662 ? -13.242 35.625 15.93 1 96.81 662 GLU A CA 1
ATOM 4924 C C . GLU A 1 662 ? -12.766 35.75 17.375 1 96.81 662 GLU A C 1
ATOM 4926 O O . GLU A 1 662 ? -11.648 36.188 17.625 1 96.81 662 GLU A O 1
ATOM 4931 N N . GLU A 1 663 ? -13.633 35.375 18.266 1 96.19 663 GLU A N 1
ATOM 4932 C CA . GLU A 1 663 ? -13.305 35.531 19.672 1 96.19 663 GLU A CA 1
ATOM 4933 C C . GLU A 1 663 ? -13.695 34.312 20.484 1 96.19 663 GLU A C 1
ATOM 4935 O O . GLU A 1 663 ? -14.836 33.844 20.438 1 96.19 663 GLU A O 1
ATOM 4940 N N . LEU A 1 664 ? -12.734 33.781 21.203 1 96.75 664 LEU A N 1
ATOM 4941 C CA . LEU A 1 664 ? -12.969 32.688 22.156 1 96.75 664 LEU A CA 1
ATOM 4942 C C . LEU A 1 664 ? -13.227 33.25 23.547 1 96.75 664 LEU A C 1
ATOM 4944 O O . LEU A 1 664 ? -12.422 34.031 24.078 1 96.75 664 LEU A O 1
ATOM 4948 N N . VAL A 1 665 ? -14.336 32.875 24.078 1 95.88 665 VAL A N 1
ATOM 4949 C CA . VAL A 1 665 ? -14.703 33.344 25.406 1 95.88 665 VAL A CA 1
ATOM 4950 C C . VAL A 1 665 ? -14.898 32.156 26.344 1 95.88 665 VAL A C 1
ATOM 4952 O O . VAL A 1 665 ? -15.633 31.219 26.016 1 95.88 665 VAL A O 1
ATOM 4955 N N . TYR A 1 666 ? -14.188 32.156 27.484 1 96.06 666 TYR A N 1
ATOM 4956 C CA . TYR A 1 666 ? -14.289 31.109 28.469 1 96.06 666 TYR A CA 1
ATOM 4957 C C . TYR A 1 666 ? -14.961 31.625 29.75 1 96.06 666 TYR A C 1
ATOM 4959 O O . TYR A 1 666 ? -14.82 32.812 30.094 1 96.06 666 TYR A O 1
ATOM 4967 N N . ASP A 1 667 ? -15.688 30.766 30.422 1 96.19 667 ASP A N 1
ATOM 4968 C CA . ASP A 1 667 ? -16.188 31.141 31.75 1 96.19 667 ASP A CA 1
ATOM 4969 C C . ASP A 1 667 ? -15.148 30.891 32.812 1 96.19 667 ASP A C 1
ATOM 4971 O O . ASP A 1 667 ? -14 30.547 32.531 1 96.19 667 ASP A O 1
ATOM 4975 N N . ASP A 1 668 ? -15.508 31.156 34.094 1 95.38 668 ASP A N 1
ATOM 4976 C CA . ASP A 1 668 ? -14.562 31.125 35.188 1 95.38 668 ASP A CA 1
ATOM 4977 C C . ASP A 1 668 ? -14.148 29.703 35.531 1 95.38 668 ASP A C 1
ATOM 4979 O O . ASP A 1 668 ? -13.195 29.5 36.281 1 95.38 668 ASP A O 1
ATOM 4983 N N . ARG A 1 669 ? -14.773 28.688 34.875 1 95 669 ARG A N 1
ATOM 4984 C CA . ARG A 1 669 ? -14.438 27.297 35.125 1 95 669 ARG A CA 1
ATOM 4985 C C . ARG A 1 669 ? -13.758 26.672 33.938 1 95 669 ARG A C 1
ATOM 4987 O O . ARG A 1 669 ? -13.414 25.484 33.938 1 95 669 ARG A O 1
ATOM 4994 N N . GLY A 1 670 ? -13.508 27.453 32.906 1 95.62 670 GLY A N 1
ATOM 4995 C CA . GLY A 1 670 ? -12.766 26.984 31.766 1 95.62 670 GLY A CA 1
ATOM 4996 C C . GLY A 1 670 ? -13.656 26.469 30.641 1 95.62 670 GLY A C 1
ATOM 4997 O O . GLY A 1 670 ? -13.164 25.922 29.656 1 95.62 670 GLY A O 1
ATOM 4998 N N . ARG A 1 671 ? -14.961 26.672 30.766 1 94.31 671 ARG A N 1
ATOM 4999 C CA . ARG A 1 671 ? -15.898 26.234 29.734 1 94.31 671 ARG A CA 1
ATOM 5000 C C . ARG A 1 671 ? -15.914 27.234 28.562 1 94.31 671 ARG A C 1
ATOM 5002 O O . ARG A 1 671 ? -16.062 28.438 28.781 1 94.31 671 ARG A O 1
ATOM 5009 N N . LEU A 1 672 ? -15.766 26.719 27.344 1 95.69 672 LEU A N 1
ATOM 5010 C CA . LEU A 1 672 ? -15.859 27.562 26.156 1 95.69 672 LEU A CA 1
ATOM 5011 C C . LEU A 1 672 ? -17.297 28 25.922 1 95.69 672 LEU A C 1
ATOM 5013 O O . LEU A 1 672 ? -18.188 27.172 25.734 1 95.69 672 LEU A O 1
ATOM 5017 N N . LEU A 1 673 ? -17.516 29.312 25.859 1 94.5 673 LEU A N 1
ATOM 5018 C CA . LEU A 1 673 ? -18.859 29.859 25.703 1 94.5 673 LEU A CA 1
ATOM 5019 C C . LEU A 1 673 ? -19.172 30.109 24.234 1 94.5 673 LEU A C 1
ATOM 5021 O O . LEU A 1 673 ? -20.344 30.109 23.844 1 94.5 673 LEU A O 1
ATOM 5025 N N . THR A 1 674 ? -18.203 30.344 23.406 1 92.56 674 THR A N 1
ATOM 5026 C CA . THR A 1 674 ? -18.375 30.516 21.969 1 92.56 674 THR A CA 1
ATOM 5027 C C . THR A 1 674 ? -18.109 29.203 21.234 1 92.56 674 THR A C 1
ATOM 5029 O O . THR A 1 674 ? -17.094 29.047 20.547 1 92.56 674 THR A O 1
ATOM 5032 N N . HIS A 1 675 ? -19.062 28.312 21.344 1 88.44 675 HIS A N 1
ATOM 5033 C CA . HIS A 1 675 ? -18.812 26.938 20.922 1 88.44 675 HIS A CA 1
ATOM 5034 C C . HIS A 1 675 ? -19.734 26.547 19.766 1 88.44 675 HIS A C 1
ATOM 5036 O O . HIS A 1 675 ? -20.016 25.359 19.547 1 88.44 675 HIS A O 1
ATOM 5042 N N . ALA A 1 676 ? -20.328 27.656 19.047 1 86.62 676 ALA A N 1
ATOM 5043 C CA . ALA A 1 676 ? -21.234 27.391 17.922 1 86.62 676 ALA A CA 1
ATOM 5044 C C . ALA A 1 676 ? -21.203 28.531 16.922 1 86.62 676 ALA A C 1
ATOM 5046 O O . ALA A 1 676 ? -20.812 29.656 17.25 1 86.62 676 ALA A O 1
ATOM 5047 N N . PRO A 1 677 ? -21.656 28.219 15.68 1 83.81 677 PRO A N 1
ATOM 5048 C CA . PRO A 1 677 ? -21.672 29.266 14.672 1 83.81 677 PRO A CA 1
ATOM 5049 C C . PRO A 1 677 ? -22.547 30.469 15.078 1 83.81 677 PRO A C 1
ATOM 5051 O O . PRO A 1 677 ? -22.375 31.562 14.539 1 83.81 677 PRO A O 1
ATOM 5054 N N . SER A 1 678 ? -23.359 30.203 16.016 1 84.19 678 SER A N 1
ATOM 5055 C CA . SER A 1 678 ? -24.234 31.281 16.484 1 84.19 678 SER A CA 1
ATOM 5056 C C . SER A 1 678 ? -23.469 32.25 17.406 1 84.19 678 SER A C 1
ATOM 5058 O O . SER A 1 678 ? -23.844 33.406 17.547 1 84.19 678 SER A O 1
ATOM 5060 N N . THR A 1 679 ? -22.438 31.75 18.016 1 85.94 679 THR A N 1
ATOM 5061 C CA . THR A 1 679 ? -21.75 32.562 19 1 85.94 679 THR A CA 1
ATOM 5062 C C . THR A 1 679 ? -20.328 32.875 18.531 1 85.94 679 THR A C 1
ATOM 5064 O O . THR A 1 679 ? -19.672 33.75 19.094 1 85.94 679 THR A O 1
ATOM 5067 N N . TYR A 1 680 ? -19.891 32.156 17.641 1 92.44 680 TYR A N 1
ATOM 5068 C CA . TYR A 1 680 ? -18.562 32.312 17.078 1 92.44 680 TYR A CA 1
ATOM 5069 C C . TYR A 1 680 ? -18.641 32.75 15.617 1 92.44 680 TYR A C 1
ATOM 5071 O O . TYR A 1 680 ? -19.094 32 14.758 1 92.44 680 TYR A O 1
ATOM 5079 N N . LYS A 1 681 ? -18.094 33.969 15.312 1 91.56 681 LYS A N 1
ATOM 5080 C CA . LYS A 1 681 ? -18.328 34.562 14.008 1 91.56 681 LYS A CA 1
ATOM 5081 C C . LYS A 1 681 ? -17.078 34.531 13.148 1 91.56 681 LYS A C 1
ATOM 5083 O O . LYS A 1 681 ? -16.141 35.312 13.375 1 91.56 681 LYS A O 1
ATOM 5088 N N . ILE A 1 682 ? -17.078 33.688 12.164 1 94 682 ILE A N 1
ATOM 5089 C CA . ILE A 1 682 ? -16 33.688 11.188 1 94 682 ILE A CA 1
ATOM 5090 C C . ILE A 1 682 ? -16.375 34.562 10 1 94 682 ILE A C 1
ATOM 5092 O O . ILE A 1 682 ? -17.547 34.844 9.766 1 94 682 ILE A O 1
ATOM 5096 N N . PRO A 1 683 ? -15.344 35 9.25 1 93.75 683 PRO A N 1
ATOM 5097 C CA . PRO A 1 683 ? -15.672 35.75 8.031 1 93.75 683 PRO A CA 1
ATOM 5098 C C . PRO A 1 683 ? -16.469 34.906 7.031 1 93.75 683 PRO A C 1
ATOM 5100 O O . PRO A 1 683 ? -16.188 33.719 6.875 1 93.75 683 PRO A O 1
ATOM 5103 N N . THR A 1 684 ? -17.406 35.5 6.406 1 90.5 684 THR A N 1
ATOM 5104 C CA . THR A 1 684 ? -18.172 34.875 5.336 1 90.5 684 THR A CA 1
ATOM 5105 C C . THR A 1 684 ? -17.828 35.5 3.984 1 90.5 684 THR A C 1
ATOM 5107 O O . THR A 1 684 ? -16.969 36.406 3.904 1 90.5 684 THR A O 1
ATOM 5110 N N . ALA A 1 685 ? -18.453 35 2.961 1 87.88 685 ALA A N 1
ATOM 5111 C CA . ALA A 1 685 ? -18.219 35.531 1.613 1 87.88 685 ALA A CA 1
ATOM 5112 C C . ALA A 1 685 ? -18.516 37.031 1.545 1 87.88 685 ALA A C 1
ATOM 5114 O O . ALA A 1 685 ? -17.875 37.75 0.774 1 87.88 685 ALA A O 1
ATOM 5115 N N . GLY A 1 686 ? -19.312 37.406 2.385 1 88.88 686 GLY A N 1
ATOM 5116 C CA . GLY A 1 686 ? -19.688 38.812 2.416 1 88.88 686 GLY A CA 1
ATOM 5117 C C . GLY A 1 686 ? -18.625 39.688 3.055 1 88.88 686 GLY A C 1
ATOM 5118 O O . GLY A 1 686 ? -18.641 40.938 2.898 1 88.88 686 GLY A O 1
ATOM 5119 N N . ASP A 1 687 ? -17.672 39.094 3.686 1 90.69 687 ASP A N 1
ATOM 5120 C CA . ASP A 1 687 ? -16.641 39.875 4.387 1 90.69 687 ASP A CA 1
ATOM 5121 C C . ASP A 1 687 ? -15.398 40.031 3.512 1 90.69 687 ASP A C 1
ATOM 5123 O O . ASP A 1 687 ? -14.484 40.781 3.867 1 90.69 687 ASP A O 1
ATOM 5127 N N . ARG A 1 688 ? -15.375 39.406 2.416 1 92.62 688 ARG A N 1
ATOM 5128 C CA . ARG A 1 688 ? -14.273 39.625 1.481 1 92.62 688 ARG A CA 1
ATOM 5129 C C . ARG A 1 688 ? -14.258 41.062 0.998 1 92.62 688 ARG A C 1
ATOM 5131 O O . ARG A 1 688 ? -15.289 41.625 0.589 1 92.62 688 ARG A O 1
ATOM 5138 N N . PRO A 1 689 ? -13.086 41.719 1.055 1 94.44 689 PRO A N 1
ATOM 5139 C CA . PRO A 1 689 ? -13.039 43.094 0.565 1 94.44 689 PRO A CA 1
ATOM 5140 C C . PRO A 1 689 ? -13.508 43.219 -0.882 1 94.44 689 PRO A C 1
ATOM 5142 O O . PRO A 1 689 ? -13.203 42.344 -1.713 1 94.44 689 PRO A O 1
ATOM 5145 N N . ALA A 1 690 ? -14.188 44.312 -1.15 1 91.5 690 ALA A N 1
ATOM 5146 C CA . ALA A 1 690 ? -14.719 44.5 -2.492 1 91.5 690 ALA A CA 1
ATOM 5147 C C . ALA A 1 690 ? -13.602 44.594 -3.525 1 91.5 690 ALA A C 1
ATOM 5149 O O . ALA A 1 690 ? -13.75 44.094 -4.648 1 91.5 690 ALA A O 1
ATOM 5150 N N . ARG A 1 691 ? -12.562 45.25 -3.084 1 95.75 691 ARG A N 1
ATOM 5151 C CA . ARG A 1 691 ? -11.375 45.281 -3.93 1 95.75 691 ARG A CA 1
ATOM 5152 C C . ARG A 1 691 ? -10.234 44.469 -3.311 1 95.75 691 ARG A C 1
ATOM 5154 O O . ARG A 1 691 ? -9.719 44.844 -2.254 1 95.75 691 ARG A O 1
ATOM 5161 N N . MET A 1 692 ? -9.922 43.375 -3.842 1 97.06 692 MET A N 1
ATOM 5162 C CA . MET A 1 692 ? -8.812 42.531 -3.391 1 97.06 692 MET A CA 1
ATOM 5163 C C . MET A 1 692 ? -7.914 42.125 -4.562 1 97.06 692 MET A C 1
ATOM 5165 O O . MET A 1 692 ? -8.359 41.438 -5.48 1 97.06 692 MET A O 1
ATOM 5169 N N . ASP A 1 693 ? -6.723 42.625 -4.633 1 98.19 693 ASP A N 1
ATOM 5170 C CA . ASP A 1 693 ? -5.742 42.312 -5.668 1 98.19 693 ASP A CA 1
ATOM 5171 C C . ASP A 1 693 ? -4.594 41.5 -5.105 1 98.19 693 ASP A C 1
ATOM 5173 O O . ASP A 1 693 ? -3.855 41.938 -4.23 1 98.19 693 ASP A O 1
ATOM 5177 N N . ILE A 1 694 ? -4.5 40.25 -5.523 1 98.44 694 ILE A N 1
ATOM 5178 C CA . ILE A 1 694 ? -3.453 39.344 -5.074 1 98.44 694 ILE A CA 1
ATOM 5179 C C . ILE A 1 694 ? -2.549 38.969 -6.25 1 98.44 694 ILE A C 1
ATOM 5181 O O . ILE A 1 694 ? -3.025 38.5 -7.281 1 98.44 694 ILE A O 1
ATOM 5185 N N . ARG A 1 695 ? -1.264 39.156 -6.109 1 98.31 695 ARG A N 1
ATOM 5186 C CA . ARG A 1 695 ? -0.298 38.844 -7.16 1 98.31 695 ARG A CA 1
ATOM 5187 C C . ARG A 1 695 ? 0.878 38.062 -6.613 1 98.31 695 ARG A C 1
ATOM 5189 O O . ARG A 1 695 ? 1.299 38.25 -5.473 1 98.31 695 ARG A O 1
ATOM 5196 N N . LEU A 1 696 ? 1.318 37.125 -7.43 1 97.94 696 LEU A N 1
ATOM 5197 C CA . LEU A 1 696 ? 2.578 36.438 -7.145 1 97.94 696 LEU A CA 1
ATOM 5198 C C . LEU A 1 696 ? 3.764 37.281 -7.621 1 97.94 696 LEU A C 1
ATOM 5200 O O . LEU A 1 696 ? 3.727 37.844 -8.711 1 97.94 696 LEU A O 1
ATOM 5204 N N . TRP A 1 697 ? 4.723 37.406 -6.82 1 98.19 697 TRP A N 1
ATOM 5205 C CA . TRP A 1 697 ? 5.891 38.219 -7.152 1 98.19 697 TRP A CA 1
ATOM 5206 C C . TRP A 1 697 ? 6.648 37.625 -8.336 1 98.19 697 TRP A C 1
ATOM 5208 O O . TRP A 1 697 ? 7.215 36.531 -8.227 1 98.19 697 TRP A O 1
ATOM 5218 N N . ALA A 1 698 ? 6.73 38.281 -9.391 1 95.88 698 ALA A N 1
ATOM 5219 C CA . ALA A 1 698 ? 7.254 37.75 -10.656 1 95.88 698 ALA A CA 1
ATOM 5220 C C . ALA A 1 698 ? 8.75 37.469 -10.555 1 95.88 698 ALA A C 1
ATOM 5222 O O . ALA A 1 698 ? 9.25 36.531 -11.18 1 95.88 698 ALA A O 1
ATOM 5223 N N . ALA A 1 699 ? 9.438 38.219 -9.727 1 94.38 699 ALA A N 1
ATOM 5224 C CA . ALA A 1 699 ? 10.891 38.094 -9.633 1 94.38 699 ALA A CA 1
ATOM 5225 C C . ALA A 1 699 ? 11.281 37 -8.648 1 94.38 699 ALA A C 1
ATOM 5227 O O . ALA A 1 699 ? 12.461 36.719 -8.461 1 94.38 699 ALA A O 1
ATOM 5228 N N . GLY A 1 700 ? 10.328 36.438 -8.102 1 92.69 700 GLY A N 1
ATOM 5229 C CA . GLY A 1 700 ? 10.562 35.469 -7.047 1 92.69 700 GLY A CA 1
ATOM 5230 C C . GLY A 1 700 ? 11.406 34.281 -7.5 1 92.69 700 GLY A C 1
ATOM 5231 O O . GLY A 1 700 ? 11.188 33.75 -8.586 1 92.69 700 GLY A O 1
ATOM 5232 N N . LEU A 1 701 ? 12.469 33.938 -6.688 1 90.94 701 LEU A N 1
ATOM 5233 C CA . LEU A 1 701 ? 13.328 32.781 -6.875 1 90.94 701 LEU A CA 1
ATOM 5234 C C . LEU A 1 701 ? 13.836 32.25 -5.535 1 90.94 701 LEU A C 1
ATOM 5236 O O . LEU A 1 701 ? 14.414 33 -4.75 1 90.94 701 LEU A O 1
ATOM 5240 N N . ASN A 1 702 ? 13.547 30.984 -5.297 1 94.06 702 ASN A N 1
ATOM 5241 C CA . ASN A 1 702 ? 14.094 30.391 -4.086 1 94.06 702 ASN A CA 1
ATOM 5242 C C . ASN A 1 702 ? 15.562 30.016 -4.254 1 94.06 702 ASN A C 1
ATOM 5244 O O . ASN A 1 702 ? 15.906 29.219 -5.117 1 94.06 702 ASN A O 1
ATOM 5248 N N . VAL A 1 703 ? 16.391 30.547 -3.471 1 93.62 703 VAL A N 1
ATOM 5249 C CA . VAL A 1 703 ? 17.828 30.281 -3.58 1 93.62 703 VAL A CA 1
ATOM 5250 C C . VAL A 1 703 ? 18.125 28.859 -3.113 1 93.62 703 VAL A C 1
ATOM 5252 O O . VAL A 1 703 ? 19.047 28.219 -3.627 1 93.62 703 VAL A O 1
ATOM 5255 N N . GLU A 1 704 ? 17.391 28.375 -2.105 1 95.19 704 GLU A N 1
ATOM 5256 C CA . GLU A 1 704 ? 17.547 27 -1.655 1 95.19 704 GLU A CA 1
ATOM 5257 C C . GLU A 1 704 ? 16.938 26.016 -2.664 1 95.19 704 GLU A C 1
ATOM 5259 O O . GLU A 1 704 ? 15.984 26.344 -3.363 1 95.19 704 GLU A O 1
ATOM 5264 N N . ALA A 1 705 ? 17.531 24.828 -2.699 1 93.81 705 ALA A N 1
ATOM 5265 C CA . ALA A 1 705 ? 17.156 23.828 -3.707 1 93.81 705 ALA A CA 1
ATOM 5266 C C . ALA A 1 705 ? 15.922 23.047 -3.27 1 93.81 705 ALA A C 1
ATOM 5268 O O . ALA A 1 705 ? 15.961 21.812 -3.199 1 93.81 705 ALA A O 1
ATOM 5269 N N . THR A 1 706 ? 14.844 23.734 -3.082 1 95.69 706 THR A N 1
ATOM 5270 C CA . THR A 1 706 ? 13.57 23.047 -2.879 1 95.69 706 THR A CA 1
ATOM 5271 C C . THR A 1 706 ? 13.055 22.469 -4.191 1 95.69 706 THR A C 1
ATOM 5273 O O . THR A 1 706 ? 13.688 22.625 -5.238 1 95.69 706 THR A O 1
ATOM 5276 N N . ILE A 1 707 ? 11.984 21.719 -4.125 1 95.5 707 ILE A N 1
ATOM 5277 C CA . ILE A 1 707 ? 11.43 21.094 -5.328 1 95.5 707 ILE A CA 1
ATOM 5278 C C . ILE A 1 707 ? 11.102 22.188 -6.352 1 95.5 707 ILE A C 1
ATOM 5280 O O . ILE A 1 707 ? 10.266 23.062 -6.09 1 95.5 707 ILE A O 1
ATOM 5284 N N . HIS A 1 708 ? 11.797 22.281 -7.441 1 94.75 708 HIS A N 1
ATOM 5285 C CA . HIS A 1 708 ? 11.703 23.219 -8.555 1 94.75 708 HIS A CA 1
ATOM 5286 C C . HIS A 1 708 ? 11.82 24.672 -8.062 1 94.75 708 HIS A C 1
ATOM 5288 O O . HIS A 1 708 ? 11.172 25.562 -8.602 1 94.75 708 HIS A O 1
ATOM 5294 N N . ARG A 1 709 ? 12.406 24.938 -6.969 1 95.81 709 ARG A N 1
ATOM 5295 C CA . ARG A 1 709 ? 12.703 26.266 -6.418 1 95.81 709 ARG A CA 1
ATOM 5296 C C . ARG A 1 709 ? 11.43 26.953 -5.938 1 95.81 709 ARG A C 1
ATOM 5298 O O . ARG A 1 709 ? 11.336 28.188 -5.969 1 95.81 709 ARG A O 1
ATOM 5305 N N . SER A 1 710 ? 10.477 26.125 -5.578 1 95.81 710 SER A N 1
ATOM 5306 C CA . SER A 1 710 ? 9.227 26.656 -5.059 1 95.81 710 SER A CA 1
ATOM 5307 C C . SER A 1 710 ? 9.383 27.141 -3.619 1 95.81 710 SER A C 1
ATOM 5309 O O . SER A 1 710 ? 10.32 26.75 -2.928 1 95.81 710 SER A O 1
ATOM 5311 N N . LYS A 1 711 ? 8.5 28.031 -3.205 1 96.62 711 LYS A N 1
ATOM 5312 C CA . LYS A 1 711 ? 8.414 28.469 -1.817 1 96.62 711 LYS A CA 1
ATOM 5313 C C . LYS A 1 711 ? 7.047 28.156 -1.225 1 96.62 711 LYS A C 1
ATOM 5315 O O . LYS A 1 711 ? 6.055 28.047 -1.953 1 96.62 711 LYS A O 1
ATOM 5320 N N . ALA A 1 712 ? 7.055 28.062 0.086 1 96.44 712 ALA A N 1
ATOM 5321 C CA . ALA A 1 712 ? 5.855 27.719 0.847 1 96.44 712 ALA A CA 1
ATOM 5322 C C . ALA A 1 712 ? 4.812 28.828 0.748 1 96.44 712 ALA A C 1
ATOM 5324 O O . ALA A 1 712 ? 5.156 30.016 0.746 1 96.44 712 ALA A O 1
ATOM 5325 N N . VAL A 1 713 ? 3.549 28.406 0.701 1 96.31 713 VAL A N 1
ATOM 5326 C CA . VAL A 1 713 ? 2.482 29.406 0.589 1 96.31 713 VAL A CA 1
ATOM 5327 C C . VAL A 1 713 ? 1.343 29.047 1.541 1 96.31 713 VAL A C 1
ATOM 5329 O O . VAL A 1 713 ? 0.394 29.812 1.698 1 96.31 713 VAL A O 1
ATOM 5332 N N . GLY A 1 714 ? 1.47 27.984 2.311 1 94.62 714 GLY A N 1
ATOM 5333 C CA . GLY A 1 714 ? 0.374 27.5 3.141 1 94.62 714 GLY A CA 1
ATOM 5334 C C . GLY A 1 714 ? 0.133 28.375 4.363 1 94.62 714 GLY A C 1
ATOM 5335 O O . GLY A 1 714 ? -1.01 28.703 4.676 1 94.62 714 GLY A O 1
ATOM 5336 N N . GLU A 1 715 ? 1.187 28.719 5.039 1 96.69 715 GLU A N 1
ATOM 5337 C CA . GLU A 1 715 ? 1.072 29.406 6.324 1 96.69 715 GLU A CA 1
ATOM 5338 C C . GLU A 1 715 ? 1.403 30.891 6.191 1 96.69 715 GLU A C 1
ATOM 5340 O O . GLU A 1 715 ? 0.685 31.734 6.723 1 96.69 715 GLU A O 1
ATOM 5345 N N . PRO A 1 716 ? 2.361 31.328 5.41 1 97.56 716 PRO A N 1
ATOM 5346 C CA . PRO A 1 716 ? 2.855 32.719 5.461 1 97.56 716 PRO A CA 1
ATOM 5347 C C . PRO A 1 716 ? 1.771 33.75 5.148 1 97.56 716 PRO A C 1
ATOM 5349 O O . PRO A 1 716 ? 1.678 34.781 5.82 1 97.56 716 PRO A O 1
ATOM 5352 N N . PRO A 1 717 ? 0.91 33.5 4.234 1 98.31 717 PRO A N 1
ATOM 5353 C CA . PRO A 1 717 ? -0.046 34.531 3.869 1 98.31 717 PRO A CA 1
ATOM 5354 C C . PRO A 1 717 ? -1.028 34.875 4.992 1 98.31 717 PRO A C 1
ATOM 5356 O O . PRO A 1 717 ? -1.697 35.906 4.953 1 98.31 717 PRO A O 1
ATOM 5359 N N . PHE A 1 718 ? -1.153 33.969 5.938 1 98.44 718 PHE A N 1
ATOM 5360 C CA . PHE A 1 718 ? -2.033 34.219 7.07 1 98.44 718 PHE A CA 1
ATOM 5361 C C . PHE A 1 718 ? -1.672 35.531 7.746 1 98.44 718 PHE A C 1
ATOM 5363 O O . PHE A 1 718 ? -2.555 36.312 8.125 1 98.44 718 PHE A O 1
ATOM 5370 N N . MET A 1 719 ? -0.361 35.906 7.883 1 98.44 719 MET A N 1
ATOM 5371 C CA . MET A 1 719 ? 0.13 37.031 8.641 1 98.44 719 MET A CA 1
ATOM 5372 C C . MET A 1 719 ? -0 38.312 7.828 1 98.44 719 MET A C 1
ATOM 5374 O O . MET A 1 719 ? 0.11 39.438 8.375 1 98.44 719 MET A O 1
ATOM 5378 N N . LEU A 1 720 ? -0.319 38.188 6.559 1 98.75 720 LEU A N 1
ATOM 5379 C CA . LEU A 1 720 ? -0.559 39.375 5.754 1 98.75 720 LEU A CA 1
ATOM 5380 C C . LEU A 1 720 ? -1.758 40.156 6.281 1 98.75 720 LEU A C 1
ATOM 5382 O O . LEU A 1 720 ? -1.838 41.375 6.105 1 98.75 720 LEU A O 1
ATOM 5386 N N . ALA A 1 721 ? -2.605 39.469 6.996 1 98.69 721 ALA A N 1
ATOM 5387 C CA . ALA A 1 721 ? -3.814 40.094 7.535 1 98.69 721 ALA A CA 1
ATOM 5388 C C . ALA A 1 721 ? -3.479 41.062 8.656 1 98.69 721 ALA A C 1
ATOM 5390 O O . ALA A 1 721 ? -4.316 41.875 9.055 1 98.69 721 ALA A O 1
ATOM 5391 N N . ILE A 1 722 ? -2.275 41.094 9.188 1 98.88 722 ILE A N 1
ATOM 5392 C CA . ILE A 1 722 ? -1.854 42.031 10.219 1 98.88 722 ILE A CA 1
ATOM 5393 C C . ILE A 1 722 ? -2.004 43.469 9.703 1 98.88 722 ILE A C 1
ATOM 5395 O O . ILE A 1 722 ? -2.281 44.375 10.477 1 98.88 722 ILE A O 1
ATOM 5399 N N . SER A 1 723 ? -1.947 43.688 8.359 1 98.88 723 SER A N 1
ATOM 5400 C CA . SER A 1 723 ? -2.166 45 7.75 1 98.88 723 SER A CA 1
ATOM 5401 C C . SER A 1 723 ? -3.551 45.531 8.086 1 98.88 723 SER A C 1
ATOM 5403 O O . SER A 1 723 ? -3.727 46.75 8.25 1 98.88 723 SER A O 1
ATOM 5405 N N . VAL A 1 724 ? -4.539 44.625 8.227 1 98.81 724 VAL A N 1
ATOM 5406 C CA . VAL A 1 724 ? -5.898 45.031 8.57 1 98.81 724 VAL A CA 1
ATOM 5407 C C . VAL A 1 724 ? -5.938 45.594 9.992 1 98.81 724 VAL A C 1
ATOM 5409 O O . VAL A 1 724 ? -6.543 46.625 10.25 1 98.81 724 VAL A O 1
ATOM 5412 N N . PHE A 1 725 ? -5.34 44.844 10.938 1 98.75 725 PHE A N 1
ATOM 5413 C CA . PHE A 1 725 ? -5.32 45.281 12.328 1 98.75 725 PHE A CA 1
ATOM 5414 C C . PHE A 1 725 ? -4.59 46.625 12.484 1 98.75 725 PHE A C 1
ATOM 5416 O O . PHE A 1 725 ? -5.039 47.5 13.219 1 98.75 725 PHE A O 1
ATOM 5423 N N . SER A 1 726 ? -3.428 46.781 11.82 1 98.81 726 SER A N 1
ATOM 5424 C CA . SER A 1 726 ? -2.691 48.031 11.844 1 98.81 726 SER A CA 1
ATOM 5425 C C . SER A 1 726 ? -3.514 49.156 11.234 1 98.81 726 SER A C 1
ATOM 5427 O O . SER A 1 726 ? -3.473 50.281 11.719 1 98.81 726 SER A O 1
ATOM 5429 N N . ALA A 1 727 ? -4.23 48.875 10.148 1 98.81 727 ALA A N 1
ATOM 5430 C CA . ALA A 1 727 ? -5.098 49.875 9.523 1 98.81 727 ALA A CA 1
ATOM 5431 C C . ALA A 1 727 ? -6.223 50.281 10.469 1 98.81 727 ALA A C 1
ATOM 5433 O O . ALA A 1 727 ? -6.59 51.469 10.531 1 98.81 727 ALA A O 1
ATOM 5434 N N . LEU A 1 728 ? -6.789 49.312 11.164 1 98.75 728 LEU A N 1
ATOM 5435 C CA . LEU A 1 728 ? -7.824 49.625 12.148 1 98.75 728 LEU A CA 1
ATOM 5436 C C . LEU A 1 728 ? -7.27 50.5 13.273 1 98.75 728 LEU A C 1
ATOM 5438 O O . LEU A 1 728 ? -7.949 51.406 13.742 1 98.75 728 LEU A O 1
ATOM 5442 N N . THR A 1 729 ? -6.082 50.156 13.727 1 98.38 729 THR A N 1
ATOM 5443 C CA . THR A 1 729 ? -5.41 50.969 14.734 1 98.38 729 THR A CA 1
ATOM 5444 C C . THR A 1 729 ? -5.27 52.438 14.266 1 98.38 729 THR A C 1
ATOM 5446 O O . THR A 1 729 ? -5.523 53.375 15.031 1 98.38 729 THR A O 1
ATOM 5449 N N . ALA A 1 730 ? -4.883 52.594 13.039 1 98.19 730 ALA A N 1
ATOM 5450 C CA . ALA A 1 730 ? -4.738 53.938 12.453 1 98.19 730 ALA A CA 1
ATOM 5451 C C . ALA A 1 730 ? -6.078 54.656 12.383 1 98.19 730 ALA A C 1
ATOM 5453 O O . ALA A 1 730 ? -6.156 55.875 12.609 1 98.19 730 ALA A O 1
ATOM 5454 N N . ALA A 1 731 ? -7.113 53.938 11.984 1 98.5 731 ALA A N 1
ATOM 5455 C CA . ALA A 1 731 ? -8.445 54.5 11.914 1 98.5 731 ALA A CA 1
ATOM 5456 C C . ALA A 1 731 ? -8.906 55 13.281 1 98.5 731 ALA A C 1
ATOM 5458 O O . ALA A 1 731 ? -9.492 56.094 13.391 1 98.5 731 ALA A O 1
ATOM 5459 N N . VAL A 1 732 ? -8.688 54.219 14.297 1 98.31 732 VAL A N 1
ATOM 5460 C CA . VAL A 1 732 ? -9.062 54.625 15.656 1 98.31 732 VAL A CA 1
ATOM 5461 C C . VAL A 1 732 ? -8.234 55.844 16.078 1 98.31 732 VAL A C 1
ATOM 5463 O O . VAL A 1 732 ? -8.766 56.781 16.672 1 98.31 732 VAL A O 1
ATOM 5466 N N . ALA A 1 733 ? -6.957 55.844 15.82 1 97.12 733 ALA A N 1
ATOM 5467 C CA . ALA A 1 733 ? -6.09 56.969 16.172 1 97.12 733 ALA A CA 1
ATOM 5468 C C . ALA A 1 733 ? -6.574 58.25 15.516 1 97.12 733 ALA A C 1
ATOM 5470 O O . ALA A 1 733 ? -6.445 59.344 16.094 1 97.12 733 ALA A O 1
ATOM 5471 N N . ALA A 1 734 ? -7.18 58.188 14.359 1 96.75 734 ALA A N 1
ATOM 5472 C CA . ALA A 1 734 ? -7.645 59.344 13.594 1 96.75 734 ALA A CA 1
ATOM 5473 C C . ALA A 1 734 ? -8.836 60 14.281 1 96.75 734 ALA A C 1
ATOM 5475 O O . ALA A 1 734 ? -9.188 61.156 13.953 1 96.75 734 ALA A O 1
ATOM 5476 N N . THR A 1 735 ? -9.43 59.344 15.227 1 96.5 735 THR A N 1
ATOM 5477 C CA . THR A 1 735 ? -10.586 59.906 15.906 1 96.5 735 THR A CA 1
ATOM 5478 C C . THR A 1 735 ? -10.148 60.969 16.906 1 96.5 735 THR A C 1
ATOM 5480 O O . THR A 1 735 ? -10.938 61.844 17.266 1 96.5 735 THR A O 1
ATOM 5483 N N . ALA A 1 736 ? -8.945 60.844 17.422 1 94.81 736 ALA A N 1
ATOM 5484 C CA . ALA A 1 736 ? -8.367 61.844 18.312 1 94.81 736 ALA A CA 1
ATOM 5485 C C . ALA A 1 736 ? -6.879 62.031 18.016 1 94.81 736 ALA A C 1
ATOM 5487 O O . ALA A 1 736 ? -6.023 61.562 18.766 1 94.81 736 ALA A O 1
ATOM 5488 N N . PRO A 1 737 ? -6.609 62.812 16.922 1 91.44 737 PRO A N 1
ATOM 5489 C CA . PRO A 1 737 ? -5.219 63 16.484 1 91.44 737 PRO A CA 1
ATOM 5490 C C . PRO A 1 737 ? -4.328 63.562 17.594 1 91.44 737 PRO A C 1
ATOM 5492 O O . PRO A 1 737 ? -4.754 64.5 18.312 1 91.44 737 PRO A O 1
ATOM 5495 N N . GLY A 1 738 ? -3.148 62.969 17.75 1 90.69 738 GLY A N 1
ATOM 5496 C CA . GLY A 1 738 ? -2.154 63.5 18.656 1 90.69 738 GLY A CA 1
ATOM 5497 C C . GLY A 1 738 ? -2.242 62.906 20.047 1 90.69 738 GLY A C 1
ATOM 5498 O O . GLY A 1 738 ? -1.401 63.188 20.906 1 90.69 738 GLY A O 1
ATOM 5499 N N . LYS A 1 739 ? -3.18 62.062 20.281 1 94.31 739 LYS A N 1
ATOM 5500 C CA . LYS A 1 739 ? -3.396 61.531 21.625 1 94.31 739 LYS A CA 1
ATOM 5501 C C . LYS A 1 739 ? -2.668 60.219 21.812 1 94.31 739 LYS A C 1
ATOM 5503 O O . LYS A 1 739 ? -2.881 59.5 22.812 1 94.31 739 LYS A O 1
ATOM 5508 N N . GLY A 1 740 ? -1.855 59.781 20.906 1 93.75 740 GLY A N 1
ATOM 5509 C CA . GLY A 1 740 ? -1.024 58.594 21.062 1 93.75 740 GLY A CA 1
ATOM 5510 C C . GLY A 1 740 ? -1.65 57.344 20.484 1 93.75 740 GLY A C 1
ATOM 5511 O O . GLY A 1 740 ? -2.656 57.438 19.781 1 93.75 740 GLY A O 1
ATOM 5512 N N . LEU A 1 741 ? -0.991 56.125 20.75 1 96.19 741 LEU A N 1
ATOM 5513 C CA . LEU A 1 741 ? -1.438 54.844 20.25 1 96.19 741 LEU A CA 1
ATOM 5514 C C . LEU A 1 741 ? -2.703 54.375 20.969 1 96.19 741 LEU A C 1
ATOM 5516 O O . LEU A 1 741 ? -2.729 54.281 22.203 1 96.19 741 LEU A O 1
ATOM 5520 N N . PRO A 1 742 ? -3.789 54.062 20.234 1 96.81 742 PRO A N 1
ATOM 5521 C CA . PRO A 1 742 ? -5.004 53.594 20.891 1 96.81 742 PRO A CA 1
ATOM 5522 C C . PRO A 1 742 ? -4.801 52.25 21.578 1 96.81 742 PRO A C 1
ATOM 5524 O O . PRO A 1 742 ? -4.039 51.406 21.094 1 96.81 742 PRO A O 1
ATOM 5527 N N . ALA A 1 743 ? -5.527 52.062 22.688 1 95.94 743 ALA A N 1
ATOM 5528 C CA . ALA A 1 743 ? -5.543 50.75 23.375 1 95.94 743 ALA A CA 1
ATOM 5529 C C . ALA A 1 743 ? -6.473 49.781 22.656 1 95.94 743 ALA A C 1
ATOM 5531 O O . ALA A 1 743 ? -7.57 49.5 23.141 1 95.94 743 ALA A O 1
ATOM 5532 N N . LEU A 1 744 ? -6.066 49.312 21.516 1 97.94 744 LEU A N 1
ATOM 5533 C CA . LEU A 1 744 ? -6.844 48.375 20.719 1 97.94 744 LEU A CA 1
ATOM 5534 C C . LEU A 1 744 ? -6.207 46.969 20.734 1 97.94 744 LEU A C 1
ATOM 5536 O O . LEU A 1 744 ? -5.07 46.812 20.297 1 97.94 744 LEU A O 1
ATOM 5540 N N . ASP A 1 745 ? -6.926 46.031 21.328 1 97.88 745 ASP A N 1
ATOM 5541 C CA . ASP A 1 745 ? -6.477 44.656 21.359 1 97.88 745 ASP A CA 1
ATOM 5542 C C . ASP A 1 745 ? -7.121 43.812 20.25 1 97.88 745 ASP A C 1
ATOM 5544 O O . ASP A 1 745 ? -8.023 44.312 19.562 1 97.88 745 ASP A O 1
ATOM 5548 N N . ALA A 1 746 ? -6.586 42.688 20 1 98 746 ALA A N 1
ATOM 5549 C CA . ALA A 1 746 ? -7.141 41.781 19 1 98 746 ALA A CA 1
ATOM 5550 C C . ALA A 1 746 ? -7.969 40.688 19.672 1 98 746 ALA A C 1
ATOM 5552 O O . ALA A 1 746 ? -7.582 40.156 20.719 1 98 746 ALA A O 1
ATOM 5553 N N . PRO A 1 747 ? -9.023 40.25 19.109 1 98 747 PRO A N 1
ATOM 5554 C CA . PRO A 1 747 ? -9.578 40.75 17.859 1 98 747 PRO A CA 1
ATOM 5555 C C . PRO A 1 747 ? -10.227 42.125 18.031 1 98 747 PRO A C 1
ATOM 5557 O O . PRO A 1 747 ? -10.844 42.406 19.062 1 98 747 PRO A O 1
ATOM 5560 N N . ALA A 1 748 ? -10.055 42.875 17.016 1 98.25 748 ALA A N 1
ATOM 5561 C CA . ALA A 1 748 ? -10.648 44.219 17 1 98.25 748 ALA A CA 1
ATOM 5562 C C . ALA A 1 748 ? -12.141 44.156 16.672 1 98.25 748 ALA A C 1
ATOM 5564 O O . ALA A 1 748 ? -12.562 44.625 15.617 1 98.25 748 ALA A O 1
ATOM 5565 N N . THR A 1 749 ? -12.938 43.625 17.641 1 96.62 749 THR A N 1
ATOM 5566 C CA . THR A 1 749 ? -14.383 43.594 17.484 1 96.62 749 THR A CA 1
ATOM 5567 C C . THR A 1 749 ? -14.977 45 17.531 1 96.62 749 THR A C 1
ATOM 5569 O O . THR A 1 749 ? -14.32 45.938 17.984 1 96.62 749 THR A O 1
ATOM 5572 N N . PRO A 1 750 ? -16.219 45.156 17.062 1 96.75 750 PRO A N 1
ATOM 5573 C CA . PRO A 1 750 ? -16.844 46.469 17.141 1 96.75 750 PRO A CA 1
ATOM 5574 C C . PRO A 1 750 ? -16.844 47.031 18.562 1 96.75 750 PRO A C 1
ATOM 5576 O O . PRO A 1 750 ? -16.625 48.219 18.75 1 96.75 750 PRO A O 1
ATOM 5579 N N . GLU A 1 751 ? -17.062 46.156 19.5 1 96.75 751 GLU A N 1
ATOM 5580 C CA . GLU A 1 751 ? -17.047 46.562 20.891 1 96.75 751 GLU A CA 1
ATOM 5581 C C . GLU A 1 751 ? -15.672 47.094 21.297 1 96.75 751 GLU A C 1
ATOM 5583 O O . GLU A 1 751 ? -15.562 48.125 21.938 1 96.75 751 GLU A O 1
ATOM 5588 N N . ARG A 1 752 ? -14.656 46.438 20.938 1 97.5 752 ARG A N 1
ATOM 5589 C CA . ARG A 1 752 ? -13.297 46.844 21.281 1 97.5 752 ARG A CA 1
ATOM 5590 C C . ARG A 1 752 ? -12.906 48.125 20.562 1 97.5 752 ARG A C 1
ATOM 5592 O O . ARG A 1 752 ? -12.156 48.938 21.109 1 97.5 752 ARG A O 1
ATOM 5599 N N . ILE A 1 753 ? -13.312 48.219 19.328 1 98.12 753 ILE A N 1
ATOM 5600 C CA . ILE A 1 753 ? -13.047 49.438 18.578 1 98.12 753 ILE A CA 1
ATOM 5601 C C . ILE A 1 753 ? -13.703 50.625 19.266 1 98.12 753 ILE A C 1
ATOM 5603 O O . ILE A 1 753 ? -13.078 51.688 19.453 1 98.12 753 ILE A O 1
ATOM 5607 N N . LEU A 1 754 ? -14.961 50.438 19.672 1 97.81 754 LEU A N 1
ATOM 5608 C CA . LEU A 1 754 ? -15.68 51.5 20.359 1 97.81 754 LEU A CA 1
ATOM 5609 C C . LEU A 1 754 ? -14.984 51.875 21.656 1 97.81 754 LEU A C 1
ATOM 5611 O O . LEU A 1 754 ? -14.875 53.031 22 1 97.81 754 LEU A O 1
ATOM 5615 N N . MET A 1 755 ? -14.617 50.844 22.359 1 97.81 755 MET A N 1
ATOM 5616 C CA . MET A 1 755 ? -13.922 51.094 23.625 1 97.81 755 MET A CA 1
ATOM 5617 C C . MET A 1 755 ? -12.609 51.844 23.391 1 97.81 755 MET A C 1
ATOM 5619 O O . MET A 1 755 ? -12.258 52.719 24.172 1 97.81 755 MET A O 1
ATOM 5623 N N . ALA A 1 756 ? -11.875 51.469 22.438 1 97.88 756 ALA A N 1
ATOM 5624 C CA . ALA A 1 756 ? -10.602 52.125 22.125 1 97.88 756 ALA A CA 1
ATOM 5625 C C . ALA A 1 756 ? -10.82 53.594 21.719 1 97.88 756 ALA A C 1
ATOM 5627 O O . ALA A 1 756 ? -10.023 54.469 22.078 1 97.88 756 ALA A O 1
ATOM 5628 N N . VAL A 1 757 ? -11.867 53.844 20.906 1 97.44 757 VAL A N 1
ATOM 5629 C CA . VAL A 1 757 ? -12.219 55.188 20.516 1 97.44 757 VAL A CA 1
ATOM 5630 C C . VAL A 1 757 ? -12.531 56.031 21.75 1 97.44 757 VAL A C 1
ATOM 5632 O O . VAL A 1 757 ? -12.047 57.156 21.891 1 97.44 757 VAL A O 1
ATOM 5635 N N . GLY A 1 758 ? -13.391 55.438 22.594 1 97.06 758 GLY A N 1
ATOM 5636 C CA . GLY A 1 758 ? -13.75 56.125 23.828 1 97.06 758 GLY A CA 1
ATOM 5637 C C . GLY A 1 758 ? -12.555 56.406 24.719 1 97.06 758 GLY A C 1
ATOM 5638 O O . GLY A 1 758 ? -12.43 57.5 25.266 1 97.06 758 GLY A O 1
ATOM 5639 N N . GLU A 1 759 ? -11.773 55.406 24.906 1 96.88 759 GLU A N 1
ATOM 5640 C CA . GLU A 1 759 ? -10.578 55.562 25.719 1 96.88 759 GLU A CA 1
ATOM 5641 C C . GLU A 1 759 ? -9.656 56.625 25.172 1 96.88 759 GLU A C 1
ATOM 5643 O O . GLU A 1 759 ? -9.133 57.469 25.938 1 96.88 759 GLU A O 1
ATOM 5648 N N . LEU A 1 760 ? -9.344 56.656 23.891 1 96.19 760 LEU A N 1
ATOM 5649 C CA . LEU A 1 760 ? -8.438 57.625 23.266 1 96.19 760 LEU A CA 1
ATOM 5650 C C . LEU A 1 760 ? -8.961 59.031 23.422 1 96.19 760 LEU A C 1
ATOM 5652 O O . LEU A 1 760 ? -8.195 59.969 23.75 1 96.19 760 LEU A O 1
ATOM 5656 N N . ARG A 1 761 ? -10.203 59.281 23.203 1 95 761 ARG A N 1
ATOM 5657 C CA . ARG A 1 761 ? -10.82 60.594 23.281 1 95 761 ARG A CA 1
ATOM 5658 C C . ARG A 1 761 ? -10.781 61.125 24.719 1 95 761 ARG A C 1
ATOM 5660 O O . ARG A 1 761 ? -10.742 62.344 24.938 1 95 761 ARG A O 1
ATOM 5667 N N . ALA A 1 762 ? -10.781 60.219 25.578 1 96 762 ALA A N 1
ATOM 5668 C CA . ALA A 1 762 ? -10.828 60.594 26.984 1 96 762 ALA A CA 1
ATOM 5669 C C . ALA A 1 762 ? -9.445 61 27.5 1 96 762 ALA A C 1
ATOM 5671 O O . ALA A 1 762 ? -9.312 61.562 28.594 1 96 762 ALA A O 1
ATOM 5672 N N . ARG A 1 763 ? -8.508 60.75 26.578 1 93 763 ARG A N 1
ATOM 5673 C CA . ARG A 1 763 ? -7.156 61.125 26.984 1 93 763 ARG A CA 1
ATOM 5674 C C . ARG A 1 763 ? -7 62.625 27.031 1 93 763 ARG A C 1
ATOM 5676 O O . ARG A 1 763 ? -7.574 63.344 26.219 1 93 763 ARG A O 1
ATOM 5683 N N . GLY A 1 764 ? -6.504 63.375 28.188 1 77.94 764 GLY A N 1
ATOM 5684 C CA . GLY A 1 764 ? -6.266 64.812 28.375 1 77.94 764 GLY A CA 1
ATOM 5685 C C . GLY A 1 764 ? -5.055 65.312 27.609 1 77.94 764 GLY A C 1
ATOM 5686 O O . GLY A 1 764 ? -4.164 64.5 27.266 1 77.94 764 GLY A O 1
ATOM 5687 N N . MET B 1 1 ? 24.25 -19.031 19.422 1 29.09 1 MET B N 1
ATOM 5688 C CA . MET B 1 1 ? 23.953 -19.062 17.984 1 29.09 1 MET B CA 1
ATOM 5689 C C . MET B 1 1 ? 22.484 -18.75 17.734 1 29.09 1 MET B C 1
ATOM 5691 O O . MET B 1 1 ? 21.609 -19.5 18.188 1 29.09 1 MET B O 1
ATOM 5695 N N . THR B 1 2 ? 22.094 -17.516 17.641 1 40.56 2 THR B N 1
ATOM 5696 C CA . THR B 1 2 ? 20.734 -17.031 17.578 1 40.56 2 THR B CA 1
ATOM 5697 C C . THR B 1 2 ? 19.938 -17.766 16.5 1 40.56 2 THR B C 1
ATOM 5699 O O . THR B 1 2 ? 20.453 -18 15.391 1 40.56 2 THR B O 1
ATOM 5702 N N . GLU B 1 3 ? 19.172 -18.641 16.812 1 54.25 3 GLU B N 1
ATOM 5703 C CA . GLU B 1 3 ? 18.406 -19.578 15.977 1 54.25 3 GLU B CA 1
ATOM 5704 C C . GLU B 1 3 ? 17.844 -18.875 14.75 1 54.25 3 GLU B C 1
ATOM 5706 O O . GLU B 1 3 ? 17.125 -17.891 14.867 1 54.25 3 GLU B O 1
ATOM 5711 N N . ARG B 1 4 ? 18.469 -19 13.625 1 75.31 4 ARG B N 1
ATOM 5712 C CA . ARG B 1 4 ? 18.062 -18.5 12.312 1 75.31 4 ARG B CA 1
ATOM 5713 C C . ARG B 1 4 ? 16.594 -18.812 12.055 1 75.31 4 ARG B C 1
ATOM 5715 O O . ARG B 1 4 ? 16.094 -19.875 12.406 1 75.31 4 ARG B O 1
ATOM 5722 N N . SER B 1 5 ? 15.805 -17.734 11.586 1 82.12 5 SER B N 1
ATOM 5723 C CA . SER B 1 5 ? 14.391 -17.906 11.281 1 82.12 5 SER B CA 1
ATOM 5724 C C . SER B 1 5 ? 14.195 -18.844 10.094 1 82.12 5 SER B C 1
ATOM 5726 O O . SER B 1 5 ? 13.289 -19.688 10.094 1 82.12 5 SER B O 1
ATOM 5728 N N . VAL B 1 6 ? 15.102 -18.688 9.172 1 85.25 6 VAL B N 1
ATOM 5729 C CA . VAL B 1 6 ? 15.031 -19.578 8.016 1 85.25 6 VAL B CA 1
ATOM 5730 C C . VAL B 1 6 ? 15.539 -20.969 8.383 1 85.25 6 VAL B C 1
ATOM 5732 O O . VAL B 1 6 ? 16.516 -21.094 9.133 1 85.25 6 VAL B O 1
ATOM 5735 N N . GLY B 1 7 ? 14.961 -22 7.906 1 84.88 7 GLY B N 1
ATOM 5736 C CA . GLY B 1 7 ? 15.352 -23.375 8.195 1 84.88 7 GLY B CA 1
ATOM 5737 C C . GLY B 1 7 ? 14.609 -23.969 9.375 1 84.88 7 GLY B C 1
ATOM 5738 O O . GLY B 1 7 ? 14.609 -25.188 9.562 1 84.88 7 GLY B O 1
ATOM 5739 N N . ALA B 1 8 ? 13.977 -23.078 10.109 1 82.44 8 ALA B N 1
ATOM 5740 C CA . ALA B 1 8 ? 13.18 -23.547 11.234 1 82.44 8 ALA B CA 1
ATOM 5741 C C . ALA B 1 8 ? 11.773 -23.938 10.789 1 82.44 8 ALA B C 1
ATOM 5743 O O . ALA B 1 8 ? 11.188 -23.281 9.922 1 82.44 8 ALA B O 1
ATOM 5744 N N . SER B 1 9 ? 11.32 -25.031 11.445 1 86 9 SER B N 1
ATOM 5745 C CA . SER B 1 9 ? 9.938 -25.422 11.203 1 86 9 SER B CA 1
ATOM 5746 C C . SER B 1 9 ? 8.969 -24.453 11.883 1 86 9 SER B C 1
ATOM 5748 O O . SER B 1 9 ? 8.945 -24.359 13.109 1 86 9 SER B O 1
ATOM 5750 N N . ARG B 1 10 ? 8.383 -23.719 11.086 1 85.44 10 ARG B N 1
ATOM 5751 C CA . ARG B 1 10 ? 7.355 -22.797 11.57 1 85.44 10 ARG B CA 1
ATOM 5752 C C . ARG B 1 10 ? 5.984 -23.172 11.016 1 85.44 10 ARG B C 1
ATOM 5754 O O . ARG B 1 10 ? 5.883 -23.734 9.922 1 85.44 10 ARG B O 1
ATOM 5761 N N . ARG B 1 11 ? 4.988 -22.969 11.828 1 80.94 11 ARG B N 1
ATOM 5762 C CA . ARG B 1 11 ? 3.617 -23.203 11.383 1 80.94 11 ARG B CA 1
ATOM 5763 C C . ARG B 1 11 ? 3.23 -22.234 10.266 1 80.94 11 ARG B C 1
ATOM 5765 O O . ARG B 1 11 ? 3.686 -21.094 10.242 1 80.94 11 ARG B O 1
ATOM 5772 N N . HIS B 1 12 ? 2.359 -22.641 9.445 1 81.5 12 HIS B N 1
ATOM 5773 C CA . HIS B 1 12 ? 1.725 -21.75 8.469 1 81.5 12 HIS B CA 1
ATOM 5774 C C . HIS B 1 12 ? 1.138 -20.516 9.141 1 81.5 12 HIS B C 1
ATOM 5776 O O . HIS B 1 12 ? 0.582 -20.609 10.242 1 81.5 12 HIS B O 1
ATOM 5782 N N . ASP B 1 13 ? 1.223 -19.375 8.477 1 82.06 13 ASP B N 1
ATOM 5783 C CA . ASP B 1 13 ? 0.866 -18.109 9.117 1 82.06 13 ASP B CA 1
ATOM 5784 C C . ASP B 1 13 ? -0.621 -18.078 9.461 1 82.06 13 ASP B C 1
ATOM 5786 O O . ASP B 1 13 ? -1.026 -17.391 10.406 1 82.06 13 ASP B O 1
ATOM 5790 N N . SER B 1 14 ? -1.43 -18.844 8.719 1 83.44 14 SER B N 1
ATOM 5791 C CA . SER B 1 14 ? -2.869 -18.844 8.953 1 83.44 14 SER B CA 1
ATOM 5792 C C . SER B 1 14 ? -3.34 -20.188 9.508 1 83.44 14 SER B C 1
ATOM 5794 O O . SER B 1 14 ? -4.535 -20.484 9.469 1 83.44 14 SER B O 1
ATOM 5796 N N . ALA B 1 15 ? -2.453 -21.031 9.945 1 86.75 15 ALA B N 1
ATOM 5797 C CA . ALA B 1 15 ? -2.805 -22.391 10.344 1 86.75 15 ALA B CA 1
ATOM 5798 C C . ALA B 1 15 ? -3.877 -22.391 11.43 1 86.75 15 ALA B C 1
ATOM 5800 O O . ALA B 1 15 ? -4.898 -23.062 11.305 1 86.75 15 ALA B O 1
ATOM 5801 N N . GLU B 1 16 ? -3.668 -21.625 12.438 1 87 16 GLU B N 1
ATOM 5802 C CA . GLU B 1 16 ? -4.621 -21.578 13.539 1 87 16 GLU B CA 1
ATOM 5803 C C . GLU B 1 16 ? -5.965 -21.016 13.086 1 87 16 GLU B C 1
ATOM 5805 O O . GLU B 1 16 ? -7.02 -21.5 13.5 1 87 16 GLU B O 1
ATOM 5810 N N . ALA B 1 17 ? -5.871 -19.984 12.234 1 87.5 17 ALA B N 1
ATOM 5811 C CA . ALA B 1 17 ? -7.102 -19.375 11.734 1 87.5 17 ALA B CA 1
ATOM 5812 C C . ALA B 1 17 ? -7.887 -20.359 10.867 1 87.5 17 ALA B C 1
ATOM 5814 O O . ALA B 1 17 ? -9.117 -20.359 10.891 1 87.5 17 ALA B O 1
ATOM 5815 N N . HIS B 1 18 ? -7.246 -21.172 10.117 1 88 18 HIS B N 1
ATOM 5816 C CA . HIS B 1 18 ? -7.898 -22.172 9.289 1 88 18 HIS B CA 1
ATOM 5817 C C . HIS B 1 18 ? -8.664 -23.188 10.141 1 88 18 HIS B C 1
ATOM 5819 O O . HIS B 1 18 ? -9.836 -23.469 9.883 1 88 18 HIS B O 1
ATOM 5825 N N . VAL B 1 19 ? -8.031 -23.656 11.219 1 88.81 19 VAL B N 1
ATOM 5826 C CA . VAL B 1 19 ? -8.602 -24.719 12.062 1 88.81 19 VAL B CA 1
ATOM 5827 C C . VAL B 1 19 ? -9.773 -24.156 12.867 1 88.81 19 VAL B C 1
ATOM 5829 O O . VAL B 1 19 ? -10.773 -24.844 13.086 1 88.81 19 VAL B O 1
ATOM 5832 N N . ALA B 1 20 ? -9.633 -22.844 13.172 1 89.56 20 ALA B N 1
ATOM 5833 C CA . ALA B 1 20 ? -10.648 -22.219 14.016 1 89.56 20 ALA B CA 1
ATOM 5834 C C . ALA B 1 20 ? -11.766 -21.625 13.164 1 89.56 20 ALA B C 1
ATOM 5836 O O . ALA B 1 20 ? -12.773 -21.141 13.695 1 89.56 20 ALA B O 1
ATOM 5837 N N . GLY B 1 21 ? -11.617 -21.672 11.852 1 87.19 21 GLY B N 1
ATOM 5838 C CA . GLY B 1 21 ? -12.617 -21.094 10.961 1 87.19 21 GLY B CA 1
ATOM 5839 C C . GLY B 1 21 ? -12.594 -19.578 10.945 1 87.19 21 GLY B C 1
ATOM 5840 O O . GLY B 1 21 ? -13.586 -18.938 10.594 1 87.19 21 GLY B O 1
ATOM 5841 N N . ARG B 1 22 ? -11.461 -19.062 11.359 1 86.88 22 ARG B N 1
ATOM 5842 C CA . ARG B 1 22 ? -11.367 -17.609 11.469 1 86.88 22 ARG B CA 1
ATOM 5843 C C . ARG B 1 22 ? -10.656 -17.016 10.266 1 86.88 22 ARG B C 1
ATOM 5845 O O . ARG B 1 22 ? -10.641 -15.789 10.086 1 86.88 22 ARG B O 1
ATOM 5852 N N . ALA B 1 23 ? -9.977 -17.781 9.406 1 89.75 23 ALA B N 1
ATOM 5853 C CA . ALA B 1 23 ? -9.352 -17.25 8.195 1 89.75 23 ALA B CA 1
ATOM 5854 C C . ALA B 1 23 ? -10.398 -16.688 7.238 1 89.75 23 ALA B C 1
ATOM 5856 O O . ALA B 1 23 ? -11.344 -17.391 6.859 1 89.75 23 ALA B O 1
ATOM 5857 N N . VAL B 1 24 ? -10.234 -15.492 6.867 1 90.31 24 VAL B N 1
ATOM 5858 C CA . VAL B 1 24 ? -11.258 -14.805 6.09 1 90.31 24 VAL B CA 1
ATOM 5859 C C . VAL B 1 24 ? -10.977 -14.977 4.598 1 90.31 24 VAL B C 1
ATOM 5861 O O . VAL B 1 24 ? -9.945 -14.523 4.098 1 90.31 24 VAL B O 1
ATOM 5864 N N . TYR B 1 25 ? -11.875 -15.68 3.99 1 94.31 25 TYR B N 1
ATOM 5865 C CA . TYR B 1 25 ? -11.875 -15.758 2.535 1 94.31 25 TYR B CA 1
ATOM 5866 C C . TYR B 1 25 ? -12.812 -14.719 1.934 1 94.31 25 TYR B C 1
ATOM 5868 O O . TYR B 1 25 ? -13.539 -14.039 2.66 1 94.31 25 TYR B O 1
ATOM 5876 N N . ILE B 1 26 ? -12.812 -14.539 0.637 1 95.56 26 ILE B N 1
ATOM 5877 C CA . ILE B 1 26 ? -13.531 -13.438 0.004 1 95.56 26 ILE B CA 1
ATOM 5878 C C . ILE B 1 26 ? -15.023 -13.562 0.3 1 95.56 26 ILE B C 1
ATOM 5880 O O . ILE B 1 26 ? -15.688 -12.578 0.625 1 95.56 26 ILE B O 1
ATOM 5884 N N . ASP B 1 27 ? -15.523 -14.766 0.231 1 93.56 27 ASP B N 1
ATOM 5885 C CA . ASP B 1 27 ? -16.953 -14.953 0.433 1 93.56 27 ASP B CA 1
ATOM 5886 C C . ASP B 1 27 ? -17.344 -14.766 1.9 1 93.56 27 ASP B C 1
ATOM 5888 O O . ASP B 1 27 ? -18.516 -14.633 2.232 1 93.56 27 ASP B O 1
ATOM 5892 N N . ASP B 1 28 ? -16.328 -14.766 2.811 1 91.25 28 ASP B N 1
ATOM 5893 C CA . ASP B 1 28 ? -16.562 -14.586 4.242 1 91.25 28 ASP B CA 1
ATOM 5894 C C . ASP B 1 28 ? -16.641 -13.102 4.598 1 91.25 28 ASP B C 1
ATOM 5896 O O . ASP B 1 28 ? -17.094 -12.742 5.688 1 91.25 28 ASP B O 1
ATOM 5900 N N . ILE B 1 29 ? -16.172 -12.281 3.734 1 91 29 ILE B N 1
ATOM 5901 C CA . ILE B 1 29 ? -16.125 -10.852 4.027 1 91 29 ILE B CA 1
ATOM 5902 C C . ILE B 1 29 ? -17.547 -10.305 4.172 1 91 29 ILE B C 1
ATOM 5904 O O . ILE B 1 29 ? -18.422 -10.656 3.393 1 91 29 ILE B O 1
ATOM 5908 N N . ALA B 1 30 ? -17.688 -9.453 5.188 1 88.88 30 ALA B N 1
ATOM 5909 C CA . ALA B 1 30 ? -18.984 -8.805 5.375 1 88.88 30 ALA B CA 1
ATOM 5910 C C . ALA B 1 30 ? -19.391 -8.039 4.125 1 88.88 30 ALA B C 1
ATOM 5912 O O . ALA B 1 30 ? -18.609 -7.273 3.566 1 88.88 30 ALA B O 1
ATOM 5913 N N . GLU B 1 31 ? -20.578 -8.258 3.666 1 92.25 31 GLU B N 1
ATOM 5914 C CA . GLU B 1 31 ? -21.031 -7.695 2.402 1 92.25 31 GLU B CA 1
ATOM 5915 C C . GLU B 1 31 ? -21.219 -6.184 2.514 1 92.25 31 GLU B C 1
ATOM 5917 O O . GLU B 1 31 ? -21.969 -5.707 3.371 1 92.25 31 GLU B O 1
ATOM 5922 N N . PRO B 1 32 ? -20.547 -5.477 1.665 1 91.81 32 PRO B N 1
ATOM 5923 C CA . PRO B 1 32 ? -20.766 -4.027 1.687 1 91.81 32 PRO B CA 1
ATOM 5924 C C . PRO B 1 32 ? -22.203 -3.641 1.35 1 91.81 32 PRO B C 1
ATOM 5926 O O . PRO B 1 32 ? -22.891 -4.363 0.618 1 91.81 32 PRO B O 1
ATOM 5929 N N . PRO B 1 33 ? -22.625 -2.477 1.896 1 91.69 33 PRO B N 1
ATOM 5930 C CA . PRO B 1 33 ? -23.984 -2.021 1.562 1 91.69 33 PRO B CA 1
ATOM 5931 C C . PRO B 1 33 ? -24.188 -1.828 0.062 1 91.69 33 PRO B C 1
ATOM 5933 O O . PRO B 1 33 ? -23.297 -1.321 -0.625 1 91.69 33 PRO B O 1
ATOM 5936 N N . GLY B 1 34 ? -25.312 -2.334 -0.425 1 94.69 34 GLY B N 1
ATOM 5937 C CA . GLY B 1 34 ? -25.656 -2.164 -1.83 1 94.69 34 GLY B CA 1
ATOM 5938 C C . GLY B 1 34 ? -25.016 -3.209 -2.727 1 94.69 34 GLY B C 1
ATOM 5939 O O . GLY B 1 34 ? -25.109 -3.121 -3.953 1 94.69 34 GLY B O 1
ATOM 5940 N N . LEU B 1 35 ? -24.484 -4.223 -2.143 1 97.38 35 LEU B N 1
ATOM 5941 C CA . LEU B 1 35 ? -23.781 -5.262 -2.891 1 97.38 35 LEU B CA 1
ATOM 5942 C C . LEU B 1 35 ? -24.703 -5.93 -3.895 1 97.38 35 LEU B C 1
ATOM 5944 O O . LEU B 1 35 ? -25.844 -6.27 -3.562 1 97.38 35 LEU B O 1
ATOM 5948 N N . LEU B 1 36 ? -24.234 -6.055 -5.074 1 98.75 36 LEU B N 1
ATOM 5949 C CA . LEU B 1 36 ? -24.891 -6.84 -6.109 1 98.75 36 LEU B CA 1
ATOM 5950 C C . LEU B 1 36 ? -24.234 -8.211 -6.258 1 98.75 36 LEU B C 1
ATOM 5952 O O . LEU B 1 36 ? -23.016 -8.32 -6.199 1 98.75 36 LEU B O 1
ATOM 5956 N N . HIS B 1 37 ? -25.078 -9.219 -6.363 1 98.75 37 HIS B N 1
ATOM 5957 C CA . HIS B 1 37 ? -24.609 -10.57 -6.613 1 98.75 37 HIS B CA 1
ATOM 5958 C C . HIS B 1 37 ? -24.75 -10.945 -8.086 1 98.75 37 HIS B C 1
ATOM 5960 O O . HIS B 1 37 ? -25.75 -10.586 -8.727 1 98.75 37 HIS B O 1
ATOM 5966 N N . LEU B 1 38 ? -23.734 -11.664 -8.555 1 98.88 38 LEU B N 1
ATOM 5967 C CA . LEU B 1 38 ? -23.688 -11.906 -9.992 1 98.88 38 LEU B CA 1
ATOM 5968 C C . LEU B 1 38 ? -23.844 -13.391 -10.289 1 98.88 38 LEU B C 1
ATOM 5970 O O . LEU B 1 38 ? -23.469 -14.242 -9.477 1 98.88 38 LEU B O 1
ATOM 5974 N N . ALA B 1 39 ? -24.375 -13.68 -11.461 1 98.75 39 ALA B N 1
ATOM 5975 C CA . ALA B 1 39 ? -24.406 -15.008 -12.055 1 98.75 39 ALA B CA 1
ATOM 5976 C C . ALA B 1 39 ? -24.281 -14.938 -13.578 1 98.75 39 ALA B C 1
ATOM 5978 O O . ALA B 1 39 ? -24.891 -14.07 -14.211 1 98.75 39 ALA B O 1
ATOM 5979 N N . PHE B 1 40 ? -23.484 -15.766 -14.109 1 98.62 40 PHE B N 1
ATOM 5980 C CA . PHE B 1 40 ? -23.359 -15.836 -15.555 1 98.62 40 PHE B CA 1
ATOM 5981 C C . PHE B 1 40 ? -24.547 -16.578 -16.156 1 98.62 40 PHE B C 1
ATOM 5983 O O . PHE B 1 40 ? -25.062 -17.531 -15.562 1 98.62 40 PHE B O 1
ATOM 5990 N N . GLY B 1 41 ? -25.062 -16.047 -17.281 1 98.31 41 GLY B N 1
ATOM 5991 C CA . GLY B 1 41 ? -25.781 -16.906 -18.203 1 98.31 41 GLY B CA 1
ATOM 5992 C C . GLY B 1 41 ? -24.859 -17.719 -19.094 1 98.31 41 GLY B C 1
ATOM 5993 O O . GLY B 1 41 ? -24.062 -17.172 -19.844 1 98.31 41 GLY B O 1
ATOM 5994 N N . LEU B 1 42 ? -24.969 -19.062 -19.047 1 97.69 42 LEU B N 1
ATOM 5995 C CA . LEU B 1 42 ? -24 -19.938 -19.688 1 97.69 42 LEU B CA 1
ATOM 5996 C C . LEU B 1 42 ? -24.625 -20.641 -20.891 1 97.69 42 LEU B C 1
ATOM 5998 O O . LEU B 1 42 ? -25.828 -20.938 -20.891 1 97.69 42 LEU B O 1
ATOM 6002 N N . ALA B 1 43 ? -23.812 -20.875 -21.859 1 97.19 43 ALA B N 1
ATOM 6003 C CA . ALA B 1 43 ? -24.25 -21.641 -23.031 1 97.19 43 ALA B CA 1
ATOM 6004 C C . ALA B 1 43 ? -24.547 -23.094 -22.672 1 97.19 43 ALA B C 1
ATOM 6006 O O . ALA B 1 43 ? -23.734 -23.75 -22.016 1 97.19 43 ALA B O 1
ATOM 6007 N N . ALA B 1 44 ? -25.719 -23.562 -23.094 1 90.19 44 ALA B N 1
ATOM 6008 C CA . ALA B 1 44 ? -26.078 -24.969 -22.875 1 90.19 44 ALA B CA 1
ATOM 6009 C C . ALA B 1 44 ? -25.5 -25.859 -23.969 1 90.19 44 ALA B C 1
ATOM 6011 O O . ALA B 1 44 ? -25.172 -27.016 -23.719 1 90.19 44 ALA B O 1
ATOM 6012 N N . ASP B 1 45 ? -25.406 -25.266 -25.188 1 81.62 45 ASP B N 1
ATOM 6013 C CA . ASP B 1 45 ? -24.953 -26 -26.359 1 81.62 45 ASP B CA 1
ATOM 6014 C C . ASP B 1 45 ? -23.453 -25.828 -26.562 1 81.62 45 ASP B C 1
ATOM 6016 O O . ASP B 1 45 ? -22.844 -24.875 -26.078 1 81.62 45 ASP B O 1
ATOM 6020 N N . GLY B 1 46 ? -22.969 -26.922 -27.25 1 87.19 46 GLY B N 1
ATOM 6021 C CA . GLY B 1 46 ? -21.562 -26.844 -27.625 1 87.19 46 GLY B CA 1
ATOM 6022 C C . GLY B 1 46 ? -21.312 -25.906 -28.797 1 87.19 46 GLY B C 1
ATOM 6023 O O . GLY B 1 46 ? -21.938 -24.859 -28.906 1 87.19 46 GLY B O 1
ATOM 6024 N N . HIS B 1 47 ? -20.5 -26.234 -29.719 1 97.06 47 HIS B N 1
ATOM 6025 C CA . HIS B 1 47 ? -20.109 -25.453 -30.891 1 97.06 47 HIS B CA 1
ATOM 6026 C C . HIS B 1 47 ? -21.328 -25.047 -31.719 1 97.06 47 HIS B C 1
ATOM 6028 O O . HIS B 1 47 ? -22.094 -25.906 -32.156 1 97.06 47 HIS B O 1
ATOM 6034 N N . ALA B 1 48 ? -21.578 -23.688 -31.781 1 98 48 ALA B N 1
ATOM 6035 C CA . ALA B 1 48 ? -22.75 -23.172 -32.469 1 98 48 ALA B CA 1
ATOM 6036 C C . ALA B 1 48 ? -22.562 -21.719 -32.875 1 98 48 ALA B C 1
ATOM 6038 O O . ALA B 1 48 ? -21.719 -21.016 -32.344 1 98 48 ALA B O 1
ATOM 6039 N N . ARG B 1 49 ? -23.281 -21.297 -33.844 1 98 49 ARG B N 1
ATOM 6040 C CA . ARG B 1 49 ? -23.438 -19.875 -34.125 1 98 49 ARG B CA 1
ATOM 6041 C C . ARG B 1 49 ? -24.484 -19.25 -33.219 1 98 49 ARG B C 1
ATOM 6043 O O . ARG B 1 49 ? -25.562 -19.797 -33.031 1 98 49 ARG B O 1
ATOM 6050 N N . LEU B 1 50 ? -24.141 -18.172 -32.562 1 97.5 50 LEU B N 1
ATOM 6051 C CA . LEU B 1 50 ? -25.062 -17.453 -31.719 1 97.5 50 LEU B CA 1
ATOM 6052 C C . LEU B 1 50 ? -25.906 -16.484 -32.531 1 97.5 50 LEU B C 1
ATOM 6054 O O . LEU B 1 50 ? -25.422 -15.438 -32.969 1 97.5 50 LEU B O 1
ATOM 6058 N N . LEU B 1 51 ? -27.172 -16.703 -32.719 1 96.94 51 LEU B N 1
ATOM 6059 C CA . LEU B 1 51 ? -28.047 -15.898 -33.562 1 96.94 51 LEU B CA 1
ATOM 6060 C C . LEU B 1 51 ? -28.656 -14.742 -32.75 1 96.94 51 LEU B C 1
ATOM 6062 O O . LEU B 1 51 ? -28.922 -13.68 -33.312 1 96.94 51 LEU B O 1
ATOM 6066 N N . GLY B 1 52 ? -28.922 -14.992 -31.516 1 95.94 52 GLY B N 1
ATOM 6067 C CA . GLY B 1 52 ? -29.484 -13.961 -30.656 1 95.94 52 GLY B CA 1
ATOM 6068 C C . GLY B 1 52 ? -29.812 -14.461 -29.266 1 95.94 52 GLY B C 1
ATOM 6069 O O . GLY B 1 52 ? -29.922 -15.664 -29.047 1 95.94 52 GLY B O 1
ATOM 6070 N N . ILE B 1 53 ? -29.828 -13.508 -28.391 1 97.25 53 ILE B N 1
ATOM 6071 C CA . ILE B 1 53 ? -30.203 -13.797 -27.016 1 97.25 53 ILE B CA 1
ATOM 6072 C C . ILE B 1 53 ? -31.359 -12.883 -26.594 1 97.25 53 ILE B C 1
ATOM 6074 O O . ILE B 1 53 ? -31.25 -11.656 -26.688 1 97.25 53 ILE B O 1
ATOM 6078 N N . ASP B 1 54 ? -32.5 -13.414 -26.219 1 98.19 54 ASP B N 1
ATOM 6079 C CA . ASP B 1 54 ? -33.594 -12.664 -25.625 1 98.19 54 ASP B CA 1
ATOM 6080 C C . ASP B 1 54 ? -33.5 -12.656 -24.109 1 98.19 54 ASP B C 1
ATOM 6082 O O . ASP B 1 54 ? -33.594 -13.703 -23.469 1 98.19 54 ASP B O 1
ATOM 6086 N N . LEU B 1 55 ? -33.281 -11.445 -23.578 1 98.69 55 LEU B N 1
ATOM 6087 C CA . LEU B 1 55 ? -33.031 -11.312 -22.156 1 98.69 55 LEU B CA 1
ATOM 6088 C C . LEU B 1 55 ? -34.188 -10.617 -21.453 1 98.69 55 LEU B C 1
ATOM 6090 O O . LEU B 1 55 ? -34.062 -10.203 -20.297 1 98.69 55 LEU B O 1
ATOM 6094 N N . ASP B 1 56 ? -35.281 -10.469 -22.062 1 98.38 56 ASP B N 1
ATOM 6095 C CA . ASP B 1 56 ? -36.438 -9.742 -21.5 1 98.38 56 ASP B CA 1
ATOM 6096 C C . ASP B 1 56 ? -36.906 -10.414 -20.219 1 98.38 56 ASP B C 1
ATOM 6098 O O . ASP B 1 56 ? -37.156 -9.742 -19.219 1 98.38 56 ASP B O 1
ATOM 6102 N N . ALA B 1 57 ? -37.062 -11.727 -20.297 1 98.5 57 ALA B N 1
ATOM 6103 C CA . ALA B 1 57 ? -37.531 -12.461 -19.125 1 98.5 57 ALA B CA 1
ATOM 6104 C C . ALA B 1 57 ? -36.5 -12.375 -18 1 98.5 57 ALA B C 1
ATOM 6106 O O . ALA B 1 57 ? -36.875 -12.367 -16.812 1 98.5 57 ALA B O 1
ATOM 6107 N N . VAL B 1 58 ? -35.219 -12.336 -18.312 1 98.81 58 VAL B N 1
ATOM 6108 C CA . VAL B 1 58 ? -34.156 -12.195 -17.312 1 98.81 58 VAL B CA 1
ATOM 6109 C C . VAL B 1 58 ? -34.281 -10.844 -16.609 1 98.81 58 VAL B C 1
ATOM 6111 O O . VAL B 1 58 ? -34.312 -10.781 -15.383 1 98.81 58 VAL B O 1
ATOM 6114 N N . ARG B 1 59 ? -34.406 -9.805 -17.391 1 98.56 59 ARG B N 1
ATOM 6115 C CA . ARG B 1 59 ? -34.469 -8.438 -16.891 1 98.56 59 ARG B CA 1
ATOM 6116 C C . ARG B 1 59 ? -35.719 -8.211 -16.062 1 98.56 59 ARG B C 1
ATOM 6118 O O . ARG B 1 59 ? -35.75 -7.383 -15.156 1 98.56 59 ARG B O 1
ATOM 6125 N N . ALA B 1 60 ? -36.75 -8.961 -16.312 1 98.19 60 ALA B N 1
ATOM 6126 C CA . ALA B 1 60 ? -38.062 -8.758 -15.688 1 98.19 60 ALA B CA 1
ATOM 6127 C C . ALA B 1 60 ? -38.094 -9.406 -14.305 1 98.19 60 ALA B C 1
ATOM 6129 O O . ALA B 1 60 ? -39 -9.117 -13.516 1 98.19 60 ALA B O 1
ATOM 6130 N N . VAL B 1 61 ? -37.125 -10.203 -13.938 1 98.56 61 VAL B N 1
ATOM 6131 C CA . VAL B 1 61 ? -37.125 -10.859 -12.633 1 98.56 61 VAL B CA 1
ATOM 6132 C C . VAL B 1 61 ? -36.969 -9.82 -11.531 1 98.56 61 VAL B C 1
ATOM 6134 O O . VAL B 1 61 ? -36 -9.039 -11.555 1 98.56 61 VAL B O 1
ATOM 6137 N N . PRO B 1 62 ? -37.938 -9.773 -10.555 1 98.38 62 PRO B N 1
ATOM 6138 C CA . PRO B 1 62 ? -37.75 -8.828 -9.445 1 98.38 62 PRO B CA 1
ATOM 6139 C C . PRO B 1 62 ? -36.406 -9.016 -8.727 1 98.38 62 PRO B C 1
ATOM 6141 O O . PRO B 1 62 ? -36.062 -10.141 -8.375 1 98.38 62 PRO B O 1
ATOM 6144 N N . GLY B 1 63 ? -35.688 -7.93 -8.508 1 98.38 63 GLY B N 1
ATOM 6145 C CA . GLY B 1 63 ? -34.406 -7.973 -7.824 1 98.38 63 GLY B CA 1
ATOM 6146 C C . GLY B 1 63 ? -33.219 -7.883 -8.773 1 98.38 63 GLY B C 1
ATOM 6147 O O . GLY B 1 63 ? -32.094 -7.629 -8.344 1 98.38 63 GLY B O 1
ATOM 6148 N N . VAL B 1 64 ? -33.5 -8.133 -10.07 1 98.81 64 VAL B N 1
ATOM 6149 C CA . VAL B 1 64 ? -32.438 -7.926 -11.062 1 98.81 64 VAL B CA 1
ATOM 6150 C C . VAL B 1 64 ? -32.188 -6.43 -11.266 1 98.81 64 VAL B C 1
ATOM 6152 O O . VAL B 1 64 ? -33.156 -5.672 -11.492 1 98.81 64 VAL B O 1
ATOM 6155 N N . VAL B 1 65 ? -30.953 -6.043 -11.125 1 98.56 65 VAL B N 1
ATOM 6156 C CA . VAL B 1 65 ? -30.562 -4.641 -11.227 1 98.56 65 VAL B CA 1
ATOM 6157 C C . VAL B 1 65 ? -30.016 -4.355 -12.625 1 98.56 65 VAL B C 1
ATOM 6159 O O . VAL B 1 65 ? -30.156 -3.248 -13.141 1 98.56 65 VAL B O 1
ATOM 6162 N N . GLY B 1 66 ? -29.344 -5.363 -13.219 1 98.56 66 GLY B N 1
ATOM 6163 C CA . GLY B 1 66 ? -28.781 -5.195 -14.539 1 98.56 66 GLY B CA 1
ATOM 6164 C C . GLY B 1 66 ? -28.375 -6.508 -15.188 1 98.56 66 GLY B C 1
ATOM 6165 O O . GLY B 1 66 ? -28.156 -7.504 -14.492 1 98.56 66 GLY B O 1
ATOM 6166 N N . VAL B 1 67 ? -28.438 -6.527 -16.469 1 98.88 67 VAL B N 1
ATOM 6167 C CA . VAL B 1 67 ? -27.938 -7.625 -17.297 1 98.88 67 VAL B CA 1
ATOM 6168 C C . VAL B 1 67 ? -26.984 -7.086 -18.344 1 98.88 67 VAL B C 1
ATOM 6170 O O . VAL B 1 67 ? -27.281 -6.109 -19.031 1 98.88 67 VAL B O 1
ATOM 6173 N N . TYR B 1 68 ? -25.781 -7.691 -18.422 1 98.81 68 TYR B N 1
ATOM 6174 C CA . TYR B 1 68 ? -24.734 -7.133 -19.281 1 98.81 68 TYR B CA 1
ATOM 6175 C C . TYR B 1 68 ? -24.203 -8.188 -20.25 1 98.81 68 TYR B C 1
ATOM 6177 O O . TYR B 1 68 ? -23.953 -9.328 -19.859 1 98.81 68 TYR B O 1
ATOM 6185 N N . THR B 1 69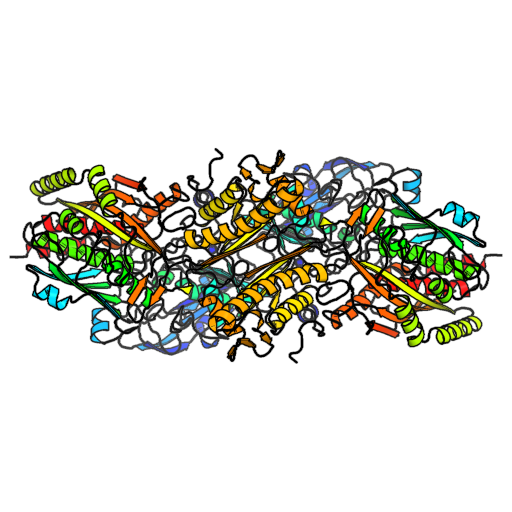 ? -24.109 -7.836 -21.484 1 98.44 69 THR B N 1
ATOM 6186 C CA . THR B 1 69 ? -23.594 -8.664 -22.562 1 98.44 69 THR B CA 1
ATOM 6187 C C . THR B 1 69 ? -22.312 -8.062 -23.156 1 98.44 69 THR B C 1
ATOM 6189 O O . THR B 1 69 ? -21.781 -7.094 -22.609 1 98.44 69 THR B O 1
ATOM 6192 N N . ALA B 1 70 ? -21.812 -8.688 -24.234 1 98.38 70 ALA B N 1
ATOM 6193 C CA . ALA B 1 70 ? -20.641 -8.172 -24.922 1 98.38 70 ALA B CA 1
ATOM 6194 C C . ALA B 1 70 ? -20.828 -6.719 -25.344 1 98.38 70 ALA B C 1
ATOM 6196 O O . ALA B 1 70 ? -19.891 -5.93 -25.359 1 98.38 70 ALA B O 1
ATOM 6197 N N . ALA B 1 71 ? -22.031 -6.305 -25.578 1 97.69 71 ALA B N 1
ATOM 6198 C CA . ALA B 1 71 ? -22.344 -4.965 -26.062 1 97.69 71 ALA B CA 1
ATOM 6199 C C . ALA B 1 71 ? -22.141 -3.92 -24.969 1 97.69 71 ALA B C 1
ATOM 6201 O O . ALA B 1 71 ? -22.031 -2.727 -25.266 1 97.69 71 ALA B O 1
ATOM 6202 N N . ASP B 1 72 ? -22.109 -4.344 -23.766 1 98.06 72 ASP B N 1
ATOM 6203 C CA . ASP B 1 72 ? -22.031 -3.428 -22.641 1 98.06 72 ASP B CA 1
ATOM 6204 C C . ASP B 1 72 ? -20.578 -3.199 -22.234 1 98.06 72 ASP B C 1
ATOM 6206 O O . ASP B 1 72 ? -20.297 -2.4 -21.328 1 98.06 72 ASP B O 1
ATOM 6210 N N . ILE B 1 73 ? -19.609 -3.848 -22.844 1 98.62 73 ILE B N 1
ATOM 6211 C CA . ILE B 1 73 ? -18.203 -3.748 -22.516 1 98.62 73 ILE B CA 1
ATOM 6212 C C . ILE B 1 73 ? -17.609 -2.469 -23.109 1 98.62 73 ILE B C 1
ATOM 6214 O O . ILE B 1 73 ? -17.625 -2.285 -24.328 1 98.62 73 ILE B O 1
ATOM 6218 N N . PRO B 1 74 ? -17.047 -1.553 -22.281 1 98.25 74 PRO B N 1
ATOM 6219 C CA . PRO B 1 74 ? -16.5 -0.299 -22.797 1 98.25 74 PRO B CA 1
ATOM 6220 C C . PRO B 1 74 ? -15.18 -0.495 -23.531 1 98.25 74 PRO B C 1
ATOM 6222 O O . PRO B 1 74 ? -14.875 0.253 -24.469 1 98.25 74 PRO B O 1
ATOM 6225 N N . GLY B 1 75 ? -14.367 -1.419 -23.141 1 98.5 75 GLY B N 1
ATOM 6226 C CA . GLY B 1 75 ? -13.086 -1.692 -23.766 1 98.5 75 GLY B CA 1
ATOM 6227 C C . GLY B 1 75 ? -13.141 -2.84 -24.766 1 98.5 75 GLY B C 1
ATOM 6228 O O . GLY B 1 75 ? -13.969 -2.84 -25.672 1 98.5 75 GLY B O 1
ATOM 6229 N N . VAL B 1 76 ? -12.305 -3.85 -24.484 1 98.5 76 VAL B N 1
ATOM 6230 C CA . VAL B 1 76 ? -12.195 -4.984 -25.391 1 98.5 76 VAL B CA 1
ATOM 6231 C C . VAL B 1 76 ? -12.766 -6.234 -24.734 1 98.5 76 VAL B C 1
ATOM 6233 O O . VAL B 1 76 ? -12.438 -6.539 -23.578 1 98.5 76 VAL B O 1
ATOM 6236 N N . ASN B 1 77 ? -13.664 -6.961 -25.438 1 98.62 77 ASN B N 1
ATOM 6237 C CA . ASN B 1 77 ? -14.227 -8.219 -24.953 1 98.62 77 ASN B CA 1
ATOM 6238 C C . ASN B 1 77 ? -13.211 -9.352 -25.016 1 98.62 77 ASN B C 1
ATOM 6240 O O . ASN B 1 77 ? -13.328 -10.25 -25.859 1 98.62 77 ASN B O 1
ATOM 6244 N N . ASP B 1 78 ? -12.219 -9.305 -24.141 1 98.5 78 ASP B N 1
ATOM 6245 C CA . ASP B 1 78 ? -11.117 -10.266 -24.156 1 98.5 78 ASP B CA 1
ATOM 6246 C C . ASP B 1 78 ? -10.547 -10.469 -22.766 1 98.5 78 ASP B C 1
ATOM 6248 O O . ASP B 1 78 ? -10.133 -9.508 -22.109 1 98.5 78 ASP B O 1
ATOM 6252 N N . VAL B 1 79 ? -10.594 -11.68 -22.344 1 98.31 79 VAL B N 1
ATOM 6253 C CA . VAL B 1 79 ? -10.039 -12 -21.031 1 98.31 79 VAL B CA 1
ATOM 6254 C C . VAL B 1 79 ? -8.93 -13.031 -21.188 1 98.31 79 VAL B C 1
ATOM 6256 O O . VAL B 1 79 ? -8.641 -13.789 -20.25 1 98.31 79 VAL B O 1
ATOM 6259 N N . SER B 1 80 ? -8.297 -13.164 -22.422 1 97.56 80 SER B N 1
ATOM 6260 C CA . SER B 1 80 ? -7.227 -14.125 -22.688 1 97.56 80 SER B CA 1
ATOM 6261 C C . SER B 1 80 ? -5.918 -13.688 -22.031 1 97.56 80 SER B C 1
ATOM 6263 O O . SER B 1 80 ? -5.594 -12.5 -22.031 1 97.56 80 SER B O 1
ATOM 6265 N N . PRO 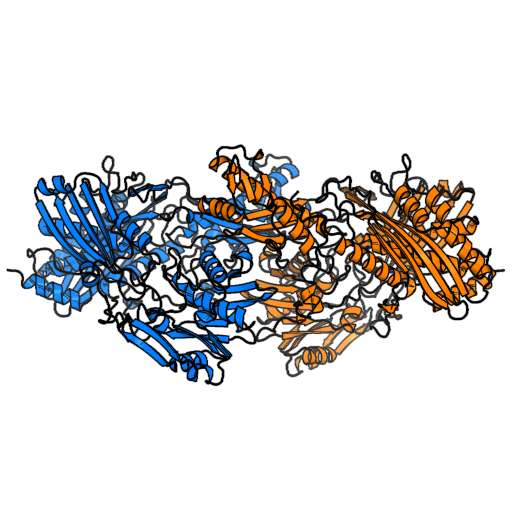B 1 81 ? -5.172 -14.562 -21.531 1 94.88 81 PRO B N 1
ATOM 6266 C CA . PRO B 1 81 ? -3.871 -14.195 -20.953 1 94.88 81 PRO B CA 1
ATOM 6267 C C . PRO B 1 81 ? -2.832 -13.867 -22.031 1 94.88 81 PRO B C 1
ATOM 6269 O O . PRO B 1 81 ? -1.893 -13.109 -21.766 1 94.88 81 PRO B O 1
ATOM 6272 N N . VAL B 1 82 ? -2.936 -14.422 -23.25 1 92.44 82 VAL B N 1
ATOM 6273 C CA . VAL B 1 82 ? -1.805 -14.336 -24.156 1 92.44 82 VAL B CA 1
ATOM 6274 C C . VAL B 1 82 ? -2.291 -13.906 -25.547 1 92.44 82 VAL B C 1
ATOM 6276 O O . VAL B 1 82 ? -1.919 -12.836 -26.031 1 92.44 82 VAL B O 1
ATOM 6279 N N . LYS B 1 83 ? -3.244 -14.594 -26.234 1 94.81 83 LYS B N 1
ATOM 6280 C CA . LYS B 1 83 ? -3.463 -14.562 -27.672 1 94.81 83 LYS B CA 1
ATOM 6281 C C . LYS B 1 83 ? -4.598 -13.609 -28.031 1 94.81 83 LYS B C 1
ATOM 6283 O O . LYS B 1 83 ? -4.684 -13.148 -29.172 1 94.81 83 LYS B O 1
ATOM 6288 N N . GLY B 1 84 ? -5.473 -13.328 -27.078 1 96.12 84 GLY B N 1
ATOM 6289 C CA . GLY B 1 84 ? -6.613 -12.477 -27.375 1 96.12 84 GLY B CA 1
ATOM 6290 C C . GLY B 1 84 ? -7.781 -13.227 -27.984 1 96.12 84 GLY B C 1
ATOM 6291 O O . GLY B 1 84 ? -8.578 -12.648 -28.734 1 96.12 84 GLY B O 1
ATOM 6292 N N . ASP B 1 85 ? -7.934 -14.484 -27.656 1 96.94 85 ASP B N 1
ATOM 6293 C CA . ASP B 1 85 ? -8.938 -15.32 -28.297 1 96.94 85 ASP B CA 1
ATOM 6294 C C . ASP B 1 85 ? -9.93 -15.875 -27.266 1 96.94 85 ASP B C 1
ATOM 6296 O O . ASP B 1 85 ? -10.68 -16.797 -27.562 1 96.94 85 ASP B O 1
ATOM 6300 N N . ASP B 1 86 ? -9.852 -15.43 -26.062 1 96.94 86 ASP B N 1
ATOM 6301 C CA . ASP B 1 86 ? -10.797 -15.836 -25.031 1 96.94 86 ASP B CA 1
ATOM 6302 C C . ASP B 1 86 ? -11.68 -14.672 -24.594 1 96.94 86 ASP B C 1
ATOM 6304 O O . ASP B 1 86 ? -11.234 -13.781 -23.859 1 96.94 86 ASP B O 1
ATOM 6308 N N . ARG B 1 87 ? -12.906 -14.727 -24.969 1 97.75 87 ARG B N 1
ATOM 6309 C CA . ARG B 1 87 ? -13.828 -13.617 -24.719 1 97.75 87 ARG B CA 1
ATOM 6310 C C . ARG B 1 87 ? -14.508 -13.766 -23.375 1 97.75 87 ARG B C 1
ATOM 6312 O O . ARG B 1 87 ? -14.742 -14.883 -22.906 1 97.75 87 ARG B O 1
ATOM 6319 N N . LEU B 1 88 ? -14.828 -12.609 -22.734 1 98.56 88 LEU B N 1
ATOM 6320 C CA . LEU B 1 88 ? -15.648 -12.664 -21.516 1 98.56 88 LEU B CA 1
ATOM 6321 C C . LEU B 1 88 ? -17.031 -13.203 -21.828 1 98.56 88 LEU B C 1
ATOM 6323 O O . LEU B 1 88 ? -17.531 -14.094 -21.125 1 98.56 88 LEU B O 1
ATOM 6327 N N . PHE B 1 89 ? -17.672 -12.594 -22.828 1 98.69 89 PHE B N 1
ATOM 6328 C CA . PHE B 1 89 ? -18.984 -13.031 -23.312 1 98.69 89 PHE B CA 1
ATOM 6329 C C . PHE B 1 89 ? -18.906 -13.477 -24.766 1 98.69 89 PHE B C 1
ATOM 6331 O O . PHE B 1 89 ? -18.312 -12.805 -25.594 1 98.69 89 PHE B O 1
ATOM 6338 N N . ALA B 1 90 ? -19.547 -14.656 -25.016 1 97.75 90 ALA B N 1
ATOM 6339 C CA . ALA B 1 90 ? -19.641 -15.094 -26.406 1 97.75 90 ALA B CA 1
ATOM 6340 C C . ALA B 1 90 ? -20.297 -14.023 -27.281 1 97.75 90 ALA B C 1
ATOM 6342 O O . ALA B 1 90 ? -21.234 -13.359 -26.859 1 97.75 90 ALA B O 1
ATOM 6343 N N . ASP B 1 91 ? -19.781 -13.914 -28.422 1 96.44 91 ASP B N 1
ATOM 6344 C CA . ASP B 1 91 ? -20.266 -12.938 -29.391 1 96.44 91 ASP B CA 1
ATOM 6345 C C . ASP B 1 91 ? -20.219 -13.508 -30.812 1 96.44 91 ASP B C 1
ATOM 6347 O O . ASP B 1 91 ? -19.141 -13.656 -31.391 1 96.44 91 ASP B O 1
ATOM 6351 N N . GLY B 1 92 ? -21.297 -13.836 -31.359 1 96.38 92 GLY B N 1
ATOM 6352 C CA . GLY B 1 92 ? -21.406 -14.375 -32.688 1 96.38 92 GLY B CA 1
ATOM 6353 C C . GLY B 1 92 ? -21.203 -15.875 -32.75 1 96.38 92 GLY B C 1
ATOM 6354 O O . GLY B 1 92 ? -21.703 -16.547 -33.688 1 96.38 92 GLY B O 1
ATOM 6355 N N . GLU B 1 93 ? -20.406 -16.438 -31.875 1 97 93 GLU B N 1
ATOM 6356 C CA . GLU B 1 93 ? -20.109 -17.859 -31.859 1 97 93 GLU B CA 1
ATOM 6357 C C . GLU B 1 93 ? -19.969 -18.391 -30.438 1 97 93 GLU B C 1
ATOM 6359 O O . GLU B 1 93 ? -19.453 -17.703 -29.562 1 97 93 GLU B O 1
ATOM 6364 N N . ILE B 1 94 ? -20.562 -19.531 -30.219 1 97.81 94 ILE B N 1
ATOM 6365 C CA . ILE B 1 94 ? -20.344 -20.297 -28.984 1 97.81 94 ILE B CA 1
ATOM 6366 C C . ILE B 1 94 ? -19.328 -21.406 -29.25 1 97.81 94 ILE B C 1
ATOM 6368 O O . ILE B 1 94 ? -19.516 -22.219 -30.156 1 97.81 94 ILE B O 1
ATOM 6372 N N . LEU B 1 95 ? -18.312 -21.5 -28.469 1 97.56 95 LEU B N 1
ATOM 6373 C CA . LEU B 1 95 ? -17.203 -22.422 -28.75 1 97.56 95 LEU B CA 1
ATOM 6374 C C . LEU B 1 95 ? -17.375 -23.719 -27.969 1 97.56 95 LEU B C 1
ATOM 6376 O O . LEU B 1 95 ? -16.906 -24.766 -28.406 1 97.56 95 LEU B O 1
ATOM 6380 N N . TYR B 1 96 ? -17.953 -23.688 -26.844 1 97.31 96 TYR B N 1
ATOM 6381 C CA . TYR B 1 96 ? -18.062 -24.844 -25.969 1 97.31 96 TYR B CA 1
ATOM 6382 C C . TYR B 1 96 ? -19.25 -24.688 -25 1 97.31 96 TYR B C 1
ATOM 6384 O O . TYR B 1 96 ? -19.703 -23.562 -24.766 1 97.31 96 TYR B O 1
ATOM 6392 N N . PRO B 1 97 ? -19.812 -25.812 -24.484 1 96.44 97 PRO B N 1
ATOM 6393 C CA . PRO B 1 97 ? -20.812 -25.703 -23.422 1 96.44 97 PRO B CA 1
ATOM 6394 C C . PRO B 1 97 ? -20.266 -25.047 -22.156 1 96.44 97 PRO B C 1
ATOM 6396 O O . PRO B 1 97 ? -19.125 -25.312 -21.766 1 96.44 97 PRO B O 1
ATOM 6399 N N . GLY B 1 98 ? -21.031 -24.125 -21.531 1 96.12 98 GLY B N 1
ATOM 6400 C CA . GLY B 1 98 ? -20.594 -23.469 -20.312 1 96.12 98 GLY B CA 1
ATOM 6401 C C . GLY B 1 98 ? -19.953 -22.109 -20.547 1 96.12 98 GLY B C 1
ATOM 6402 O O . GLY B 1 98 ? -19.641 -21.391 -19.594 1 96.12 98 GLY B O 1
ATOM 6403 N N . GLN B 1 99 ? -19.781 -21.734 -21.812 1 97.62 99 GLN B N 1
ATOM 6404 C CA . GLN B 1 99 ? -19.219 -20.422 -22.141 1 97.62 99 GLN B CA 1
ATOM 6405 C C . GLN B 1 99 ? -20.156 -19.297 -21.688 1 97.62 99 GLN B C 1
ATOM 6407 O O . GLN B 1 99 ? -21.359 -19.359 -21.938 1 97.62 99 GLN B O 1
ATOM 6412 N N . PRO B 1 100 ? -19.641 -18.25 -21.031 1 98.25 100 PRO B N 1
ATOM 6413 C CA . PRO B 1 100 ? -20.5 -17.141 -20.594 1 98.25 100 PRO B CA 1
ATOM 6414 C C . PRO B 1 100 ? -21.109 -16.375 -21.766 1 98.25 100 PRO B C 1
ATOM 6416 O O . PRO B 1 100 ? -20.406 -16.031 -22.734 1 98.25 100 PRO B O 1
ATOM 6419 N N . LEU B 1 101 ? -22.406 -16.125 -21.672 1 98.5 101 LEU B N 1
ATOM 6420 C CA . LEU B 1 101 ? -23.125 -15.344 -22.688 1 98.5 101 LEU B CA 1
ATOM 6421 C C . LEU B 1 101 ? -23.406 -13.938 -22.172 1 98.5 101 LEU B C 1
ATOM 6423 O O . LEU B 1 101 ? -23.406 -12.977 -22.953 1 98.5 101 LEU B O 1
ATOM 6427 N N . PHE B 1 102 ? -23.719 -13.805 -20.969 1 98.75 102 PHE B N 1
ATOM 6428 C CA . PHE B 1 102 ? -24.031 -12.562 -20.266 1 98.75 102 PHE B CA 1
ATOM 6429 C C . PHE B 1 102 ? -23.891 -12.734 -18.766 1 98.75 102 PHE B C 1
ATOM 6431 O O . PHE B 1 102 ? -23.625 -13.836 -18.281 1 98.75 102 PHE B O 1
ATOM 6438 N N . VAL B 1 103 ? -23.922 -11.633 -17.984 1 98.88 103 VAL B N 1
ATOM 6439 C CA . VAL B 1 103 ? -23.906 -11.688 -16.531 1 98.88 103 VAL B CA 1
ATOM 6440 C C . VAL B 1 103 ? -25.094 -10.914 -15.961 1 98.88 103 VAL B C 1
ATOM 6442 O O . VAL B 1 103 ? -25.469 -9.867 -16.484 1 98.88 103 VAL B O 1
ATOM 6445 N N . VAL B 1 104 ? -25.734 -11.492 -14.938 1 98.88 104 VAL B N 1
ATOM 6446 C CA . VAL B 1 104 ? -26.859 -10.883 -14.234 1 98.88 104 VAL B CA 1
ATOM 6447 C C . VAL B 1 104 ? -26.375 -10.305 -12.898 1 98.88 104 VAL B C 1
ATOM 6449 O O . VAL B 1 104 ? -25.609 -10.945 -12.18 1 98.88 104 VAL B O 1
ATOM 6452 N N . ALA B 1 105 ? -26.703 -9.102 -12.656 1 98.94 105 ALA B N 1
ATOM 6453 C CA . ALA B 1 105 ? -26.516 -8.484 -11.344 1 98.94 105 ALA B CA 1
ATOM 6454 C C . ALA B 1 105 ? -27.828 -8.359 -10.594 1 98.94 105 ALA B C 1
ATOM 6456 O O . ALA B 1 105 ? -28.781 -7.762 -11.102 1 98.94 105 ALA B O 1
ATOM 6457 N N . ALA B 1 106 ? -27.875 -8.914 -9.43 1 98.88 106 ALA B N 1
ATOM 6458 C CA . ALA B 1 106 ? -29.109 -8.914 -8.656 1 98.88 106 ALA B CA 1
ATOM 6459 C C . ALA B 1 106 ? -28.844 -8.672 -7.176 1 98.88 106 ALA B C 1
ATOM 6461 O O . ALA B 1 106 ? -27.688 -8.633 -6.75 1 98.88 106 ALA B O 1
ATOM 6462 N N . THR B 1 107 ? -29.906 -8.547 -6.41 1 98.38 107 THR B N 1
ATOM 6463 C CA . THR B 1 107 ? -29.812 -8.195 -5 1 98.38 107 THR B CA 1
ATOM 6464 C C . THR B 1 107 ? -29.469 -9.422 -4.156 1 98.38 107 THR B C 1
ATOM 6466 O O . THR B 1 107 ? -29.141 -9.297 -2.979 1 98.38 107 THR B O 1
ATOM 6469 N N . SER B 1 108 ? -29.562 -10.594 -4.742 1 97.75 108 SER B N 1
ATOM 6470 C CA . SER B 1 108 ? -29.109 -11.828 -4.098 1 97.75 108 SER B CA 1
ATOM 6471 C C . SER B 1 108 ? -28.562 -12.82 -5.125 1 97.75 108 SER B C 1
ATOM 6473 O O . SER B 1 108 ? -28.875 -12.719 -6.312 1 97.75 108 SER B O 1
ATOM 6475 N N . VAL B 1 109 ? -27.812 -13.734 -4.59 1 97.06 109 VAL B N 1
ATOM 6476 C CA . VAL B 1 109 ? -27.203 -14.727 -5.473 1 97.06 109 VAL B CA 1
ATOM 6477 C C . VAL B 1 109 ? -28.281 -15.656 -6.031 1 97.06 109 VAL B C 1
ATOM 6479 O O . VAL B 1 109 ? -28.203 -16.062 -7.188 1 97.06 109 VAL B O 1
ATOM 6482 N N . GLU B 1 110 ? -29.297 -15.953 -5.242 1 97.81 110 GLU B N 1
ATOM 6483 C CA . GLU B 1 110 ? -30.375 -16.828 -5.684 1 97.81 110 GLU B CA 1
ATOM 6484 C C . GLU B 1 110 ? -31.172 -16.188 -6.824 1 97.81 110 GLU B C 1
ATOM 6486 O O . GLU B 1 110 ? -31.5 -16.859 -7.805 1 97.81 110 GLU B O 1
ATOM 6491 N N . ILE B 1 111 ? -31.375 -14.922 -6.68 1 98.56 111 ILE B N 1
ATOM 6492 C CA . ILE B 1 111 ? -32.125 -14.211 -7.711 1 98.56 111 ILE B CA 1
ATOM 6493 C C . ILE B 1 111 ? -31.312 -14.164 -9 1 98.56 111 ILE B C 1
ATOM 6495 O O . ILE B 1 111 ? -31.844 -14.406 -10.086 1 98.56 111 ILE B O 1
ATOM 6499 N N . ALA B 1 112 ? -30.031 -13.844 -8.906 1 98.69 112 ALA B N 1
ATOM 6500 C CA . ALA B 1 112 ? -29.172 -13.758 -10.078 1 98.69 112 ALA B CA 1
ATOM 6501 C C . ALA B 1 112 ? -29.141 -15.086 -10.836 1 98.69 112 ALA B C 1
ATOM 6503 O O . ALA B 1 112 ? -29.281 -15.109 -12.062 1 98.69 112 ALA B O 1
ATOM 6504 N N . ARG B 1 113 ? -28.984 -16.172 -10.117 1 97.94 113 ARG B N 1
ATOM 6505 C CA . ARG B 1 113 ? -28.891 -17.5 -10.719 1 97.94 113 ARG B CA 1
ATOM 6506 C C . ARG B 1 113 ? -30.203 -17.891 -11.367 1 97.94 113 ARG B C 1
ATOM 6508 O O . ARG B 1 113 ? -30.219 -18.438 -12.477 1 97.94 113 ARG B O 1
ATOM 6515 N N . ARG B 1 114 ? -31.281 -17.656 -10.656 1 98 114 ARG B N 1
ATOM 6516 C CA . ARG B 1 114 ? -32.594 -17.969 -11.203 1 98 114 ARG B CA 1
ATOM 6517 C C . ARG B 1 114 ? -32.875 -17.156 -12.461 1 98 114 ARG B C 1
ATOM 6519 O O . ARG B 1 114 ? -33.406 -17.703 -13.445 1 98 114 ARG B O 1
ATOM 6526 N N . ALA B 1 115 ? -32.562 -15.945 -12.398 1 98.75 115 ALA B N 1
ATOM 6527 C CA . ALA B 1 115 ? -32.781 -15.062 -13.539 1 98.75 115 ALA B CA 1
ATOM 6528 C C . ALA B 1 115 ? -31.969 -15.5 -14.75 1 98.75 115 ALA B C 1
ATOM 6530 O O . ALA B 1 115 ? -32.469 -15.508 -15.875 1 98.75 115 ALA B O 1
ATOM 6531 N N . ALA B 1 116 ? -30.766 -15.859 -14.57 1 98.31 116 ALA B N 1
ATOM 6532 C CA . ALA B 1 116 ? -29.859 -16.234 -15.648 1 98.31 116 ALA B CA 1
ATOM 6533 C C . ALA B 1 116 ? -30.406 -17.406 -16.453 1 98.31 116 ALA B C 1
ATOM 6535 O O . ALA B 1 116 ? -30.172 -17.516 -17.656 1 98.31 116 ALA B O 1
ATOM 6536 N N . ARG B 1 117 ? -31.25 -18.219 -15.859 1 97.06 117 ARG B N 1
ATOM 6537 C CA . ARG B 1 117 ? -31.766 -19.422 -16.484 1 97.06 117 ARG B CA 1
ATOM 6538 C C . ARG B 1 117 ? -32.969 -19.125 -17.359 1 97.06 117 ARG B C 1
ATOM 6540 O O . ARG B 1 117 ? -33.438 -19.984 -18.125 1 97.06 117 ARG B O 1
ATOM 6547 N N . LYS B 1 118 ? -33.406 -17.938 -17.359 1 98.12 118 LYS B N 1
ATOM 6548 C CA . LYS B 1 118 ? -34.625 -17.578 -18.094 1 98.12 118 LYS B CA 1
ATOM 6549 C C . LYS B 1 118 ? -34.281 -17.062 -19.484 1 98.12 118 LYS B C 1
ATOM 6551 O O . LYS B 1 118 ? -35.188 -16.812 -20.281 1 98.12 118 LYS B O 1
ATOM 6556 N N . ALA B 1 119 ? -33.062 -16.969 -19.781 1 98.25 119 ALA B N 1
ATOM 6557 C CA . ALA B 1 119 ? -32.688 -16.453 -21.094 1 98.25 119 ALA B CA 1
ATOM 6558 C C . ALA B 1 119 ? -33.094 -17.406 -22.203 1 98.25 119 ALA B C 1
ATOM 6560 O O . ALA B 1 119 ? -33.062 -18.625 -22.047 1 98.25 119 ALA B O 1
ATOM 6561 N N . VAL B 1 120 ? -33.531 -16.828 -23.281 1 97.69 120 VAL B N 1
ATOM 6562 C CA . VAL B 1 120 ? -33.781 -17.609 -24.5 1 97.69 120 VAL B CA 1
ATOM 6563 C C . VAL B 1 120 ? -32.688 -17.344 -25.516 1 97.69 120 VAL B C 1
ATOM 6565 O O . VAL B 1 120 ? -32.531 -16.219 -26 1 97.69 120 VAL B O 1
ATOM 6568 N N . VAL B 1 121 ? -31.938 -18.438 -25.797 1 97.38 121 VAL B N 1
ATOM 6569 C CA . VAL B 1 121 ? -30.781 -18.312 -26.672 1 97.38 121 VAL B CA 1
ATOM 6570 C C . VAL B 1 121 ? -31.047 -19.031 -28 1 97.38 121 VAL B C 1
ATOM 6572 O O . VAL B 1 121 ? -31.328 -20.219 -28.031 1 97.38 121 VAL B O 1
ATOM 6575 N N . ASP B 1 122 ? -31.016 -18.25 -29.047 1 96.62 122 ASP B N 1
ATOM 6576 C CA . ASP B 1 122 ? -31.172 -18.797 -30.391 1 96.62 122 ASP B CA 1
ATOM 6577 C C . ASP B 1 122 ? -29.812 -19.125 -31 1 96.62 122 ASP B C 1
ATOM 6579 O O . ASP B 1 122 ? -28.938 -18.266 -31.109 1 96.62 122 ASP B O 1
ATOM 6583 N N . VAL B 1 123 ? -29.688 -20.531 -31.375 1 97 123 VAL B N 1
ATOM 6584 C CA . VAL B 1 123 ? -28.375 -20.953 -31.875 1 97 123 VAL B CA 1
ATOM 6585 C C . VAL B 1 123 ? -28.562 -21.828 -33.125 1 97 123 VAL B C 1
ATOM 6587 O O . VAL B 1 123 ? -29.625 -22.391 -33.344 1 97 123 VAL B O 1
ATOM 6590 N N . GLU B 1 124 ? -27.578 -21.906 -33.938 1 97.56 124 GLU B N 1
ATOM 6591 C CA . GLU B 1 124 ? -27.391 -22.891 -35 1 97.56 124 GLU B CA 1
ATOM 6592 C C . GLU B 1 124 ? -26.234 -23.844 -34.688 1 97.56 124 GLU B C 1
ATOM 6594 O O . GLU B 1 124 ? -25.078 -23.453 -34.75 1 97.56 124 GLU B O 1
ATOM 6599 N N . PRO B 1 125 ? -26.578 -25.094 -34.344 1 96.38 125 PRO B N 1
ATOM 6600 C CA . PRO B 1 125 ? -25.516 -26.031 -33.969 1 96.38 125 PRO B CA 1
ATOM 6601 C C . PRO B 1 125 ? -24.5 -26.234 -35.094 1 96.38 125 PRO B C 1
ATOM 6603 O O . PRO B 1 125 ? -24.875 -26.312 -36.25 1 96.38 125 PRO B O 1
ATOM 6606 N N . LEU B 1 126 ? -23.297 -26.359 -34.75 1 97.19 126 LEU B N 1
ATOM 6607 C CA . LEU B 1 126 ? -22.188 -26.656 -35.625 1 97.19 126 LEU B CA 1
ATOM 6608 C C . LEU B 1 126 ? -21.5 -27.953 -35.219 1 97.19 126 LEU B C 1
ATOM 6610 O O . LEU B 1 126 ? -21.641 -28.406 -34.094 1 97.19 126 LEU B O 1
ATOM 6614 N N . PRO B 1 127 ? -20.797 -28.641 -36.25 1 95.44 127 PRO B N 1
ATOM 6615 C CA . PRO B 1 127 ? -20.047 -29.828 -35.844 1 95.44 127 PRO B CA 1
ATOM 6616 C C . PRO B 1 127 ? -19.047 -29.547 -34.719 1 95.44 127 PRO B C 1
ATOM 6618 O O . PRO B 1 127 ? -18.391 -28.5 -34.719 1 95.44 127 PRO B O 1
ATOM 6621 N N . ALA B 1 128 ? -18.984 -30.484 -33.781 1 97.25 128 ALA B N 1
ATOM 6622 C CA . ALA B 1 128 ? -18.094 -30.328 -32.625 1 97.25 128 ALA B CA 1
ATOM 6623 C C . ALA B 1 128 ? -17 -31.391 -32.625 1 97.25 128 ALA B C 1
ATOM 6625 O O . ALA B 1 128 ? -17.25 -32.562 -32.938 1 97.25 128 ALA B O 1
ATOM 6626 N N . LEU B 1 129 ? -15.773 -31.031 -32.438 1 97.94 129 LEU B N 1
ATOM 6627 C CA . LEU B 1 129 ? -14.641 -31.906 -32.156 1 97.94 129 LEU B CA 1
ATOM 6628 C C . LEU B 1 129 ? -14.375 -32 -30.656 1 97.94 129 LEU B C 1
ATOM 6630 O O . LEU B 1 129 ? -14.094 -30.984 -30.016 1 97.94 129 LEU B O 1
ATOM 6634 N N . THR B 1 130 ? -14.469 -33.219 -30.125 1 97.44 130 THR B N 1
ATOM 6635 C CA . THR B 1 130 ? -14.391 -33.281 -28.672 1 97.44 130 THR B CA 1
ATOM 6636 C C . THR B 1 130 ? -13.25 -34.188 -28.234 1 97.44 130 THR B C 1
ATOM 6638 O O . THR B 1 130 ? -12.914 -34.25 -27.047 1 97.44 130 THR B O 1
ATOM 6641 N N . THR B 1 131 ? -12.539 -34.875 -29.141 1 97.75 131 THR B N 1
ATOM 6642 C CA . THR B 1 131 ? -11.461 -35.781 -28.797 1 97.75 131 THR B CA 1
ATOM 6643 C C . THR B 1 131 ? -10.188 -35.438 -29.547 1 97.75 131 THR B C 1
ATOM 6645 O O . THR B 1 131 ? -10.234 -34.719 -30.562 1 97.75 131 THR B O 1
ATOM 6648 N N . ILE B 1 132 ? -9.125 -35.906 -29.047 1 98.25 132 ILE B N 1
ATOM 6649 C CA . ILE B 1 132 ? -7.82 -35.75 -29.672 1 98.25 132 ILE B CA 1
ATOM 6650 C C . ILE B 1 132 ? -7.855 -36.344 -31.094 1 98.25 132 ILE B C 1
ATOM 6652 O O . ILE B 1 132 ? -7.406 -35.688 -32.031 1 98.25 132 ILE B O 1
ATOM 6656 N N . ALA B 1 133 ? -8.43 -37.5 -31.25 1 97.81 133 ALA B N 1
ATOM 6657 C CA . ALA B 1 133 ? -8.492 -38.188 -32.531 1 97.81 133 ALA B CA 1
ATOM 6658 C C . ALA B 1 133 ? -9.273 -37.375 -33.562 1 97.81 133 ALA B C 1
ATOM 6660 O O . ALA B 1 133 ? -8.852 -37.219 -34.719 1 97.81 133 ALA B O 1
ATOM 6661 N N . GLN B 1 134 ? -10.422 -36.844 -33.094 1 98.19 134 GLN B N 1
ATOM 6662 C CA . GLN B 1 134 ? -11.25 -36.031 -34 1 98.19 134 GLN B CA 1
ATOM 6663 C C . GLN B 1 134 ? -10.508 -34.781 -34.438 1 98.19 134 GLN B C 1
ATOM 6665 O O . GLN B 1 134 ? -10.523 -34.438 -35.625 1 98.19 134 GLN B O 1
ATOM 6670 N N . ALA B 1 135 ? -9.906 -34.125 -33.5 1 98.5 135 ALA B N 1
ATOM 6671 C CA . ALA B 1 135 ? -9.188 -32.906 -33.781 1 98.5 135 ALA B CA 1
ATOM 6672 C C . ALA B 1 135 ? -8.023 -33.156 -34.75 1 98.5 135 ALA B C 1
ATOM 6674 O O . ALA B 1 135 ? -7.773 -32.375 -35.656 1 98.5 135 ALA B O 1
ATOM 6675 N N . LYS B 1 136 ? -7.242 -34.188 -34.5 1 97.5 136 LYS B N 1
ATOM 6676 C CA . LYS B 1 136 ? -6.133 -34.562 -35.375 1 97.5 136 LYS B CA 1
ATOM 6677 C C . LYS B 1 136 ? -6.617 -34.812 -36.812 1 97.5 136 LYS B C 1
ATOM 6679 O O . LYS B 1 136 ? -6.012 -34.344 -37.781 1 97.5 136 LYS B O 1
ATOM 6684 N N . ALA B 1 137 ? -7.684 -35.594 -36.906 1 97.94 137 ALA B N 1
ATOM 6685 C CA . ALA B 1 137 ? -8.234 -35.938 -38.219 1 97.94 137 ALA B CA 1
ATOM 6686 C C . ALA B 1 137 ? -8.688 -34.688 -38.969 1 97.94 137 ALA B C 1
ATOM 6688 O O . ALA B 1 137 ? -8.562 -34.594 -40.188 1 97.94 137 ALA B O 1
ATOM 6689 N N . ALA B 1 138 ? -9.156 -33.719 -38.219 1 98 138 ALA B N 1
ATOM 6690 C CA . ALA B 1 138 ? -9.695 -32.5 -38.812 1 98 138 ALA B CA 1
ATOM 6691 C C . ALA B 1 138 ? -8.594 -31.453 -39.031 1 98 138 ALA B C 1
ATOM 6693 O O . ALA B 1 138 ? -8.812 -30.438 -39.688 1 98 138 ALA B O 1
ATOM 6694 N N . GLY B 1 139 ? -7.402 -31.625 -38.5 1 97.94 139 GLY B N 1
ATOM 6695 C CA . GLY B 1 139 ? -6.344 -30.641 -38.531 1 97.94 139 GLY B CA 1
ATOM 6696 C C . GLY B 1 139 ? -6.656 -29.406 -37.719 1 97.94 139 GLY B C 1
ATOM 6697 O O . GLY B 1 139 ? -6.242 -28.297 -38.062 1 97.94 139 GLY B O 1
ATOM 6698 N N . SER B 1 140 ? -7.469 -29.547 -36.688 1 98.25 140 SER B N 1
ATOM 6699 C CA . SER B 1 140 ? -7.852 -28.438 -35.781 1 98.25 140 SER B CA 1
ATOM 6700 C C . SER B 1 140 ? -6.801 -28.203 -34.719 1 98.25 140 SER B C 1
ATOM 6702 O O . SER B 1 140 ? -6.629 -29.031 -33.812 1 98.25 140 SER B O 1
ATOM 6704 N N . VAL B 1 141 ? -6.031 -27.078 -34.812 1 98 141 VAL B N 1
ATOM 6705 C CA . VAL B 1 141 ? -4.918 -26.859 -33.875 1 98 141 VAL B CA 1
ATOM 6706 C C . VAL B 1 141 ? -4.992 -25.438 -33.312 1 98 141 VAL B C 1
ATOM 6708 O O . VAL B 1 141 ? -5.523 -24.531 -33.938 1 98 141 VAL B O 1
ATOM 6711 N N . ILE B 1 142 ? -4.574 -25.281 -32.094 1 95.88 142 ILE B N 1
ATOM 6712 C CA . ILE B 1 142 ? -4.43 -23.938 -31.547 1 95.88 142 ILE B CA 1
ATOM 6713 C C . ILE B 1 142 ? -3.119 -23.328 -32.031 1 95.88 142 ILE B C 1
ATOM 6715 O O . ILE B 1 142 ? -2.975 -22.094 -32.031 1 95.88 142 ILE B O 1
ATOM 6719 N N . GLU B 1 143 ? -2.16 -24.125 -32.25 1 95.75 143 GLU B N 1
ATOM 6720 C CA . GLU B 1 143 ? -0.815 -23.781 -32.688 1 95.75 143 GLU B CA 1
ATOM 6721 C C . GLU B 1 143 ? -0.215 -24.922 -33.531 1 95.75 143 GLU B C 1
ATOM 6723 O O . GLU B 1 143 ? -0.533 -26.094 -33.312 1 95.75 143 GLU B O 1
ATOM 6728 N N . GLU B 1 144 ? 0.66 -24.547 -34.375 1 96.38 144 GLU B N 1
ATOM 6729 C CA . GLU B 1 144 ? 1.341 -25.578 -35.156 1 96.38 144 GLU B CA 1
ATOM 6730 C C . GLU B 1 144 ? 2.154 -26.516 -34.281 1 96.38 144 GLU B C 1
ATOM 6732 O O . GLU B 1 144 ? 2.666 -26.094 -33.25 1 96.38 144 GLU B O 1
ATOM 6737 N N . ALA B 1 145 ? 2.234 -27.797 -34.75 1 97.44 145 ALA B N 1
ATOM 6738 C CA . ALA B 1 145 ? 3.008 -28.797 -34.031 1 97.44 145 ALA B CA 1
ATOM 6739 C C . ALA B 1 145 ? 4.453 -28.328 -33.844 1 97.44 145 ALA B C 1
ATOM 6741 O O . ALA B 1 145 ? 5.016 -27.672 -34.719 1 97.44 145 ALA B O 1
ATOM 6742 N N . GLN B 1 146 ? 4.988 -28.609 -32.719 1 97.94 146 GLN B N 1
ATOM 6743 C CA . GLN B 1 146 ? 6.375 -28.297 -32.406 1 97.94 146 GLN B CA 1
ATOM 6744 C C . GLN B 1 146 ? 7.25 -29.547 -32.406 1 97.94 146 GLN B C 1
ATOM 6746 O O . GLN B 1 146 ? 6.766 -30.641 -32.156 1 97.94 146 GLN B O 1
ATOM 6751 N N . ARG B 1 147 ? 8.508 -29.375 -32.719 1 98 147 ARG B N 1
ATOM 6752 C CA . ARG B 1 147 ? 9.469 -30.469 -32.781 1 98 147 ARG B CA 1
ATOM 6753 C C . ARG B 1 147 ? 10.734 -30.125 -32 1 98 147 ARG B C 1
ATOM 6755 O O . ARG B 1 147 ? 11.312 -29.062 -32.188 1 98 147 ARG B O 1
ATOM 6762 N N . MET B 1 148 ? 11.086 -30.891 -31.031 1 97.94 148 MET B N 1
ATOM 6763 C CA . MET B 1 148 ? 12.328 -30.859 -30.266 1 97.94 148 MET B CA 1
ATOM 6764 C C . MET B 1 148 ? 13.172 -32.094 -30.531 1 97.94 148 MET B C 1
ATOM 6766 O O . MET B 1 148 ? 12.672 -33.219 -30.438 1 97.94 148 MET B O 1
ATOM 6770 N N . ALA B 1 149 ? 14.43 -31.859 -30.891 1 97.38 149 ALA B N 1
ATOM 6771 C CA . ALA B 1 149 ? 15.219 -33.031 -31.281 1 97.38 149 ALA B CA 1
ATOM 6772 C C . ALA B 1 149 ? 16.703 -32.812 -30.984 1 97.38 149 ALA B C 1
ATOM 6774 O O . ALA B 1 149 ? 17.172 -31.672 -30.969 1 97.38 149 ALA B O 1
ATOM 6775 N N . ARG B 1 150 ? 17.359 -33.75 -30.75 1 97.12 150 ARG B N 1
ATOM 6776 C CA . ARG B 1 150 ? 18.812 -33.844 -30.625 1 97.12 150 ARG B CA 1
ATOM 6777 C C . ARG B 1 150 ? 19.328 -35.188 -31.141 1 97.12 150 ARG B C 1
ATOM 6779 O O . ARG B 1 150 ? 18.828 -36.219 -30.75 1 97.12 150 ARG B O 1
ATOM 6786 N N . GLY B 1 151 ? 20.344 -35.156 -32.062 1 96.38 151 GLY B N 1
ATOM 6787 C CA . GLY B 1 151 ? 20.828 -36.375 -32.688 1 96.38 151 GLY B CA 1
ATOM 6788 C C . GLY B 1 151 ? 19.891 -36.875 -33.812 1 96.38 151 GLY B C 1
ATOM 6789 O O . GLY B 1 151 ? 18.969 -36.156 -34.188 1 96.38 151 GLY B O 1
ATOM 6790 N N . ASP B 1 152 ? 20.234 -38.125 -34.375 1 97.94 152 ASP B N 1
ATOM 6791 C CA . ASP B 1 152 ? 19.453 -38.719 -35.438 1 97.94 152 ASP B CA 1
ATOM 6792 C C . ASP B 1 152 ? 18.641 -39.938 -34.906 1 97.94 152 ASP B C 1
ATOM 6794 O O . ASP B 1 152 ? 19.094 -41.062 -35.031 1 97.94 152 ASP B O 1
ATOM 6798 N N . ALA B 1 153 ? 17.5 -39.625 -34.438 1 98.31 153 ALA B N 1
ATOM 6799 C CA . ALA B 1 153 ? 16.656 -40.656 -33.844 1 98.31 153 ALA B CA 1
ATOM 6800 C C . ALA B 1 153 ? 16.344 -41.75 -34.844 1 98.31 153 ALA B C 1
ATOM 6802 O O . ALA B 1 153 ? 16.328 -42.938 -34.5 1 98.31 153 ALA B O 1
ATOM 6803 N N . ALA B 1 154 ? 16.062 -41.406 -36.062 1 98 154 ALA B N 1
ATOM 6804 C CA . ALA B 1 154 ? 15.719 -42.375 -37.094 1 98 154 ALA B CA 1
ATOM 6805 C C . ALA B 1 154 ? 16.844 -43.375 -37.312 1 98 154 ALA B C 1
ATOM 6807 O O . ALA B 1 154 ? 16.625 -44.594 -37.344 1 98 154 ALA B O 1
ATOM 6808 N N . ALA B 1 155 ? 18.031 -42.906 -37.469 1 98.38 155 ALA B N 1
ATOM 6809 C CA . ALA B 1 155 ? 19.203 -43.75 -37.656 1 98.38 155 ALA B CA 1
ATOM 6810 C C . ALA B 1 155 ? 19.438 -44.656 -36.469 1 98.38 155 ALA B C 1
ATOM 6812 O O . ALA B 1 155 ? 19.797 -45.812 -36.594 1 98.38 155 ALA B O 1
ATOM 6813 N N . ALA B 1 156 ? 19.312 -44.062 -35.312 1 98.44 156 ALA B N 1
ATOM 6814 C CA . ALA B 1 156 ? 19.547 -44.812 -34.094 1 98.44 156 ALA B CA 1
ATOM 6815 C C . ALA B 1 156 ? 18.5 -45.938 -33.906 1 98.44 156 ALA B C 1
ATOM 6817 O O . ALA B 1 156 ? 18.828 -47.031 -33.438 1 98.44 156 ALA B O 1
ATOM 6818 N N . LEU B 1 157 ? 17.25 -45.625 -34.25 1 98.44 157 LEU B N 1
ATOM 6819 C CA . LEU B 1 157 ? 16.172 -46.625 -34.188 1 98.44 157 LEU B CA 1
ATOM 6820 C C . LEU B 1 157 ? 16.438 -47.781 -35.156 1 98.44 157 LEU B C 1
ATOM 6822 O O . LEU B 1 157 ? 16.25 -48.938 -34.781 1 98.44 157 LEU B O 1
ATOM 6826 N N . ASP B 1 158 ? 16.922 -47.531 -36.312 1 97.88 158 ASP B N 1
ATOM 6827 C CA . ASP B 1 158 ? 17.203 -48.531 -37.344 1 97.88 158 ASP B CA 1
ATOM 6828 C C . ASP B 1 158 ? 18.359 -49.438 -36.906 1 97.88 158 ASP B C 1
ATOM 6830 O O . ASP B 1 158 ? 18.375 -50.625 -37.25 1 97.88 158 ASP B O 1
ATOM 6834 N N . ALA B 1 159 ? 19.219 -48.875 -36.219 1 97.94 159 ALA B N 1
ATOM 6835 C CA . ALA B 1 159 ? 20.438 -49.562 -35.875 1 97.94 159 ALA B CA 1
ATOM 6836 C C . ALA B 1 159 ? 20.281 -50.344 -34.562 1 97.94 159 ALA B C 1
ATOM 6838 O O . ALA B 1 159 ? 21.109 -51.188 -34.219 1 97.94 159 ALA B O 1
ATOM 6839 N N . ALA B 1 160 ? 19.25 -50.125 -33.75 1 98.25 160 ALA B N 1
ATOM 6840 C CA . ALA B 1 160 ? 19.109 -50.656 -32.406 1 98.25 160 ALA B CA 1
ATOM 6841 C C . ALA B 1 160 ? 18.875 -52.156 -32.438 1 98.25 160 ALA B C 1
ATOM 6843 O O . ALA B 1 160 ? 18.141 -52.656 -33.281 1 98.25 160 ALA B O 1
ATOM 6844 N N . PRO B 1 161 ? 19.453 -52.938 -31.531 1 98.06 161 PRO B N 1
ATOM 6845 C CA . PRO B 1 161 ? 19.234 -54.375 -31.469 1 98.06 161 PRO B CA 1
ATOM 6846 C C . PRO B 1 161 ? 17.781 -54.719 -31.125 1 98.06 161 PRO B C 1
ATOM 6848 O O . PRO B 1 161 ? 17.297 -55.781 -31.562 1 98.06 161 PRO B O 1
ATOM 6851 N N . HIS B 1 162 ? 17.203 -54 -30.25 1 98.38 162 HIS B N 1
ATOM 6852 C CA . HIS B 1 162 ? 15.797 -54.125 -29.922 1 98.38 162 HIS B CA 1
ATOM 6853 C C . HIS B 1 162 ? 15.016 -52.875 -30.219 1 98.38 162 HIS B C 1
ATOM 6855 O O . HIS B 1 162 ? 15.555 -51.75 -30.125 1 98.38 162 HIS B O 1
ATOM 6861 N N . ARG B 1 163 ? 13.797 -52.969 -30.625 1 98.25 163 ARG B N 1
ATOM 6862 C CA . ARG B 1 163 ? 12.93 -51.844 -30.906 1 98.25 163 ARG B CA 1
ATOM 6863 C C . ARG B 1 163 ? 11.477 -52.156 -30.578 1 98.25 163 ARG B C 1
ATOM 6865 O O . ARG B 1 163 ? 10.984 -53.25 -30.922 1 98.25 163 ARG B O 1
ATOM 6872 N N . ILE B 1 164 ? 10.828 -51.375 -29.844 1 97.94 164 ILE B N 1
ATOM 6873 C CA . ILE B 1 164 ? 9.406 -51.562 -29.562 1 97.94 164 ILE B CA 1
ATOM 6874 C C . ILE B 1 164 ? 8.68 -50.219 -29.719 1 97.94 164 ILE B C 1
ATOM 6876 O O . ILE B 1 164 ? 9.297 -49.156 -29.672 1 97.94 164 ILE B O 1
ATOM 6880 N N . SER B 1 165 ? 7.445 -50.219 -30.062 1 98.19 165 SER B N 1
ATOM 6881 C CA . SER B 1 165 ? 6.562 -49.062 -30.125 1 98.19 165 SER B CA 1
ATOM 6882 C C . SER B 1 165 ? 5.312 -49.25 -29.281 1 98.19 165 SER B C 1
ATOM 6884 O O . SER B 1 165 ? 4.953 -50.406 -28.953 1 98.19 165 SER B O 1
ATOM 6886 N N . GLY B 1 166 ? 4.727 -48.188 -28.828 1 97.69 166 GLY B N 1
ATOM 6887 C CA . GLY B 1 166 ? 3.514 -48.25 -28.031 1 97.69 166 GLY B CA 1
ATOM 6888 C C . GLY B 1 166 ? 2.824 -46.906 -27.859 1 97.69 166 GLY B C 1
ATOM 6889 O O . GLY B 1 166 ? 3.262 -45.906 -28.438 1 97.69 166 GLY B O 1
ATOM 6890 N N . THR B 1 167 ? 1.664 -46.969 -27.234 1 97.62 167 THR B N 1
ATOM 6891 C CA . THR B 1 167 ? 0.87 -45.781 -26.969 1 97.62 167 THR B CA 1
ATOM 6892 C C . THR B 1 167 ? 0.399 -45.75 -25.531 1 97.62 167 THR B C 1
ATOM 6894 O O . THR B 1 167 ? 0.374 -46.781 -24.859 1 97.62 167 THR B O 1
ATOM 6897 N N . LEU B 1 168 ? 0.129 -44.594 -25 1 98.31 168 LEU B N 1
ATOM 6898 C CA . LEU B 1 168 ? -0.423 -44.344 -23.672 1 98.31 168 LEU B CA 1
ATOM 6899 C C . LEU B 1 168 ? -1.414 -43.188 -23.688 1 98.31 168 LEU B C 1
ATOM 6901 O O . LEU B 1 168 ? -1.098 -42.094 -24.172 1 98.31 168 LEU B O 1
ATOM 6905 N N . GLU B 1 169 ? -2.627 -43.438 -23.234 1 98.12 169 GLU B N 1
ATOM 6906 C CA . GLU B 1 169 ? -3.609 -42.375 -23.047 1 98.12 169 GLU B CA 1
ATOM 6907 C C . GLU B 1 169 ? -3.596 -41.875 -21.609 1 98.12 169 GLU B C 1
ATOM 6909 O O . GLU B 1 169 ? -3.51 -42.656 -20.672 1 98.12 169 GLU B O 1
ATOM 6914 N N . MET B 1 170 ? -3.537 -40.625 -21.5 1 98.06 170 MET B N 1
ATOM 6915 C CA . MET B 1 170 ? -3.539 -39.938 -20.188 1 98.06 170 MET B CA 1
ATOM 6916 C C . MET B 1 170 ? -4.734 -39 -20.062 1 98.06 170 MET B C 1
ATOM 6918 O O . MET B 1 170 ? -4.879 -38.062 -20.859 1 98.06 170 MET B O 1
ATOM 6922 N N . GLY B 1 171 ? -5.578 -39.219 -19.094 1 97.56 171 GLY B N 1
ATOM 6923 C CA . GLY B 1 171 ? -6.719 -38.344 -18.859 1 97.56 171 GLY B CA 1
ATOM 6924 C C . GLY B 1 171 ? -6.336 -37 -18.234 1 97.56 171 GLY B C 1
ATOM 6925 O O . GLY B 1 171 ? -5.203 -36.844 -17.781 1 97.56 171 GLY B O 1
ATOM 6926 N N . GLY B 1 172 ? -7.285 -36.094 -18.281 1 97.69 172 GLY B N 1
ATOM 6927 C CA . GLY B 1 172 ? -7.094 -34.812 -17.609 1 97.69 172 GLY B CA 1
ATOM 6928 C C . GLY B 1 172 ? -7.391 -34.875 -16.125 1 97.69 172 GLY B C 1
ATOM 6929 O O . GLY B 1 172 ? -7.441 -35.969 -15.547 1 97.69 172 GLY B O 1
ATOM 6930 N N . GLN B 1 173 ? -7.434 -33.75 -15.508 1 98 173 GLN B N 1
ATOM 6931 C CA . GLN B 1 173 ? -7.66 -33.656 -14.07 1 98 173 GLN B CA 1
ATOM 6932 C C . GLN B 1 173 ? -8.328 -32.312 -13.703 1 98 173 GLN B C 1
ATOM 6934 O O . GLN B 1 173 ? -8.062 -31.297 -14.328 1 98 173 GLN B O 1
ATOM 6939 N N . GLU B 1 174 ? -9.25 -32.375 -12.805 1 97.5 174 GLU B N 1
ATOM 6940 C CA . GLU B 1 174 ? -9.875 -31.188 -12.227 1 97.5 174 GLU B CA 1
ATOM 6941 C C . GLU B 1 174 ? -9.102 -30.688 -11.008 1 97.5 174 GLU B C 1
ATOM 6943 O O . GLU B 1 174 ? -8.617 -31.484 -10.203 1 97.5 174 GLU B O 1
ATOM 6948 N N . HIS B 1 175 ? -8.969 -29.344 -10.898 1 96.56 175 HIS B N 1
ATOM 6949 C CA . HIS B 1 175 ? -8.219 -28.766 -9.789 1 96.56 175 HIS B CA 1
ATOM 6950 C C . HIS B 1 175 ? -8.906 -29.047 -8.453 1 96.56 175 HIS B C 1
ATOM 6952 O O . HIS B 1 175 ? -8.242 -29.344 -7.461 1 96.56 175 HIS B O 1
ATOM 6958 N N . PHE B 1 176 ? -10.227 -28.891 -8.461 1 95.31 176 PHE B N 1
ATOM 6959 C CA . PHE B 1 176 ? -11.102 -29.172 -7.332 1 95.31 176 PHE B CA 1
ATOM 6960 C C . PHE B 1 176 ? -10.641 -28.422 -6.086 1 95.31 176 PHE B C 1
ATOM 6962 O O . PHE B 1 176 ? -10.531 -29 -5.008 1 95.31 176 PHE B O 1
ATOM 6969 N N . TYR B 1 177 ? -10.188 -27.219 -6.199 1 93.94 177 TYR B N 1
ATOM 6970 C CA . TYR B 1 177 ? -9.828 -26.375 -5.066 1 93.94 177 TYR B CA 1
ATOM 6971 C C . TYR B 1 177 ? -11.008 -26.172 -4.125 1 93.94 177 TYR B C 1
ATOM 6973 O O . TYR B 1 177 ? -12.164 -26.328 -4.531 1 93.94 177 TYR B O 1
ATOM 6981 N N . LEU B 1 178 ? -10.742 -25.781 -2.84 1 91.12 178 LEU B N 1
ATOM 6982 C CA . LEU B 1 178 ? -11.789 -25.703 -1.823 1 91.12 178 LEU B CA 1
ATOM 6983 C C . LEU B 1 178 ? -12.602 -24.422 -1.983 1 91.12 178 LEU B C 1
ATOM 6985 O O . LEU B 1 178 ? -13.828 -24.453 -2.012 1 91.12 178 LEU B O 1
ATOM 6989 N N . GLU B 1 179 ? -11.859 -23.312 -2.004 1 92.62 179 GLU B N 1
ATOM 6990 C CA . GLU B 1 179 ? -12.562 -22.094 -2.408 1 92.62 179 GLU B CA 1
ATOM 6991 C C . GLU B 1 179 ? -12.664 -22 -3.928 1 92.62 179 GLU B C 1
ATOM 6993 O O . GLU B 1 179 ? -11.648 -22.016 -4.629 1 92.62 179 GLU B O 1
ATOM 6998 N N . GLY B 1 180 ? -13.867 -22 -4.418 1 94.12 180 GLY B N 1
ATOM 6999 C CA . GLY B 1 180 ? -14.039 -21.859 -5.855 1 94.12 180 GLY B CA 1
ATOM 7000 C C . GLY B 1 180 ? -13.641 -20.484 -6.371 1 94.12 180 GLY B C 1
ATOM 7001 O O . GLY B 1 180 ? -12.953 -19.734 -5.672 1 94.12 180 GLY B O 1
ATOM 7002 N N . GLN B 1 181 ? -13.953 -20.281 -7.59 1 97.81 181 GLN B N 1
ATOM 7003 C CA . GLN B 1 181 ? -13.711 -18.953 -8.156 1 97.81 181 GLN B CA 1
ATOM 7004 C C . GLN B 1 181 ? -14.617 -17.906 -7.512 1 97.81 181 GLN B C 1
ATOM 7006 O O . GLN B 1 181 ? -15.82 -18.125 -7.371 1 97.81 181 GLN B O 1
ATOM 7011 N N . VAL B 1 182 ? -13.977 -16.859 -7.016 1 98.25 182 VAL B N 1
ATOM 7012 C CA . VAL B 1 182 ? -14.742 -15.805 -6.367 1 98.25 182 VAL B CA 1
ATOM 7013 C C . VAL B 1 182 ? -14.039 -14.461 -6.543 1 98.25 182 VAL B C 1
ATOM 7015 O O . VAL B 1 182 ? -12.805 -14.398 -6.562 1 98.25 182 VAL B O 1
ATOM 7018 N N . ALA B 1 183 ? -14.781 -13.367 -6.746 1 98.62 183 ALA B N 1
ATOM 7019 C CA . ALA B 1 183 ? -14.273 -12 -6.82 1 98.62 183 ALA B CA 1
ATOM 7020 C C . ALA B 1 183 ? -15.281 -11.008 -6.258 1 98.62 183 ALA B C 1
ATOM 7022 O O . ALA B 1 183 ? -16.484 -11.234 -6.332 1 98.62 183 ALA B O 1
ATOM 7023 N N . LEU B 1 184 ? -14.828 -10.023 -5.633 1 98.69 184 LEU B N 1
ATOM 7024 C CA . LEU B 1 184 ? -15.602 -8.898 -5.121 1 98.69 184 LEU B CA 1
ATOM 7025 C C . LEU B 1 184 ? -14.992 -7.574 -5.566 1 98.69 184 LEU B C 1
ATOM 7027 O O . LEU B 1 184 ? -13.844 -7.277 -5.25 1 98.69 184 LEU B O 1
ATOM 7031 N N . ALA B 1 185 ? -15.734 -6.797 -6.375 1 98.75 185 ALA B N 1
ATOM 7032 C CA . ALA B 1 185 ? -15.273 -5.508 -6.875 1 98.75 185 ALA B CA 1
ATOM 7033 C C . ALA B 1 185 ? -15.984 -4.355 -6.172 1 98.75 185 ALA B C 1
ATOM 7035 O O . ALA B 1 185 ? -17.203 -4.387 -5.996 1 98.75 185 ALA B O 1
ATOM 7036 N N . VAL B 1 186 ? -15.273 -3.389 -5.73 1 97.5 186 VAL B N 1
ATOM 7037 C CA . VAL B 1 186 ? -15.805 -2.186 -5.098 1 97.5 186 VAL B CA 1
ATOM 7038 C C . VAL B 1 186 ? -15.359 -0.951 -5.875 1 97.5 186 VAL B C 1
ATOM 7040 O O . VAL B 1 186 ? -14.164 -0.711 -6.043 1 97.5 186 VAL B O 1
ATOM 7043 N N . PRO B 1 187 ? -16.297 -0.211 -6.406 1 95.94 187 PRO B N 1
ATOM 7044 C CA . PRO B 1 187 ? -15.906 1.011 -7.117 1 95.94 187 PRO B CA 1
ATOM 7045 C C . PRO B 1 187 ? -15.32 2.074 -6.188 1 95.94 187 PRO B C 1
ATOM 7047 O O . PRO B 1 187 ? -15.773 2.219 -5.047 1 95.94 187 PRO B O 1
ATOM 7050 N N . GLY B 1 188 ? -14.273 2.75 -6.645 1 90.94 188 GLY B N 1
ATOM 7051 C CA . GLY B 1 188 ? -13.695 3.895 -5.953 1 90.94 188 GLY B CA 1
ATOM 7052 C C . GLY B 1 188 ? -14.031 5.219 -6.613 1 90.94 188 GLY B C 1
ATOM 7053 O O . GLY B 1 188 ? -14.984 5.312 -7.383 1 90.94 188 GLY B O 1
ATOM 7054 N N . GLU B 1 189 ? -13.227 6.25 -6.211 1 88.19 189 GLU B N 1
ATOM 7055 C CA . GLU B 1 189 ? -13.438 7.57 -6.797 1 88.19 189 GLU B CA 1
ATOM 7056 C C . GLU B 1 189 ? -12.797 7.668 -8.18 1 88.19 189 GLU B C 1
ATOM 7058 O O . GLU B 1 189 ? -11.789 7.016 -8.445 1 88.19 189 GLU B O 1
ATOM 7063 N N . ASP B 1 190 ? -13.344 8.453 -8.992 1 88.25 190 ASP B N 1
ATOM 7064 C CA . ASP B 1 190 ? -12.797 8.844 -10.281 1 88.25 190 ASP B CA 1
ATOM 7065 C C . ASP B 1 190 ? -12.477 7.617 -11.141 1 88.25 190 ASP B C 1
ATOM 7067 O O . ASP B 1 190 ? -11.398 7.531 -11.734 1 88.25 190 ASP B O 1
ATOM 7071 N N . GLY B 1 191 ? -13.352 6.621 -11.133 1 91.44 191 GLY B N 1
ATOM 7072 C CA . GLY B 1 191 ? -13.25 5.488 -12.039 1 91.44 191 GLY B CA 1
ATOM 7073 C C . GLY B 1 191 ? -12.367 4.375 -11.508 1 91.44 191 GLY B C 1
ATOM 7074 O O . GLY B 1 191 ? -12.203 3.342 -12.156 1 91.44 191 GLY B O 1
ATOM 7075 N N . GLN B 1 192 ? -11.852 4.531 -10.32 1 94.81 192 GLN B N 1
ATOM 7076 C CA . GLN B 1 192 ? -11.023 3.484 -9.727 1 94.81 192 GLN B CA 1
ATOM 7077 C C . GLN B 1 192 ? -11.875 2.307 -9.258 1 94.81 192 GLN B C 1
ATOM 7079 O O . GLN B 1 192 ? -13.055 2.471 -8.961 1 94.81 192 GLN B O 1
ATOM 7084 N N . VAL B 1 193 ? -11.273 1.115 -9.266 1 97.94 193 VAL B N 1
ATOM 7085 C CA . VAL B 1 193 ? -11.945 -0.077 -8.766 1 97.94 193 VAL B CA 1
ATOM 7086 C C . VAL B 1 193 ? -10.969 -0.927 -7.961 1 97.94 193 VAL B C 1
ATOM 7088 O O . VAL B 1 193 ? -9.812 -1.085 -8.352 1 97.94 193 VAL B O 1
ATOM 7091 N N . HIS B 1 194 ? -11.359 -1.33 -6.809 1 98 194 HIS B N 1
ATOM 7092 C CA . HIS B 1 194 ? -10.641 -2.281 -5.977 1 98 194 HIS B CA 1
ATOM 7093 C C . HIS B 1 194 ? -11.273 -3.666 -6.039 1 98 194 HIS B C 1
ATOM 7095 O O . HIS B 1 194 ? -12.453 -3.826 -5.734 1 98 194 HIS B O 1
ATOM 7101 N N . VAL B 1 195 ? -10.5 -4.676 -6.426 1 98.75 195 VAL B N 1
ATOM 7102 C CA . VAL B 1 195 ? -11.055 -6.004 -6.66 1 98.75 195 VAL B CA 1
ATOM 7103 C C . VAL B 1 195 ? -10.336 -7.027 -5.785 1 98.75 195 VAL B C 1
ATOM 7105 O O . VAL B 1 195 ? -9.117 -7.168 -5.863 1 98.75 195 VAL B O 1
ATOM 7108 N N . LEU B 1 196 ? -11.07 -7.668 -4.871 1 98.5 196 LEU B N 1
ATOM 7109 C CA . LEU B 1 196 ? -10.602 -8.898 -4.25 1 98.5 196 LEU B CA 1
ATOM 7110 C C . LEU B 1 196 ? -10.812 -10.094 -5.184 1 98.5 196 LEU B C 1
ATOM 7112 O O . LEU B 1 196 ? -11.93 -10.344 -5.633 1 98.5 196 LEU B O 1
ATOM 7116 N N . SER B 1 197 ? -9.766 -10.742 -5.527 1 98.5 197 SER B N 1
ATOM 7117 C CA . SER B 1 197 ? -9.859 -11.859 -6.453 1 98.5 197 SER B CA 1
ATOM 7118 C C . SER B 1 197 ? -9.094 -13.07 -5.938 1 98.5 197 SER B C 1
ATOM 7120 O O . SER B 1 197 ? -7.957 -12.945 -5.484 1 98.5 197 SER B O 1
ATOM 7122 N N . SER B 1 198 ? -9.766 -14.219 -5.93 1 97.81 198 SER B N 1
ATOM 7123 C CA . SER B 1 198 ? -9.086 -15.484 -5.656 1 97.81 198 SER B CA 1
ATOM 7124 C C . SER B 1 198 ? -8.219 -15.906 -6.836 1 97.81 198 SER B C 1
ATOM 7126 O O . SER B 1 198 ? -8.625 -16.766 -7.629 1 97.81 198 SER B O 1
ATOM 7128 N N . THR B 1 199 ? -6.992 -15.312 -6.961 1 98.25 199 THR B N 1
ATOM 7129 C CA . THR B 1 199 ? -6.184 -15.477 -8.164 1 98.25 199 THR B CA 1
ATOM 7130 C C . THR B 1 199 ? -4.723 -15.734 -7.805 1 98.25 199 THR B C 1
ATOM 7132 O O . THR B 1 199 ? -4.258 -15.312 -6.742 1 98.25 199 THR B O 1
ATOM 7135 N N . GLN B 1 200 ? -4.031 -16.469 -8.68 1 98 200 GLN B N 1
ATOM 7136 C CA . GLN B 1 200 ? -2.594 -16.703 -8.594 1 98 200 GLN B CA 1
ATOM 7137 C C . GLN B 1 200 ? -1.821 -15.547 -9.242 1 98 200 GLN B C 1
ATOM 7139 O O . GLN B 1 200 ? -0.612 -15.414 -9.039 1 98 200 GLN B O 1
ATOM 7144 N N . HIS B 1 201 ? -2.541 -14.695 -9.992 1 98.44 201 HIS B N 1
ATOM 7145 C CA . HIS B 1 201 ? -1.862 -13.703 -10.812 1 98.44 201 HIS B CA 1
ATOM 7146 C C . HIS B 1 201 ? -2.574 -12.352 -10.75 1 98.44 201 HIS B C 1
ATOM 7148 O O . HIS B 1 201 ? -3.172 -11.914 -11.734 1 98.44 201 HIS B O 1
ATOM 7154 N N . PRO B 1 202 ? -2.348 -11.609 -9.695 1 98.5 202 PRO B N 1
ATOM 7155 C CA . PRO B 1 202 ? -3.078 -10.352 -9.5 1 98.5 202 PRO B CA 1
ATOM 7156 C C . PRO B 1 202 ? -2.854 -9.352 -10.633 1 98.5 202 PRO B C 1
ATOM 7158 O O . PRO B 1 202 ? -3.791 -8.672 -11.055 1 98.5 202 PRO B O 1
ATOM 7161 N N . SER B 1 203 ? -1.663 -9.25 -11.172 1 98.44 203 SER B N 1
ATOM 7162 C CA . SER B 1 203 ? -1.374 -8.273 -12.211 1 98.44 203 SER B CA 1
ATOM 7163 C C . SER B 1 203 ? -2.086 -8.617 -13.516 1 98.44 203 SER B C 1
ATOM 7165 O O . SER B 1 203 ? -2.549 -7.73 -14.234 1 98.44 203 SER B O 1
ATOM 7167 N N . GLU B 1 204 ? -2.123 -9.914 -13.859 1 98.12 204 GLU B N 1
ATOM 7168 C CA . GLU B 1 204 ? -2.879 -10.281 -15.055 1 98.12 204 GLU B CA 1
ATOM 7169 C C . GLU B 1 204 ? -4.348 -9.898 -14.922 1 98.12 204 GLU B C 1
ATOM 7171 O O . GLU B 1 204 ? -4.949 -9.375 -15.859 1 98.12 204 GLU B O 1
ATOM 7176 N N . ILE B 1 205 ? -4.938 -10.18 -13.75 1 98.69 205 ILE B N 1
ATOM 7177 C CA . ILE B 1 205 ? -6.324 -9.797 -13.5 1 98.69 205 ILE B CA 1
ATOM 7178 C C . ILE B 1 205 ? -6.473 -8.281 -13.633 1 98.69 205 ILE B C 1
ATOM 7180 O O . ILE B 1 205 ? -7.426 -7.797 -14.242 1 98.69 205 ILE B O 1
ATOM 7184 N N . GLN B 1 206 ? -5.531 -7.562 -13.055 1 98.75 206 GLN B N 1
ATOM 7185 C CA . GLN B 1 206 ? -5.508 -6.105 -13.141 1 98.75 206 GLN B CA 1
ATOM 7186 C C . GLN B 1 206 ? -5.52 -5.645 -14.602 1 98.75 206 GLN B C 1
ATOM 7188 O O . GLN B 1 206 ? -6.309 -4.77 -14.969 1 98.75 206 GLN B O 1
ATOM 7193 N N . HIS B 1 207 ? -4.68 -6.227 -15.469 1 98.31 207 HIS B N 1
ATOM 7194 C CA . HIS B 1 207 ? -4.535 -5.852 -16.875 1 98.31 207 HIS B CA 1
ATOM 7195 C C . HIS B 1 207 ? -5.805 -6.16 -17.656 1 98.31 207 HIS B C 1
ATOM 7197 O O . HIS B 1 207 ? -6.234 -5.359 -18.484 1 98.31 207 HIS B O 1
ATOM 7203 N N . LEU B 1 208 ? -6.371 -7.309 -17.328 1 98.75 208 LEU B N 1
ATOM 7204 C CA . LEU B 1 208 ? -7.547 -7.73 -18.078 1 98.75 208 LEU B CA 1
ATOM 7205 C C . LEU B 1 208 ? -8.766 -6.902 -17.688 1 98.75 208 LEU B C 1
ATOM 7207 O O . LEU B 1 208 ? -9.609 -6.594 -18.531 1 98.75 208 LEU B O 1
ATOM 7211 N N . ILE B 1 209 ? -8.883 -6.543 -16.391 1 98.88 209 ILE B N 1
ATOM 7212 C CA . ILE B 1 209 ? -9.945 -5.637 -15.961 1 98.88 209 ILE B CA 1
ATOM 7213 C C . ILE B 1 209 ? -9.789 -4.293 -16.672 1 98.88 209 ILE B C 1
ATOM 7215 O O . ILE B 1 209 ? -10.758 -3.756 -17.219 1 98.88 209 ILE B O 1
ATOM 7219 N N . ALA B 1 210 ? -8.578 -3.74 -16.641 1 98.75 210 ALA B N 1
ATOM 7220 C CA . ALA B 1 210 ? -8.312 -2.457 -17.281 1 98.75 210 ALA B CA 1
ATOM 7221 C C . ALA B 1 210 ? -8.656 -2.51 -18.766 1 98.75 210 ALA B C 1
ATOM 7223 O O . ALA B 1 210 ? -9.227 -1.562 -19.312 1 98.75 210 ALA B O 1
ATOM 7224 N N . LYS B 1 211 ? -8.305 -3.615 -19.453 1 98.5 211 LYS B N 1
ATOM 7225 C CA . LYS B 1 211 ? -8.562 -3.826 -20.875 1 98.5 211 LYS B CA 1
ATOM 7226 C C . LYS B 1 211 ? -10.062 -3.803 -21.172 1 98.5 211 LYS B C 1
ATOM 7228 O O . LYS B 1 211 ? -10.5 -3.125 -22.094 1 98.5 211 LYS B O 1
ATOM 7233 N N . VAL B 1 212 ? -10.812 -4.52 -20.359 1 98.81 212 VAL B N 1
ATOM 7234 C CA . VAL B 1 212 ? -12.25 -4.66 -20.578 1 98.81 212 VAL B CA 1
ATOM 7235 C C . VAL B 1 212 ? -12.953 -3.352 -20.219 1 98.81 212 VAL B C 1
ATOM 7237 O O . VAL B 1 212 ? -13.898 -2.947 -20.906 1 98.81 212 VAL B O 1
ATOM 7240 N N . LEU B 1 213 ? -12.516 -2.66 -19.172 1 98.56 213 LEU B N 1
ATOM 7241 C CA . LEU B 1 213 ? -13.141 -1.413 -18.734 1 98.56 213 LEU B CA 1
ATOM 7242 C C . LEU B 1 213 ? -12.648 -0.241 -19.578 1 98.56 213 LEU B C 1
ATOM 7244 O O . LEU B 1 213 ? -13.25 0.834 -19.562 1 98.56 213 LEU B O 1
ATOM 7248 N N . GLY B 1 214 ? -11.555 -0.422 -20.359 1 98.25 214 GLY B N 1
ATOM 7249 C CA . GLY B 1 214 ? -10.969 0.667 -21.125 1 98.25 214 GLY B CA 1
ATOM 7250 C C . GLY B 1 214 ? -10.328 1.732 -20.25 1 98.25 214 GLY B C 1
ATOM 7251 O O . GLY B 1 214 ? -10.484 2.928 -20.516 1 98.25 214 GLY B O 1
ATOM 7252 N N . CYS B 1 215 ? -9.648 1.381 -19.188 1 97.94 215 CYS B N 1
ATOM 7253 C CA . CYS B 1 215 ? -8.984 2.307 -18.281 1 97.94 215 CYS B CA 1
ATOM 7254 C C . CYS B 1 215 ? -7.535 1.901 -18.047 1 97.94 215 CYS B C 1
ATOM 7256 O O . CYS B 1 215 ? -7.031 0.988 -18.703 1 97.94 215 CYS B O 1
ATOM 7258 N N . SER B 1 216 ? -6.785 2.652 -17.203 1 97.94 216 SER B N 1
ATOM 7259 C CA . SER B 1 216 ? -5.367 2.396 -16.969 1 97.94 216 SER B CA 1
ATOM 7260 C C . SER B 1 216 ? -5.164 1.326 -15.906 1 97.94 216 SER B C 1
ATOM 7262 O O . SER B 1 216 ? -6.062 1.069 -15.094 1 97.94 216 SER B O 1
ATOM 7264 N N . HIS B 1 217 ? -3.967 0.661 -15.961 1 98.5 217 HIS B N 1
ATOM 7265 C CA . HIS B 1 217 ? -3.619 -0.277 -14.898 1 98.5 217 HIS B CA 1
ATOM 7266 C C . HIS B 1 217 ? -3.652 0.401 -13.539 1 98.5 217 HIS B C 1
ATOM 7268 O O . HIS B 1 217 ? -4.086 -0.2 -12.547 1 98.5 217 HIS B O 1
ATOM 7274 N N . ALA B 1 218 ? -3.297 1.629 -13.5 1 98 218 ALA B N 1
ATOM 7275 C CA . ALA B 1 218 ? -3.201 2.377 -12.25 1 98 218 ALA B CA 1
ATOM 7276 C C . ALA B 1 218 ? -4.578 2.586 -11.633 1 98 218 ALA B C 1
ATOM 7278 O O . ALA B 1 218 ? -4.691 2.916 -10.445 1 98 218 ALA B O 1
ATOM 7279 N N . ASP B 1 219 ? -5.656 2.451 -12.383 1 97.69 219 ASP B N 1
ATOM 7280 C CA . ASP B 1 219 ? -7.02 2.67 -11.914 1 97.69 219 ASP B CA 1
ATOM 7281 C C . ASP B 1 219 ? -7.582 1.414 -11.25 1 97.69 219 ASP B C 1
ATOM 7283 O O . ASP B 1 219 ? -8.609 1.468 -10.578 1 97.69 219 ASP B O 1
ATOM 7287 N N . VAL B 1 220 ? -6.875 0.31 -11.383 1 98.69 220 VAL B N 1
ATOM 7288 C CA . VAL B 1 220 ? -7.371 -0.976 -10.906 1 98.69 220 VAL B CA 1
ATOM 7289 C C . VAL B 1 220 ? -6.43 -1.526 -9.836 1 98.69 220 VAL B C 1
ATOM 7291 O O . VAL B 1 220 ? -5.223 -1.64 -10.062 1 98.69 220 VAL B O 1
ATOM 7294 N N . THR B 1 221 ? -6.926 -1.762 -8.688 1 98.62 221 THR B N 1
ATOM 7295 C CA . THR B 1 221 ? -6.176 -2.447 -7.645 1 98.62 221 THR B CA 1
ATOM 7296 C C . THR B 1 221 ? -6.719 -3.855 -7.422 1 98.62 221 THR B C 1
ATOM 7298 O O . THR B 1 221 ? -7.922 -4.035 -7.215 1 98.62 221 THR B O 1
ATOM 7301 N N . VAL B 1 222 ? -5.875 -4.832 -7.523 1 98.81 222 VAL B N 1
ATOM 7302 C CA . VAL B 1 222 ? -6.242 -6.211 -7.227 1 98.81 222 VAL B CA 1
ATOM 7303 C C . VAL B 1 222 ? -5.555 -6.664 -5.941 1 98.81 222 VAL B C 1
ATOM 7305 O O . VAL B 1 222 ? -4.355 -6.438 -5.758 1 98.81 222 VAL B O 1
ATOM 7308 N N . GLU B 1 223 ? -6.305 -7.297 -5.078 1 98.44 223 GLU B N 1
ATOM 7309 C CA . GLU B 1 223 ? -5.812 -7.734 -3.773 1 98.44 223 GLU B CA 1
ATOM 7310 C C . GLU B 1 223 ? -6.137 -9.203 -3.525 1 98.44 223 GLU B C 1
ATOM 7312 O O . GLU B 1 223 ? -7.227 -9.672 -3.863 1 98.44 223 GLU B O 1
ATOM 7317 N N . VAL B 1 224 ? -5.141 -9.961 -2.979 1 97.94 224 VAL B N 1
ATOM 7318 C CA . VAL B 1 224 ? -5.293 -11.367 -2.627 1 97.94 224 VAL B CA 1
ATOM 7319 C C . VAL B 1 224 ? -4.691 -11.625 -1.249 1 97.94 224 VAL B C 1
ATOM 7321 O O . VAL B 1 224 ? -3.477 -11.508 -1.064 1 97.94 224 VAL B O 1
ATOM 7324 N N . ARG B 1 225 ? -5.492 -11.992 -0.302 1 95.19 225 ARG B N 1
ATOM 7325 C CA . ARG B 1 225 ? -4.961 -12.383 0.998 1 95.19 225 ARG B CA 1
ATOM 7326 C C . ARG B 1 225 ? -4.656 -13.875 1.031 1 95.19 225 ARG B C 1
ATOM 7328 O O . ARG B 1 225 ? -3.635 -14.297 1.583 1 95.19 225 ARG B O 1
ATOM 7335 N N . ARG B 1 226 ? -5.551 -14.625 0.613 1 94.75 226 ARG B N 1
ATOM 7336 C CA . ARG B 1 226 ? -5.426 -16.078 0.512 1 94.75 226 ARG B CA 1
ATOM 7337 C C . ARG B 1 226 ? -6.438 -16.641 -0.48 1 94.75 226 ARG B C 1
ATOM 7339 O O . ARG B 1 226 ? -7.281 -15.914 -0.999 1 94.75 226 ARG B O 1
ATOM 7346 N N . MET B 1 227 ? -6.137 -17.859 -0.739 1 94.12 227 MET B N 1
ATOM 7347 C CA . MET B 1 227 ? -7.105 -18.578 -1.562 1 94.12 227 MET B CA 1
ATOM 7348 C C . MET B 1 227 ? -7.281 -20.016 -1.072 1 94.12 227 MET B C 1
ATOM 7350 O O . MET B 1 227 ? -6.492 -20.5 -0.258 1 94.12 227 MET B O 1
ATOM 7354 N N . GLY B 1 228 ? -8.258 -20.719 -1.337 1 91.81 228 GLY B N 1
ATOM 7355 C CA . GLY B 1 228 ? -8.594 -22.078 -0.947 1 91.81 228 GLY B CA 1
ATOM 7356 C C . GLY B 1 228 ? -8.031 -23.125 -1.886 1 91.81 228 GLY B C 1
ATOM 7357 O O . GLY B 1 228 ? -8.711 -24.109 -2.211 1 91.81 228 GLY B O 1
ATOM 7358 N N . GLY B 1 229 ? -6.805 -22.906 -2.334 1 94.5 229 GLY B N 1
ATOM 7359 C CA . GLY B 1 229 ? -6.227 -23.75 -3.361 1 94.5 229 GLY B CA 1
ATOM 7360 C C . GLY B 1 229 ? -6.316 -23.156 -4.754 1 94.5 229 GLY B C 1
ATOM 7361 O O . GLY B 1 229 ? -7.215 -22.375 -5.039 1 94.5 229 GLY B O 1
ATOM 7362 N N . ALA B 1 230 ? -5.379 -23.531 -5.574 1 96.38 230 ALA B N 1
ATOM 7363 C CA . ALA B 1 230 ? -5.367 -23.016 -6.938 1 96.38 230 ALA B CA 1
ATOM 7364 C C . ALA B 1 230 ? -4.867 -24.062 -7.922 1 96.38 230 ALA B C 1
ATOM 7366 O O . ALA B 1 230 ? -5.547 -24.391 -8.898 1 96.38 230 ALA B O 1
ATOM 7367 N N . PHE B 1 231 ? -3.65 -24.594 -7.59 1 95.88 231 PHE B N 1
ATOM 7368 C CA . PHE B 1 231 ? -3.039 -25.703 -8.328 1 95.88 231 PHE B CA 1
ATOM 7369 C C . PHE B 1 231 ? -2.832 -25.328 -9.789 1 95.88 231 PHE B C 1
ATOM 7371 O O . PHE B 1 231 ? -2.838 -26.188 -10.664 1 95.88 231 PHE B O 1
ATOM 7378 N N . GLY B 1 232 ? -2.891 -24.078 -10.109 1 96.56 232 GLY B N 1
ATOM 7379 C CA . GLY B 1 232 ? -2.719 -23.594 -11.469 1 96.56 232 GLY B CA 1
ATOM 7380 C C . GLY B 1 232 ? -4.004 -23.062 -12.078 1 96.56 232 GLY B C 1
ATOM 7381 O O . GLY B 1 232 ? -3.969 -22.203 -12.961 1 96.56 232 GLY B O 1
ATOM 7382 N N . GLY B 1 233 ? -5.102 -23.531 -11.594 1 97.31 233 GLY B N 1
ATOM 7383 C CA . GLY B 1 233 ? -6.41 -23.234 -12.148 1 97.31 233 GLY B CA 1
ATOM 7384 C C . GLY B 1 233 ? -6.816 -21.781 -11.945 1 97.31 233 GLY B C 1
ATOM 7385 O O . GLY B 1 233 ? -7.695 -21.281 -12.648 1 97.31 233 GLY B O 1
ATOM 7386 N N . LYS B 1 234 ? -6.141 -21.094 -11.031 1 97.88 234 LYS B N 1
ATOM 7387 C CA . LYS B 1 234 ? -6.523 -19.703 -10.75 1 97.88 234 LYS B CA 1
ATOM 7388 C C . LYS B 1 234 ? -5.465 -18.734 -11.258 1 97.88 234 LYS B C 1
ATOM 7390 O O . LYS B 1 234 ? -5.406 -17.578 -10.812 1 97.88 234 LYS B O 1
ATOM 7395 N N . GLU B 1 235 ? -4.625 -19.234 -12.117 1 97.25 235 GLU B N 1
ATOM 7396 C CA . GLU B 1 235 ? -3.66 -18.359 -12.766 1 97.25 235 GLU B CA 1
ATOM 7397 C C . GLU B 1 235 ? -4.332 -17.484 -13.812 1 97.25 235 GLU B C 1
ATOM 7399 O O . GLU B 1 235 ? -4.203 -16.25 -13.789 1 97.25 235 GLU B O 1
ATOM 7404 N N . THR B 1 236 ? -5.129 -18.172 -14.68 1 97.38 236 THR B N 1
ATOM 7405 C CA . THR B 1 236 ? -5.797 -17.438 -15.742 1 97.38 236 THR B CA 1
ATOM 7406 C C . THR B 1 236 ? -7.312 -17.469 -15.562 1 97.38 236 THR B C 1
ATOM 7408 O O . THR B 1 236 ? -8.016 -16.562 -16 1 97.38 236 THR B O 1
ATOM 7411 N N . GLN B 1 237 ? -7.785 -18.5 -14.906 1 97.5 237 GLN B N 1
ATOM 7412 C CA . GLN B 1 237 ? -9.211 -18.797 -14.945 1 97.5 237 GLN B CA 1
ATOM 7413 C C . GLN B 1 237 ? -9.984 -17.891 -13.984 1 97.5 237 GLN B C 1
ATOM 7415 O O . GLN B 1 237 ? -11.219 -17.844 -14.031 1 97.5 237 GLN B O 1
ATOM 7420 N N . ALA B 1 238 ? -9.289 -17.156 -13.148 1 98 238 ALA B N 1
ATOM 7421 C CA . ALA B 1 238 ? -9.953 -16.203 -12.281 1 98 238 ALA B CA 1
ATOM 7422 C C . ALA B 1 238 ? -10.422 -14.977 -13.062 1 98 238 ALA B C 1
ATOM 7424 O O . ALA B 1 238 ? -11.25 -14.195 -12.586 1 98 238 ALA B O 1
ATOM 7425 N N . ALA B 1 239 ? -9.961 -14.812 -14.289 1 98.38 239 ALA B N 1
ATOM 7426 C CA . ALA B 1 239 ? -10.109 -13.586 -15.07 1 98.38 239 ALA B CA 1
ATOM 7427 C C . ALA B 1 239 ? -11.578 -13.273 -15.328 1 98.38 239 ALA B C 1
ATOM 7429 O O . ALA B 1 239 ? -12.039 -12.164 -15.07 1 98.38 239 ALA B O 1
ATOM 7430 N N . ALA B 1 240 ? -12.336 -14.227 -15.797 1 98.5 240 ALA B N 1
ATOM 7431 C CA . ALA B 1 240 ? -13.727 -13.969 -16.172 1 98.5 240 ALA B CA 1
ATOM 7432 C C . ALA B 1 240 ? -14.539 -13.477 -14.984 1 98.5 240 ALA B C 1
ATOM 7434 O O . ALA B 1 240 ? -15.375 -12.578 -15.117 1 98.5 240 ALA B O 1
ATOM 7435 N N . PHE B 1 241 ? -14.297 -14.039 -13.828 1 98.69 241 PHE B N 1
ATOM 7436 C CA . PHE B 1 241 ? -15.055 -13.703 -12.633 1 98.69 241 PHE B CA 1
ATOM 7437 C C . PHE B 1 241 ? -14.695 -12.305 -12.141 1 98.69 241 PHE B C 1
ATOM 7439 O O . PHE B 1 241 ? -15.578 -11.477 -11.906 1 98.69 241 PHE B O 1
ATOM 7446 N N . ALA B 1 242 ? -13.43 -12.031 -12.031 1 98.88 242 ALA B N 1
ATOM 7447 C CA . ALA B 1 242 ? -12.969 -10.734 -11.555 1 98.88 242 ALA B CA 1
ATOM 7448 C C . ALA B 1 242 ? -13.383 -9.617 -12.516 1 98.88 242 ALA B C 1
ATOM 7450 O O . ALA B 1 242 ? -13.797 -8.539 -12.086 1 98.88 242 ALA B O 1
ATOM 7451 N N . VAL B 1 243 ? -13.258 -9.891 -13.812 1 98.88 243 VAL B N 1
ATOM 7452 C CA . VAL B 1 243 ? -13.578 -8.898 -14.828 1 98.88 243 VAL B CA 1
ATOM 7453 C C . VAL B 1 243 ? -15.078 -8.617 -14.828 1 98.88 243 VAL B C 1
ATOM 7455 O O . VAL B 1 243 ? -15.5 -7.465 -14.945 1 98.88 243 VAL B O 1
ATOM 7458 N N . ALA B 1 244 ? -15.891 -9.648 -14.695 1 98.88 244 ALA B N 1
ATOM 7459 C CA . ALA B 1 244 ? -17.344 -9.461 -14.641 1 98.88 244 ALA B CA 1
ATOM 7460 C C . ALA B 1 244 ? -17.75 -8.625 -13.43 1 98.88 244 ALA B C 1
ATOM 7462 O O . ALA B 1 244 ? -18.594 -7.734 -13.539 1 98.88 244 ALA B O 1
ATOM 7463 N N . ALA B 1 245 ? -17.141 -8.938 -12.289 1 98.88 245 ALA B N 1
ATOM 7464 C CA . ALA B 1 245 ? -17.422 -8.172 -11.086 1 98.88 245 ALA B CA 1
ATOM 7465 C C . ALA B 1 245 ? -17.031 -6.707 -11.266 1 98.88 245 ALA B C 1
ATOM 7467 O O . ALA B 1 245 ? -17.797 -5.809 -10.891 1 98.88 245 ALA B O 1
ATOM 7468 N N . ALA B 1 246 ? -15.906 -6.457 -11.82 1 98.88 246 ALA B N 1
ATOM 7469 C CA . ALA B 1 246 ? -15.422 -5.098 -12.039 1 98.88 246 ALA B CA 1
ATOM 7470 C C . ALA B 1 246 ? -16.312 -4.352 -13.039 1 98.88 246 ALA B C 1
ATOM 7472 O O . ALA B 1 246 ? -16.578 -3.164 -12.859 1 98.88 246 ALA B O 1
ATOM 7473 N N . LEU B 1 247 ? -16.688 -5.07 -14.109 1 98.88 247 LEU B N 1
ATOM 7474 C CA . LEU B 1 247 ? -17.562 -4.473 -15.117 1 98.88 247 LEU B CA 1
ATOM 7475 C C . LEU B 1 247 ? -18.859 -3.99 -14.492 1 98.88 247 LEU B C 1
ATOM 7477 O O . LEU B 1 247 ? -19.281 -2.854 -14.711 1 98.88 247 LEU B O 1
ATOM 7481 N N . VAL B 1 248 ? -19.5 -4.867 -13.688 1 98.88 248 VAL B N 1
ATOM 7482 C CA . VAL B 1 248 ? -20.781 -4.531 -13.07 1 98.88 248 VAL B CA 1
ATOM 7483 C C . VAL B 1 248 ? -20.578 -3.4 -12.062 1 98.88 248 VAL B C 1
ATOM 7485 O O . VAL B 1 248 ? -21.406 -2.482 -11.992 1 98.88 248 VAL B O 1
ATOM 7488 N N . ALA B 1 249 ? -19.516 -3.477 -11.297 1 98.62 249 ALA B N 1
ATOM 7489 C CA . ALA B 1 249 ? -19.219 -2.404 -10.352 1 98.62 249 ALA B CA 1
ATOM 7490 C C . ALA B 1 249 ? -19.062 -1.067 -11.07 1 98.62 249 ALA B C 1
ATOM 7492 O O . ALA B 1 249 ? -19.578 -0.046 -10.609 1 98.62 249 ALA B O 1
ATOM 7493 N N . ALA B 1 250 ? -18.328 -1.038 -12.133 1 98.19 250 ALA B N 1
ATOM 7494 C CA . ALA B 1 250 ? -18.078 0.182 -12.898 1 98.19 250 ALA B CA 1
ATOM 7495 C C . ALA B 1 250 ? -19.391 0.723 -13.492 1 98.19 250 ALA B C 1
ATOM 7497 O O . ALA B 1 250 ? -19.594 1.937 -13.523 1 98.19 250 ALA B O 1
ATOM 7498 N N . LYS B 1 251 ? -20.281 -0.16 -13.977 1 98 251 LYS B N 1
ATOM 7499 C CA . LYS B 1 251 ? -21.5 0.226 -14.664 1 98 251 LYS B CA 1
ATOM 7500 C C . LYS B 1 251 ? -22.547 0.723 -13.672 1 98 251 LYS B C 1
ATOM 7502 O O . LYS B 1 251 ? -23.359 1.598 -14 1 98 251 LYS B O 1
ATOM 7507 N N . THR B 1 252 ? -22.547 0.208 -12.453 1 97.75 252 THR B N 1
ATOM 7508 C CA . THR B 1 252 ? -23.641 0.489 -11.523 1 97.75 252 THR B CA 1
ATOM 7509 C C . THR B 1 252 ? -23.188 1.472 -10.445 1 97.75 252 THR B C 1
ATOM 7511 O O . THR B 1 252 ? -24.016 2.088 -9.773 1 97.75 252 THR B O 1
ATOM 7514 N N . GLY B 1 253 ? -21.859 1.539 -10.25 1 95.81 253 GLY B N 1
ATOM 7515 C CA . GLY B 1 253 ? -21.359 2.322 -9.125 1 95.81 253 GLY B CA 1
ATOM 7516 C C . GLY B 1 253 ? -21.547 1.64 -7.785 1 95.81 253 GLY B C 1
ATOM 7517 O O . GLY B 1 253 ? -21.375 2.26 -6.738 1 95.81 253 GLY B O 1
ATOM 7518 N N . ARG B 1 254 ? -21.938 0.384 -7.797 1 97.19 254 ARG B N 1
ATOM 7519 C CA . ARG B 1 254 ? -22.172 -0.405 -6.59 1 97.19 254 ARG B CA 1
ATOM 7520 C C . ARG B 1 254 ? -21.188 -1.56 -6.492 1 97.19 254 ARG B C 1
ATOM 7522 O O . ARG B 1 254 ? -20.656 -2.025 -7.508 1 97.19 254 ARG B O 1
ATOM 7529 N N . PRO B 1 255 ? -20.859 -2.014 -5.254 1 97.62 255 PRO B N 1
ATOM 7530 C CA . PRO B 1 255 ? -20.062 -3.236 -5.152 1 97.62 255 PRO B CA 1
ATOM 7531 C C . PRO B 1 255 ? -20.719 -4.434 -5.828 1 97.62 255 PRO B C 1
ATOM 7533 O O . PRO B 1 255 ? -21.953 -4.543 -5.824 1 97.62 255 PRO B O 1
ATOM 7536 N N . ALA B 1 256 ? -19.953 -5.293 -6.398 1 98.81 256 ALA B N 1
ATOM 7537 C CA . ALA B 1 256 ? -20.438 -6.469 -7.109 1 98.81 256 ALA B CA 1
ATOM 7538 C C . ALA B 1 256 ? -19.625 -7.707 -6.762 1 98.81 256 ALA B C 1
ATOM 7540 O O . ALA B 1 256 ? -18.391 -7.652 -6.73 1 98.81 256 ALA B O 1
ATOM 7541 N N . LYS B 1 257 ? -20.297 -8.828 -6.441 1 98.5 257 LYS B N 1
ATOM 7542 C CA . LYS B 1 257 ? -19.641 -10.07 -6.055 1 98.5 257 LYS B CA 1
ATOM 7543 C C . LYS B 1 257 ? -20.109 -11.234 -6.93 1 98.5 257 LYS B C 1
ATOM 7545 O O . LYS B 1 257 ? -21.297 -11.344 -7.242 1 98.5 257 LYS B O 1
ATOM 7550 N N . ILE B 1 258 ? -19.125 -12.055 -7.348 1 98.62 258 ILE B N 1
ATOM 7551 C CA . ILE B 1 258 ? -19.453 -13.281 -8.062 1 98.62 258 ILE B CA 1
ATOM 7552 C C . ILE B 1 258 ? -18.734 -14.469 -7.43 1 98.62 258 ILE B C 1
ATOM 7554 O O . ILE B 1 258 ? -17.516 -14.43 -7.238 1 98.62 258 ILE B O 1
ATOM 7558 N N . ARG B 1 259 ? -19.438 -15.43 -7.09 1 96.69 259 ARG B N 1
ATOM 7559 C CA . ARG B 1 259 ? -18.938 -16.703 -6.59 1 96.69 259 ARG B CA 1
ATOM 7560 C C . ARG B 1 259 ? -19.516 -17.875 -7.391 1 96.69 259 ARG B C 1
ATOM 7562 O O . ARG B 1 259 ? -20.734 -18.047 -7.441 1 96.69 259 ARG B O 1
ATOM 7569 N N . ALA B 1 260 ? -18.703 -18.641 -7.945 1 94.94 260 ALA B N 1
ATOM 7570 C CA . ALA B 1 260 ? -19.172 -19.797 -8.703 1 94.94 260 ALA B CA 1
ATOM 7571 C C . ALA B 1 260 ? -19.516 -20.953 -7.781 1 94.94 260 ALA B C 1
ATOM 7573 O O . ALA B 1 260 ? -18.812 -21.219 -6.812 1 94.94 260 ALA B O 1
ATOM 7574 N N . ASP B 1 261 ? -20.656 -21.516 -8.039 1 93.12 261 ASP B N 1
ATOM 7575 C CA . ASP B 1 261 ? -20.828 -22.797 -7.371 1 93.12 261 ASP B CA 1
ATOM 7576 C C . ASP B 1 261 ? -20 -23.891 -8.047 1 93.12 261 ASP B C 1
ATOM 7578 O O . ASP B 1 261 ? -19.438 -23.672 -9.125 1 93.12 261 ASP B O 1
ATOM 7582 N N . ARG B 1 262 ? -19.891 -25 -7.469 1 94.06 262 ARG B N 1
ATOM 7583 C CA . ARG B 1 262 ? -18.984 -26.047 -7.918 1 94.06 262 ARG B CA 1
ATOM 7584 C C . ARG B 1 262 ? -19.297 -26.484 -9.344 1 94.06 262 ARG B C 1
ATOM 7586 O O . ARG B 1 262 ? -18.406 -26.672 -10.156 1 94.06 262 ARG B O 1
ATOM 7593 N N . ASP B 1 263 ? -20.531 -26.625 -9.656 1 93.12 263 ASP B N 1
ATOM 7594 C CA . ASP B 1 263 ? -20.953 -27.062 -10.984 1 93.12 263 ASP B CA 1
ATOM 7595 C C . ASP B 1 263 ? -20.516 -26.062 -12.055 1 93.12 263 ASP B C 1
ATOM 7597 O O . ASP B 1 263 ? -19.922 -26.453 -13.062 1 93.12 263 ASP B O 1
ATOM 7601 N N . ASP B 1 264 ? -20.875 -24.797 -11.797 1 94.19 264 ASP B N 1
ATOM 7602 C CA . ASP B 1 264 ? -20.5 -23.75 -12.734 1 94.19 264 ASP B CA 1
ATOM 7603 C C . ASP B 1 264 ? -18.984 -23.641 -12.844 1 94.19 264 ASP B C 1
ATOM 7605 O O . ASP B 1 264 ? -18.438 -23.453 -13.938 1 94.19 264 ASP B O 1
ATOM 7609 N N . ASP B 1 265 ? -18.375 -23.703 -11.727 1 95.56 265 ASP B N 1
ATOM 7610 C CA . ASP B 1 265 ? -16.922 -23.609 -11.719 1 95.56 265 ASP B CA 1
ATOM 7611 C C . ASP B 1 265 ? -16.297 -24.688 -12.602 1 95.56 265 ASP B C 1
ATOM 7613 O O . ASP B 1 265 ? -15.445 -24.406 -13.445 1 95.56 265 ASP B O 1
ATOM 7617 N N . MET B 1 266 ? -16.672 -25.938 -12.453 1 95.56 266 MET B N 1
ATOM 7618 C CA . MET B 1 266 ? -16.094 -27.047 -13.195 1 95.56 266 MET B CA 1
ATOM 7619 C C . MET B 1 266 ? -16.453 -26.953 -14.68 1 95.56 266 MET B C 1
ATOM 7621 O O . MET B 1 266 ? -15.656 -27.344 -15.539 1 95.56 266 MET B O 1
ATOM 7625 N N . ALA B 1 267 ? -17.609 -26.391 -14.953 1 94.12 267 ALA B N 1
ATOM 7626 C CA . ALA B 1 267 ? -18.047 -26.266 -16.344 1 94.12 267 ALA B CA 1
ATOM 7627 C C . ALA B 1 267 ? -17.297 -25.156 -17.062 1 94.12 267 ALA B C 1
ATOM 7629 O O . ALA B 1 267 ? -17 -25.266 -18.25 1 94.12 267 ALA B O 1
ATOM 7630 N N . MET B 1 268 ? -16.953 -24.109 -16.328 1 95.75 268 MET B N 1
ATOM 7631 C CA . MET B 1 268 ? -16.5 -22.859 -16.938 1 95.75 268 MET B CA 1
ATOM 7632 C C . MET B 1 268 ? -14.969 -22.812 -17 1 95.75 268 MET B C 1
ATOM 7634 O O . MET B 1 268 ? -14.398 -22.031 -17.766 1 95.75 268 MET B O 1
ATOM 7638 N N . THR B 1 269 ? -14.367 -23.516 -16.156 1 97.06 269 THR B N 1
ATOM 7639 C CA . THR B 1 269 ? -12.93 -23.297 -16.016 1 97.06 269 THR B CA 1
ATOM 7640 C C . THR B 1 269 ? -12.148 -24.469 -16.594 1 97.06 269 THR B C 1
ATOM 7642 O O . THR B 1 269 ? -12.688 -25.578 -16.734 1 97.06 269 THR B O 1
ATOM 7645 N N . GLY B 1 270 ? -10.93 -24.172 -16.938 1 97.38 270 GLY B N 1
ATOM 7646 C CA . GLY B 1 270 ? -10.07 -25.141 -17.609 1 97.38 270 GLY B CA 1
ATOM 7647 C C . GLY B 1 270 ? -9.625 -26.266 -16.703 1 97.38 270 GLY B C 1
ATOM 7648 O O . GLY B 1 270 ? -9.812 -26.203 -15.492 1 97.38 270 GLY B O 1
ATOM 7649 N N . LYS B 1 271 ? -9.086 -27.344 -17.391 1 98 271 LYS B N 1
ATOM 7650 C CA . LYS B 1 271 ? -8.594 -28.562 -16.75 1 98 271 LYS B CA 1
ATOM 7651 C C . LYS B 1 271 ? -7.137 -28.828 -17.125 1 98 271 LYS B C 1
ATOM 7653 O O . LYS B 1 271 ? -6.543 -28.078 -17.906 1 98 271 LYS B O 1
ATOM 7658 N N . ARG B 1 272 ? -6.539 -29.828 -16.391 1 98.44 272 ARG B N 1
ATOM 7659 C CA . ARG B 1 272 ? -5.289 -30.375 -16.906 1 98.44 272 ARG B CA 1
ATOM 7660 C C . ARG B 1 272 ? -5.48 -30.922 -18.328 1 98.44 272 ARG B C 1
ATOM 7662 O O . ARG B 1 272 ? -6.477 -31.594 -18.594 1 98.44 272 ARG B O 1
ATOM 7669 N N . HIS B 1 273 ? -4.527 -30.703 -19.172 1 98.62 273 HIS B N 1
ATOM 7670 C CA . HIS B 1 273 ? -4.57 -31.203 -20.547 1 98.62 273 HIS B CA 1
ATOM 7671 C C . HIS B 1 273 ? -4.562 -32.719 -20.578 1 98.62 273 HIS B C 1
ATOM 7673 O O . HIS B 1 273 ? -3.717 -33.375 -19.938 1 98.62 273 HIS B O 1
ATOM 7679 N N . GLU B 1 274 ? -5.473 -33.344 -21.312 1 98.31 274 GLU B N 1
ATOM 7680 C CA . GLU B 1 274 ? -5.414 -34.75 -21.703 1 98.31 274 GLU B CA 1
ATOM 7681 C C . GLU B 1 274 ? -4.383 -34.969 -22.797 1 98.31 274 GLU B C 1
ATOM 7683 O O . GLU B 1 274 ? -4.25 -34.156 -23.719 1 98.31 274 GLU B O 1
ATOM 7688 N N . PHE B 1 275 ? -3.65 -36.062 -22.656 1 98.75 275 PHE B N 1
ATOM 7689 C CA . PHE B 1 275 ? -2.629 -36.344 -23.641 1 98.75 275 PHE B CA 1
ATOM 7690 C C . PHE B 1 275 ? -2.809 -37.75 -24.219 1 98.75 275 PHE B C 1
ATOM 7692 O O . PHE B 1 275 ? -3.311 -38.625 -23.531 1 98.75 275 PHE B O 1
ATOM 7699 N N . SER B 1 276 ? -2.516 -37.875 -25.453 1 98.56 276 SER B N 1
ATOM 7700 C CA . SER B 1 276 ? -2.156 -39.156 -26.078 1 98.56 276 SER B CA 1
ATOM 7701 C C . SER B 1 276 ? -0.671 -39.188 -26.422 1 98.56 276 SER B C 1
ATOM 7703 O O . SER B 1 276 ? -0.165 -38.312 -27.125 1 98.56 276 SER B O 1
ATOM 7705 N N . ALA B 1 277 ? 0.003 -40.188 -25.906 1 98.62 277 ALA B N 1
ATOM 7706 C CA . ALA B 1 277 ? 1.437 -40.312 -26.156 1 98.62 277 ALA B CA 1
ATOM 7707 C C . ALA B 1 277 ? 1.739 -41.562 -26.984 1 98.62 277 ALA B C 1
ATOM 7709 O O . ALA B 1 277 ? 1.144 -42.625 -26.766 1 98.62 277 ALA B O 1
ATOM 7710 N N . GLY B 1 278 ? 2.5 -41.375 -28.016 1 98.62 278 GLY B N 1
ATOM 7711 C CA . GLY B 1 278 ? 3.098 -42.469 -28.766 1 98.62 278 GLY B CA 1
ATOM 7712 C C . GLY B 1 278 ? 4.613 -42.5 -28.672 1 98.62 278 GLY B C 1
ATOM 7713 O O . GLY B 1 278 ? 5.254 -41.469 -28.531 1 98.62 278 GLY B O 1
ATOM 7714 N N . TYR B 1 279 ? 5.168 -43.75 -28.656 1 98.62 279 TYR B N 1
ATOM 7715 C CA . TYR B 1 279 ? 6.625 -43.812 -28.625 1 98.62 279 TYR B CA 1
ATOM 7716 C C . TYR B 1 279 ? 7.137 -44.906 -29.547 1 98.62 279 TYR B C 1
ATOM 7718 O O . TYR B 1 279 ? 6.406 -45.844 -29.859 1 98.62 279 TYR B O 1
ATOM 7726 N N . ASP B 1 280 ? 8.234 -44.719 -30.094 1 98.81 280 ASP B N 1
ATOM 7727 C CA . ASP B 1 280 ? 9.102 -45.656 -30.797 1 98.81 280 ASP B CA 1
ATOM 7728 C C . ASP B 1 280 ? 10.523 -45.594 -30.25 1 98.81 280 ASP B C 1
ATOM 7730 O O . ASP B 1 280 ? 11.195 -44.562 -30.344 1 98.81 280 ASP B O 1
ATOM 7734 N N . VAL B 1 281 ? 10.984 -46.75 -29.641 1 98.88 281 VAL B N 1
ATOM 7735 C CA . VAL B 1 281 ? 12.242 -46.719 -28.906 1 98.88 281 VAL B CA 1
ATOM 7736 C C . VAL B 1 281 ? 13.133 -47.875 -29.312 1 98.88 281 VAL B C 1
ATOM 7738 O O . VAL B 1 281 ? 12.648 -49 -29.516 1 98.88 281 VAL B O 1
ATOM 7741 N N . GLY B 1 282 ? 14.359 -47.625 -29.625 1 98.81 282 GLY B N 1
ATOM 7742 C CA . GLY B 1 282 ? 15.422 -48.594 -29.797 1 98.81 282 GLY B CA 1
ATOM 7743 C C . GLY B 1 282 ? 16.375 -48.688 -28.625 1 98.81 282 GLY B C 1
ATOM 7744 O O . GLY B 1 282 ? 16.703 -47.656 -28.016 1 98.81 282 GLY B O 1
ATOM 7745 N N . PHE B 1 283 ? 16.781 -49.844 -28.219 1 98.69 283 PHE B N 1
ATOM 7746 C CA . PHE B 1 283 ? 17.594 -50 -27.016 1 98.69 283 PHE B CA 1
ATOM 7747 C C . PHE B 1 283 ? 18.469 -51.25 -27.109 1 98.69 283 PHE B C 1
ATOM 7749 O O . PHE B 1 283 ? 18.266 -52.094 -27.984 1 98.69 283 PHE B O 1
ATOM 7756 N N . THR B 1 284 ? 19.422 -51.344 -26.25 1 98.38 284 THR B N 1
ATOM 7757 C CA . THR B 1 284 ? 20.375 -52.438 -26.156 1 98.38 284 THR B CA 1
ATOM 7758 C C . THR B 1 284 ? 19.844 -53.562 -25.25 1 98.38 284 THR B C 1
ATOM 7760 O O . THR B 1 284 ? 18.828 -53.375 -24.578 1 98.38 284 THR B O 1
ATOM 7763 N N . PRO B 1 285 ? 20.516 -54.719 -25.25 1 97.81 285 PRO B N 1
ATOM 7764 C CA . PRO B 1 285 ? 20.031 -55.875 -24.469 1 97.81 285 PRO B CA 1
ATOM 7765 C C . PRO B 1 285 ? 20.078 -55.594 -22.969 1 97.81 285 PRO B C 1
ATOM 7767 O O . PRO B 1 285 ? 19.422 -56.281 -22.188 1 97.81 285 PRO B O 1
ATOM 7770 N N . ASP B 1 286 ? 20.812 -54.562 -22.594 1 97 286 ASP B N 1
ATOM 7771 C CA . ASP B 1 286 ? 20.859 -54.25 -21.172 1 97 286 ASP B CA 1
ATOM 7772 C C . ASP B 1 286 ? 19.891 -53.125 -20.828 1 97 286 ASP B C 1
ATOM 7774 O O . ASP B 1 286 ? 19.891 -52.625 -19.703 1 97 286 ASP B O 1
ATOM 7778 N N . GLY B 1 287 ? 19.109 -52.719 -21.797 1 98.19 287 GLY B N 1
ATOM 7779 C CA . GLY B 1 287 ? 18.016 -51.812 -21.531 1 98.19 287 GLY B CA 1
ATOM 7780 C C . GLY B 1 287 ? 18.406 -50.344 -21.781 1 98.19 287 GLY B C 1
ATOM 7781 O O . GLY B 1 287 ? 17.609 -49.438 -21.516 1 98.19 287 GLY B O 1
ATOM 7782 N N . ARG B 1 288 ? 19.578 -50.062 -22.328 1 98.19 288 ARG B N 1
ATOM 7783 C CA . ARG B 1 288 ? 20.016 -48.719 -22.609 1 98.19 288 ARG B CA 1
ATOM 7784 C C . ARG B 1 288 ? 19.375 -48.188 -23.891 1 98.19 288 ARG B C 1
ATOM 7786 O O . ARG B 1 288 ? 19.484 -48.812 -24.953 1 98.19 288 ARG B O 1
ATOM 7793 N N . ILE B 1 289 ? 18.766 -47.062 -23.828 1 98.75 289 ILE B N 1
ATOM 7794 C CA . ILE B 1 289 ? 18.109 -46.438 -24.969 1 98.75 289 ILE B CA 1
ATOM 7795 C C . ILE B 1 289 ? 19.156 -45.969 -25.969 1 98.75 289 ILE B C 1
ATOM 7797 O O . ILE B 1 289 ? 20.125 -45.312 -25.594 1 98.75 289 ILE B O 1
ATOM 7801 N N . ALA B 1 290 ? 18.953 -46.312 -27.25 1 98.31 290 ALA B N 1
ATOM 7802 C CA . ALA B 1 290 ? 19.828 -45.875 -28.328 1 98.31 290 ALA B CA 1
ATOM 7803 C C . ALA B 1 290 ? 19.188 -44.719 -29.094 1 98.31 290 ALA B C 1
ATOM 7805 O O . ALA B 1 290 ? 19.891 -43.781 -29.531 1 98.31 290 ALA B O 1
ATOM 7806 N N . GLY B 1 291 ? 17.984 -44.812 -29.312 1 98.62 291 GLY B N 1
ATOM 7807 C CA . GLY B 1 291 ? 17.188 -43.812 -30 1 98.62 291 GLY B CA 1
ATOM 7808 C C . GLY B 1 291 ? 15.719 -43.875 -29.641 1 98.62 291 GLY B C 1
ATOM 7809 O O . GLY B 1 291 ? 15.195 -44.969 -29.344 1 98.62 291 GLY B O 1
ATOM 7810 N N . ILE B 1 292 ? 15.102 -42.719 -29.734 1 98.88 292 ILE B N 1
ATOM 7811 C CA . ILE B 1 292 ? 13.703 -42.719 -29.328 1 98.88 292 ILE B CA 1
ATOM 7812 C C . ILE B 1 292 ? 12.961 -41.594 -30.031 1 98.88 292 ILE B C 1
ATOM 7814 O O . ILE B 1 292 ? 13.508 -40.5 -30.219 1 98.88 292 ILE B O 1
ATOM 7818 N N . ARG B 1 293 ? 11.734 -41.844 -30.453 1 98.81 293 ARG B N 1
ATOM 7819 C CA . ARG B 1 293 ? 10.742 -40.875 -30.906 1 98.81 293 ARG B CA 1
ATOM 7820 C C . ARG B 1 293 ? 9.523 -40.875 -29.969 1 98.81 293 ARG B C 1
ATOM 7822 O O . ARG B 1 293 ? 8.992 -41.938 -29.641 1 98.81 293 ARG B O 1
ATOM 7829 N N . ILE B 1 294 ? 9.188 -39.719 -29.469 1 98.81 294 ILE B N 1
ATOM 7830 C CA . ILE B 1 294 ? 8 -39.562 -28.641 1 98.81 294 ILE B CA 1
ATOM 7831 C C . ILE B 1 294 ? 7.051 -38.562 -29.297 1 98.81 294 ILE B C 1
ATOM 7833 O O . ILE B 1 294 ? 7.469 -37.469 -29.703 1 98.81 294 ILE B O 1
ATOM 7837 N N . GLU B 1 295 ? 5.875 -38.938 -29.484 1 98.62 295 GLU B N 1
ATOM 7838 C CA . GLU B 1 295 ? 4.82 -38.062 -29.969 1 98.62 295 GLU B CA 1
ATOM 7839 C C . GLU B 1 295 ? 3.793 -37.75 -28.891 1 98.62 295 GLU B C 1
ATOM 7841 O O . GLU B 1 295 ? 3.236 -38.656 -28.281 1 98.62 295 GLU B O 1
ATOM 7846 N N . LEU B 1 296 ? 3.602 -36.5 -28.625 1 98.81 296 LEU B N 1
ATOM 7847 C CA . LEU B 1 296 ? 2.643 -36.031 -27.625 1 98.81 296 LEU B CA 1
ATOM 7848 C C . LEU B 1 296 ? 1.519 -35.25 -28.297 1 98.81 296 LEU B C 1
ATOM 7850 O O . LEU B 1 296 ? 1.773 -34.25 -28.984 1 98.81 296 LEU B O 1
ATOM 7854 N N . ALA B 1 297 ? 0.262 -35.656 -28.156 1 98.75 297 ALA B N 1
ATOM 7855 C CA . ALA B 1 297 ? -0.916 -34.938 -28.641 1 98.75 297 ALA B CA 1
ATOM 7856 C C . ALA B 1 297 ? -1.817 -34.531 -27.469 1 98.75 297 ALA B C 1
ATOM 7858 O O . ALA B 1 297 ? -2.158 -35.375 -26.625 1 98.75 297 ALA B O 1
ATOM 7859 N N . SER B 1 298 ? -2.119 -33.312 -27.453 1 98.31 298 SER B N 1
ATOM 7860 C CA . SER B 1 298 ? -2.855 -32.812 -26.297 1 98.31 298 SER B CA 1
ATOM 7861 C C . SER B 1 298 ? -4.188 -32.219 -26.719 1 98.31 298 SER B C 1
ATOM 7863 O O . SER B 1 298 ? -4.277 -31.547 -27.75 1 98.31 298 SER B O 1
ATOM 7865 N N . ARG B 1 299 ? -5.227 -32.375 -25.922 1 98.31 299 ARG B N 1
ATOM 7866 C CA . ARG B 1 299 ? -6.465 -31.625 -26.031 1 98.31 299 ARG B CA 1
ATOM 7867 C C . ARG B 1 299 ? -6.332 -30.266 -25.359 1 98.31 299 ARG B C 1
ATOM 7869 O O . ARG B 1 299 ? -6.309 -30.188 -24.125 1 98.31 299 ARG B O 1
ATOM 7876 N N . CYS B 1 300 ? -6.355 -29.25 -26.109 1 98.38 300 CYS B N 1
ATOM 7877 C CA . CYS B 1 300 ? -6.121 -27.922 -25.562 1 98.38 300 CYS B CA 1
ATOM 7878 C C . CYS B 1 300 ? -7.438 -27.219 -25.25 1 98.38 300 CYS B C 1
ATOM 7880 O O . CYS B 1 300 ? -7.484 -26.312 -24.406 1 98.38 300 CYS B O 1
ATOM 7882 N N . GLY B 1 301 ? -8.492 -27.578 -25.812 1 98 301 GLY B N 1
ATOM 7883 C CA . GLY B 1 301 ? -9.781 -26.906 -25.656 1 98 301 GLY B CA 1
ATOM 7884 C C . GLY B 1 301 ? -10.016 -25.828 -26.688 1 98 301 GLY B C 1
ATOM 7885 O O . GLY B 1 301 ? -9.516 -25.906 -27.812 1 98 301 GLY B O 1
ATOM 7886 N N . ALA B 1 302 ? -10.82 -24.875 -26.375 1 97.44 302 ALA B N 1
ATOM 7887 C CA . ALA B 1 302 ? -11.406 -23.953 -27.344 1 97.44 302 ALA B CA 1
ATOM 7888 C C . ALA B 1 302 ? -10.461 -22.797 -27.641 1 97.44 302 ALA B C 1
ATOM 7890 O O . ALA B 1 302 ? -10.5 -22.203 -28.719 1 97.44 302 ALA B O 1
ATOM 7891 N N . THR B 1 303 ? -9.648 -22.453 -26.688 1 97.38 303 THR B N 1
ATOM 7892 C CA . THR B 1 303 ? -8.797 -21.281 -26.875 1 97.38 303 THR B CA 1
ATOM 7893 C C . THR B 1 303 ? -7.363 -21.578 -26.453 1 97.38 303 THR B C 1
ATOM 7895 O O . THR B 1 303 ? -7.086 -22.641 -25.906 1 97.38 303 THR B O 1
ATOM 7898 N N . TRP B 1 304 ? -6.461 -20.594 -26.641 1 97.5 304 TRP B N 1
ATOM 7899 C CA . TRP B 1 304 ? -5.02 -20.734 -26.469 1 97.5 304 TRP B CA 1
ATOM 7900 C C . TRP B 1 304 ? -4.668 -20.891 -24.984 1 97.5 304 TRP B C 1
ATOM 7902 O O . TRP B 1 304 ? -3.854 -21.75 -24.625 1 97.5 304 TRP B O 1
ATOM 7912 N N . ASP B 1 305 ? -5.371 -20.047 -24.141 1 97.56 305 ASP B N 1
ATOM 7913 C CA . ASP B 1 305 ? -5.012 -19.953 -22.734 1 97.56 305 ASP B CA 1
ATOM 7914 C C . ASP B 1 305 ? -3.506 -20.109 -22.531 1 97.56 305 ASP B C 1
ATOM 7916 O O . ASP B 1 305 ? -2.719 -19.344 -23.094 1 97.56 305 ASP B O 1
ATOM 7920 N N . LEU B 1 306 ? -3.072 -21.203 -21.812 1 97.5 306 LEU B N 1
ATOM 7921 C CA . LEU B 1 306 ? -1.646 -21.422 -21.594 1 97.5 306 LEU B CA 1
ATOM 7922 C C . LEU B 1 306 ? -1.184 -22.703 -22.281 1 97.5 306 LEU B C 1
ATOM 7924 O O . LEU B 1 306 ? -0.158 -23.281 -21.906 1 97.5 306 LEU B O 1
ATOM 7928 N N . SER B 1 307 ? -1.88 -23.156 -23.234 1 97.88 307 SER B N 1
ATOM 7929 C CA . SER B 1 307 ? -1.649 -24.469 -23.844 1 97.88 307 SER B CA 1
ATOM 7930 C C . SER B 1 307 ? -0.267 -24.547 -24.484 1 97.88 307 SER B C 1
ATOM 7932 O O . SER B 1 307 ? 0.398 -25.578 -24.422 1 97.88 307 SER B O 1
ATOM 7934 N N . SER B 1 308 ? 0.142 -23.406 -25.094 1 96.75 308 SER B N 1
ATOM 7935 C CA . SER B 1 308 ? 1.458 -23.422 -25.734 1 96.75 308 SER B CA 1
ATOM 7936 C C . SER B 1 308 ? 2.559 -23.688 -24.703 1 96.75 308 SER B C 1
ATOM 7938 O O . SER B 1 308 ? 3.406 -24.547 -24.906 1 96.75 308 SER B O 1
ATOM 7940 N N . ALA B 1 309 ? 2.535 -22.984 -23.656 1 96 309 ALA B N 1
ATOM 7941 C CA . ALA B 1 309 ? 3.553 -23.125 -22.625 1 96 309 ALA B CA 1
ATOM 7942 C C . ALA B 1 309 ? 3.467 -24.5 -21.953 1 96 309 ALA B C 1
ATOM 7944 O O . ALA B 1 309 ? 4.492 -25.078 -21.594 1 96 309 ALA B O 1
ATOM 7945 N N . ILE B 1 310 ? 2.295 -25 -21.75 1 97.44 310 ILE B N 1
ATOM 7946 C CA . ILE B 1 310 ? 2.078 -26.281 -21.078 1 97.44 310 ILE B CA 1
ATOM 7947 C C . ILE B 1 310 ? 2.643 -27.406 -21.953 1 97.44 310 ILE B C 1
ATOM 7949 O O . ILE B 1 310 ? 3.318 -28.312 -21.438 1 97.44 310 ILE B O 1
ATOM 7953 N N . ASN B 1 311 ? 2.332 -27.375 -23.203 1 98 311 ASN B N 1
ATOM 7954 C CA . ASN B 1 311 ? 2.836 -28.406 -24.109 1 98 311 ASN B CA 1
ATOM 7955 C C . ASN B 1 311 ? 4.352 -28.312 -24.266 1 98 311 ASN B C 1
ATOM 7957 O O . ASN B 1 311 ? 5.023 -29.344 -24.422 1 98 311 ASN B O 1
ATOM 7961 N N . ASP B 1 312 ? 4.879 -27.078 -24.25 1 97.44 312 ASP B N 1
ATOM 7962 C CA . ASP B 1 312 ? 6.332 -26.938 -24.234 1 97.44 312 ASP B CA 1
ATOM 7963 C C . ASP B 1 312 ? 6.934 -27.609 -23 1 97.44 312 ASP B C 1
ATOM 7965 O O . ASP B 1 312 ? 7.957 -28.297 -23.094 1 97.44 312 ASP B O 1
ATOM 7969 N N . ARG B 1 313 ? 6.336 -27.406 -21.922 1 97.75 313 ARG B N 1
ATOM 7970 C CA . ARG B 1 313 ? 6.84 -28 -20.688 1 97.75 313 ARG B CA 1
ATOM 7971 C C . ARG B 1 313 ? 6.773 -29.516 -20.734 1 97.75 313 ARG B C 1
ATOM 7973 O O . ARG B 1 313 ? 7.602 -30.203 -20.125 1 97.75 313 ARG B O 1
ATOM 7980 N N . ALA B 1 314 ? 5.719 -30.047 -21.344 1 98.5 314 ALA B N 1
ATOM 7981 C CA . ALA B 1 314 ? 5.66 -31.484 -21.531 1 98.5 314 ALA B CA 1
ATOM 7982 C C . ALA B 1 314 ? 6.867 -31.984 -22.312 1 98.5 314 ALA B C 1
ATOM 7984 O O . ALA B 1 314 ? 7.449 -33.031 -21.984 1 98.5 314 ALA B O 1
ATOM 7985 N N . MET B 1 315 ? 7.223 -31.25 -23.312 1 98.44 315 MET B N 1
ATOM 7986 C CA . MET B 1 315 ? 8.383 -31.609 -24.109 1 98.44 315 MET B CA 1
ATOM 7987 C C . MET B 1 315 ? 9.664 -31.516 -23.297 1 98.44 315 MET B C 1
ATOM 7989 O O . MET B 1 315 ? 10.508 -32.406 -23.344 1 98.44 315 MET B O 1
ATOM 7993 N N . PHE B 1 316 ? 9.805 -30.453 -22.469 1 98.12 316 PHE B N 1
ATOM 7994 C CA . PHE B 1 316 ? 10.992 -30.219 -21.672 1 98.12 316 PHE B CA 1
ATOM 7995 C C . PHE B 1 316 ? 11.211 -31.344 -20.672 1 98.12 316 PHE B C 1
ATOM 7997 O O . PHE B 1 316 ? 12.336 -31.594 -20.234 1 98.12 316 PHE B O 1
ATOM 8004 N N . HIS B 1 317 ? 10.164 -32.031 -20.312 1 98.62 317 HIS B N 1
ATOM 8005 C CA . HIS B 1 317 ? 10.273 -33 -19.219 1 98.62 317 HIS B CA 1
ATOM 8006 C C . HIS B 1 317 ? 10.062 -34.406 -19.719 1 98.62 317 HIS B C 1
ATOM 8008 O O . HIS B 1 317 ? 9.938 -35.344 -18.906 1 98.62 317 HIS B O 1
ATOM 8014 N N . ALA B 1 318 ? 10.047 -34.625 -21.031 1 98.69 318 ALA B N 1
ATOM 8015 C CA . ALA B 1 318 ? 9.836 -35.938 -21.609 1 98.69 318 ALA B CA 1
ATOM 8016 C C . ALA B 1 318 ? 11.062 -36.844 -21.422 1 98.69 318 ALA B C 1
ATOM 8018 O O . ALA B 1 318 ? 11.016 -38.031 -21.688 1 98.69 318 ALA B O 1
ATOM 8019 N N . ASP B 1 319 ? 12.164 -36.25 -20.922 1 98.56 319 ASP B N 1
ATOM 8020 C CA . ASP B 1 319 ? 13.359 -37.031 -20.641 1 98.56 319 ASP B CA 1
ATOM 8021 C C . ASP B 1 319 ? 13.406 -37.469 -19.172 1 98.56 319 ASP B C 1
ATOM 8023 O O . ASP B 1 319 ? 14.195 -38.344 -18.812 1 98.56 319 ASP B O 1
ATOM 8027 N N . ASN B 1 320 ? 12.531 -36.781 -18.297 1 98.69 320 ASN B N 1
ATOM 8028 C CA . ASN B 1 320 ? 12.656 -36.969 -16.859 1 98.69 320 ASN B CA 1
ATOM 8029 C C . ASN B 1 320 ? 14.125 -37.031 -16.422 1 98.69 320 ASN B C 1
ATOM 8031 O O . ASN B 1 320 ? 14.883 -36.094 -16.703 1 98.69 320 ASN B O 1
ATOM 8035 N N . CYS B 1 321 ? 14.594 -38.125 -15.805 1 98.75 321 CYS B N 1
ATOM 8036 C CA . CYS B 1 321 ? 15.961 -38.219 -15.305 1 98.75 321 CYS B CA 1
ATOM 8037 C C . CYS B 1 321 ? 16.859 -38.938 -16.297 1 98.75 321 CYS B C 1
ATOM 8039 O O . CYS B 1 321 ? 17.984 -39.312 -15.961 1 98.75 321 CYS B O 1
ATOM 8041 N N . TYR B 1 322 ? 16.453 -39.156 -17.547 1 98.81 322 TYR B N 1
ATOM 8042 C CA . TYR B 1 322 ? 17.141 -40.125 -18.406 1 98.81 322 TYR B CA 1
ATOM 8043 C C . TYR B 1 322 ? 17.844 -39.406 -19.562 1 98.81 322 TYR B C 1
ATOM 8045 O O . TYR B 1 322 ? 17.281 -38.5 -20.172 1 98.81 322 TYR B O 1
ATOM 8053 N N . TRP B 1 323 ? 19 -39.844 -19.797 1 98.25 323 TRP B N 1
ATOM 8054 C CA . TRP B 1 323 ? 19.75 -39.375 -20.969 1 98.25 323 TRP B CA 1
ATOM 8055 C C . TRP B 1 323 ? 19.219 -40.062 -22.234 1 98.25 323 TRP B C 1
ATOM 8057 O O . TRP B 1 323 ? 19.188 -41.281 -22.312 1 98.25 323 TRP B O 1
ATOM 8067 N N . LEU B 1 324 ? 18.766 -39.312 -23.219 1 98.56 324 LEU B N 1
ATOM 8068 C CA . LEU B 1 324 ? 18.297 -39.812 -24.5 1 98.56 324 LEU B CA 1
ATOM 8069 C C . LEU B 1 324 ? 19.281 -39.438 -25.609 1 98.56 324 LEU B C 1
ATOM 8071 O O . LEU B 1 324 ? 19.266 -38.312 -26.109 1 98.56 324 LEU B O 1
ATOM 8075 N N . PRO B 1 325 ? 20.109 -40.375 -26 1 97.25 325 PRO B N 1
ATOM 8076 C CA . PRO B 1 325 ? 21.234 -40.062 -26.906 1 97.25 325 PRO B CA 1
ATOM 8077 C C . PRO B 1 325 ? 20.766 -39.469 -28.234 1 97.25 325 PRO B C 1
ATOM 8079 O O . PRO B 1 325 ? 21.391 -38.531 -28.75 1 97.25 325 PRO B O 1
ATOM 8082 N N . ALA B 1 326 ? 19.766 -40.094 -28.922 1 98.31 326 ALA B N 1
ATOM 8083 C CA . ALA B 1 326 ? 19.094 -39.625 -30.125 1 98.31 326 ALA B CA 1
ATOM 8084 C C . ALA B 1 326 ? 17.578 -39.562 -29.922 1 98.31 326 ALA B C 1
ATOM 8086 O O . ALA B 1 326 ? 16.922 -40.594 -29.703 1 98.31 326 ALA B O 1
ATOM 8087 N N . VAL B 1 327 ? 17.125 -38.344 -29.969 1 98.69 327 VAL B N 1
ATOM 8088 C CA . VAL B 1 327 ? 15.734 -38.188 -29.516 1 98.69 327 VAL B CA 1
ATOM 8089 C C . VAL B 1 327 ? 15.008 -37.219 -30.438 1 98.69 327 VAL B C 1
ATOM 8091 O O . VAL B 1 327 ? 15.586 -36.219 -30.891 1 98.69 327 VAL B O 1
ATOM 8094 N N . GLU B 1 328 ? 13.789 -37.531 -30.781 1 98.62 328 GLU B N 1
ATOM 8095 C CA . GLU B 1 328 ? 12.828 -36.656 -31.438 1 98.62 328 GLU B CA 1
ATOM 8096 C C . GLU B 1 328 ? 11.5 -36.625 -30.672 1 98.62 328 GLU B C 1
ATOM 8098 O O . GLU B 1 328 ? 10.914 -37.688 -30.422 1 98.62 328 GLU B O 1
ATOM 8103 N N . ILE B 1 329 ? 11.117 -35.5 -30.219 1 98.75 329 ILE B N 1
ATOM 8104 C CA . ILE B 1 329 ? 9.836 -35.281 -29.547 1 98.75 329 ILE B CA 1
ATOM 8105 C C . ILE B 1 329 ? 8.953 -34.375 -30.391 1 98.75 329 ILE B C 1
ATOM 8107 O O . ILE B 1 329 ? 9.352 -33.25 -30.719 1 98.75 329 ILE B O 1
ATOM 8111 N N . VAL B 1 330 ? 7.797 -34.812 -30.75 1 98.62 330 VAL B N 1
ATOM 8112 C CA . VAL B 1 330 ? 6.832 -34.031 -31.5 1 98.62 330 VAL B CA 1
ATOM 8113 C C . VAL B 1 330 ? 5.59 -33.75 -30.656 1 98.62 330 VAL B C 1
ATOM 8115 O O . VAL B 1 330 ? 5.082 -34.688 -30 1 98.62 330 VAL B O 1
ATOM 8118 N N . SER B 1 331 ? 5.184 -32.531 -30.609 1 98.5 331 SER B N 1
ATOM 8119 C CA . SER B 1 331 ? 4.059 -32.156 -29.781 1 98.5 331 SER B CA 1
ATOM 8120 C C . SER B 1 331 ? 2.941 -31.516 -30.609 1 98.5 331 SER B C 1
ATOM 8122 O O . SER B 1 331 ? 3.156 -30.516 -31.297 1 98.5 331 SER B O 1
ATOM 8124 N N . HIS B 1 332 ? 1.75 -32.125 -30.625 1 98.62 332 HIS B N 1
ATOM 8125 C CA . HIS B 1 332 ? 0.564 -31.625 -31.297 1 98.62 332 HIS B CA 1
ATOM 8126 C C . HIS B 1 332 ? -0.363 -30.906 -30.328 1 98.62 332 HIS B C 1
ATOM 8128 O O . HIS B 1 332 ? -0.717 -31.469 -29.281 1 98.62 332 HIS B O 1
ATOM 8134 N N . ARG B 1 333 ? -0.696 -29.703 -30.609 1 98.25 333 ARG B N 1
ATOM 8135 C CA . ARG B 1 333 ? -1.578 -28.875 -29.797 1 98.25 333 ARG B CA 1
ATOM 8136 C C . ARG B 1 333 ? -2.941 -28.703 -30.453 1 98.25 333 ARG B C 1
ATOM 8138 O O . ARG B 1 333 ? -3.145 -27.781 -31.25 1 98.25 333 ARG B O 1
ATOM 8145 N N . LEU B 1 334 ? -3.912 -29.406 -29.984 1 98.75 334 LEU B N 1
ATOM 8146 C CA . LEU B 1 334 ? -5.133 -29.594 -30.766 1 98.75 334 LEU B CA 1
ATOM 8147 C C . LEU B 1 334 ? -6.281 -28.781 -30.172 1 98.75 334 LEU B C 1
ATOM 8149 O O . LEU B 1 334 ? -6.465 -28.75 -28.953 1 98.75 334 LEU B O 1
ATOM 8153 N N . LYS B 1 335 ? -6.957 -28.078 -30.984 1 98.44 335 LYS B N 1
ATOM 8154 C CA . LYS B 1 335 ? -8.148 -27.312 -30.625 1 98.44 335 LYS B CA 1
ATOM 8155 C C . LYS B 1 335 ? -9.391 -28.188 -30.625 1 98.44 335 LYS B C 1
ATOM 8157 O O . LYS B 1 335 ? -9.625 -28.938 -31.578 1 98.44 335 LYS B O 1
ATOM 8162 N N . THR B 1 336 ? -10.109 -28.203 -29.578 1 98.25 336 THR B N 1
ATOM 8163 C CA . THR B 1 336 ? -11.383 -28.906 -29.484 1 98.25 336 THR B CA 1
ATOM 8164 C C . THR B 1 336 ? -12.484 -27.969 -29 1 98.25 336 THR B C 1
ATOM 8166 O O . THR B 1 336 ? -12.234 -26.797 -28.719 1 98.25 336 THR B O 1
ATOM 8169 N N . HIS B 1 337 ? -13.742 -28.438 -29.078 1 98 337 HIS B N 1
ATOM 8170 C CA . HIS B 1 337 ? -14.898 -27.656 -28.656 1 98 337 HIS B CA 1
ATOM 8171 C C . HIS B 1 337 ? -15.32 -28.016 -27.234 1 98 337 HIS B C 1
ATOM 8173 O O . HIS B 1 337 ? -16.5 -28.297 -26.984 1 98 337 HIS B O 1
ATOM 8179 N N . THR B 1 338 ? -14.391 -28.109 -26.344 1 97.38 338 THR B N 1
ATOM 8180 C CA . THR B 1 338 ? -14.523 -28.203 -24.906 1 97.38 338 THR B CA 1
ATOM 8181 C C . THR B 1 338 ? -13.93 -26.984 -24.219 1 97.38 338 THR B C 1
ATOM 8183 O O . THR B 1 338 ? -13.273 -26.156 -24.875 1 97.38 338 THR B O 1
ATOM 8186 N N . VAL B 1 339 ? -14.25 -26.797 -22.969 1 97 339 VAL B N 1
ATOM 8187 C CA . VAL B 1 339 ? -13.633 -25.703 -22.234 1 97 339 VAL B CA 1
ATOM 8188 C C . VAL B 1 339 ? -12.117 -25.766 -22.375 1 97 339 VAL B C 1
ATOM 8190 O O . VAL B 1 339 ? -11.539 -26.859 -22.438 1 97 339 VAL B O 1
ATOM 8193 N N . SER B 1 340 ? -11.484 -24.625 -22.469 1 97.62 340 SER B N 1
ATOM 8194 C CA . SER B 1 340 ? -10.039 -24.578 -22.688 1 97.62 340 SER B CA 1
ATOM 8195 C C . SER B 1 340 ? -9.289 -25.062 -21.453 1 97.62 340 SER B C 1
ATOM 8197 O O . SER B 1 340 ? -9.617 -24.688 -20.328 1 97.62 340 SER B O 1
ATOM 8199 N N . ASN B 1 341 ? -8.336 -25.953 -21.719 1 98.12 341 ASN B N 1
ATOM 8200 C CA . ASN B 1 341 ? -7.473 -26.406 -20.641 1 98.12 341 ASN B CA 1
ATOM 8201 C C . ASN B 1 341 ? -6.477 -25.344 -20.219 1 98.12 341 ASN B C 1
ATOM 8203 O O . ASN B 1 341 ? -6.23 -24.391 -20.969 1 98.12 341 ASN B O 1
ATOM 8207 N N . THR B 1 342 ? -5.996 -25.469 -19.062 1 98 342 THR B N 1
ATOM 8208 C CA . THR B 1 342 ? -5.176 -24.422 -18.484 1 98 342 THR B CA 1
ATOM 8209 C C . THR B 1 342 ? -4.086 -25 -17.594 1 98 342 THR B C 1
ATOM 8211 O O . THR B 1 342 ? -3.842 -26.219 -17.609 1 98 342 THR B O 1
ATOM 8214 N N . ALA B 1 343 ? -3.371 -24.141 -16.922 1 97.75 343 ALA B N 1
ATOM 8215 C CA . ALA B 1 343 ? -2.289 -24.547 -16.031 1 97.75 343 ALA B CA 1
ATOM 8216 C C . ALA B 1 343 ? -2.807 -25.469 -14.93 1 97.75 343 ALA B C 1
ATOM 8218 O O . ALA B 1 343 ? -3.896 -25.266 -14.391 1 97.75 343 ALA B O 1
ATOM 8219 N N . PHE B 1 344 ? -2.082 -26.453 -14.617 1 98.31 344 PHE B N 1
ATOM 8220 C CA . PHE B 1 344 ? -2.271 -27.344 -13.484 1 98.31 344 PHE B CA 1
ATOM 8221 C C . PHE B 1 344 ? -0.932 -27.703 -12.852 1 98.31 344 PHE B C 1
ATOM 8223 O O . PHE B 1 344 ? 0.089 -27.766 -13.539 1 98.31 344 PHE B O 1
ATOM 8230 N N . ARG B 1 345 ? -0.889 -27.875 -11.516 1 97.25 345 ARG B N 1
ATOM 8231 C CA . ARG B 1 345 ? 0.312 -28.234 -10.766 1 97.25 345 ARG B CA 1
ATOM 8232 C C . ARG B 1 345 ? 1.175 -29.219 -11.555 1 97.25 345 ARG B C 1
ATOM 8234 O O . ARG B 1 345 ? 0.727 -30.312 -11.891 1 97.25 345 ARG B O 1
ATOM 8241 N N . GLY B 1 346 ? 2.385 -28.797 -11.852 1 97.19 346 GLY B N 1
ATOM 8242 C CA . GLY B 1 346 ? 3.287 -29.578 -12.68 1 97.19 346 GLY B CA 1
ATOM 8243 C C . GLY B 1 346 ? 3.24 -29.188 -14.141 1 97.19 346 GLY B C 1
ATOM 8244 O O . GLY B 1 346 ? 4.09 -29.625 -14.93 1 97.19 346 GLY B O 1
ATOM 8245 N N . PHE B 1 347 ? 2.199 -28.438 -14.453 1 96 347 PHE B N 1
ATOM 8246 C CA . PHE B 1 347 ? 2.008 -27.891 -15.797 1 96 347 PHE B CA 1
ATOM 8247 C C . PHE B 1 347 ? 1.924 -29 -16.828 1 96 347 PHE B C 1
ATOM 8249 O O . PHE B 1 347 ? 1.028 -29.844 -16.766 1 96 347 PHE B O 1
ATOM 8256 N N . GLY B 1 348 ? 2.85 -29.094 -17.766 1 97.81 348 GLY B N 1
ATOM 8257 C CA . GLY B 1 348 ? 2.9 -30.188 -18.719 1 97.81 348 GLY B CA 1
ATOM 8258 C C . GLY B 1 348 ? 3.918 -31.25 -18.359 1 97.81 348 GLY B C 1
ATOM 8259 O O . GLY B 1 348 ? 3.957 -32.312 -18.969 1 97.81 348 GLY B O 1
ATOM 8260 N N . GLY B 1 349 ? 4.648 -31 -17.281 1 98.25 349 GLY B N 1
ATOM 8261 C CA . GLY B 1 349 ? 5.703 -31.906 -16.844 1 98.25 349 GLY B CA 1
ATOM 8262 C C . GLY B 1 349 ? 5.203 -33.312 -16.531 1 98.25 349 GLY B C 1
ATOM 8263 O O . GLY B 1 349 ? 5.793 -34.281 -16.984 1 98.25 349 GLY B O 1
ATOM 8264 N N . PRO B 1 350 ? 4.102 -33.406 -15.766 1 98.62 350 PRO B N 1
ATOM 8265 C CA . PRO B 1 350 ? 3.564 -34.719 -15.422 1 98.62 350 PRO B CA 1
ATOM 8266 C C . PRO B 1 350 ? 3.328 -35.594 -16.656 1 98.62 350 PRO B C 1
ATOM 8268 O O . PRO B 1 350 ? 3.707 -36.75 -16.672 1 98.62 350 PRO B O 1
ATOM 8271 N N . GLN B 1 351 ? 2.719 -35.031 -17.719 1 98.69 351 GLN B N 1
ATOM 8272 C CA . GLN B 1 351 ? 2.387 -35.812 -18.906 1 98.69 351 GLN B CA 1
ATOM 8273 C C . GLN B 1 351 ? 3.648 -36.219 -19.656 1 98.69 351 GLN B C 1
ATOM 8275 O O . GLN B 1 351 ? 3.734 -37.375 -20.125 1 98.69 351 GLN B O 1
ATOM 8280 N N . GLY B 1 352 ? 4.613 -35.312 -19.75 1 98.75 352 GLY B N 1
ATOM 8281 C CA . GLY B 1 352 ? 5.883 -35.688 -20.344 1 98.75 352 GLY B CA 1
ATOM 8282 C C . GLY B 1 352 ? 6.598 -36.781 -19.594 1 98.75 352 GLY B C 1
ATOM 8283 O O . GLY B 1 352 ? 7.09 -37.75 -20.203 1 98.75 352 GLY B O 1
ATOM 8284 N N . MET B 1 353 ? 6.668 -36.719 -18.312 1 98.88 353 MET B N 1
ATOM 8285 C CA . MET B 1 353 ? 7.387 -37.688 -17.484 1 98.88 353 MET B CA 1
ATOM 8286 C C . MET B 1 353 ? 6.684 -39.031 -17.469 1 98.88 353 MET B C 1
ATOM 8288 O O . MET B 1 353 ? 7.34 -40.062 -17.438 1 98.88 353 MET B O 1
ATOM 8292 N N . LEU B 1 354 ? 5.352 -39 -17.438 1 98.81 354 LEU B N 1
ATOM 8293 C CA . LEU B 1 354 ? 4.633 -40.25 -17.453 1 98.81 354 LEU B CA 1
ATOM 8294 C C . LEU B 1 354 ? 4.918 -41.031 -18.75 1 98.81 354 LEU B C 1
ATOM 8296 O O . LEU B 1 354 ? 5.023 -42.25 -18.734 1 98.81 354 LEU B O 1
ATOM 8300 N N . ALA B 1 355 ? 5.047 -40.312 -19.875 1 98.81 355 ALA B N 1
ATOM 8301 C CA . ALA B 1 355 ? 5.32 -40.938 -21.172 1 98.81 355 ALA B CA 1
ATOM 8302 C C . ALA B 1 355 ? 6.652 -41.688 -21.141 1 98.81 355 ALA B C 1
ATOM 8304 O O . ALA B 1 355 ? 6.727 -42.844 -21.562 1 98.81 355 ALA B O 1
ATOM 8305 N N . ILE B 1 356 ? 7.688 -41.062 -20.672 1 98.88 356 ILE B N 1
ATOM 8306 C CA . ILE B 1 356 ? 9.008 -41.688 -20.703 1 98.88 356 ILE B CA 1
ATOM 8307 C C . ILE B 1 356 ? 9.062 -42.812 -19.656 1 98.88 356 ILE B C 1
ATOM 8309 O O . ILE B 1 356 ? 9.727 -43.844 -19.875 1 98.88 356 ILE B O 1
ATOM 8313 N N . GLU B 1 357 ? 8.406 -42.656 -18.516 1 98.81 357 GLU B N 1
ATOM 8314 C CA . GLU B 1 357 ? 8.375 -43.719 -17.531 1 98.81 357 GLU B CA 1
ATOM 8315 C C . GLU B 1 357 ? 7.676 -44.969 -18.078 1 98.81 357 GLU B C 1
ATOM 8317 O O . GLU B 1 357 ? 8.039 -46.094 -17.734 1 98.81 357 GLU B O 1
ATOM 8322 N N . ARG B 1 358 ? 6.625 -44.75 -18.875 1 98.69 358 ARG B N 1
ATOM 8323 C CA . ARG B 1 358 ? 5.984 -45.844 -19.578 1 98.69 358 ARG B CA 1
ATOM 8324 C C . ARG B 1 358 ? 6.977 -46.562 -20.484 1 98.69 358 ARG B C 1
ATOM 8326 O O . ARG B 1 358 ? 6.965 -47.812 -20.578 1 98.69 358 ARG B O 1
ATOM 8333 N N . VAL B 1 359 ? 7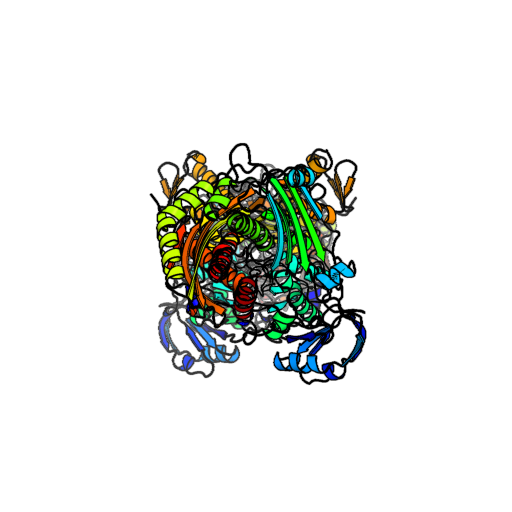.801 -45.812 -21.156 1 98.75 359 VAL B N 1
ATOM 8334 C CA . VAL B 1 359 ? 8.82 -46.406 -22.047 1 98.75 359 VAL B CA 1
ATOM 8335 C C . VAL B 1 359 ? 9.773 -47.281 -21.219 1 98.75 359 VAL B C 1
ATOM 8337 O O . VAL B 1 359 ? 10.125 -48.375 -21.641 1 98.75 359 VAL B O 1
ATOM 8340 N N . MET B 1 360 ? 10.227 -46.781 -20.047 1 98.75 360 MET B N 1
ATOM 8341 C CA . MET B 1 360 ? 11.109 -47.562 -19.172 1 98.75 360 MET B CA 1
ATOM 8342 C C . MET B 1 360 ? 10.461 -48.875 -18.766 1 98.75 360 MET B C 1
ATOM 8344 O O . MET B 1 360 ? 11.109 -49.906 -18.781 1 98.75 360 MET B O 1
ATOM 8348 N N . ASP B 1 361 ? 9.203 -48.812 -18.375 1 98.44 361 ASP B N 1
ATOM 8349 C CA . ASP B 1 361 ? 8.469 -50.031 -18 1 98.44 361 ASP B CA 1
ATOM 8350 C C . ASP B 1 361 ? 8.375 -51 -19.188 1 98.44 361 ASP B C 1
ATOM 8352 O O . ASP B 1 361 ? 8.508 -52.219 -19 1 98.44 361 ASP B O 1
ATOM 8356 N N . ALA B 1 362 ? 8.117 -50.438 -20.375 1 98.44 362 ALA B N 1
ATOM 8357 C CA . ALA B 1 362 ? 7.988 -51.25 -21.578 1 98.44 362 ALA B CA 1
ATOM 8358 C C . ALA B 1 362 ? 9.289 -52 -21.891 1 98.44 362 ALA B C 1
ATOM 8360 O O . ALA B 1 362 ? 9.281 -53.188 -22.234 1 98.44 362 ALA B O 1
ATOM 8361 N N . ILE B 1 363 ? 10.391 -51.281 -21.797 1 98.56 363 ILE B N 1
ATOM 8362 C CA . ILE B 1 363 ? 11.703 -51.906 -22.047 1 98.56 363 ILE B CA 1
ATOM 8363 C C . ILE B 1 363 ? 11.953 -53 -21.047 1 98.56 363 ILE B C 1
ATOM 8365 O O . ILE B 1 363 ? 12.406 -54.094 -21.406 1 98.56 363 ILE B O 1
ATOM 8369 N N . ALA B 1 364 ? 11.703 -52.75 -19.766 1 98.19 364 ALA B N 1
ATOM 8370 C CA . ALA B 1 364 ? 11.93 -53.75 -18.703 1 98.19 364 ALA B CA 1
ATOM 8371 C C . ALA B 1 364 ? 11.133 -55 -18.953 1 98.19 364 ALA B C 1
ATOM 8373 O O . ALA B 1 364 ? 11.664 -56.125 -18.828 1 98.19 364 ALA B O 1
ATOM 8374 N N . VAL B 1 365 ? 9.852 -54.844 -19.25 1 96.94 365 VAL B N 1
ATOM 8375 C CA . VAL B 1 365 ? 8.977 -55.969 -19.5 1 96.94 365 VAL B CA 1
ATOM 8376 C C . VAL B 1 365 ? 9.461 -56.781 -20.703 1 96.94 365 VAL B C 1
ATOM 8378 O O . VAL B 1 365 ? 9.5 -58 -20.688 1 96.94 365 VAL B O 1
ATOM 8381 N N . HIS B 1 366 ? 9.82 -56.062 -21.766 1 96.62 366 HIS B N 1
ATOM 8382 C CA . HIS B 1 366 ? 10.273 -56.688 -23 1 96.62 366 HIS B CA 1
ATOM 8383 C C . HIS B 1 366 ? 11.523 -57.531 -22.766 1 96.62 366 HIS B C 1
ATOM 8385 O O . HIS B 1 366 ? 11.648 -58.625 -23.312 1 96.62 366 HIS B O 1
ATOM 8391 N N . LEU B 1 367 ? 12.438 -57.031 -21.953 1 97.12 367 LEU B N 1
ATOM 8392 C CA . LEU B 1 367 ? 13.727 -57.688 -21.75 1 97.12 367 LEU B CA 1
ATOM 8393 C C . LEU B 1 367 ? 13.68 -58.625 -20.547 1 97.12 367 LEU B C 1
ATOM 8395 O O . LEU B 1 367 ? 14.617 -59.406 -20.328 1 97.12 367 LEU B O 1
ATOM 8399 N N . GLY B 1 368 ? 12.586 -58.562 -19.766 1 95.56 368 GLY B N 1
ATOM 8400 C CA . GLY B 1 368 ? 12.508 -59.344 -18.531 1 95.56 368 GLY B CA 1
ATOM 8401 C C . GLY B 1 368 ? 13.477 -58.844 -17.469 1 95.56 368 GLY B C 1
ATOM 8402 O O . GLY B 1 368 ? 14.023 -59.656 -16.719 1 95.56 368 GLY B O 1
ATOM 8403 N N . LEU B 1 369 ? 13.75 -57.562 -17.531 1 96.81 369 LEU B N 1
ATOM 8404 C CA . LEU B 1 369 ? 14.672 -56.969 -16.562 1 96.81 369 LEU B CA 1
ATOM 8405 C C . LEU B 1 369 ? 13.914 -56.25 -15.445 1 96.81 369 LEU B C 1
ATOM 8407 O O . LEU B 1 369 ? 12.727 -55.969 -15.586 1 96.81 369 LEU B O 1
ATOM 8411 N N . ASP B 1 370 ? 14.656 -56.062 -14.297 1 96.62 370 ASP B N 1
ATOM 8412 C CA . ASP B 1 370 ? 14.148 -55.219 -13.242 1 96.62 370 ASP B CA 1
ATOM 8413 C C . ASP B 1 370 ? 13.953 -53.781 -13.75 1 96.62 370 ASP B C 1
ATOM 8415 O O . ASP B 1 370 ? 14.883 -53.156 -14.273 1 96.62 370 ASP B O 1
ATOM 8419 N N . PRO B 1 371 ? 12.719 -53.312 -13.609 1 97.62 371 PRO B N 1
ATOM 8420 C CA . PRO B 1 371 ? 12.477 -51.938 -14.117 1 97.62 371 PRO B CA 1
ATOM 8421 C C . PRO B 1 371 ? 13.445 -50.906 -13.516 1 97.62 371 PRO B C 1
ATOM 8423 O O . PRO B 1 371 ? 13.812 -49.969 -14.188 1 97.62 371 PRO B O 1
ATOM 8426 N N . LEU B 1 372 ? 13.797 -51 -12.242 1 98.38 372 LEU B N 1
ATOM 8427 C CA . LEU B 1 372 ? 14.727 -50.062 -11.625 1 98.38 372 LEU B CA 1
ATOM 8428 C C . LEU B 1 372 ? 16.094 -50.156 -12.297 1 98.38 372 LEU B C 1
ATOM 8430 O O . LEU B 1 372 ? 16.75 -49.125 -12.477 1 98.38 372 LEU B O 1
ATOM 8434 N N . SER B 1 373 ? 16.531 -51.344 -12.648 1 98 373 SER B N 1
ATOM 8435 C CA . SER B 1 373 ? 17.812 -51.5 -13.336 1 98 373 SER B CA 1
ATOM 8436 C C . SER B 1 373 ? 17.797 -50.781 -14.695 1 98 373 SER B C 1
ATOM 8438 O O . SER B 1 373 ? 18.812 -50.188 -15.102 1 98 373 SER B O 1
ATOM 8440 N N . VAL B 1 374 ? 16.703 -50.906 -15.43 1 98.5 374 VAL B N 1
ATOM 8441 C CA . VAL B 1 374 ? 16.547 -50.25 -16.719 1 98.5 374 VAL B CA 1
ATOM 8442 C C . VAL B 1 374 ? 16.625 -48.719 -16.516 1 98.5 374 VAL B C 1
ATOM 8444 O O . VAL B 1 374 ? 17.266 -48.031 -17.297 1 98.5 374 VAL B O 1
ATOM 8447 N N . ARG B 1 375 ? 15.938 -48.188 -15.477 1 98.75 375 ARG B N 1
ATOM 8448 C CA . ARG B 1 375 ? 16 -46.781 -15.156 1 98.75 375 ARG B CA 1
ATOM 8449 C C . ARG B 1 375 ? 17.422 -46.344 -14.828 1 98.75 375 ARG B C 1
ATOM 8451 O O . ARG B 1 375 ? 17.906 -45.344 -15.32 1 98.75 375 ARG B O 1
ATOM 8458 N N . GLN B 1 376 ? 18.125 -47.062 -14.023 1 98.38 376 GLN B N 1
ATOM 8459 C CA . GLN B 1 376 ? 19.453 -46.719 -13.531 1 98.38 376 GLN B CA 1
ATOM 8460 C C . GLN B 1 376 ? 20.453 -46.656 -14.672 1 98.38 376 GLN B C 1
ATOM 8462 O O . GLN B 1 376 ? 21.328 -45.781 -14.68 1 98.38 376 GLN B O 1
ATOM 8467 N N . VAL B 1 377 ? 20.375 -47.531 -15.664 1 98.06 377 VAL B N 1
ATOM 8468 C CA . VAL B 1 377 ? 21.375 -47.562 -16.734 1 98.06 377 VAL B CA 1
ATOM 8469 C C . VAL B 1 377 ? 21.141 -46.406 -17.703 1 98.06 377 VAL B C 1
ATOM 8471 O O . VAL B 1 377 ? 22.031 -46.062 -18.469 1 98.06 377 VAL B O 1
ATOM 8474 N N . ASN B 1 378 ? 20 -45.781 -17.641 1 98.69 378 ASN B N 1
ATOM 8475 C CA . ASN B 1 378 ? 19.656 -44.719 -18.594 1 98.69 378 ASN B CA 1
ATOM 8476 C C . ASN B 1 378 ? 19.766 -43.344 -17.969 1 98.69 378 ASN B C 1
ATOM 8478 O O . ASN B 1 378 ? 19.547 -42.344 -18.641 1 98.69 378 ASN B O 1
ATOM 8482 N N . LEU B 1 379 ? 20.125 -43.219 -16.656 1 98.75 379 LEU B N 1
ATOM 8483 C CA . LEU B 1 379 ? 20.203 -41.906 -15.969 1 98.75 379 LEU B CA 1
ATOM 8484 C C . LEU B 1 379 ? 21.25 -41.031 -16.609 1 98.75 379 LEU B C 1
ATOM 8486 O O . LEU B 1 379 ? 22.219 -41.5 -17.172 1 98.75 379 LEU B O 1
ATOM 8490 N N . TYR B 1 380 ? 21 -39.656 -16.5 1 98.5 380 TYR B N 1
ATOM 8491 C CA . TYR B 1 380 ? 22.047 -38.719 -16.828 1 98.5 380 TYR B CA 1
ATOM 8492 C C . TYR B 1 380 ? 23.328 -39 -16.062 1 98.5 380 TYR B C 1
ATOM 8494 O O . TYR B 1 380 ? 23.281 -39.5 -14.93 1 98.5 380 TYR B O 1
ATOM 8502 N N . ALA B 1 381 ? 24.422 -38.719 -16.641 1 97.25 381 ALA B N 1
ATOM 8503 C CA . ALA B 1 381 ? 25.75 -38.906 -16.078 1 97.25 381 ALA B CA 1
ATOM 8504 C C . ALA B 1 381 ? 26.781 -38.031 -16.766 1 97.25 381 ALA B C 1
ATOM 8506 O O . ALA B 1 381 ? 26.484 -37.406 -17.797 1 97.25 381 ALA B O 1
ATOM 8507 N N . PRO B 1 382 ? 27.969 -37.875 -16.141 1 95.88 382 PRO B N 1
ATOM 8508 C CA . PRO B 1 382 ? 29.016 -37.125 -16.859 1 95.88 382 PRO B CA 1
ATOM 8509 C C . PRO B 1 382 ? 29.25 -37.656 -18.266 1 95.88 382 PRO B C 1
ATOM 8511 O O . PRO B 1 382 ? 29.375 -38.875 -18.469 1 95.88 382 PRO B O 1
ATOM 8514 N N . GLY B 1 383 ? 29.281 -36.812 -19.234 1 95.12 383 GLY B N 1
ATOM 8515 C CA . GLY B 1 383 ? 29.422 -37.188 -20.641 1 95.12 383 GLY B CA 1
ATOM 8516 C C . GLY B 1 383 ? 28.109 -37.531 -21.312 1 95.12 383 GLY B C 1
ATOM 8517 O O . GLY B 1 383 ? 28.047 -37.594 -22.547 1 95.12 383 GLY B O 1
ATOM 8518 N N . ARG B 1 384 ? 27.078 -37.719 -20.562 1 96.88 384 ARG B N 1
ATOM 8519 C CA . ARG B 1 384 ? 25.688 -37.906 -20.969 1 96.88 384 ARG B CA 1
ATOM 8520 C C . ARG B 1 384 ? 24.781 -36.938 -20.234 1 96.88 384 ARG B C 1
ATOM 8522 O O . ARG B 1 384 ? 23.875 -37.344 -19.5 1 96.88 384 ARG B O 1
ATOM 8529 N N . ASP B 1 385 ? 25.016 -35.656 -20.516 1 97.69 385 ASP B N 1
ATOM 8530 C CA . ASP B 1 385 ? 24.438 -34.688 -19.578 1 97.69 385 ASP B CA 1
ATOM 8531 C C . ASP B 1 385 ? 23.781 -33.531 -20.312 1 97.69 385 ASP B C 1
ATOM 8533 O O . ASP B 1 385 ? 23.609 -32.438 -19.75 1 97.69 385 ASP B O 1
ATOM 8537 N N . VAL B 1 386 ? 23.484 -33.719 -21.609 1 98.19 386 VAL B N 1
ATOM 8538 C CA . VAL B 1 386 ? 22.828 -32.656 -22.359 1 98.19 386 VAL B CA 1
ATOM 8539 C C . VAL B 1 386 ? 21.391 -33.031 -22.656 1 98.19 386 VAL B C 1
ATOM 8541 O O . VAL B 1 386 ? 21.125 -34.125 -23.203 1 98.19 386 VAL B O 1
ATOM 8544 N N . THR B 1 387 ? 20.484 -32.219 -22.328 1 98.31 387 THR B N 1
ATOM 8545 C CA . THR B 1 387 ? 19.062 -32.5 -22.484 1 98.31 387 THR B CA 1
ATOM 8546 C C . THR B 1 387 ? 18.656 -32.406 -23.953 1 98.31 387 THR B C 1
ATOM 8548 O O . THR B 1 387 ? 19.438 -31.906 -24.781 1 98.31 387 THR B O 1
ATOM 8551 N N . PRO B 1 388 ? 17.359 -32.844 -24.281 1 98.12 388 PRO B N 1
ATOM 8552 C CA . PRO B 1 388 ? 16.875 -32.688 -25.656 1 98.12 388 PRO B CA 1
ATOM 8553 C C . PRO B 1 388 ? 16.844 -31.234 -26.125 1 98.12 388 PRO B C 1
ATOM 8555 O O . PRO B 1 388 ? 16.906 -30.969 -27.328 1 98.12 388 PRO B O 1
ATOM 8558 N N . TYR B 1 389 ? 16.734 -30.297 -25.266 1 97.69 389 TYR B N 1
ATOM 8559 C CA . TYR B 1 389 ? 16.703 -28.875 -25.578 1 97.69 389 TYR B CA 1
ATOM 8560 C C . TYR B 1 389 ? 18.062 -28.234 -25.344 1 97.69 389 TYR B C 1
ATOM 8562 O O . TYR B 1 389 ? 18.156 -27.016 -25.188 1 97.69 389 TYR B O 1
ATOM 8570 N N . HIS B 1 390 ? 19.109 -28.953 -25.125 1 97.31 390 HIS B N 1
ATOM 8571 C CA . HIS B 1 390 ? 20.516 -28.594 -25.203 1 97.31 390 HIS B CA 1
ATOM 8572 C C . HIS B 1 390 ? 20.984 -27.891 -23.922 1 97.31 390 HIS B C 1
ATOM 8574 O O . HIS B 1 390 ? 21.922 -27.094 -23.953 1 97.31 390 HIS B O 1
ATOM 8580 N N . MET B 1 391 ? 20.297 -28.078 -22.844 1 97.5 391 MET B N 1
ATOM 8581 C CA . MET B 1 391 ? 20.781 -27.625 -21.547 1 97.5 391 MET B CA 1
ATOM 8582 C C . MET B 1 391 ? 21.656 -28.688 -20.891 1 97.5 391 MET B C 1
ATOM 8584 O O . MET B 1 391 ? 21.266 -29.844 -20.781 1 97.5 391 MET B O 1
ATOM 8588 N N . THR B 1 392 ? 22.859 -28.266 -20.469 1 97.75 392 THR B N 1
ATOM 8589 C CA . THR B 1 392 ? 23.703 -29.188 -19.734 1 97.75 392 THR B CA 1
ATOM 8590 C C . THR B 1 392 ? 23.219 -29.359 -18.297 1 97.75 392 THR B C 1
ATOM 8592 O O . THR B 1 392 ? 23 -28.375 -17.594 1 97.75 392 THR B O 1
ATOM 8595 N N . VAL B 1 393 ? 22.969 -30.594 -17.906 1 97.81 393 VAL B N 1
ATOM 8596 C CA . VAL B 1 393 ? 22.594 -30.891 -16.531 1 97.81 393 VAL B CA 1
ATOM 8597 C C . VAL B 1 393 ? 23.844 -30.938 -15.656 1 97.81 393 VAL B C 1
ATOM 8599 O O . VAL B 1 393 ? 24.609 -31.906 -15.703 1 97.81 393 VAL B O 1
ATOM 8602 N N . THR B 1 394 ? 24 -29.922 -14.844 1 95.12 394 THR B N 1
ATOM 8603 C CA . THR B 1 394 ? 25.234 -29.797 -14.078 1 95.12 394 THR B CA 1
ATOM 8604 C C . THR B 1 394 ? 25 -30.156 -12.617 1 95.12 394 THR B C 1
ATOM 8606 O O . THR B 1 394 ? 25.953 -30.359 -11.859 1 95.12 394 THR B O 1
ATOM 8609 N N . ASP B 1 395 ? 23.797 -30.422 -12.195 1 94.94 395 ASP B N 1
ATOM 8610 C CA . ASP B 1 395 ? 23.5 -30.594 -10.773 1 94.94 395 ASP B CA 1
ATOM 8611 C C . ASP B 1 395 ? 22.828 -31.938 -10.516 1 94.94 395 ASP B C 1
ATOM 8613 O O . ASP B 1 395 ? 22.031 -32.062 -9.578 1 94.94 395 ASP B O 1
ATOM 8617 N N . ASN B 1 396 ? 23.094 -32.906 -11.281 1 97 396 ASN B N 1
ATOM 8618 C CA . ASN B 1 396 ? 22.391 -34.188 -11.25 1 97 396 ASN B CA 1
ATOM 8619 C C . ASN B 1 396 ? 22.688 -34.938 -9.969 1 97 396 ASN B C 1
ATOM 8621 O O . ASN B 1 396 ? 23.844 -35.281 -9.703 1 97 396 ASN B O 1
ATOM 8625 N N . VAL B 1 397 ? 21.672 -35.188 -9.164 1 97.81 397 VAL B N 1
ATOM 8626 C CA . VAL B 1 397 ? 21.844 -35.938 -7.934 1 97.81 397 VAL B CA 1
ATOM 8627 C C . VAL B 1 397 ? 20.875 -37.125 -7.918 1 97.81 397 VAL B C 1
ATOM 8629 O O . VAL B 1 397 ? 20.734 -37.812 -6.906 1 97.81 397 VAL B O 1
ATOM 8632 N N . ALA B 1 398 ? 20.219 -37.406 -9.023 1 98.31 398 ALA B N 1
ATOM 8633 C CA . ALA B 1 398 ? 19.219 -38.469 -9.125 1 98.31 398 ALA B CA 1
ATOM 8634 C C . ALA B 1 398 ? 19.812 -39.812 -8.758 1 98.31 398 ALA B C 1
ATOM 8636 O O . ALA B 1 398 ? 19.188 -40.594 -8.023 1 98.31 398 ALA B O 1
ATOM 8637 N N . PRO B 1 399 ? 21.047 -40.156 -9.242 1 98.25 399 PRO B N 1
ATOM 8638 C CA . PRO B 1 399 ? 21.609 -41.469 -8.891 1 98.25 399 PRO B CA 1
ATOM 8639 C C . PRO B 1 399 ? 21.75 -41.688 -7.387 1 98.25 399 PRO B C 1
ATOM 8641 O O . PRO B 1 399 ? 21.422 -42.75 -6.867 1 98.25 399 PRO B O 1
ATOM 8644 N N . GLU B 1 400 ? 22.156 -40.625 -6.699 1 98.25 400 GLU B N 1
ATOM 8645 C CA . GLU B 1 400 ? 22.359 -40.719 -5.254 1 98.25 400 GLU B CA 1
ATOM 8646 C C . GLU B 1 400 ? 21.016 -40.875 -4.527 1 98.25 400 GLU B C 1
ATOM 8648 O O . GLU B 1 400 ? 20.906 -41.719 -3.621 1 98.25 400 GLU B O 1
ATOM 8653 N N . ILE B 1 401 ? 20.031 -40.156 -4.926 1 98.69 401 ILE B N 1
ATOM 8654 C CA . ILE B 1 401 ? 18.719 -40.188 -4.297 1 98.69 401 ILE B CA 1
ATOM 8655 C C . ILE B 1 401 ? 18.078 -41.562 -4.508 1 98.69 401 ILE B C 1
ATOM 8657 O O . ILE B 1 401 ? 17.516 -42.156 -3.576 1 98.69 401 ILE B O 1
ATOM 8661 N N . ILE B 1 402 ? 18.156 -42.094 -5.723 1 98.75 402 ILE B N 1
ATOM 8662 C CA . ILE B 1 402 ? 17.578 -43.375 -6.074 1 98.75 402 ILE B CA 1
ATOM 8663 C C . ILE B 1 402 ? 18.25 -44.5 -5.27 1 98.75 402 ILE B C 1
ATOM 8665 O O . ILE B 1 402 ? 17.578 -45.344 -4.691 1 98.75 402 ILE B O 1
ATOM 8669 N N . ALA B 1 403 ? 19.547 -44.438 -5.223 1 98.5 403 ALA B N 1
ATOM 8670 C CA . ALA B 1 403 ? 20.297 -45.438 -4.496 1 98.5 403 ALA B CA 1
ATOM 8671 C C . ALA B 1 403 ? 19.953 -45.438 -3.01 1 98.5 403 ALA B C 1
ATOM 8673 O O . ALA B 1 403 ? 19.734 -46.469 -2.402 1 98.5 403 ALA B O 1
ATOM 8674 N N . GLU B 1 404 ? 19.922 -44.281 -2.49 1 98.62 404 GLU B N 1
ATOM 8675 C CA . GLU B 1 404 ? 19.641 -44.125 -1.067 1 98.62 404 GLU B CA 1
ATOM 8676 C C . GLU B 1 404 ? 18.219 -44.594 -0.75 1 98.62 404 GLU B C 1
ATOM 8678 O O . GLU B 1 404 ? 17.984 -45.312 0.232 1 98.62 404 GLU B O 1
ATOM 8683 N N . LEU B 1 405 ? 17.281 -44.188 -1.554 1 98.81 405 LEU B N 1
ATOM 8684 C CA . LEU B 1 405 ? 15.898 -44.594 -1.315 1 98.81 405 LEU B CA 1
ATOM 8685 C C . LEU B 1 405 ? 15.742 -46.094 -1.452 1 98.81 405 LEU B C 1
ATOM 8687 O O . LEU B 1 405 ? 15.055 -46.719 -0.652 1 98.81 405 LEU B O 1
ATOM 8691 N N . ALA B 1 406 ? 16.312 -46.688 -2.496 1 98.69 406 ALA B N 1
ATOM 8692 C CA . ALA B 1 406 ? 16.219 -48.125 -2.719 1 98.69 406 ALA B CA 1
ATOM 8693 C C . ALA B 1 406 ? 16.75 -48.906 -1.517 1 98.69 406 ALA B C 1
ATOM 8695 O O . ALA B 1 406 ? 16.188 -49.938 -1.124 1 98.69 406 ALA B O 1
ATOM 8696 N N . GLU B 1 407 ? 17.828 -48.375 -1.014 1 98.38 407 GLU B N 1
ATOM 8697 C CA . GLU B 1 407 ? 18.438 -49.031 0.15 1 98.38 407 GLU B CA 1
ATOM 8698 C C . GLU B 1 407 ? 17.562 -48.844 1.391 1 98.38 407 GLU B C 1
ATOM 8700 O O . GLU B 1 407 ? 17.203 -49.844 2.041 1 98.38 407 GLU B O 1
ATOM 8705 N N . GLN B 1 408 ? 17.172 -47.688 1.659 1 97.75 408 GLN B N 1
ATOM 8706 C CA . GLN B 1 408 ? 16.438 -47.344 2.873 1 97.75 408 GLN B CA 1
ATOM 8707 C C . GLN B 1 408 ? 15.055 -48 2.877 1 97.75 408 GLN B C 1
ATOM 8709 O O . GLN B 1 408 ? 14.547 -48.375 3.934 1 97.75 408 GLN B O 1
ATOM 8714 N N . ALA B 1 409 ? 14.484 -48.062 1.724 1 98.19 409 ALA B N 1
ATOM 8715 C CA . ALA B 1 409 ? 13.141 -48.625 1.606 1 98.19 409 ALA B CA 1
ATOM 8716 C C . ALA B 1 409 ? 13.18 -50.125 1.354 1 98.19 409 ALA B C 1
ATOM 8718 O O . ALA B 1 409 ? 12.141 -50.75 1.157 1 98.19 409 ALA B O 1
ATOM 8719 N N . GLU B 1 410 ? 14.367 -50.719 1.35 1 98.19 410 GLU B N 1
ATOM 8720 C CA . GLU B 1 410 ? 14.555 -52.156 1.203 1 98.19 410 GLU B CA 1
ATOM 8721 C C . GLU B 1 410 ? 13.93 -52.656 -0.094 1 98.19 410 GLU B C 1
ATOM 8723 O O . GLU B 1 410 ? 13.18 -53.656 -0.086 1 98.19 410 GLU B O 1
ATOM 8728 N N . TYR B 1 411 ? 14.242 -52.062 -1.148 1 98.38 411 TYR B N 1
ATOM 8729 C CA . TYR B 1 411 ? 13.648 -52.344 -2.451 1 98.38 411 TYR B CA 1
ATOM 8730 C C . TYR B 1 411 ? 13.797 -53.812 -2.82 1 98.38 411 TYR B C 1
ATOM 8732 O O . TYR B 1 411 ? 12.82 -54.469 -3.195 1 98.38 411 TYR B O 1
ATOM 8740 N N . ALA B 1 412 ? 14.945 -54.438 -2.725 1 97.75 412 ALA B N 1
ATOM 8741 C CA . ALA B 1 412 ? 15.219 -55.812 -3.133 1 97.75 412 ALA B CA 1
ATOM 8742 C C . ALA B 1 412 ? 14.391 -56.812 -2.314 1 97.75 412 ALA B C 1
ATOM 8744 O O . ALA B 1 412 ? 13.828 -57.75 -2.863 1 97.75 412 ALA B O 1
ATOM 8745 N N . ARG B 1 413 ? 14.398 -56.594 -1.083 1 98.31 413 ARG B N 1
ATOM 8746 C CA . ARG B 1 413 ? 13.625 -57.438 -0.205 1 98.31 413 ARG B CA 1
ATOM 8747 C C . ARG B 1 413 ? 12.141 -57.375 -0.542 1 98.31 413 ARG B C 1
ATOM 8749 O O . ARG B 1 413 ? 11.461 -58.406 -0.588 1 98.31 413 ARG B O 1
ATOM 8756 N N . ARG B 1 414 ? 11.664 -56.219 -0.737 1 98.31 414 ARG B N 1
ATOM 8757 C CA . ARG B 1 414 ? 10.242 -56.031 -1.037 1 98.31 414 ARG B CA 1
ATOM 8758 C C . ARG B 1 414 ? 9.898 -56.594 -2.412 1 98.31 414 ARG B C 1
ATOM 8760 O O . ARG B 1 414 ? 8.797 -57.125 -2.617 1 98.31 414 ARG B O 1
ATOM 8767 N N . GLN B 1 415 ? 10.781 -56.469 -3.342 1 97.5 415 GLN B N 1
ATOM 8768 C CA . GLN B 1 415 ? 10.578 -57.062 -4.656 1 97.5 415 GLN B CA 1
ATOM 8769 C C . GLN B 1 415 ? 10.406 -58.562 -4.555 1 97.5 415 GLN B C 1
ATOM 8771 O O . GLN B 1 415 ? 9.516 -59.156 -5.184 1 97.5 415 GLN B O 1
ATOM 8776 N N . ALA B 1 416 ? 11.242 -59.219 -3.766 1 97.69 416 ALA B N 1
ATOM 8777 C CA . ALA B 1 416 ? 11.156 -60.656 -3.551 1 97.69 416 ALA B CA 1
ATOM 8778 C C . ALA B 1 416 ? 9.852 -61.031 -2.859 1 97.69 416 ALA B C 1
ATOM 8780 O O . ALA B 1 416 ? 9.219 -62.031 -3.209 1 97.69 416 ALA B O 1
ATOM 8781 N N . ALA B 1 417 ? 9.555 -60.25 -1.928 1 98.38 417 ALA B N 1
ATOM 8782 C CA . ALA B 1 417 ? 8.32 -60.5 -1.189 1 98.38 417 ALA B CA 1
ATOM 8783 C C . ALA B 1 417 ? 7.102 -60.375 -2.104 1 98.38 417 ALA B C 1
ATOM 8785 O O . ALA B 1 417 ? 6.145 -61.156 -1.967 1 98.38 417 ALA B O 1
ATOM 8786 N N . VAL B 1 418 ? 7.059 -59.469 -2.998 1 98.31 418 VAL B N 1
ATOM 8787 C CA . VAL B 1 418 ? 5.973 -59.281 -3.955 1 98.31 418 VAL B CA 1
ATOM 8788 C C . VAL B 1 418 ? 5.902 -60.469 -4.902 1 98.31 418 VAL B C 1
ATOM 8790 O O . VAL B 1 418 ? 4.812 -60.969 -5.199 1 98.31 418 VAL B O 1
ATOM 8793 N N . ALA B 1 419 ? 7.055 -60.906 -5.383 1 96.69 419 ALA B N 1
ATOM 8794 C CA . ALA B 1 419 ? 7.098 -62.062 -6.262 1 96.69 419 ALA B CA 1
ATOM 8795 C C . ALA B 1 419 ? 6.523 -63.312 -5.57 1 96.69 419 ALA B C 1
ATOM 8797 O O . ALA B 1 419 ? 5.762 -64.062 -6.172 1 96.69 419 ALA B O 1
ATOM 8798 N N . GLU B 1 420 ? 6.902 -63.5 -4.336 1 98.06 420 GLU B N 1
ATOM 8799 C CA . GLU B 1 420 ? 6.398 -64.625 -3.557 1 98.06 420 GLU B CA 1
ATOM 8800 C C . GLU B 1 420 ? 4.891 -64.5 -3.359 1 98.06 420 GLU B C 1
ATOM 8802 O O . GLU B 1 420 ? 4.18 -65.5 -3.461 1 98.06 420 GLU B O 1
ATOM 8807 N N . PHE B 1 421 ? 4.52 -63.344 -3.027 1 98.25 421 PHE B N 1
ATOM 8808 C CA . PHE B 1 421 ? 3.092 -63.125 -2.832 1 98.25 421 PHE B CA 1
ATOM 8809 C C . PHE B 1 421 ? 2.312 -63.469 -4.098 1 98.25 421 PHE B C 1
ATOM 8811 O O . PHE B 1 421 ? 1.284 -64.125 -4.043 1 98.25 421 PHE B O 1
ATOM 8818 N N . ASN B 1 422 ? 2.746 -62.969 -5.254 1 97.94 422 ASN B N 1
ATOM 8819 C CA . ASN B 1 422 ? 2.055 -63.156 -6.527 1 97.94 422 ASN B CA 1
ATOM 8820 C C . ASN B 1 422 ? 2.021 -64.625 -6.938 1 97.94 422 ASN B C 1
ATOM 8822 O O . ASN B 1 422 ? 1.064 -65.062 -7.574 1 97.94 422 ASN B O 1
ATOM 8826 N N . ALA B 1 423 ? 3.059 -65.375 -6.562 1 96.31 423 ALA B N 1
ATOM 8827 C CA . ALA B 1 423 ? 3.117 -66.812 -6.867 1 96.31 423 ALA B CA 1
ATOM 8828 C C . ALA B 1 423 ? 2.088 -67.562 -6.051 1 96.31 423 ALA B C 1
ATOM 8830 O O . ALA B 1 423 ? 1.554 -68.562 -6.512 1 96.31 423 ALA B O 1
ATOM 8831 N N . ARG B 1 424 ? 1.734 -67 -4.926 1 96.94 424 ARG B N 1
ATOM 8832 C CA . ARG B 1 424 ? 0.889 -67.75 -3.99 1 96.94 424 ARG B CA 1
ATOM 8833 C C . ARG B 1 424 ? -0.563 -67.312 -4.094 1 96.94 424 ARG B C 1
ATOM 8835 O O . ARG B 1 424 ? -1.458 -67.938 -3.529 1 96.94 424 ARG B O 1
ATOM 8842 N N . ASN B 1 425 ? -0.754 -66.25 -4.77 1 97 425 ASN B N 1
ATOM 8843 C CA . ASN B 1 425 ? -2.1 -65.688 -4.82 1 97 425 ASN B CA 1
ATOM 8844 C C . ASN B 1 425 ? -2.596 -65.562 -6.258 1 97 425 ASN B C 1
ATOM 8846 O O . ASN B 1 425 ? -1.897 -65 -7.113 1 97 425 ASN B O 1
ATOM 8850 N N . THR B 1 426 ? -3.814 -66 -6.477 1 93.5 426 THR B N 1
ATOM 8851 C CA . THR B 1 426 ? -4.336 -66 -7.84 1 93.5 426 THR B CA 1
ATOM 8852 C C . THR B 1 426 ? -5.277 -64.812 -8.031 1 93.5 426 THR B C 1
ATOM 8854 O O . THR B 1 426 ? -5.426 -64.312 -9.141 1 93.5 426 THR B O 1
ATOM 8857 N N . VAL B 1 427 ? -5.891 -64.312 -6.957 1 96.69 427 VAL B N 1
ATOM 8858 C CA . VAL B 1 427 ? -6.902 -63.281 -7.059 1 96.69 427 VAL B CA 1
ATOM 8859 C C . VAL B 1 427 ? -6.254 -61.938 -6.816 1 96.69 427 VAL B C 1
ATOM 8861 O O . VAL B 1 427 ? -6.461 -61 -7.594 1 96.69 427 VAL B O 1
ATOM 8864 N N . LEU B 1 428 ? -5.504 -61.812 -5.738 1 98.31 428 LEU B N 1
ATOM 8865 C CA . LEU B 1 428 ? -4.793 -60.594 -5.426 1 98.31 428 LEU B CA 1
ATOM 8866 C C . LEU B 1 428 ? -3.387 -60.625 -6.016 1 98.31 428 LEU B C 1
ATOM 8868 O O . LEU B 1 428 ? -2.693 -61.625 -5.945 1 98.31 428 LEU B O 1
ATOM 8872 N N . LYS B 1 429 ? -3.02 -59.531 -6.707 1 98.5 429 LYS B N 1
ATOM 8873 C CA . LYS B 1 429 ? -1.664 -59.375 -7.23 1 98.5 429 LYS B CA 1
ATOM 8874 C C . LYS B 1 429 ? -1.049 -58.062 -6.762 1 98.5 429 LYS B C 1
ATOM 8876 O O . LYS B 1 429 ? -1.74 -57.031 -6.672 1 98.5 429 LYS B O 1
ATOM 8881 N N . LYS B 1 430 ? 0.182 -58.094 -6.449 1 98.62 430 LYS B N 1
ATOM 8882 C CA . LYS B 1 430 ? 0.899 -56.906 -5.988 1 98.62 430 LYS B CA 1
ATOM 8883 C C . LYS B 1 430 ? 1.86 -56.406 -7.059 1 98.62 430 LYS B C 1
ATOM 8885 O O . LYS B 1 430 ? 2.225 -57.156 -7.977 1 98.62 430 LYS B O 1
ATOM 8890 N N . GLY B 1 431 ? 2.123 -55.125 -6.977 1 98.44 431 GLY B N 1
ATOM 8891 C CA . GLY B 1 431 ? 3.15 -54.5 -7.781 1 98.44 431 GLY B CA 1
ATOM 8892 C C . GLY B 1 431 ? 4.02 -53.531 -6.984 1 98.44 431 GLY B C 1
ATOM 8893 O O . GLY B 1 431 ? 3.578 -52.969 -5.98 1 98.44 431 GLY B O 1
ATOM 8894 N N . LEU B 1 432 ? 5.227 -53.375 -7.344 1 98.56 432 LEU B N 1
ATOM 8895 C CA . LEU B 1 432 ? 6.234 -52.531 -6.75 1 98.56 432 LEU B CA 1
ATOM 8896 C C . LEU B 1 432 ? 6.977 -51.719 -7.828 1 98.56 432 LEU B C 1
ATOM 8898 O O . LEU B 1 432 ? 7.328 -52.281 -8.875 1 98.56 432 LEU B O 1
ATOM 8902 N N . ALA B 1 433 ? 7.137 -50.438 -7.605 1 98.75 433 ALA B N 1
ATOM 8903 C CA . ALA B 1 433 ? 7.887 -49.656 -8.586 1 98.75 433 ALA B CA 1
ATOM 8904 C C . ALA B 1 433 ? 8.555 -48.438 -7.93 1 98.75 433 ALA B C 1
ATOM 8906 O O . ALA B 1 433 ? 7.969 -47.812 -7.055 1 98.75 433 ALA B O 1
ATOM 8907 N N . LEU B 1 434 ? 9.805 -48.156 -8.219 1 98.88 434 LEU B N 1
ATOM 8908 C CA . LEU B 1 434 ? 10.547 -46.969 -7.844 1 98.88 434 LEU B CA 1
ATOM 8909 C C . LEU B 1 434 ? 10.789 -46.062 -9.055 1 98.88 434 LEU B C 1
ATOM 8911 O O . LEU B 1 434 ? 11.391 -46.5 -10.039 1 98.88 434 LEU B O 1
ATOM 8915 N N . THR B 1 435 ? 10.273 -44.844 -9.055 1 98.81 435 THR B N 1
ATOM 8916 C CA . THR B 1 435 ? 10.484 -43.906 -10.141 1 98.81 435 THR B CA 1
ATOM 8917 C C . THR B 1 435 ? 11.102 -42.594 -9.609 1 98.81 435 THR B C 1
ATOM 8919 O O . THR B 1 435 ? 10.852 -42.219 -8.461 1 98.81 435 THR B O 1
ATOM 8922 N N . PRO B 1 436 ? 11.977 -41.938 -10.352 1 98.75 436 PRO B N 1
ATOM 8923 C CA . PRO B 1 436 ? 12.586 -40.656 -9.961 1 98.75 436 PRO B CA 1
ATOM 8924 C C . PRO B 1 436 ? 11.883 -39.469 -10.586 1 98.75 436 PRO B C 1
ATOM 8926 O O . PRO B 1 436 ? 10.984 -39.625 -11.414 1 98.75 436 PRO B O 1
ATOM 8929 N N . VAL B 1 437 ? 12.289 -38.281 -10.164 1 98.62 437 VAL B N 1
ATOM 8930 C CA . VAL B 1 437 ? 11.805 -37.031 -10.734 1 98.62 437 VAL B CA 1
ATOM 8931 C C . VAL B 1 437 ? 12.961 -36.062 -10.883 1 98.62 437 VAL B C 1
ATOM 8933 O O . VAL B 1 437 ? 13.766 -35.875 -9.969 1 98.62 437 VAL B O 1
ATOM 8936 N N . LYS B 1 438 ? 13.141 -35.438 -12.016 1 98.75 438 LYS B N 1
ATOM 8937 C CA . LYS B 1 438 ? 13.938 -34.25 -12.328 1 98.75 438 LYS B CA 1
ATOM 8938 C C . LYS B 1 438 ? 13.062 -33.156 -12.93 1 98.75 438 LYS B C 1
ATOM 8940 O O . LYS B 1 438 ? 12.609 -33.25 -14.07 1 98.75 438 LYS B O 1
ATOM 8945 N N . PHE B 1 439 ? 12.797 -32.156 -12.195 1 98.5 439 PHE B N 1
ATOM 8946 C CA . PHE B 1 439 ? 11.852 -31.141 -12.617 1 98.5 439 PHE B CA 1
ATOM 8947 C C . PHE B 1 439 ? 12.523 -29.781 -12.727 1 98.5 439 PHE B C 1
ATOM 8949 O O . PHE B 1 439 ? 13.172 -29.312 -11.781 1 98.5 439 PHE B O 1
ATOM 8956 N N . GLY B 1 440 ? 12.406 -29.094 -13.891 1 98 440 GLY B N 1
ATOM 8957 C CA . GLY B 1 440 ? 13.023 -27.797 -14.133 1 98 440 GLY B CA 1
ATOM 8958 C C . GLY B 1 440 ? 12.281 -26.656 -13.461 1 98 440 GLY B C 1
ATOM 8959 O O . GLY B 1 440 ? 11.047 -26.641 -13.453 1 98 440 GLY B O 1
ATOM 8960 N N . ILE B 1 441 ? 13.133 -25.703 -12.93 1 97.88 441 ILE B N 1
ATOM 8961 C CA . ILE B 1 441 ? 12.508 -24.625 -12.156 1 97.88 441 ILE B CA 1
ATOM 8962 C C . ILE B 1 441 ? 12.766 -23.297 -12.844 1 97.88 441 ILE B C 1
ATOM 8964 O O . ILE B 1 441 ? 13.914 -22.859 -12.984 1 97.88 441 ILE B O 1
ATOM 8968 N N . SER B 1 442 ? 11.75 -22.516 -13.211 1 96.94 442 SER B N 1
ATOM 8969 C CA . SER B 1 442 ? 11.602 -21.219 -13.859 1 96.94 442 SER B CA 1
ATOM 8970 C C . SER B 1 442 ? 10.422 -21.203 -14.82 1 96.94 442 SER B C 1
ATOM 8972 O O . SER B 1 442 ? 9.984 -22.266 -15.289 1 96.94 442 SER B O 1
ATOM 8974 N N . PHE B 1 443 ? 9.922 -20.047 -14.992 1 95.75 443 PHE B N 1
ATOM 8975 C CA . PHE B 1 443 ? 8.992 -19.891 -16.109 1 95.75 443 PHE B CA 1
ATOM 8976 C C . PHE B 1 443 ? 9.719 -20.062 -17.438 1 95.75 443 PHE B C 1
ATOM 8978 O O . PHE B 1 443 ? 10.844 -19.594 -17.594 1 95.75 443 PHE B O 1
ATOM 8985 N N . THR B 1 444 ? 9.047 -20.734 -18.328 1 91.19 444 THR B N 1
ATOM 8986 C CA . THR B 1 444 ? 9.617 -20.766 -19.672 1 91.19 444 THR B CA 1
ATOM 8987 C C . THR B 1 444 ? 9.367 -19.453 -20.391 1 91.19 444 THR B C 1
ATOM 8989 O O . THR B 1 444 ? 10.055 -19.125 -21.375 1 91.19 444 THR B O 1
ATOM 8992 N N . THR B 1 445 ? 8.312 -18.75 -19.922 1 92.44 445 THR B N 1
ATOM 8993 C CA . THR B 1 445 ? 8.141 -17.359 -20.328 1 92.44 445 THR B CA 1
ATOM 8994 C C . THR B 1 445 ? 9.07 -16.453 -19.531 1 92.44 445 THR B C 1
ATOM 8996 O O . THR B 1 445 ? 8.781 -16.094 -18.391 1 92.44 445 THR B O 1
ATOM 8999 N N . THR B 1 446 ? 10.086 -16 -20.141 1 93.19 446 THR B N 1
ATOM 9000 C CA . THR B 1 446 ? 11.266 -15.461 -19.484 1 93.19 446 THR B CA 1
ATOM 9001 C C . THR B 1 446 ? 10.883 -14.273 -18.609 1 93.19 446 THR B C 1
ATOM 9003 O O . THR B 1 446 ? 11.383 -14.133 -17.484 1 93.19 446 THR B O 1
ATOM 9006 N N . HIS B 1 447 ? 10 -13.352 -19.109 1 94.94 447 HIS B N 1
ATOM 9007 C CA . HIS B 1 447 ? 9.766 -12.102 -18.391 1 94.94 447 HIS B CA 1
ATOM 9008 C C . HIS B 1 447 ? 9 -12.344 -17.109 1 94.94 447 HIS B C 1
ATOM 9010 O O . HIS B 1 447 ? 8.961 -11.477 -16.234 1 94.94 447 HIS B O 1
ATOM 9016 N N . LEU B 1 448 ? 8.43 -13.508 -16.922 1 97.25 448 LEU B N 1
ATOM 9017 C CA . LEU B 1 448 ? 7.715 -13.805 -15.695 1 97.25 448 LEU B CA 1
ATOM 9018 C C . LEU B 1 448 ? 8.688 -14.148 -14.562 1 97.25 448 LEU B C 1
ATOM 9020 O O . LEU B 1 448 ? 8.297 -14.164 -13.391 1 97.25 448 LEU B O 1
ATOM 9024 N N . ASN B 1 449 ? 9.961 -14.375 -14.891 1 98.31 449 ASN B N 1
ATOM 9025 C CA . ASN B 1 449 ? 10.977 -14.672 -13.875 1 98.31 449 ASN B CA 1
ATOM 9026 C C . ASN B 1 449 ? 11.508 -13.406 -13.219 1 98.31 449 ASN B C 1
ATOM 9028 O O . ASN B 1 449 ? 12.711 -13.148 -13.25 1 98.31 449 ASN B O 1
ATOM 9032 N N . GLN B 1 450 ? 10.641 -12.672 -12.586 1 98.5 450 GLN B N 1
ATOM 9033 C CA . GLN B 1 450 ? 10.938 -11.438 -11.859 1 98.5 450 GLN B CA 1
ATOM 9034 C C . GLN B 1 450 ? 9.953 -11.227 -10.719 1 98.5 450 GLN B C 1
ATOM 9036 O O . GLN B 1 450 ? 8.836 -11.742 -10.742 1 98.5 450 GLN B O 1
ATOM 9041 N N . ALA B 1 451 ? 10.359 -10.531 -9.711 1 98.69 451 ALA B N 1
ATOM 9042 C CA . ALA B 1 451 ? 9.484 -10.242 -8.578 1 98.69 451 ALA B CA 1
ATOM 9043 C C . ALA B 1 451 ? 9.898 -8.953 -7.875 1 98.69 451 ALA B C 1
ATOM 9045 O O . ALA B 1 451 ? 11.062 -8.562 -7.91 1 98.69 451 ALA B O 1
ATOM 9046 N N . GLY B 1 452 ? 8.906 -8.281 -7.363 1 98.62 452 GLY B N 1
ATOM 9047 C CA . GLY B 1 452 ? 9.117 -7.117 -6.523 1 98.62 452 GLY B CA 1
ATOM 9048 C C . GLY B 1 452 ? 8.633 -7.309 -5.098 1 98.62 452 GLY B C 1
ATOM 9049 O O . GLY B 1 452 ? 7.852 -8.227 -4.824 1 98.62 452 GLY B O 1
ATOM 9050 N N . ALA B 1 453 ? 9.117 -6.461 -4.191 1 98.81 453 ALA B N 1
ATOM 9051 C CA . ALA B 1 453 ? 8.695 -6.441 -2.791 1 98.81 453 ALA B CA 1
ATOM 9052 C C . ALA B 1 453 ? 8.789 -5.031 -2.211 1 98.81 453 ALA B C 1
ATOM 9054 O O . ALA B 1 453 ? 9.43 -4.156 -2.795 1 98.81 453 ALA B O 1
ATOM 9055 N N . LEU B 1 454 ? 8.055 -4.781 -1.215 1 98.88 454 LEU B N 1
ATOM 9056 C CA . LEU B 1 454 ? 8.094 -3.564 -0.41 1 98.88 454 LEU B CA 1
ATOM 9057 C C . LEU B 1 454 ? 8.281 -3.896 1.067 1 98.88 454 LEU B C 1
ATOM 9059 O O . LEU B 1 454 ? 7.5 -4.656 1.642 1 98.88 454 LEU B O 1
ATOM 9063 N N . VAL B 1 455 ? 9.352 -3.391 1.672 1 98.88 455 VAL B N 1
ATOM 9064 C CA . VAL B 1 455 ? 9.609 -3.592 3.094 1 98.88 455 VAL B CA 1
ATOM 9065 C C . VAL B 1 455 ? 9.531 -2.256 3.828 1 98.88 455 VAL B C 1
ATOM 9067 O O . VAL B 1 455 ? 10.148 -1.272 3.41 1 98.88 455 VAL B O 1
ATOM 9070 N N . LEU B 1 456 ? 8.742 -2.203 4.832 1 98.88 456 LEU B N 1
ATOM 9071 C CA . LEU B 1 456 ? 8.594 -1.054 5.719 1 98.88 456 LEU B CA 1
ATOM 9072 C C . LEU B 1 456 ? 9.055 -1.394 7.133 1 98.88 456 LEU B C 1
ATOM 9074 O O . LEU B 1 456 ? 8.523 -2.311 7.762 1 98.88 456 LEU B O 1
ATOM 9078 N N . VAL B 1 457 ? 10.062 -0.708 7.605 1 98.88 457 VAL B N 1
ATOM 9079 C CA . VAL B 1 457 ? 10.461 -0.799 9.008 1 98.88 457 VAL B CA 1
ATOM 9080 C C . VAL B 1 457 ? 9.945 0.414 9.773 1 98.88 457 VAL B C 1
ATOM 9082 O O . VAL B 1 457 ? 10.258 1.556 9.43 1 98.88 457 VAL B O 1
ATOM 9085 N N . TYR B 1 458 ? 9.148 0.154 10.758 1 98.81 458 TYR B N 1
ATOM 9086 C CA . TYR B 1 458 ? 8.562 1.239 11.539 1 98.81 458 TYR B CA 1
ATOM 9087 C C . TYR B 1 458 ? 9.5 1.652 12.672 1 98.81 458 TYR B C 1
ATOM 9089 O O . TYR B 1 458 ? 10.43 0.924 13.008 1 98.81 458 TYR B O 1
ATOM 9097 N N . ALA B 1 459 ? 9.195 2.789 13.242 1 97.94 459 ALA B N 1
ATOM 9098 C CA . ALA B 1 459 ? 10.055 3.373 14.273 1 97.94 459 ALA B CA 1
ATOM 9099 C C . ALA B 1 459 ? 10.102 2.488 15.516 1 97.94 459 ALA B C 1
ATOM 9101 O O . ALA B 1 459 ? 11.078 2.529 16.281 1 97.94 459 ALA B O 1
ATOM 9102 N N . ASP B 1 460 ? 9.109 1.649 15.711 1 98.19 460 ASP B N 1
ATOM 9103 C CA . ASP B 1 460 ? 9.094 0.785 16.891 1 98.19 460 ASP B CA 1
ATOM 9104 C C . ASP B 1 460 ? 9.805 -0.538 16.609 1 98.19 460 ASP B C 1
ATOM 9106 O O . ASP B 1 460 ? 9.805 -1.435 17.453 1 98.19 460 ASP B O 1
ATOM 9110 N N . GLY B 1 461 ? 10.297 -0.716 15.461 1 98.44 461 GLY B N 1
ATOM 9111 C CA . GLY B 1 461 ? 11.047 -1.915 15.109 1 98.44 461 GLY B CA 1
ATOM 9112 C C . GLY B 1 461 ? 10.188 -2.98 14.453 1 98.44 461 GLY B C 1
ATOM 9113 O O . GLY B 1 461 ? 10.711 -3.988 13.969 1 98.44 461 GLY B O 1
ATOM 9114 N N . SER B 1 462 ? 8.891 -2.838 14.453 1 98.62 462 SER B N 1
ATOM 9115 C CA . SER B 1 462 ? 8.047 -3.771 13.711 1 98.62 462 SER B CA 1
ATOM 9116 C C . SER B 1 462 ? 8.219 -3.59 12.211 1 98.62 462 SER B C 1
ATOM 9118 O O . SER B 1 462 ? 8.633 -2.523 11.75 1 98.62 462 SER B O 1
ATOM 9120 N N . ILE B 1 463 ? 7.973 -4.652 11.469 1 98.69 463 ILE B N 1
ATOM 9121 C CA . ILE B 1 463 ? 8.273 -4.676 10.039 1 98.69 463 ILE B CA 1
ATOM 9122 C C . ILE B 1 463 ? 7.043 -5.156 9.266 1 98.69 463 ILE B C 1
ATOM 9124 O O . ILE B 1 463 ? 6.359 -6.09 9.695 1 98.69 463 ILE B O 1
ATOM 9128 N N . GLN B 1 464 ? 6.684 -4.453 8.195 1 98.44 464 GLN B N 1
ATOM 9129 C CA . GLN B 1 464 ? 5.691 -4.938 7.238 1 98.44 464 GLN B CA 1
ATOM 9130 C C . GLN B 1 464 ? 6.34 -5.297 5.906 1 98.44 464 GLN B C 1
ATOM 9132 O O . GLN B 1 464 ? 7.227 -4.586 5.43 1 98.44 464 GLN B O 1
ATOM 9137 N N . ILE B 1 465 ? 5.91 -6.367 5.332 1 97.94 465 ILE B N 1
ATOM 9138 C CA . ILE B 1 465 ? 6.414 -6.762 4.023 1 97.94 465 ILE B CA 1
ATOM 9139 C C . ILE B 1 465 ? 5.246 -7.023 3.074 1 97.94 465 ILE B C 1
ATOM 9141 O O . ILE B 1 465 ? 4.227 -7.586 3.479 1 97.94 465 ILE B O 1
ATOM 9145 N N . ASN B 1 466 ? 5.352 -6.543 1.883 1 98.31 466 ASN B N 1
ATOM 9146 C CA . ASN B 1 466 ? 4.488 -6.855 0.75 1 98.31 466 ASN B CA 1
ATOM 9147 C C . ASN B 1 466 ? 5.289 -7.363 -0.446 1 98.31 466 ASN B C 1
ATOM 9149 O O . ASN B 1 466 ? 6.383 -6.863 -0.719 1 98.31 466 ASN B O 1
ATOM 9153 N N . HIS B 1 467 ? 4.84 -8.367 -1.042 1 98.25 467 HIS B N 1
ATOM 9154 C CA . HIS B 1 467 ? 5.469 -8.883 -2.254 1 98.25 467 HIS B CA 1
ATOM 9155 C C . HIS B 1 467 ? 4.426 -9.336 -3.27 1 98.25 467 HIS B C 1
ATOM 9157 O O . HIS B 1 467 ? 3.229 -9.359 -2.967 1 98.25 467 HIS B O 1
ATOM 9163 N N . GLY B 1 468 ? 4.879 -9.703 -4.441 1 97.94 468 GLY B N 1
ATOM 9164 C CA . GLY B 1 468 ? 3.973 -9.984 -5.543 1 97.94 468 GLY B CA 1
ATOM 9165 C C . GLY B 1 468 ? 3.424 -11.398 -5.516 1 97.94 468 GLY B C 1
ATOM 9166 O O . GLY B 1 468 ? 2.494 -11.719 -6.258 1 97.94 468 GLY B O 1
ATOM 9167 N N . GLY B 1 469 ? 3.922 -12.242 -4.633 1 98.12 469 GLY B N 1
ATOM 9168 C CA . GLY B 1 469 ? 3.465 -13.625 -4.566 1 98.12 469 GLY B CA 1
ATOM 9169 C C . GLY B 1 469 ? 2.146 -13.773 -3.83 1 98.12 469 GLY B C 1
ATOM 9170 O O . GLY B 1 469 ? 1.812 -12.961 -2.965 1 98.12 469 GLY B O 1
ATOM 9171 N N . THR B 1 470 ? 1.392 -14.797 -4.156 1 97.88 470 THR B N 1
ATOM 9172 C CA . THR B 1 470 ? 0.103 -15.055 -3.523 1 97.88 470 THR B CA 1
ATOM 9173 C C . THR B 1 470 ? 0.143 -16.359 -2.725 1 97.88 470 THR B C 1
ATOM 9175 O O . THR B 1 470 ? 0.913 -17.266 -3.045 1 97.88 470 THR B O 1
ATOM 9178 N N . GLU B 1 471 ? -0.615 -16.406 -1.682 1 96 471 GLU B N 1
ATOM 9179 C CA . GLU B 1 471 ? -0.705 -17.562 -0.789 1 96 471 GLU B CA 1
ATOM 9180 C C . GLU B 1 471 ? -1.834 -18.5 -1.207 1 96 471 GLU B C 1
ATOM 9182 O O . GLU B 1 471 ? -3.008 -18.125 -1.167 1 96 471 GLU B O 1
ATOM 9187 N N . MET B 1 472 ? -1.467 -19.688 -1.616 1 94.25 472 MET B N 1
ATOM 9188 C CA . MET B 1 472 ? -2.49 -20.641 -2.031 1 94.25 472 MET B CA 1
ATOM 9189 C C . MET B 1 472 ? -2.42 -21.906 -1.189 1 94.25 472 MET B C 1
ATOM 9191 O O . MET B 1 472 ? -2.91 -22.953 -1.604 1 94.25 472 MET B O 1
ATOM 9195 N N . GLY B 1 473 ? -1.722 -21.891 -0.073 1 91.12 473 GLY B N 1
ATOM 9196 C CA . GLY B 1 473 ? -1.55 -23.016 0.826 1 91.12 473 GLY B CA 1
ATOM 9197 C C . GLY B 1 473 ? -0.115 -23.5 0.904 1 91.12 473 GLY B C 1
ATOM 9198 O O . GLY B 1 473 ? 0.222 -24.328 1.76 1 91.12 473 GLY B O 1
ATOM 9199 N N . GLN B 1 474 ? 0.794 -22.938 0.18 1 92.94 474 GLN B N 1
ATOM 9200 C CA . GLN B 1 474 ? 2.164 -23.422 0.06 1 92.94 474 GLN B CA 1
ATOM 9201 C C . GLN B 1 474 ? 3.074 -22.766 1.094 1 92.94 474 GLN B C 1
ATOM 9203 O O . GLN B 1 474 ? 4.266 -23.062 1.16 1 92.94 474 GLN B O 1
ATOM 9208 N N . GLY B 1 475 ? 2.549 -21.859 1.8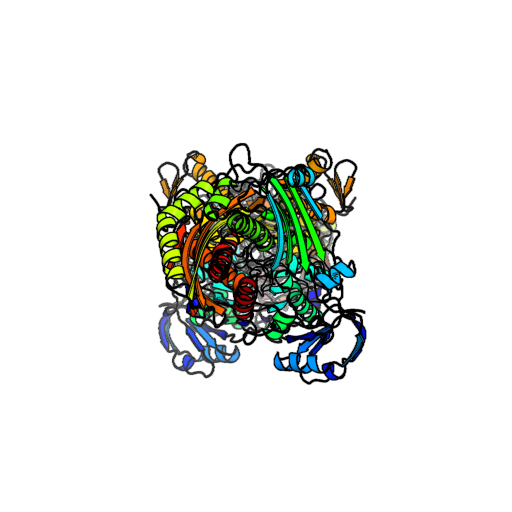4 1 95.06 475 GLY B N 1
ATOM 9209 C CA . GLY B 1 475 ? 3.316 -21.266 2.92 1 95.06 475 GLY B CA 1
ATOM 9210 C C . GLY B 1 475 ? 4.32 -20.234 2.438 1 95.06 475 GLY B C 1
ATOM 9211 O O . GLY B 1 475 ? 5.402 -20.094 3.012 1 95.06 475 GLY B O 1
ATOM 9212 N N . LEU B 1 476 ? 3.953 -19.547 1.38 1 96.69 476 LEU B N 1
ATOM 9213 C CA . LEU B 1 476 ? 4.84 -18.531 0.815 1 96.69 476 LEU B CA 1
ATOM 9214 C C . LEU B 1 476 ? 5.031 -17.375 1.787 1 96.69 476 LEU B C 1
ATOM 9216 O O . LEU B 1 476 ? 6.145 -16.875 1.957 1 96.69 476 LEU B O 1
ATOM 9220 N N . MET B 1 477 ? 3.965 -16.969 2.451 1 96.69 477 MET B N 1
ATOM 9221 C CA . MET B 1 477 ? 3.988 -15.781 3.311 1 96.69 477 MET B CA 1
ATOM 9222 C C . MET B 1 477 ? 4.926 -15.992 4.496 1 96.69 477 MET B C 1
ATOM 9224 O O . MET B 1 477 ? 5.77 -15.141 4.781 1 96.69 477 MET B O 1
ATOM 9228 N N . ILE B 1 478 ? 4.789 -17.125 5.16 1 96.62 478 ILE B N 1
ATOM 9229 C CA . ILE B 1 478 ? 5.617 -17.375 6.336 1 96.62 478 ILE B CA 1
ATOM 9230 C C . ILE B 1 478 ? 7.07 -17.578 5.914 1 96.62 478 ILE B C 1
ATOM 9232 O O . ILE B 1 478 ? 7.992 -17.188 6.633 1 96.62 478 ILE B O 1
ATOM 9236 N N . LYS B 1 479 ? 7.336 -18.203 4.781 1 97.25 479 LYS B N 1
ATOM 9237 C CA . LYS B 1 479 ? 8.703 -18.375 4.289 1 97.25 479 LYS B CA 1
ATOM 9238 C C . LYS B 1 479 ? 9.367 -17.031 4.027 1 97.25 479 LYS B C 1
ATOM 9240 O O . LYS B 1 479 ? 10.516 -16.812 4.41 1 97.25 479 LYS B O 1
ATOM 9245 N N . VAL B 1 480 ? 8.648 -16.094 3.34 1 97.94 480 VAL B N 1
ATOM 9246 C CA . VAL B 1 480 ? 9.195 -14.781 3.041 1 97.94 480 VAL B CA 1
ATOM 9247 C C . VAL B 1 480 ? 9.398 -14 4.34 1 97.94 480 VAL B C 1
ATOM 9249 O O . VAL B 1 480 ? 10.391 -13.281 4.492 1 97.94 480 VAL B O 1
ATOM 9252 N N . ALA B 1 481 ? 8.422 -14.117 5.273 1 97.81 481 ALA B N 1
ATOM 9253 C CA . ALA B 1 481 ? 8.578 -13.477 6.578 1 97.81 481 ALA B CA 1
ATOM 9254 C C . ALA B 1 481 ? 9.852 -13.961 7.273 1 97.81 481 ALA B C 1
ATOM 9256 O O . ALA B 1 481 ? 10.555 -13.164 7.902 1 97.81 481 ALA B O 1
ATOM 9257 N N . GLN B 1 482 ? 10.102 -15.266 7.191 1 97.75 482 GLN B N 1
ATOM 9258 C CA . GLN B 1 482 ? 11.297 -15.836 7.789 1 97.75 482 GLN B CA 1
ATOM 9259 C C . GLN B 1 482 ? 12.562 -15.266 7.156 1 97.75 482 GLN B C 1
ATOM 9261 O O . GLN B 1 482 ? 13.555 -15.023 7.844 1 97.75 482 GLN B O 1
ATOM 9266 N N . VAL B 1 483 ? 12.531 -15.078 5.84 1 98.06 483 VAL B N 1
ATOM 9267 C CA . VAL B 1 483 ? 13.672 -14.508 5.125 1 98.06 483 VAL B CA 1
ATOM 9268 C C . VAL B 1 483 ? 13.961 -13.109 5.652 1 98.06 483 VAL B C 1
ATOM 9270 O O . VAL B 1 483 ? 15.109 -12.781 5.977 1 98.06 483 VAL B O 1
ATOM 9273 N N . VAL B 1 484 ? 12.961 -12.25 5.773 1 98.5 484 VAL B N 1
ATOM 9274 C CA . VAL B 1 484 ? 13.125 -10.867 6.199 1 98.5 484 VAL B CA 1
ATOM 9275 C C . VAL B 1 484 ? 13.539 -10.82 7.668 1 98.5 484 VAL B C 1
ATOM 9277 O O . VAL B 1 484 ? 14.391 -10.023 8.055 1 98.5 484 VAL B O 1
ATOM 9280 N N . ALA B 1 485 ? 12.906 -11.641 8.5 1 98.19 485 ALA B N 1
ATOM 9281 C CA . ALA B 1 485 ? 13.281 -11.719 9.914 1 98.19 485 ALA B CA 1
ATOM 9282 C C . ALA B 1 485 ? 14.766 -12.039 10.07 1 98.19 485 ALA B C 1
ATOM 9284 O O . ALA B 1 485 ? 15.438 -11.469 10.93 1 98.19 485 ALA B O 1
ATOM 9285 N N . ASP B 1 486 ? 15.266 -12.945 9.219 1 97.75 486 ASP B N 1
ATOM 9286 C CA . ASP B 1 486 ? 16.656 -13.367 9.273 1 97.75 486 ASP B CA 1
ATOM 9287 C C . ASP B 1 486 ? 17.594 -12.203 8.922 1 97.75 486 ASP B C 1
ATOM 9289 O O . ASP B 1 486 ? 18.672 -12.07 9.508 1 97.75 486 ASP B O 1
ATOM 9293 N N . VAL B 1 487 ? 17.188 -11.359 7.961 1 98.06 487 VAL B N 1
ATOM 9294 C CA . VAL B 1 487 ? 18.016 -10.227 7.539 1 98.06 487 VAL B CA 1
ATOM 9295 C C . VAL B 1 487 ? 18.281 -9.312 8.734 1 98.06 487 VAL B C 1
ATOM 9297 O O . VAL B 1 487 ? 19.406 -8.828 8.906 1 98.06 487 VAL B O 1
ATOM 9300 N N . PHE B 1 488 ? 17.281 -9.078 9.578 1 98.31 488 PHE B N 1
ATOM 9301 C CA . PHE B 1 488 ? 17.406 -8.133 10.68 1 98.31 488 PHE B CA 1
ATOM 9302 C C . PHE B 1 488 ? 17.703 -8.859 11.984 1 98.31 488 PHE B C 1
ATOM 9304 O O . PHE B 1 488 ? 17.875 -8.227 13.031 1 98.31 488 PHE B O 1
ATOM 9311 N N . ALA B 1 489 ? 17.766 -10.211 11.953 1 97.75 489 ALA B N 1
ATOM 9312 C CA . ALA B 1 489 ? 18.016 -11.062 13.117 1 97.75 489 ALA B CA 1
ATOM 9313 C C . ALA B 1 489 ? 16.969 -10.82 14.203 1 97.75 489 ALA B C 1
ATOM 9315 O O . ALA B 1 489 ? 17.312 -10.633 15.375 1 97.75 489 ALA B O 1
ATOM 9316 N N . VAL B 1 490 ? 15.75 -10.727 13.797 1 97.69 490 VAL B N 1
ATOM 9317 C CA . VAL B 1 490 ? 14.648 -10.516 14.734 1 97.69 490 VAL B CA 1
ATOM 9318 C C . VAL B 1 490 ? 13.703 -11.719 14.703 1 97.69 490 VAL B C 1
ATOM 9320 O O . VAL B 1 490 ? 13.758 -12.531 13.773 1 97.69 490 VAL B O 1
ATOM 9323 N N . PRO B 1 491 ? 12.867 -11.914 15.766 1 96.25 491 PRO B N 1
ATOM 9324 C CA . PRO B 1 491 ? 11.844 -12.961 15.703 1 96.25 491 PRO B CA 1
ATOM 9325 C C . PRO B 1 491 ? 10.859 -12.758 14.555 1 96.25 491 PRO B C 1
ATOM 9327 O O . PRO B 1 491 ? 10.5 -11.625 14.242 1 96.25 491 PRO B O 1
ATOM 9330 N N . VAL B 1 492 ? 10.383 -13.883 13.938 1 96.12 492 VAL B N 1
ATOM 9331 C CA . VAL B 1 492 ? 9.516 -13.836 12.766 1 96.12 492 VAL B CA 1
ATOM 9332 C C . VAL B 1 492 ? 8.219 -13.102 13.109 1 96.12 492 VAL B C 1
ATOM 9334 O O . VAL B 1 492 ? 7.613 -12.461 12.25 1 96.12 492 VAL B O 1
ATOM 9337 N N . ASP B 1 493 ? 7.855 -13.078 14.383 1 93.75 493 ASP B N 1
ATOM 9338 C CA . ASP B 1 493 ? 6.605 -12.453 14.805 1 93.75 493 ASP B CA 1
ATOM 9339 C C . ASP B 1 493 ? 6.672 -10.938 14.664 1 93.75 493 ASP B C 1
ATOM 9341 O O . ASP B 1 493 ? 5.641 -10.258 14.711 1 93.75 493 ASP B O 1
ATOM 9345 N N . ARG B 1 494 ? 7.82 -10.336 14.477 1 95.88 494 ARG B N 1
ATOM 9346 C CA . ARG B 1 494 ? 7.992 -8.898 14.273 1 95.88 494 ARG B CA 1
ATOM 9347 C C . ARG B 1 494 ? 7.703 -8.516 12.828 1 95.88 494 ARG B C 1
ATOM 9349 O O . ARG B 1 494 ? 7.543 -7.332 12.516 1 95.88 494 ARG B O 1
ATOM 9356 N N . VAL B 1 495 ? 7.617 -9.508 12.016 1 97.31 495 VAL B N 1
ATOM 9357 C CA . VAL B 1 495 ? 7.406 -9.281 10.586 1 97.31 495 VAL B CA 1
ATOM 9358 C C . VAL B 1 495 ? 5.957 -9.586 10.227 1 97.31 495 VAL B C 1
ATOM 9360 O O . VAL B 1 495 ? 5.488 -10.711 10.391 1 97.31 495 VAL B O 1
ATOM 9363 N N . ARG B 1 496 ? 5.258 -8.523 9.797 1 96.19 496 ARG B N 1
ATOM 9364 C CA . ARG B 1 496 ? 3.875 -8.672 9.359 1 96.19 496 ARG B CA 1
ATOM 9365 C C . ARG B 1 496 ? 3.785 -8.727 7.84 1 96.19 496 ARG B C 1
ATOM 9367 O O . ARG B 1 496 ? 4.102 -7.754 7.156 1 96.19 496 ARG B O 1
ATOM 9374 N N . VAL B 1 497 ? 3.377 -9.852 7.316 1 94.06 497 VAL B N 1
ATOM 9375 C CA . VAL B 1 497 ? 3.129 -9.969 5.883 1 94.06 497 VAL B CA 1
ATOM 9376 C C . VAL B 1 497 ? 1.709 -9.5 5.566 1 94.06 497 VAL B C 1
ATOM 9378 O O . VAL B 1 497 ? 0.771 -9.805 6.309 1 94.06 497 VAL B O 1
ATOM 9381 N N . THR B 1 498 ? 1.553 -8.734 4.559 1 94.62 498 THR B N 1
ATOM 9382 C CA . THR B 1 498 ? 0.24 -8.211 4.195 1 94.62 498 THR B CA 1
ATOM 9383 C C . THR B 1 498 ? -0.292 -8.906 2.941 1 94.62 498 THR B C 1
ATOM 9385 O O . THR B 1 498 ? 0.407 -9.711 2.33 1 94.62 498 THR B O 1
ATOM 9388 N N . SER B 1 499 ? -1.594 -8.625 2.623 1 96.06 499 SER B N 1
ATOM 9389 C CA . SER B 1 499 ? -2.174 -9.141 1.385 1 96.06 499 SER B CA 1
ATOM 9390 C C . SER B 1 499 ? -1.368 -8.695 0.17 1 96.06 499 SER B C 1
ATOM 9392 O O . SER B 1 499 ? -0.773 -7.613 0.175 1 96.06 499 SER B O 1
ATOM 9394 N N . THR B 1 500 ? -1.337 -9.57 -0.775 1 97.75 500 THR B N 1
ATOM 9395 C CA . THR B 1 500 ? -0.75 -9.195 -2.055 1 97.75 500 THR B CA 1
ATOM 9396 C C . THR B 1 500 ? -1.614 -8.148 -2.758 1 97.75 500 THR B C 1
ATOM 9398 O O . THR B 1 500 ? -2.812 -8.359 -2.953 1 97.75 500 THR B O 1
ATOM 9401 N N . ARG B 1 501 ? -0.996 -7.035 -3.105 1 98.25 501 ARG B N 1
ATOM 9402 C CA . ARG B 1 501 ? -1.745 -5.938 -3.703 1 98.25 501 ARG B CA 1
ATOM 9403 C C . ARG B 1 501 ? -0.963 -5.301 -4.848 1 98.25 501 ARG B C 1
ATOM 9405 O O . ARG B 1 501 ? 0.232 -5.027 -4.715 1 98.25 501 ARG B O 1
ATOM 9412 N N . THR B 1 502 ? -1.69 -4.949 -5.887 1 98.62 502 THR B N 1
ATOM 9413 C CA . THR B 1 502 ? -1.034 -4.398 -7.07 1 98.62 502 THR B CA 1
ATOM 9414 C C . THR B 1 502 ? -0.738 -2.912 -6.883 1 98.62 502 THR B C 1
ATOM 9416 O O . THR B 1 502 ? 0.022 -2.322 -7.652 1 98.62 502 THR B O 1
ATOM 9419 N N . ASP B 1 503 ? -1.271 -2.287 -5.828 1 98.44 503 ASP B N 1
ATOM 9420 C CA . ASP B 1 503 ? -0.982 -0.876 -5.586 1 98.44 503 ASP B CA 1
ATOM 9421 C C . ASP B 1 503 ? 0.167 -0.714 -4.594 1 98.44 503 ASP B C 1
ATOM 9423 O O . ASP B 1 503 ? 0.428 0.39 -4.113 1 98.44 503 ASP B O 1
ATOM 9427 N N . LYS B 1 504 ? 0.834 -1.791 -4.211 1 98.31 504 LYS B N 1
ATOM 9428 C CA . LYS B 1 504 ? 2.053 -1.766 -3.406 1 98.31 504 LYS B CA 1
ATOM 9429 C C . LYS B 1 504 ? 3.24 -2.318 -4.188 1 98.31 504 LYS B C 1
ATOM 9431 O O . LYS B 1 504 ? 4.344 -1.778 -4.117 1 98.31 504 LYS B O 1
ATOM 9436 N N . VAL B 1 505 ? 3.002 -3.393 -4.879 1 98.62 505 VAL B N 1
ATOM 9437 C CA . VAL B 1 505 ? 3.98 -4.008 -5.77 1 98.62 505 VAL B CA 1
ATOM 9438 C C . VAL B 1 505 ? 3.395 -4.137 -7.172 1 98.62 505 VAL B C 1
ATOM 9440 O O . VAL B 1 505 ? 2.463 -4.914 -7.395 1 98.62 505 VAL B O 1
ATOM 9443 N N . PRO B 1 506 ? 3.891 -3.365 -8.141 1 98.5 506 PRO B N 1
ATOM 9444 C CA . PRO B 1 506 ? 3.309 -3.367 -9.484 1 98.5 506 PRO B CA 1
ATOM 9445 C C . PRO B 1 506 ? 3.842 -4.5 -10.359 1 98.5 506 PRO B C 1
ATOM 9447 O O . PRO B 1 506 ? 4.91 -5.051 -10.078 1 98.5 506 PRO B O 1
ATOM 9450 N N . ASN B 1 507 ? 3.123 -4.891 -11.375 1 98.44 507 ASN B N 1
ATOM 9451 C CA . ASN B 1 507 ? 3.586 -5.758 -12.445 1 98.44 507 ASN B CA 1
ATOM 9452 C C . ASN B 1 507 ? 4.074 -7.102 -11.914 1 98.44 507 ASN B C 1
ATOM 9454 O O . ASN B 1 507 ? 5.152 -7.566 -12.281 1 98.44 507 ASN B O 1
ATOM 9458 N N . THR B 1 508 ? 3.301 -7.695 -11.062 1 97.94 508 THR B N 1
ATOM 9459 C CA . THR B 1 508 ? 3.707 -8.945 -10.438 1 97.94 508 THR B CA 1
ATOM 9460 C C . THR B 1 508 ? 3.643 -10.102 -11.438 1 97.94 508 THR B C 1
ATOM 9462 O O . THR B 1 508 ? 2.873 -10.047 -12.398 1 97.94 508 THR B O 1
ATOM 9465 N N . SER B 1 509 ? 4.461 -11.094 -11.219 1 98 509 SER B N 1
ATOM 9466 C CA . SER B 1 509 ? 4.344 -12.352 -11.945 1 98 509 SER B CA 1
ATOM 9467 C C . SER B 1 509 ? 3.352 -13.289 -11.266 1 98 509 SER B C 1
ATOM 9469 O O . SER B 1 509 ? 3.027 -13.117 -10.086 1 98 509 SER B O 1
ATOM 9471 N N . ALA B 1 510 ? 2.869 -14.25 -12.031 1 97.88 510 ALA B N 1
ATOM 9472 C CA . ALA B 1 510 ? 2.037 -15.289 -11.43 1 97.88 510 ALA B CA 1
ATOM 9473 C C . ALA B 1 510 ? 2.812 -16.062 -10.367 1 97.88 510 ALA B C 1
ATOM 9475 O O . ALA B 1 510 ? 4.031 -16.219 -10.469 1 97.88 510 ALA B O 1
ATOM 9476 N N . THR B 1 511 ? 2.152 -16.406 -9.297 1 97.81 511 THR B N 1
ATOM 9477 C CA . THR B 1 511 ? 2.754 -17.391 -8.406 1 97.81 511 THR B CA 1
ATOM 9478 C C . THR B 1 511 ? 2.588 -18.797 -8.961 1 97.81 511 THR B C 1
ATOM 9480 O O . THR B 1 511 ? 1.521 -19.406 -8.82 1 97.81 511 THR B O 1
ATOM 9483 N N . ALA B 1 512 ? 3.574 -19.266 -9.633 1 96.88 512 ALA B N 1
ATOM 9484 C CA . ALA B 1 512 ? 3.592 -20.516 -10.375 1 96.88 512 ALA B CA 1
ATOM 9485 C C . ALA B 1 512 ? 5.02 -20.953 -10.672 1 96.88 512 ALA B C 1
ATOM 9487 O O . ALA B 1 512 ? 5.977 -20.359 -10.172 1 96.88 512 ALA B O 1
ATOM 9488 N N . ALA B 1 513 ? 5.156 -22.031 -11.297 1 94.12 513 ALA B N 1
ATOM 9489 C CA . ALA B 1 513 ? 6.434 -22.547 -11.773 1 94.12 513 ALA B CA 1
ATOM 9490 C C . ALA B 1 513 ? 7.344 -22.922 -10.609 1 94.12 513 ALA B C 1
ATOM 9492 O O . ALA B 1 513 ? 8.57 -22.938 -10.75 1 94.12 513 ALA B O 1
ATOM 9493 N N . SER B 1 514 ? 6.652 -23.078 -9.422 1 94.75 514 SER B N 1
ATOM 9494 C CA . SER B 1 514 ? 7.371 -23.406 -8.195 1 94.75 514 SER B CA 1
ATOM 9495 C C . SER B 1 514 ? 8.484 -22.391 -7.926 1 94.75 514 SER B C 1
ATOM 9497 O O . SER B 1 514 ? 9.57 -22.766 -7.477 1 94.75 514 SER B O 1
ATOM 9499 N N . SER B 1 515 ? 8.234 -21.203 -8.336 1 95.56 515 SER B N 1
ATOM 9500 C CA . SER B 1 515 ? 9.258 -20.172 -8.211 1 95.56 515 SER B CA 1
ATOM 9501 C C . SER B 1 515 ? 8.883 -19.141 -7.152 1 95.56 515 SER B C 1
ATOM 9503 O O . SER B 1 515 ? 9.625 -18.188 -6.926 1 95.56 515 SER B O 1
ATOM 9505 N N . GLY B 1 516 ? 7.789 -19.312 -6.477 1 96 516 GLY B N 1
ATOM 9506 C CA . GLY B 1 516 ? 7.254 -18.312 -5.574 1 96 516 GLY B CA 1
ATOM 9507 C C . GLY B 1 516 ? 8.242 -17.859 -4.516 1 96 516 GLY B C 1
ATOM 9508 O O . GLY B 1 516 ? 8.531 -16.672 -4.383 1 96 516 GLY B O 1
ATOM 9509 N N . ALA B 1 517 ? 8.789 -18.828 -3.799 1 95.81 517 ALA B N 1
ATOM 9510 C CA . ALA B 1 517 ? 9.727 -18.484 -2.729 1 95.81 517 ALA B CA 1
ATOM 9511 C C . ALA B 1 517 ? 11.039 -17.969 -3.297 1 95.81 517 ALA B C 1
ATOM 9513 O O . ALA B 1 517 ? 11.648 -17.062 -2.727 1 95.81 517 ALA B O 1
ATOM 9514 N N . ASP B 1 518 ? 11.469 -18.469 -4.422 1 96.25 518 ASP B N 1
ATOM 9515 C CA . ASP B 1 518 ? 12.688 -18.016 -5.07 1 96.25 518 ASP B CA 1
ATOM 9516 C C . ASP B 1 518 ? 12.578 -16.531 -5.461 1 96.25 518 ASP B C 1
ATOM 9518 O O . ASP B 1 518 ? 13.453 -15.734 -5.133 1 96.25 518 ASP B O 1
ATOM 9522 N N . LEU B 1 519 ? 11.539 -16.266 -6.156 1 98.25 519 LEU B N 1
ATOM 9523 C CA . LEU B 1 519 ? 11.367 -14.922 -6.719 1 98.25 519 LEU B CA 1
ATOM 9524 C C . LEU B 1 519 ? 11.047 -13.906 -5.625 1 98.25 519 LEU B C 1
ATOM 9526 O O . LEU B 1 519 ? 11.773 -12.93 -5.445 1 98.25 519 LEU B O 1
ATOM 9530 N N . ASN B 1 520 ? 10.031 -14.156 -4.863 1 98.56 520 ASN B N 1
ATOM 9531 C CA . ASN B 1 520 ? 9.531 -13.18 -3.906 1 98.56 520 ASN B CA 1
ATOM 9532 C C . ASN B 1 520 ? 10.398 -13.125 -2.65 1 98.56 520 ASN B C 1
ATOM 9534 O O . ASN B 1 520 ? 10.539 -12.07 -2.031 1 98.56 520 ASN B O 1
ATOM 9538 N N . GLY B 1 521 ? 10.945 -14.328 -2.262 1 98.31 521 GLY B N 1
ATOM 9539 C CA . GLY B 1 521 ? 11.906 -14.328 -1.164 1 98.31 521 GLY B CA 1
ATOM 9540 C C . GLY B 1 521 ? 13.141 -13.5 -1.451 1 98.31 521 GLY B C 1
ATOM 9541 O O . GLY B 1 521 ? 13.609 -12.75 -0.589 1 98.31 521 GLY B O 1
ATOM 9542 N N . MET B 1 522 ? 13.672 -13.633 -2.709 1 98.62 522 MET B N 1
ATOM 9543 C CA . MET B 1 522 ? 14.859 -12.867 -3.096 1 98.62 522 MET B CA 1
ATOM 9544 C C . MET B 1 522 ? 14.547 -11.375 -3.172 1 98.62 522 MET B C 1
ATOM 9546 O O . MET B 1 522 ? 15.359 -10.547 -2.764 1 98.62 522 MET B O 1
ATOM 9550 N N . ALA B 1 523 ? 13.375 -11.023 -3.74 1 98.75 523 ALA B N 1
ATOM 9551 C CA . ALA B 1 523 ? 12.977 -9.617 -3.809 1 98.75 523 ALA B CA 1
ATOM 9552 C C . ALA B 1 523 ? 12.859 -9.016 -2.412 1 98.75 523 ALA B C 1
ATOM 9554 O O . ALA B 1 523 ? 13.328 -7.898 -2.172 1 98.75 523 ALA B O 1
ATOM 9555 N N . ALA B 1 524 ? 12.227 -9.719 -1.478 1 98.81 524 ALA B N 1
ATOM 9556 C CA . ALA B 1 524 ? 12.078 -9.25 -0.101 1 98.81 524 ALA B CA 1
ATOM 9557 C C . ALA B 1 524 ? 13.43 -9.133 0.59 1 98.81 524 ALA B C 1
ATOM 9559 O O . ALA B 1 524 ? 13.664 -8.188 1.354 1 98.81 524 ALA B O 1
ATOM 9560 N N . PHE B 1 525 ? 14.328 -10.156 0.351 1 98.62 525 PHE B N 1
ATOM 9561 C CA . PHE B 1 525 ? 15.672 -10.117 0.899 1 98.62 525 PHE B CA 1
ATOM 9562 C C . PHE B 1 525 ? 16.406 -8.852 0.462 1 98.62 525 PHE B C 1
ATOM 9564 O O . PHE B 1 525 ? 17 -8.156 1.284 1 98.62 525 PHE B O 1
ATOM 9571 N N . ARG B 1 526 ? 16.281 -8.516 -0.837 1 98.81 526 ARG B N 1
ATOM 9572 C CA . ARG B 1 526 ? 16.969 -7.359 -1.381 1 98.81 526 ARG B CA 1
ATOM 9573 C C . ARG B 1 526 ? 16.438 -6.062 -0.783 1 98.81 526 ARG B C 1
ATOM 9575 O O . ARG B 1 526 ? 17.203 -5.141 -0.499 1 98.81 526 ARG B O 1
ATOM 9582 N N . ALA B 1 527 ? 15.141 -5.938 -0.646 1 98.81 527 ALA B N 1
ATOM 9583 C CA . ALA B 1 527 ? 14.539 -4.77 0 1 98.81 527 ALA B CA 1
ATOM 9584 C C . ALA B 1 527 ? 15.023 -4.637 1.441 1 98.81 527 ALA B C 1
ATOM 9586 O O . ALA B 1 527 ? 15.438 -3.553 1.865 1 98.81 527 ALA B O 1
ATOM 9587 N N . ALA B 1 528 ? 14.945 -5.723 2.225 1 98.81 528 ALA B N 1
ATOM 9588 C CA . ALA B 1 528 ? 15.336 -5.723 3.631 1 98.81 528 ALA B CA 1
ATOM 9589 C C . ALA B 1 528 ? 16.828 -5.43 3.785 1 98.81 528 ALA B C 1
ATOM 9591 O O . ALA B 1 528 ? 17.234 -4.703 4.695 1 98.81 528 ALA B O 1
ATOM 9592 N N . ASP B 1 529 ? 17.609 -6.039 2.873 1 98.69 529 ASP B N 1
ATOM 9593 C CA . ASP B 1 529 ? 19.047 -5.855 2.928 1 98.69 529 ASP B CA 1
ATOM 9594 C C . ASP B 1 529 ? 19.438 -4.395 2.688 1 98.69 529 ASP B C 1
ATOM 9596 O O . ASP B 1 529 ? 20.406 -3.902 3.252 1 98.69 529 ASP B O 1
ATOM 9600 N N . THR B 1 530 ? 18.688 -3.721 1.817 1 98.75 530 THR B N 1
ATOM 9601 C CA . THR B 1 530 ? 18.922 -2.299 1.573 1 98.75 530 THR B CA 1
ATOM 9602 C C . THR B 1 530 ? 18.703 -1.491 2.85 1 98.75 530 THR B C 1
ATOM 9604 O O . THR B 1 530 ? 19.5 -0.624 3.186 1 98.75 530 THR B O 1
ATOM 9607 N N . VAL B 1 531 ? 17.641 -1.717 3.568 1 98.88 531 VAL B N 1
ATOM 9608 C CA . VAL B 1 531 ? 17.344 -1.015 4.816 1 98.88 531 VAL B CA 1
ATOM 9609 C C . VAL B 1 531 ? 18.406 -1.355 5.859 1 98.88 531 VAL B C 1
ATOM 9611 O O . VAL B 1 531 ? 18.875 -0.478 6.59 1 98.88 531 VAL B O 1
ATOM 9614 N N . ARG B 1 532 ? 18.781 -2.668 5.926 1 98.75 532 ARG B N 1
ATOM 9615 C CA . ARG B 1 532 ? 19.828 -3.104 6.859 1 98.75 532 ARG B CA 1
ATOM 9616 C C . ARG B 1 532 ? 21.125 -2.357 6.617 1 98.75 532 ARG B C 1
ATOM 9618 O O . ARG B 1 532 ? 21.797 -1.94 7.566 1 98.75 532 ARG B O 1
ATOM 9625 N N . ALA B 1 533 ? 21.5 -2.23 5.344 1 98.81 533 ALA B N 1
ATOM 9626 C CA . ALA B 1 533 ? 22.719 -1.52 4.988 1 98.81 533 ALA B CA 1
ATOM 9627 C C . ALA B 1 533 ? 22.656 -0.062 5.434 1 98.81 533 ALA B C 1
ATOM 9629 O O . ALA B 1 533 ? 23.656 0.489 5.918 1 98.81 533 ALA B O 1
ATOM 9630 N N . ARG B 1 534 ? 21.531 0.622 5.258 1 98.75 534 ARG B N 1
ATOM 9631 C CA . ARG B 1 534 ? 21.344 1.999 5.707 1 98.75 534 ARG B CA 1
ATOM 9632 C C . ARG B 1 534 ? 21.516 2.105 7.223 1 98.75 534 ARG B C 1
ATOM 9634 O O . ARG B 1 534 ? 22.109 3.061 7.719 1 98.75 534 ARG B O 1
ATOM 9641 N N . LEU B 1 535 ? 20.922 1.129 7.945 1 98.81 535 LEU B N 1
ATOM 9642 C CA . LEU B 1 535 ? 21.047 1.105 9.398 1 98.81 535 LEU B CA 1
ATOM 9643 C C . LEU B 1 535 ? 22.484 0.905 9.828 1 98.81 535 LEU B C 1
ATOM 9645 O O . LEU B 1 535 ? 22.953 1.535 10.773 1 98.81 535 LEU B O 1
ATOM 9649 N N . ALA B 1 536 ? 23.172 -0.005 9.086 1 98.75 536 ALA B N 1
ATOM 9650 C CA . ALA B 1 536 ? 24.578 -0.256 9.391 1 98.75 536 ALA B CA 1
ATOM 9651 C C . ALA B 1 536 ? 25.422 0.998 9.172 1 98.75 536 ALA B C 1
ATOM 9653 O O . ALA B 1 536 ? 26.297 1.32 9.984 1 98.75 536 ALA B O 1
ATOM 9654 N N . ASP B 1 537 ? 25.188 1.699 8.023 1 98.69 537 ASP B N 1
ATOM 9655 C CA . ASP B 1 537 ? 25.891 2.949 7.742 1 98.69 537 ASP B CA 1
ATOM 9656 C C . ASP B 1 537 ? 25.641 3.98 8.836 1 98.69 537 ASP B C 1
ATOM 9658 O O . ASP B 1 537 ? 26.578 4.621 9.32 1 98.69 537 ASP B O 1
ATOM 9662 N N . PHE B 1 538 ? 24.5 4.152 9.289 1 98.56 538 PHE B N 1
ATOM 9663 C CA . PHE B 1 538 ? 24.094 5.102 10.32 1 98.56 538 PHE B CA 1
ATOM 9664 C C . PHE B 1 538 ? 24.781 4.789 11.648 1 98.56 538 PHE B C 1
ATOM 9666 O O . PHE B 1 538 ? 25.344 5.684 12.289 1 98.56 538 PHE B O 1
ATOM 9673 N N . LEU B 1 539 ? 24.625 3.504 12.062 1 98.44 539 LEU B N 1
ATOM 9674 C CA . LEU B 1 539 ? 25.219 3.088 13.328 1 98.44 539 LEU B CA 1
ATOM 9675 C C . LEU B 1 539 ? 26.734 3.219 13.297 1 98.44 539 LEU B C 1
ATOM 9677 O O . LEU B 1 539 ? 27.359 3.551 14.312 1 98.44 539 LEU B O 1
ATOM 9681 N N . GLY B 1 540 ? 27.266 2.826 12.094 1 98 540 GLY B N 1
ATOM 9682 C CA . GLY B 1 540 ? 28.703 3.047 11.938 1 98 540 GLY B CA 1
ATOM 9683 C C . GLY B 1 540 ? 29.109 4.477 12.227 1 98 540 GLY B C 1
ATOM 9684 O O . GLY B 1 540 ? 30.047 4.715 12.992 1 98 540 GLY B O 1
ATOM 9685 N N . ASP B 1 541 ? 28.438 5.41 11.617 1 97.56 541 ASP B N 1
ATOM 9686 C CA . ASP B 1 541 ? 28.703 6.832 11.828 1 97.56 541 ASP B CA 1
ATOM 9687 C C . ASP B 1 541 ? 28.469 7.223 13.289 1 97.56 541 ASP B C 1
ATOM 9689 O O . ASP B 1 541 ? 29.281 7.953 13.875 1 97.56 541 ASP B O 1
ATOM 9693 N N . ARG B 1 542 ? 27.406 6.742 13.883 1 97 542 ARG B N 1
ATOM 9694 C CA . ARG B 1 542 ? 26.984 7.137 15.227 1 97 542 ARG B CA 1
ATOM 9695 C C . ARG B 1 542 ? 27.969 6.641 16.281 1 97 542 ARG B C 1
ATOM 9697 O O . ARG B 1 542 ? 28.219 7.332 17.266 1 97 542 ARG B O 1
ATOM 9704 N N . PHE B 1 543 ? 28.484 5.453 16.016 1 97.19 543 PHE B N 1
ATOM 9705 C CA . PHE B 1 543 ? 29.281 4.836 17.062 1 97.19 543 PHE B CA 1
ATOM 9706 C C . PHE B 1 543 ? 30.75 4.734 16.641 1 97.19 543 PHE B C 1
ATOM 9708 O O . PHE B 1 543 ? 31.547 4.082 17.312 1 97.19 543 PHE B O 1
ATOM 9715 N N . GLY B 1 544 ? 31.156 5.266 15.523 1 95.75 544 GLY B N 1
ATOM 9716 C CA . GLY B 1 544 ? 32.531 5.398 15.117 1 95.75 544 GLY B CA 1
ATOM 9717 C C . GLY B 1 544 ? 33.156 4.082 14.688 1 95.75 544 GLY B C 1
ATOM 9718 O O . GLY B 1 544 ? 34.281 3.764 15.086 1 95.75 544 GLY B O 1
ATOM 9719 N N . CYS B 1 545 ? 32.438 3.24 13.93 1 96.56 545 CYS B N 1
ATOM 9720 C CA . CYS B 1 545 ? 32.969 2.006 13.359 1 96.56 545 CYS B CA 1
ATOM 9721 C C . CYS B 1 545 ? 32.594 1.877 11.891 1 96.56 545 CYS B C 1
ATOM 9723 O O . CYS B 1 545 ? 31.875 2.729 11.352 1 96.56 545 CYS B O 1
ATOM 9725 N N . GLN B 1 546 ? 33.219 0.927 11.258 1 96.88 546 GLN B N 1
ATOM 9726 C CA . GLN B 1 546 ? 32.875 0.696 9.852 1 96.88 546 GLN B CA 1
ATOM 9727 C C . GLN B 1 546 ? 31.531 -0.014 9.727 1 96.88 546 GLN B C 1
ATOM 9729 O O . GLN B 1 546 ? 31.203 -0.889 10.531 1 96.88 546 GLN B O 1
ATOM 9734 N N . ALA B 1 547 ? 30.781 0.351 8.703 1 96.81 547 ALA B N 1
ATOM 9735 C CA . ALA B 1 547 ? 29.469 -0.255 8.461 1 96.81 547 ALA B CA 1
ATOM 9736 C C . ALA B 1 547 ? 29.578 -1.775 8.383 1 96.81 547 ALA B C 1
ATOM 9738 O O . ALA B 1 547 ? 28.672 -2.492 8.836 1 96.81 547 ALA B O 1
ATOM 9739 N N . GLY B 1 548 ? 30.609 -2.295 7.781 1 96.44 548 GLY B N 1
ATOM 9740 C CA . GLY B 1 548 ? 30.828 -3.721 7.605 1 96.44 548 GLY B CA 1
ATOM 9741 C C . GLY B 1 548 ? 31.031 -4.461 8.914 1 96.44 548 GLY B C 1
ATOM 9742 O O . GLY B 1 548 ? 30.891 -5.684 8.969 1 96.44 548 GLY B O 1
ATOM 9743 N N . ASP B 1 549 ? 31.297 -3.676 9.992 1 96.69 549 ASP B N 1
ATOM 9744 C CA . ASP B 1 549 ? 31.547 -4.281 11.297 1 96.69 549 ASP B CA 1
ATOM 9745 C C . ASP B 1 549 ? 30.281 -4.312 12.148 1 96.69 549 ASP B C 1
ATOM 9747 O O . ASP B 1 549 ? 30.266 -4.91 13.234 1 96.69 549 ASP B O 1
ATOM 9751 N N . VAL B 1 550 ? 29.281 -3.695 11.672 1 98.19 550 VAL B N 1
ATOM 9752 C CA . VAL B 1 550 ? 28.016 -3.725 12.391 1 98.19 550 VAL B CA 1
ATOM 9753 C C . VAL B 1 550 ? 27.359 -5.098 12.227 1 98.19 550 VAL B C 1
ATOM 9755 O O . VAL B 1 550 ? 27.25 -5.613 11.109 1 98.19 550 VAL B O 1
ATOM 9758 N N . ARG B 1 551 ? 27 -5.746 13.375 1 97.81 551 ARG B N 1
ATOM 9759 C CA . ARG B 1 551 ? 26.438 -7.086 13.336 1 97.81 551 ARG B CA 1
ATOM 9760 C C . ARG B 1 551 ? 25.031 -7.102 13.93 1 97.81 551 ARG B C 1
ATOM 9762 O O . ARG B 1 551 ? 24.828 -6.641 15.055 1 97.81 551 ARG B O 1
ATOM 9769 N N . PHE B 1 552 ? 24.031 -7.535 13.18 1 98.25 552 PHE B N 1
ATOM 9770 C CA . PHE B 1 552 ? 22.672 -7.762 13.672 1 98.25 552 PHE B CA 1
ATOM 9771 C C . PHE B 1 552 ? 22.562 -9.125 14.344 1 98.25 552 PHE B C 1
ATOM 9773 O O . PHE B 1 552 ? 22.875 -10.148 13.734 1 98.25 552 PHE B O 1
ATOM 9780 N N . THR B 1 553 ? 22.125 -9.203 15.594 1 97.19 553 THR B N 1
ATOM 9781 C CA . THR B 1 553 ? 22.031 -10.438 16.359 1 97.19 553 THR B CA 1
ATOM 9782 C C . THR B 1 553 ? 20.672 -10.555 17.031 1 97.19 553 THR B C 1
ATOM 9784 O O . THR B 1 553 ? 19.906 -9.586 17.078 1 97.19 553 THR B O 1
ATOM 9787 N N . ALA B 1 554 ? 20.344 -11.664 17.562 1 94.25 554 ALA B N 1
ATOM 9788 C CA . ALA B 1 554 ? 19.078 -11.906 18.219 1 94.25 554 ALA B CA 1
ATOM 9789 C C . ALA B 1 554 ? 18.906 -11.008 19.438 1 94.25 554 ALA B C 1
ATOM 9791 O O . ALA B 1 554 ? 17.781 -10.656 19.812 1 94.25 554 ALA B O 1
ATOM 9792 N N . ASP B 1 555 ? 20.047 -10.555 20.016 1 95.56 555 ASP B N 1
ATOM 9793 C CA . ASP B 1 555 ? 20.016 -9.742 21.234 1 95.56 555 ASP B CA 1
ATOM 9794 C C . ASP B 1 555 ? 19.984 -8.25 20.906 1 95.56 555 ASP B C 1
ATOM 9796 O O . ASP B 1 555 ? 19.781 -7.418 21.781 1 95.56 555 ASP B O 1
ATOM 9800 N N . GLY B 1 556 ? 20.188 -7.926 19.719 1 97.25 556 GLY B N 1
ATOM 9801 C CA . GLY B 1 556 ? 20.281 -6.547 19.266 1 97.25 556 GLY B CA 1
ATOM 9802 C C . GLY B 1 556 ? 21.359 -6.332 18.219 1 97.25 556 GLY B C 1
ATOM 9803 O O . GLY B 1 556 ? 21.891 -7.297 17.672 1 97.25 556 GLY B O 1
ATOM 9804 N N . VAL B 1 557 ? 21.656 -5.094 17.859 1 98.56 557 VAL B N 1
ATOM 9805 C CA . VAL B 1 557 ? 22.656 -4.746 16.859 1 98.56 557 VAL B CA 1
ATOM 9806 C C . VAL B 1 557 ? 23.953 -4.316 17.547 1 98.56 557 VAL B C 1
ATOM 9808 O O . VAL B 1 557 ? 23.938 -3.43 18.406 1 98.56 557 VAL B O 1
ATOM 9811 N N . VAL B 1 558 ? 24.984 -4.941 17.188 1 98.44 558 VAL B N 1
ATOM 9812 C CA . VAL B 1 558 ? 26.297 -4.625 17.734 1 98.44 558 VAL B CA 1
ATOM 9813 C C . VAL B 1 558 ? 27.016 -3.643 16.812 1 98.44 558 VAL B C 1
ATOM 9815 O O . VAL B 1 558 ? 27.234 -3.93 15.641 1 98.44 558 VAL B O 1
ATOM 9818 N N . ALA B 1 559 ? 27.328 -2.537 17.234 1 97.69 559 ALA B N 1
ATOM 9819 C CA . ALA B 1 559 ? 28.094 -1.507 16.547 1 97.69 559 ALA B CA 1
ATOM 9820 C C . ALA B 1 559 ? 29.203 -0.957 17.438 1 97.69 559 ALA B C 1
ATOM 9822 O O . ALA B 1 559 ? 28.938 -0.336 18.469 1 97.69 559 ALA B O 1
ATOM 9823 N N . GLY B 1 560 ? 30.422 -1.194 17.031 1 95.75 560 GLY B N 1
ATOM 9824 C CA . GLY B 1 560 ? 31.516 -0.909 17.969 1 95.75 560 GLY B CA 1
ATOM 9825 C C . GLY B 1 560 ? 31.422 -1.702 19.25 1 95.75 560 GLY B C 1
ATOM 9826 O O . GLY B 1 560 ? 31.312 -2.93 19.234 1 95.75 560 GLY B O 1
ATOM 9827 N N . ASP B 1 561 ? 31.438 -0.926 20.297 1 94.88 561 ASP B N 1
ATOM 9828 C CA . ASP B 1 561 ? 31.391 -1.579 21.609 1 94.88 561 ASP B CA 1
ATOM 9829 C C . ASP B 1 561 ? 29.969 -1.553 22.172 1 94.88 561 ASP B C 1
ATOM 9831 O O . ASP B 1 561 ? 29.75 -1.961 23.312 1 94.88 561 ASP B O 1
ATOM 9835 N N . GLU B 1 562 ? 29.016 -1.179 21.375 1 96.94 562 GLU B N 1
ATOM 9836 C CA . GLU B 1 562 ? 27.656 -1 21.875 1 96.94 562 GLU B CA 1
ATOM 9837 C C . GLU B 1 562 ? 26.734 -2.107 21.375 1 96.94 562 GLU B C 1
ATOM 9839 O O . GLU B 1 562 ? 26.859 -2.561 20.234 1 96.94 562 GLU B O 1
ATOM 9844 N N . LEU B 1 563 ? 25.906 -2.604 22.203 1 98.06 563 LEU B N 1
ATOM 9845 C CA . LEU B 1 563 ? 24.766 -3.455 21.875 1 98.06 563 LEU B CA 1
ATOM 9846 C C . LEU B 1 563 ? 23.453 -2.691 22.031 1 98.06 563 LEU B C 1
ATOM 9848 O O . LEU B 1 563 ? 23.094 -2.283 23.125 1 98.06 563 LEU B O 1
ATOM 9852 N N . VAL B 1 564 ? 22.812 -2.441 20.938 1 98.31 564 VAL B N 1
ATOM 9853 C CA . VAL B 1 564 ? 21.609 -1.629 20.938 1 98.31 564 VAL B CA 1
ATOM 9854 C C . VAL B 1 564 ? 20.422 -2.479 20.5 1 98.31 564 VAL B C 1
ATOM 9856 O O . VAL B 1 564 ? 20.453 -3.113 19.438 1 98.31 564 VAL B O 1
ATOM 9859 N N . PRO B 1 565 ? 19.375 -2.578 21.312 1 98.25 565 PRO B N 1
ATOM 9860 C CA . PRO B 1 565 ? 18.172 -3.295 20.859 1 98.25 565 PRO B CA 1
ATOM 9861 C C . PRO B 1 565 ? 17.672 -2.801 19.5 1 98.25 565 PRO B C 1
ATOM 9863 O O . PRO B 1 565 ? 17.719 -1.601 19.219 1 98.25 565 PRO B O 1
ATOM 9866 N N . PHE B 1 566 ? 17.172 -3.732 18.641 1 98.38 566 PHE B N 1
ATOM 9867 C CA . PHE B 1 566 ? 16.766 -3.414 17.281 1 98.38 566 PHE B CA 1
ATOM 9868 C C . PHE B 1 566 ? 15.734 -2.293 17.266 1 98.38 566 PHE B C 1
ATOM 9870 O O . PHE B 1 566 ? 15.781 -1.404 16.422 1 98.38 566 PHE B O 1
ATOM 9877 N N . GLU B 1 567 ? 14.727 -2.34 18.203 1 98.06 567 GLU B N 1
ATOM 9878 C CA . GLU B 1 567 ? 13.703 -1.307 18.266 1 98.06 567 GLU B CA 1
ATOM 9879 C C . GLU B 1 567 ? 14.312 0.061 18.562 1 98.06 567 GLU B C 1
ATOM 9881 O O . GLU B 1 567 ? 13.844 1.079 18.047 1 98.06 567 GLU B O 1
ATOM 9886 N N . THR B 1 568 ? 15.312 0.129 19.375 1 98.56 568 THR B N 1
ATOM 9887 C CA . THR B 1 568 ? 16 1.376 19.672 1 98.56 568 THR B CA 1
ATOM 9888 C C . THR B 1 568 ? 16.75 1.89 18.453 1 98.56 568 THR B C 1
ATOM 9890 O O . THR B 1 568 ? 16.766 3.092 18.188 1 98.56 568 THR B O 1
ATOM 9893 N N . VAL B 1 569 ? 17.375 0.939 17.75 1 98.62 569 VAL B N 1
ATOM 9894 C CA . VAL B 1 569 ? 18.078 1.289 16.516 1 98.62 569 VAL B CA 1
ATOM 9895 C C . VAL B 1 569 ? 17.125 1.959 15.539 1 98.62 569 VAL B C 1
ATOM 9897 O O . VAL B 1 569 ? 17.453 2.982 14.938 1 98.62 569 VAL B O 1
ATOM 9900 N N . CYS B 1 570 ? 15.953 1.348 15.367 1 98.62 570 CYS B N 1
ATOM 9901 C CA . CYS B 1 570 ? 14.969 1.878 14.43 1 98.62 570 CYS B CA 1
ATOM 9902 C C . CYS B 1 570 ? 14.508 3.271 14.852 1 98.62 570 CYS B C 1
ATOM 9904 O O . CYS B 1 570 ? 14.367 4.16 14.008 1 98.62 570 CYS B O 1
ATOM 9906 N N . ARG B 1 571 ? 14.312 3.475 16.125 1 98.19 571 ARG B N 1
ATOM 9907 C CA . ARG B 1 571 ? 13.922 4.785 16.641 1 98.19 571 ARG B CA 1
ATOM 9908 C C . ARG B 1 571 ? 15.031 5.812 16.406 1 98.19 571 ARG B C 1
ATOM 9910 O O . ARG B 1 571 ? 14.766 6.926 15.953 1 98.19 571 ARG B O 1
ATOM 9917 N N . MET B 1 572 ? 16.234 5.426 16.703 1 98.5 572 MET B N 1
ATOM 9918 C CA . MET B 1 572 ? 17.375 6.309 16.5 1 98.5 572 MET B CA 1
ATOM 9919 C C . MET B 1 572 ? 17.5 6.703 15.023 1 98.5 572 MET B C 1
ATOM 9921 O O . MET B 1 572 ? 17.734 7.871 14.711 1 98.5 572 MET B O 1
ATOM 9925 N N . ALA B 1 573 ? 17.328 5.727 14.164 1 98.69 573 ALA B N 1
ATOM 9926 C CA . ALA B 1 573 ? 17.438 5.961 12.727 1 98.69 573 ALA B CA 1
ATOM 9927 C C . ALA B 1 573 ? 16.344 6.906 12.242 1 98.69 573 ALA B C 1
ATOM 9929 O O . ALA B 1 573 ? 16.609 7.797 11.43 1 98.69 573 ALA B O 1
ATOM 9930 N N . HIS B 1 574 ? 15.117 6.684 12.742 1 98.5 574 HIS B N 1
ATOM 9931 C CA . HIS B 1 574 ? 14.016 7.57 12.383 1 98.5 574 HIS B CA 1
ATOM 9932 C C . HIS B 1 574 ? 14.297 9.008 12.812 1 98.5 574 HIS B C 1
ATOM 9934 O O . HIS B 1 574 ? 14.086 9.945 12.039 1 98.5 574 HIS B O 1
ATOM 9940 N N . LEU B 1 575 ? 14.781 9.227 14 1 97.81 575 LEU B N 1
ATOM 9941 C CA . LEU B 1 575 ? 15.094 10.555 14.523 1 97.81 575 LEU B CA 1
ATOM 9942 C C . LEU B 1 575 ? 16.234 11.195 13.742 1 97.81 575 LEU B C 1
ATOM 9944 O O . LEU B 1 575 ? 16.297 12.414 13.609 1 97.81 575 LEU B O 1
ATOM 9948 N N . ALA B 1 576 ? 17.078 10.352 13.203 1 98.19 576 ALA B N 1
ATOM 9949 C CA . ALA B 1 576 ? 18.219 10.836 12.414 1 98.19 576 ALA B CA 1
ATOM 9950 C C . ALA B 1 576 ? 17.828 11.023 10.953 1 98.19 576 ALA B C 1
ATOM 9952 O O . ALA B 1 576 ? 18.656 11.398 10.125 1 98.19 576 ALA B O 1
ATOM 9953 N N . ARG B 1 577 ? 16.562 10.758 10.594 1 98.19 577 ARG B N 1
ATOM 9954 C CA . ARG B 1 577 ? 15.992 10.953 9.266 1 98.19 577 ARG B CA 1
ATOM 9955 C C . ARG B 1 577 ? 16.656 10.023 8.25 1 98.19 577 ARG B C 1
ATOM 9957 O O . ARG B 1 577 ? 17.047 10.469 7.168 1 98.19 577 ARG B O 1
ATOM 9964 N N . VAL B 1 578 ? 16.781 8.711 8.68 1 98.56 578 VAL B N 1
ATOM 9965 C CA . VAL B 1 578 ? 17.219 7.633 7.797 1 98.56 578 VAL B CA 1
ATOM 9966 C C . VAL B 1 578 ? 16.016 6.938 7.176 1 98.56 578 VAL B C 1
ATOM 9968 O O . VAL B 1 578 ? 15.039 6.645 7.871 1 98.56 578 VAL B O 1
ATOM 9971 N N . SER B 1 579 ? 16.078 6.711 5.863 1 98.62 579 SER B N 1
ATOM 9972 C CA . SER B 1 579 ? 14.984 6.023 5.191 1 98.62 579 SER B CA 1
ATOM 9973 C C . SER B 1 579 ? 14.844 4.59 5.691 1 98.62 579 SER B C 1
ATOM 9975 O O . SER B 1 579 ? 15.797 3.814 5.656 1 98.62 579 SER B O 1
ATOM 9977 N N . LEU B 1 580 ? 13.664 4.199 6.156 1 98.75 580 LEU B N 1
ATOM 9978 C CA . LEU B 1 580 ? 13.422 2.875 6.723 1 98.75 580 LEU B CA 1
ATOM 9979 C C . LEU B 1 580 ? 12.469 2.074 5.848 1 98.75 580 LEU B C 1
ATOM 9981 O O . LEU B 1 580 ? 11.734 1.217 6.348 1 98.75 580 LEU B O 1
ATOM 9985 N N . SER B 1 581 ? 12.406 2.344 4.59 1 98.75 581 SER B N 1
ATOM 9986 C CA . SER B 1 581 ? 11.602 1.591 3.635 1 98.75 581 SER B CA 1
ATOM 9987 C C . SER B 1 581 ? 12.352 1.381 2.324 1 98.75 581 SER B C 1
ATOM 9989 O O . SER B 1 581 ? 13.211 2.184 1.959 1 98.75 581 SER B O 1
ATOM 9991 N N . SER B 1 582 ? 12.062 0.335 1.678 1 98.88 582 SER B N 1
ATOM 9992 C CA . SER B 1 582 ? 12.711 0.068 0.396 1 98.88 582 SER B CA 1
ATOM 9993 C C . SER B 1 582 ? 11.883 -0.901 -0.445 1 98.88 582 SER B C 1
ATOM 9995 O O . SER B 1 582 ? 11.281 -1.838 0.087 1 98.88 582 SER B O 1
ATOM 9997 N N . THR B 1 583 ? 11.906 -0.642 -1.758 1 98.75 583 THR B N 1
ATOM 9998 C CA . THR B 1 583 ? 11.5 -1.679 -2.701 1 98.75 583 THR B CA 1
ATOM 9999 C C . THR B 1 583 ? 12.664 -2.631 -2.984 1 98.75 583 THR B C 1
ATOM 10001 O O . THR B 1 583 ? 13.828 -2.264 -2.82 1 98.75 583 THR B O 1
ATOM 10004 N N . GLY B 1 584 ? 12.344 -3.877 -3.232 1 98.75 584 GLY B N 1
ATOM 10005 C CA . GLY B 1 584 ? 13.281 -4.871 -3.734 1 98.75 584 GLY B CA 1
ATOM 10006 C C . GLY B 1 584 ? 12.844 -5.488 -5.051 1 98.75 584 GLY B C 1
ATOM 10007 O O . GLY B 1 584 ? 11.656 -5.492 -5.379 1 98.75 584 GLY B O 1
ATOM 10008 N N . PHE B 1 585 ? 13.797 -5.891 -5.836 1 98.75 585 PHE B N 1
ATOM 10009 C CA . PHE B 1 585 ? 13.531 -6.465 -7.148 1 98.75 585 PHE B CA 1
ATOM 10010 C C . PHE B 1 585 ? 14.484 -7.613 -7.438 1 98.75 585 PHE B C 1
ATOM 10012 O O . PHE B 1 585 ? 15.656 -7.566 -7.051 1 98.75 585 PHE B O 1
ATOM 10019 N N . TYR B 1 586 ? 13.961 -8.656 -8.039 1 98.56 586 TYR B N 1
ATOM 10020 C CA . TYR B 1 586 ? 14.781 -9.805 -8.398 1 98.56 586 TYR B CA 1
ATOM 10021 C C . TYR B 1 586 ? 14.406 -10.336 -9.773 1 98.56 586 TYR B C 1
ATOM 10023 O O . TYR B 1 586 ? 13.227 -10.469 -10.094 1 98.56 586 TYR B O 1
ATOM 10031 N N . ALA B 1 587 ? 15.352 -10.555 -10.57 1 98.25 587 ALA B N 1
ATOM 10032 C CA . ALA B 1 587 ? 15.242 -11.25 -11.852 1 98.25 587 ALA B CA 1
ATOM 10033 C C . ALA B 1 587 ? 16.141 -12.492 -11.883 1 98.25 587 ALA B C 1
ATOM 10035 O O . ALA B 1 587 ? 17.344 -12.406 -11.625 1 98.25 587 ALA B O 1
ATOM 10036 N N . THR B 1 588 ? 15.516 -13.625 -12.102 1 98.12 588 THR B N 1
ATOM 10037 C CA . THR B 1 588 ? 16.266 -14.883 -12.125 1 98.12 588 THR B CA 1
ATOM 10038 C C . THR B 1 588 ? 17.422 -14.805 -13.109 1 98.12 588 THR B C 1
ATOM 10040 O O . THR B 1 588 ? 17.219 -14.5 -14.289 1 98.12 588 THR B O 1
ATOM 10043 N N . PRO B 1 589 ? 18.625 -15.164 -12.688 1 97.12 589 PRO B N 1
ATOM 10044 C CA . PRO B 1 589 ? 19.781 -15.078 -13.578 1 97.12 589 PRO B CA 1
ATOM 10045 C C . PRO B 1 589 ? 19.953 -16.328 -14.445 1 97.12 589 PRO B C 1
ATOM 10047 O O . PRO B 1 589 ? 19.297 -17.328 -14.227 1 97.12 589 PRO B O 1
ATOM 10050 N N . HIS B 1 590 ? 20.75 -16.312 -15.438 1 95.69 590 HIS B N 1
ATOM 10051 C CA . HIS B 1 590 ? 21.359 -17.391 -16.203 1 95.69 590 HIS B CA 1
ATOM 10052 C C . HIS B 1 590 ? 20.344 -18.062 -17.109 1 95.69 590 HIS B C 1
ATOM 10054 O O . HIS B 1 590 ? 20.703 -18.984 -17.859 1 95.69 590 HIS B O 1
ATOM 10060 N N . ILE B 1 591 ? 19.109 -17.703 -17.156 1 96.56 591 ILE B N 1
ATOM 10061 C CA . ILE B 1 591 ? 18.125 -18.406 -17.969 1 96.56 591 ILE B CA 1
ATOM 10062 C C . ILE B 1 591 ? 18 -17.734 -19.344 1 96.56 591 ILE B C 1
ATOM 10064 O O . ILE B 1 591 ? 18.125 -16.5 -19.438 1 96.56 591 ILE B O 1
ATOM 10068 N N . HIS B 1 592 ? 17.828 -18.453 -20.328 1 94.62 592 HIS B N 1
ATOM 10069 C CA . HIS B 1 592 ? 17.547 -18.047 -21.703 1 94.62 592 HIS B CA 1
ATOM 10070 C C . HIS B 1 592 ? 17.016 -19.203 -22.531 1 94.62 592 HIS B C 1
ATOM 10072 O O . HIS B 1 592 ? 17.453 -20.344 -22.359 1 94.62 592 HIS B O 1
ATOM 10078 N N . TYR B 1 593 ? 16.047 -19 -23.312 1 94 593 TYR B N 1
ATOM 10079 C CA . TYR B 1 593 ? 15.469 -20.031 -24.156 1 94 593 TYR B CA 1
ATOM 10080 C C . TYR B 1 593 ? 15.008 -19.469 -25.5 1 94 593 TYR B C 1
ATOM 10082 O O . TYR B 1 593 ? 14.281 -18.469 -25.531 1 94 593 TYR B O 1
ATOM 10090 N N . ASP B 1 594 ? 15.477 -20.062 -26.547 1 94.25 594 ASP B N 1
ATOM 10091 C CA . ASP B 1 594 ? 15.023 -19.75 -27.906 1 94.25 594 ASP B CA 1
ATOM 10092 C C . ASP B 1 594 ? 13.93 -20.719 -28.344 1 94.25 594 ASP B C 1
ATOM 10094 O O . ASP B 1 594 ? 14.219 -21.875 -28.703 1 94.25 594 ASP B O 1
ATOM 10098 N N . ARG B 1 595 ? 12.727 -20.281 -28.406 1 90.81 595 ARG B N 1
ATOM 10099 C CA . ARG B 1 595 ? 11.594 -21.156 -28.703 1 90.81 595 ARG B CA 1
ATOM 10100 C C . ARG B 1 595 ? 11.641 -21.641 -30.156 1 90.81 595 ARG B C 1
ATOM 10102 O O . ARG B 1 595 ? 11.195 -22.75 -30.453 1 90.81 595 ARG B O 1
ATOM 10109 N N . ALA B 1 596 ? 12.227 -20.859 -31.078 1 91.69 596 ALA B N 1
ATOM 10110 C CA . ALA B 1 596 ? 12.281 -21.219 -32.5 1 91.69 596 ALA B CA 1
ATOM 10111 C C . ALA B 1 596 ? 13.164 -22.453 -32.719 1 91.69 596 ALA B C 1
ATOM 10113 O O . ALA B 1 596 ? 12.859 -23.297 -33.562 1 91.69 596 ALA B O 1
ATOM 10114 N N . THR B 1 597 ? 14.188 -22.562 -31.953 1 94 597 THR B N 1
ATOM 10115 C CA . THR B 1 597 ? 15.117 -23.672 -32.125 1 94 597 THR B CA 1
ATOM 10116 C C . THR B 1 597 ? 14.969 -24.688 -31.016 1 94 597 THR B C 1
ATOM 10118 O O . THR B 1 597 ? 15.602 -25.75 -31.031 1 94 597 THR B O 1
ATOM 10121 N N . HIS B 1 598 ? 14.102 -24.422 -30.047 1 94.94 598 HIS B N 1
ATOM 10122 C CA . HIS B 1 598 ? 13.93 -25.266 -28.859 1 94.94 598 HIS B CA 1
ATOM 10123 C C . HIS B 1 598 ? 15.266 -25.578 -28.203 1 94.94 598 HIS B C 1
ATOM 10125 O O . HIS B 1 598 ? 15.57 -26.734 -27.938 1 94.94 598 HIS B O 1
ATOM 10131 N N . SER B 1 599 ? 16.031 -24.5 -27.969 1 96.06 599 SER B N 1
ATOM 10132 C CA . SER B 1 599 ? 17.344 -24.703 -27.391 1 96.06 599 SER B CA 1
ATOM 10133 C C . SER B 1 599 ? 17.688 -23.594 -26.391 1 96.06 599 SER B C 1
ATOM 10135 O O . SER B 1 599 ? 17.266 -22.453 -26.562 1 96.06 599 SER B O 1
ATOM 10137 N N . GLY B 1 600 ? 18.406 -23.953 -25.359 1 96.12 600 GLY B N 1
ATOM 10138 C CA . GLY B 1 600 ? 18.891 -22.984 -24.391 1 96.12 600 GLY B CA 1
ATOM 10139 C C . GLY B 1 600 ? 18.875 -23.516 -22.969 1 96.12 600 GLY B C 1
ATOM 10140 O O . GLY B 1 600 ? 19.141 -24.703 -22.734 1 96.12 600 GLY B O 1
ATOM 10141 N N . ARG B 1 601 ? 18.75 -22.594 -22.031 1 97.19 601 ARG B N 1
ATOM 10142 C CA . ARG B 1 601 ? 18.688 -22.906 -20.594 1 97.19 601 ARG B CA 1
ATOM 10143 C C . ARG B 1 601 ? 17.406 -22.375 -19.984 1 97.19 601 ARG B C 1
ATOM 10145 O O . ARG B 1 601 ? 17.422 -21.359 -19.266 1 97.19 601 ARG B O 1
ATOM 10152 N N . PRO B 1 602 ? 16.359 -23.078 -20.266 1 97.25 602 PRO B N 1
ATOM 10153 C CA . PRO B 1 602 ? 15.062 -22.578 -19.797 1 97.25 602 PRO B CA 1
ATOM 10154 C C . PRO B 1 602 ? 14.938 -22.578 -18.281 1 97.25 602 PRO B C 1
ATOM 10156 O O . PRO B 1 602 ? 14.078 -21.891 -17.719 1 97.25 602 PRO B O 1
ATOM 10159 N N . PHE B 1 603 ? 15.797 -23.344 -17.562 1 97.81 603 PHE B N 1
ATOM 10160 C CA . PHE B 1 603 ? 15.625 -23.516 -16.125 1 97.81 603 PHE B CA 1
ATOM 10161 C C . PHE B 1 603 ? 16.875 -23.078 -15.375 1 97.81 603 PHE B C 1
ATOM 10163 O O . PHE B 1 603 ? 17.984 -23.203 -15.891 1 97.81 603 PHE B O 1
ATOM 10170 N N . LEU B 1 604 ? 16.656 -22.531 -14.18 1 97.56 604 LEU B N 1
ATOM 10171 C CA . LEU B 1 604 ? 17.781 -22.156 -13.328 1 97.56 604 LEU B CA 1
ATOM 10172 C C . LEU B 1 604 ? 18.438 -23.375 -12.711 1 97.56 604 LEU B C 1
ATOM 10174 O O . LEU B 1 604 ? 19.672 -23.453 -12.625 1 97.56 604 LEU B O 1
ATOM 10178 N N . TYR B 1 605 ? 17.625 -24.297 -12.211 1 97.62 605 TYR B N 1
ATOM 10179 C CA . TYR B 1 605 ? 18.078 -25.547 -11.633 1 97.62 605 TYR B CA 1
ATOM 10180 C C . TYR B 1 605 ? 17 -26.625 -11.75 1 97.62 605 TYR B C 1
ATOM 10182 O O . TYR B 1 605 ? 15.922 -26.375 -12.289 1 97.62 605 TYR B O 1
ATOM 10190 N N . PHE B 1 606 ? 17.344 -27.844 -11.359 1 98.12 606 PHE B N 1
ATOM 10191 C CA . PHE B 1 606 ? 16.375 -28.938 -11.336 1 98.12 606 PHE B CA 1
ATOM 10192 C C . PHE B 1 606 ? 16.125 -29.391 -9.906 1 98.12 606 PHE B C 1
ATOM 10194 O O . PHE B 1 606 ? 17.031 -29.406 -9.07 1 98.12 606 PHE B O 1
ATOM 10201 N N . ALA B 1 607 ? 14.883 -29.703 -9.594 1 98 607 ALA B N 1
ATOM 10202 C CA . ALA B 1 607 ? 14.5 -30.359 -8.359 1 98 607 ALA B CA 1
ATOM 10203 C C . ALA B 1 607 ? 14.391 -31.875 -8.555 1 98 607 ALA B C 1
ATOM 10205 O O . ALA B 1 607 ? 13.852 -32.344 -9.562 1 98 607 ALA B O 1
ATOM 10206 N N . TYR B 1 608 ? 14.93 -32.656 -7.57 1 98.5 608 TYR B N 1
ATOM 10207 C CA . TYR B 1 608 ? 14.992 -34.125 -7.711 1 98.5 608 TYR B CA 1
ATOM 10208 C C . TYR B 1 608 ? 14.25 -34.812 -6.578 1 98.5 608 TYR B C 1
ATOM 10210 O O . TYR B 1 608 ? 14.109 -34.25 -5.484 1 98.5 608 TYR B O 1
ATOM 10218 N N . GLY B 1 609 ? 13.766 -35.906 -6.84 1 98.69 609 GLY B N 1
ATOM 10219 C CA . GLY B 1 609 ? 13.172 -36.812 -5.867 1 98.69 609 GLY B CA 1
ATOM 10220 C C . GLY B 1 609 ? 12.945 -38.219 -6.418 1 98.69 609 GLY B C 1
ATOM 10221 O O . GLY B 1 609 ? 13.195 -38.469 -7.598 1 98.69 609 GLY B O 1
ATOM 10222 N N . ALA B 1 610 ? 12.578 -39.125 -5.555 1 98.88 610 ALA B N 1
ATOM 10223 C CA . ALA B 1 610 ? 12.195 -40.469 -5.941 1 98.88 610 ALA B CA 1
ATOM 10224 C C . ALA B 1 610 ? 11.133 -41.031 -4.992 1 98.88 610 ALA B C 1
ATOM 10226 O O . ALA B 1 610 ? 11.039 -40.625 -3.838 1 98.88 610 ALA B O 1
ATOM 10227 N N . ALA B 1 611 ? 10.359 -41.875 -5.531 1 98.94 611 ALA B N 1
ATOM 10228 C CA . ALA B 1 611 ? 9.336 -42.562 -4.727 1 98.94 611 ALA B CA 1
ATOM 10229 C C . ALA B 1 611 ? 9.266 -44.031 -5.039 1 98.94 611 ALA B C 1
ATOM 10231 O O . ALA B 1 611 ? 9.414 -44.438 -6.195 1 98.94 611 ALA B O 1
ATOM 10232 N N . LEU B 1 612 ? 9.117 -44.844 -4.023 1 98.88 612 LEU B N 1
ATOM 10233 C CA . LEU B 1 612 ? 8.805 -46.281 -4.105 1 98.88 612 LEU B CA 1
ATOM 10234 C C . LEU B 1 612 ? 7.379 -46.562 -3.648 1 98.88 612 LEU B C 1
ATOM 10236 O O . LEU B 1 612 ? 6.996 -46.156 -2.537 1 98.88 612 LEU B O 1
ATOM 10240 N N . SER B 1 613 ? 6.59 -47.188 -4.551 1 98.81 613 SER B N 1
ATOM 10241 C CA . SER B 1 613 ? 5.203 -47.469 -4.207 1 98.81 613 SER B CA 1
ATOM 10242 C C . SER B 1 613 ? 4.906 -48.969 -4.301 1 98.81 613 SER B C 1
ATOM 10244 O O . SER B 1 613 ? 5.41 -49.656 -5.191 1 98.81 613 SER B O 1
ATOM 10246 N N . GLU B 1 614 ? 4.18 -49.438 -3.352 1 98.75 614 GLU B N 1
ATOM 10247 C CA . GLU B 1 614 ? 3.658 -50.812 -3.328 1 98.75 614 GLU B CA 1
ATOM 10248 C C . GLU B 1 614 ? 2.135 -50.812 -3.396 1 98.75 614 GLU B C 1
ATOM 10250 O O . GLU B 1 614 ? 1.47 -50.125 -2.637 1 98.75 614 GLU B O 1
ATOM 10255 N N . VAL B 1 615 ? 1.615 -51.625 -4.348 1 98.62 615 VAL B N 1
ATOM 10256 C CA . VAL B 1 615 ? 0.169 -51.656 -4.543 1 98.62 615 VAL B CA 1
ATOM 10257 C C . VAL B 1 615 ? -0.34 -53.094 -4.562 1 98.62 615 VAL B C 1
ATOM 10259 O O . VAL B 1 615 ? 0.449 -54.031 -4.66 1 98.62 615 VAL B O 1
ATOM 10262 N N . VAL B 1 616 ? -1.676 -53.188 -4.375 1 98.56 616 VAL B N 1
ATOM 10263 C CA . VAL B 1 616 ? -2.361 -54.469 -4.555 1 98.56 616 VAL B CA 1
ATOM 10264 C C . VAL B 1 616 ? -3.623 -54.25 -5.391 1 98.56 616 VAL B C 1
ATOM 10266 O O . VAL B 1 616 ? -4.301 -53.25 -5.262 1 98.56 616 VAL B O 1
ATOM 10269 N N . ILE B 1 617 ? -3.824 -55.188 -6.352 1 98.44 617 ILE B N 1
ATOM 10270 C CA . ILE B 1 617 ? -5.059 -55.125 -7.129 1 98.44 617 ILE B CA 1
ATOM 10271 C C . ILE B 1 617 ? -5.871 -56.406 -6.875 1 98.44 617 ILE B C 1
ATOM 10273 O O . ILE B 1 617 ? -5.312 -57.438 -6.539 1 98.44 617 ILE B O 1
ATOM 10277 N N . ASP B 1 618 ? -7.191 -56.281 -6.922 1 98.31 618 ASP B N 1
ATOM 10278 C CA . ASP B 1 618 ? -8.117 -57.406 -7.012 1 98.31 618 ASP B CA 1
ATOM 10279 C C . ASP B 1 618 ? -8.453 -57.719 -8.461 1 98.31 618 ASP B C 1
ATOM 10281 O O . ASP B 1 618 ? -9.117 -56.938 -9.141 1 98.31 618 ASP B O 1
ATOM 10285 N N . THR B 1 619 ? -8.047 -58.875 -8.938 1 96.94 619 THR B N 1
ATOM 10286 C CA . THR B 1 619 ? -8.141 -59.219 -10.359 1 96.94 619 THR B CA 1
ATOM 10287 C C . THR B 1 619 ? -9.586 -59.5 -10.758 1 96.94 619 THR B C 1
ATOM 10289 O O . THR B 1 619 ? -9.906 -59.531 -11.945 1 96.94 619 THR B O 1
ATOM 10292 N N . LEU B 1 620 ? -10.5 -59.625 -9.805 1 96.56 620 LEU B N 1
ATOM 10293 C CA . LEU B 1 620 ? -11.906 -59.938 -10.078 1 96.56 620 LEU B CA 1
ATOM 10294 C C . LEU B 1 620 ? -12.719 -58.625 -10.172 1 96.56 620 LEU B C 1
ATOM 10296 O O . LEU B 1 620 ? -13.711 -58.594 -10.898 1 96.56 620 LEU B O 1
ATOM 10300 N N . THR B 1 621 ? -12.305 -57.625 -9.461 1 96.81 621 THR B N 1
ATOM 10301 C CA . THR B 1 621 ? -13.102 -56.406 -9.383 1 96.81 621 THR B CA 1
ATOM 10302 C C . THR B 1 621 ? -12.367 -55.25 -10.023 1 96.81 621 THR B C 1
ATOM 10304 O O . THR B 1 621 ? -12.977 -54.219 -10.359 1 96.81 621 THR B O 1
ATOM 10307 N N . GLY B 1 622 ? -11.07 -55.312 -10.148 1 96.62 622 GLY B N 1
ATOM 10308 C CA . GLY B 1 622 ? -10.25 -54.219 -10.648 1 96.62 622 GLY B CA 1
ATOM 10309 C C . GLY B 1 622 ? -9.906 -53.219 -9.578 1 96.62 622 GLY B C 1
ATOM 10310 O O . GLY B 1 622 ? -9.125 -52.281 -9.82 1 96.62 622 GLY B O 1
ATOM 10311 N N . GLU B 1 623 ? -10.43 -53.406 -8.328 1 97 623 GLU B N 1
ATOM 10312 C CA . GLU B 1 623 ? -10.109 -52.5 -7.223 1 97 623 GLU B CA 1
ATOM 10313 C C . GLU B 1 623 ? -8.633 -52.594 -6.855 1 97 623 GLU B C 1
ATOM 10315 O O . GLU B 1 623 ? -7.988 -53.625 -7.055 1 97 623 GLU B O 1
ATOM 10320 N N . HIS B 1 624 ? -8.148 -51.469 -6.383 1 97.25 624 HIS B N 1
ATOM 10321 C CA . HIS B 1 624 ? -6.746 -51.438 -5.98 1 97.25 624 HIS B CA 1
ATOM 10322 C C . HIS B 1 624 ? -6.566 -50.688 -4.672 1 97.25 624 HIS B C 1
ATOM 10324 O O . HIS B 1 624 ? -7.465 -49.969 -4.238 1 97.25 624 HIS B O 1
ATOM 10330 N N . ARG B 1 625 ? -5.465 -50.844 -3.998 1 97.19 625 ARG B N 1
ATOM 10331 C CA . ARG B 1 625 ? -5.027 -50.094 -2.818 1 97.19 625 ARG B CA 1
ATOM 10332 C C . ARG B 1 625 ? -3.525 -49.844 -2.859 1 97.19 625 ARG B C 1
ATOM 10334 O O . ARG B 1 625 ? -2.75 -50.719 -3.248 1 97.19 625 ARG B O 1
ATOM 10341 N N . VAL B 1 626 ? -3.156 -48.625 -2.574 1 98.25 626 VAL B N 1
ATOM 10342 C CA . VAL B 1 626 ? -1.744 -48.312 -2.359 1 98.25 626 VAL B CA 1
ATOM 10343 C C . VAL B 1 626 ? -1.351 -48.688 -0.929 1 98.25 626 VAL B C 1
ATOM 10345 O O . VAL B 1 626 ? -1.843 -48.094 0.028 1 98.25 626 VAL B O 1
ATOM 10348 N N . LEU B 1 627 ? -0.439 -49.562 -0.768 1 97.88 627 LEU B N 1
ATOM 10349 C CA . LEU B 1 627 ? -0.13 -50.156 0.535 1 97.88 627 LEU B CA 1
ATOM 10350 C C . LEU B 1 627 ? 0.953 -49.344 1.245 1 97.88 627 LEU B C 1
ATOM 10352 O O . LEU B 1 627 ? 0.877 -49.125 2.457 1 97.88 627 LEU B O 1
ATOM 10356 N N . ALA B 1 628 ? 1.942 -49 0.518 1 98.31 628 ALA B N 1
ATOM 10357 C CA . ALA B 1 628 ? 3.084 -48.312 1.11 1 98.31 628 ALA B CA 1
ATOM 10358 C C . ALA B 1 628 ? 3.758 -47.375 0.094 1 98.31 628 ALA B C 1
ATOM 10360 O O . ALA B 1 628 ? 3.822 -47.719 -1.095 1 98.31 628 ALA B O 1
ATOM 10361 N N . VAL B 1 629 ? 4.195 -46.281 0.599 1 98.75 629 VAL B N 1
ATOM 10362 C CA . VAL B 1 629 ? 4.934 -45.312 -0.214 1 98.75 629 VAL B CA 1
ATOM 10363 C C . VAL B 1 629 ? 6.121 -44.781 0.577 1 98.75 629 VAL B C 1
ATOM 10365 O O . VAL B 1 629 ? 5.988 -44.406 1.75 1 98.75 629 VAL B O 1
ATOM 10368 N N . ASP B 1 630 ? 7.305 -44.75 0.044 1 98.81 630 ASP B N 1
ATOM 10369 C CA . ASP B 1 630 ? 8.516 -44.125 0.552 1 98.81 630 ASP B CA 1
ATOM 10370 C C . ASP B 1 630 ? 9.016 -43.062 -0.402 1 98.81 630 ASP B C 1
ATOM 10372 O O . ASP B 1 630 ? 9.18 -43.281 -1.598 1 98.81 630 ASP B O 1
ATOM 10376 N N . ILE B 1 631 ? 9.188 -41.844 0.136 1 98.81 631 ILE B N 1
ATOM 10377 C CA . ILE B 1 631 ? 9.609 -40.719 -0.696 1 98.81 631 ILE B CA 1
ATOM 10378 C C . ILE B 1 631 ? 10.891 -40.094 -0.129 1 98.81 631 ILE B C 1
ATOM 10380 O O . ILE B 1 631 ? 11.023 -39.969 1.087 1 98.81 631 ILE B O 1
ATOM 10384 N N . LEU B 1 632 ? 11.867 -39.875 -0.913 1 98.81 632 LEU B N 1
ATOM 10385 C CA . LEU B 1 632 ? 13.047 -39.062 -0.646 1 98.81 632 LEU B CA 1
ATOM 10386 C C . LEU B 1 632 ? 13.133 -37.875 -1.624 1 98.81 632 LEU B C 1
ATOM 10388 O O . LEU B 1 632 ? 13.164 -38.094 -2.84 1 98.81 632 LEU B O 1
ATOM 10392 N N . HIS B 1 633 ? 13.055 -36.656 -1.155 1 98.62 633 HIS B N 1
ATOM 10393 C CA . HIS B 1 633 ? 12.961 -35.469 -2.014 1 98.62 633 HIS B CA 1
ATOM 10394 C C . HIS B 1 633 ? 14.016 -34.438 -1.654 1 98.62 633 HIS B C 1
ATOM 10396 O O . HIS B 1 633 ? 14.266 -34.188 -0.474 1 98.62 633 HIS B O 1
ATOM 10402 N N . ASP B 1 634 ? 14.688 -33.844 -2.641 1 98.31 634 ASP B N 1
ATOM 10403 C CA . ASP B 1 634 ? 15.711 -32.844 -2.473 1 98.31 634 ASP B CA 1
ATOM 10404 C C . ASP B 1 634 ? 15.102 -31.438 -2.441 1 98.31 634 ASP B C 1
ATOM 10406 O O . ASP B 1 634 ? 14.555 -30.969 -3.445 1 98.31 634 ASP B O 1
ATOM 10410 N N . VAL B 1 635 ? 15.242 -30.797 -1.317 1 97.31 635 VAL B N 1
ATOM 10411 C CA . VAL B 1 635 ? 14.695 -29.438 -1.183 1 97.31 635 VAL B CA 1
ATOM 10412 C C . VAL B 1 635 ? 15.828 -28.453 -0.93 1 97.31 635 VAL B C 1
ATOM 10414 O O . VAL B 1 635 ? 15.586 -27.328 -0.476 1 97.31 635 VAL B O 1
ATOM 10417 N N . GLY B 1 636 ? 17.016 -28.812 -1.29 1 96.69 636 GLY B N 1
ATOM 10418 C CA . GLY B 1 636 ? 18.141 -27.969 -0.901 1 96.69 636 GLY B CA 1
ATOM 10419 C C . GLY B 1 636 ? 18.172 -27.672 0.585 1 96.69 636 GLY B C 1
ATOM 10420 O O . GLY B 1 636 ? 18.078 -28.594 1.409 1 96.69 636 GLY B O 1
ATOM 10421 N N . ARG B 1 637 ? 18.469 -26.422 0.908 1 95.62 637 ARG B N 1
ATOM 10422 C CA . ARG B 1 637 ? 18.281 -25.953 2.279 1 95.62 637 ARG B CA 1
ATOM 10423 C C . ARG B 1 637 ? 16.875 -25.406 2.484 1 95.62 637 ARG B C 1
ATOM 10425 O O . ARG B 1 637 ? 16.625 -24.234 2.184 1 95.62 637 ARG B O 1
ATOM 10432 N N . SER B 1 638 ? 16.078 -26.188 3.107 1 96.12 638 SER B N 1
ATOM 10433 C CA . SER B 1 638 ? 14.672 -25.828 3.24 1 96.12 638 SER B CA 1
ATOM 10434 C C . SER B 1 638 ? 14.492 -24.531 4.012 1 96.12 638 SER B C 1
ATOM 10436 O O . SER B 1 638 ? 15.172 -24.297 5.016 1 96.12 638 SER B O 1
ATOM 10438 N N . LEU B 1 639 ? 13.586 -23.625 3.523 1 95.75 639 LEU B N 1
ATOM 10439 C CA . LEU B 1 639 ? 13.234 -22.422 4.262 1 95.75 639 LEU B CA 1
ATOM 10440 C C . LEU B 1 639 ? 12.328 -22.766 5.445 1 95.75 639 LEU B C 1
ATOM 10442 O O . LEU B 1 639 ? 12.367 -22.078 6.473 1 95.75 639 LEU B O 1
ATOM 10446 N N . ASN B 1 640 ? 11.508 -23.734 5.277 1 96.81 640 ASN B N 1
ATOM 10447 C CA . ASN B 1 640 ? 10.562 -24.219 6.281 1 96.81 640 ASN B CA 1
ATOM 10448 C C . ASN B 1 640 ? 10.25 -25.703 6.098 1 96.81 640 ASN B C 1
ATOM 10450 O O . ASN B 1 640 ? 9.289 -26.062 5.418 1 96.81 640 ASN B O 1
ATOM 10454 N N . PRO B 1 641 ? 10.969 -26.578 6.785 1 96.69 641 PRO B N 1
ATOM 10455 C CA . PRO B 1 641 ? 10.867 -28.031 6.582 1 96.69 641 PRO B CA 1
ATOM 10456 C C . PRO B 1 641 ? 9.461 -28.562 6.836 1 96.69 641 PRO B C 1
ATOM 10458 O O . PRO B 1 641 ? 8.992 -29.453 6.121 1 96.69 641 PRO B O 1
ATOM 10461 N N . ALA B 1 642 ? 8.789 -28.016 7.812 1 95.81 642 ALA B N 1
ATOM 10462 C CA . ALA B 1 642 ? 7.449 -28.484 8.125 1 95.81 642 ALA B CA 1
ATOM 10463 C C . ALA B 1 642 ? 6.492 -28.25 6.957 1 95.81 642 ALA B C 1
ATOM 10465 O O . ALA B 1 642 ? 5.684 -29.125 6.625 1 95.81 642 ALA B O 1
ATOM 10466 N N . ILE B 1 643 ? 6.578 -27.156 6.398 1 95.56 643 ILE B N 1
ATOM 10467 C CA . ILE B 1 643 ? 5.73 -26.812 5.262 1 95.56 643 ILE B CA 1
ATOM 10468 C C . ILE B 1 643 ? 6.113 -27.672 4.055 1 95.56 643 ILE B C 1
ATOM 10470 O O . ILE B 1 643 ? 5.242 -28.156 3.336 1 95.56 643 ILE B O 1
ATOM 10474 N N . ASP B 1 644 ? 7.383 -27.812 3.832 1 97.12 644 ASP B N 1
ATOM 10475 C CA . ASP B 1 644 ? 7.859 -28.562 2.676 1 97.12 644 ASP B CA 1
ATOM 10476 C C . ASP B 1 644 ? 7.406 -30.016 2.738 1 97.12 644 ASP B C 1
ATOM 10478 O O . ASP B 1 644 ? 7.023 -30.594 1.72 1 97.12 644 ASP B O 1
ATOM 10482 N N . LEU B 1 645 ? 7.434 -30.625 3.922 1 97.56 645 LEU B N 1
ATOM 10483 C CA . LEU B 1 645 ? 6.953 -32 4.086 1 97.56 645 LEU B CA 1
ATOM 10484 C C . LEU B 1 645 ? 5.477 -32.094 3.734 1 97.56 645 LEU B C 1
ATOM 10486 O O . LEU B 1 645 ? 5.055 -33.062 3.062 1 97.56 645 LEU B O 1
ATOM 10490 N N . GLY B 1 646 ? 4.738 -31.094 4.227 1 95.62 646 GLY B N 1
ATOM 10491 C CA . GLY B 1 646 ? 3.32 -31.078 3.896 1 95.62 646 GLY B CA 1
ATOM 10492 C C . GLY B 1 646 ? 3.057 -30.922 2.41 1 95.62 646 GLY B C 1
ATOM 10493 O O . GLY B 1 646 ? 2.133 -31.531 1.873 1 95.62 646 GLY B O 1
ATOM 10494 N N . GLN B 1 647 ? 3.832 -30.125 1.746 1 96.56 647 GLN B N 1
ATOM 10495 C CA . GLN B 1 647 ? 3.688 -29.922 0.308 1 96.56 647 GLN B CA 1
ATOM 10496 C C . GLN B 1 647 ? 3.979 -31.203 -0.463 1 96.56 647 GLN B C 1
ATOM 10498 O O . GLN B 1 647 ? 3.299 -31.516 -1.444 1 96.56 647 GLN B O 1
ATOM 10503 N N . ILE B 1 648 ? 4.996 -31.953 -0.061 1 98.25 648 ILE B N 1
ATOM 10504 C CA . ILE B 1 648 ? 5.34 -33.219 -0.716 1 98.25 648 ILE B CA 1
ATOM 10505 C C . ILE B 1 648 ? 4.191 -34.219 -0.571 1 98.25 648 ILE B C 1
ATOM 10507 O O . ILE B 1 648 ? 3.785 -34.844 -1.545 1 98.25 648 ILE B O 1
ATOM 10511 N N . GLU B 1 649 ? 3.674 -34.312 0.628 1 97.31 649 GLU B N 1
ATOM 10512 C CA . GLU B 1 649 ? 2.572 -35.219 0.891 1 97.31 649 GLU B CA 1
ATOM 10513 C C . GLU B 1 649 ? 1.352 -34.875 0.042 1 97.31 649 GLU B C 1
ATOM 10515 O O . GLU B 1 649 ? 0.783 -35.75 -0.62 1 97.31 649 GLU B O 1
ATOM 10520 N N . GLY B 1 650 ? 0.956 -33.594 0.118 1 95.75 650 GLY B N 1
ATOM 10521 C CA . GLY B 1 650 ? -0.209 -33.188 -0.638 1 95.75 650 GLY B CA 1
ATOM 10522 C C . GLY B 1 650 ? -0.047 -33.344 -2.137 1 95.75 650 GLY B C 1
ATOM 10523 O O . GLY B 1 650 ? -0.985 -33.75 -2.824 1 95.75 650 GLY B O 1
ATOM 10524 N N . ALA B 1 651 ? 1.121 -33.031 -2.664 1 97.62 651 ALA B N 1
ATOM 10525 C CA . ALA B 1 651 ? 1.385 -33.156 -4.098 1 97.62 651 ALA B CA 1
ATOM 10526 C C . ALA B 1 651 ? 1.341 -34.594 -4.543 1 97.62 651 ALA B C 1
ATOM 10528 O O . ALA B 1 651 ? 0.783 -34.938 -5.594 1 97.62 651 ALA B O 1
ATOM 10529 N N . PHE B 1 652 ? 1.938 -35.5 -3.734 1 98.19 652 PHE B N 1
ATOM 10530 C CA . PHE B 1 652 ? 1.933 -36.938 -4.055 1 98.19 652 PHE B CA 1
ATOM 10531 C C . PHE B 1 652 ? 0.506 -37.469 -4.141 1 98.19 652 PHE B C 1
ATOM 10533 O O . PHE B 1 652 ? 0.148 -38.125 -5.105 1 98.19 652 PHE B O 1
ATOM 10540 N N . VAL B 1 653 ? -0.288 -37.125 -3.178 1 98 653 VAL B N 1
ATOM 10541 C CA . VAL B 1 653 ? -1.652 -37.625 -3.115 1 98 653 VAL B CA 1
ATOM 10542 C C . VAL B 1 653 ? -2.467 -37.062 -4.285 1 98 653 VAL B C 1
ATOM 10544 O O . VAL B 1 653 ? -3.305 -37.781 -4.852 1 98 653 VAL B O 1
ATOM 10547 N N . GLN B 1 654 ? -2.26 -35.875 -4.594 1 97.44 654 GLN B N 1
ATOM 10548 C CA . GLN B 1 654 ? -2.955 -35.281 -5.738 1 97.44 654 GLN B CA 1
ATOM 10549 C C . GLN B 1 654 ? -2.572 -36 -7.031 1 97.44 654 GLN B C 1
ATOM 10551 O O . GLN B 1 654 ? -3.426 -36.281 -7.883 1 97.44 654 GLN B O 1
ATOM 10556 N N . GLY B 1 655 ? -1.242 -36.25 -7.207 1 98.38 655 GLY B N 1
ATOM 10557 C CA . GLY B 1 655 ? -0.799 -37.031 -8.352 1 98.38 655 GLY B CA 1
ATOM 10558 C C . GLY B 1 655 ? -1.377 -38.438 -8.391 1 98.38 655 GLY B C 1
ATOM 10559 O O . GLY B 1 655 ? -1.713 -38.938 -9.461 1 98.38 655 GLY B O 1
ATOM 10560 N N . MET B 1 656 ? -1.47 -39.031 -7.191 1 98.25 656 MET B N 1
ATOM 10561 C CA . MET B 1 656 ? -2.104 -40.344 -7.078 1 98.25 656 MET B CA 1
ATOM 10562 C C . MET B 1 656 ? -3.537 -40.312 -7.594 1 98.25 656 MET B C 1
ATOM 10564 O O . MET B 1 656 ? -3.973 -41.219 -8.305 1 98.25 656 MET B O 1
ATOM 10568 N N . GLY B 1 657 ? -4.242 -39.219 -7.223 1 97.88 657 GLY B N 1
ATOM 10569 C CA . GLY B 1 657 ? -5.594 -39.062 -7.727 1 97.88 657 GLY B CA 1
ATOM 10570 C C . GLY B 1 657 ? -5.664 -38.969 -9.234 1 97.88 657 GLY B C 1
ATOM 10571 O O . GLY B 1 657 ? -6.504 -39.625 -9.859 1 97.88 657 GLY B O 1
ATOM 10572 N N . TRP B 1 658 ? -4.773 -38.219 -9.852 1 98.31 658 TRP B N 1
ATOM 10573 C CA . TRP B 1 658 ? -4.688 -38.062 -11.297 1 98.31 658 TRP B CA 1
ATOM 10574 C C . TRP B 1 658 ? -4.512 -39.406 -11.992 1 98.31 658 TRP B C 1
ATOM 10576 O O . TRP B 1 658 ? -5.121 -39.656 -13.031 1 98.31 658 TRP B O 1
ATOM 10586 N N . LEU B 1 659 ? -3.76 -40.312 -11.414 1 98.44 659 LEU B N 1
ATOM 10587 C CA . LEU B 1 659 ? -3.309 -41.531 -12.086 1 98.44 659 LEU B CA 1
ATOM 10588 C C . LEU B 1 659 ? -4.234 -42.688 -11.773 1 98.44 659 LEU B C 1
ATOM 10590 O O . LEU B 1 659 ? -4.18 -43.75 -12.445 1 98.44 659 LEU B O 1
ATOM 10594 N N . THR B 1 660 ? -5.219 -42.531 -10.812 1 97.5 660 THR B N 1
ATOM 10595 C CA . THR B 1 660 ? -5.906 -43.75 -10.383 1 97.5 660 THR B CA 1
ATOM 10596 C C . THR B 1 660 ? -7.418 -43.531 -10.367 1 97.5 660 THR B C 1
ATOM 10598 O O . THR B 1 660 ? -8.18 -44.469 -10.586 1 97.5 660 THR B O 1
ATOM 10601 N N . THR B 1 661 ? -7.867 -42.281 -9.984 1 95.94 661 THR B N 1
ATOM 10602 C CA . THR B 1 661 ? -9.289 -42.219 -9.688 1 95.94 661 THR B CA 1
ATOM 10603 C C . THR B 1 661 ? -9.938 -41.062 -10.414 1 95.94 661 THR B C 1
ATOM 10605 O O . THR B 1 661 ? -11.133 -41.062 -10.711 1 95.94 661 THR B O 1
ATOM 10608 N N . GLU B 1 662 ? -9.25 -40 -10.703 1 96.88 662 GLU B N 1
ATOM 10609 C CA . GLU B 1 662 ? -9.836 -38.781 -11.25 1 96.88 662 GLU B CA 1
ATOM 10610 C C . GLU B 1 662 ? -10 -38.875 -12.766 1 96.88 662 GLU B C 1
ATOM 10612 O O . GLU B 1 662 ? -9.016 -39.062 -13.492 1 96.88 662 GLU B O 1
ATOM 10617 N N . GLU B 1 663 ? -11.219 -38.781 -13.195 1 96.19 663 GLU B N 1
ATOM 10618 C CA . GLU B 1 663 ? -11.492 -38.938 -14.617 1 96.19 663 GLU B CA 1
ATOM 10619 C C . GLU B 1 663 ? -12.461 -37.875 -15.125 1 96.19 663 GLU B C 1
ATOM 10621 O O . GLU B 1 663 ? -13.555 -37.688 -14.57 1 96.19 663 GLU B O 1
ATOM 10626 N N . LEU B 1 664 ? -12.047 -37.188 -16.141 1 96.69 664 LEU B N 1
ATOM 10627 C CA . LEU B 1 664 ? -12.906 -36.25 -16.859 1 96.69 664 LEU B CA 1
ATOM 10628 C C . LEU B 1 664 ? -13.586 -36.906 -18.031 1 96.69 664 LEU B C 1
ATOM 10630 O O . LEU B 1 664 ? -12.914 -37.5 -18.906 1 96.69 664 LEU B O 1
ATOM 10634 N N . VAL B 1 665 ? -14.867 -36.844 -18.047 1 95.81 665 VAL B N 1
ATOM 10635 C CA . VAL B 1 665 ? -15.633 -37.438 -19.125 1 95.81 665 VAL B CA 1
ATOM 10636 C C . VAL B 1 665 ? -16.484 -36.375 -19.828 1 95.81 665 VAL B C 1
ATOM 10638 O O . VAL B 1 665 ? -17.219 -35.656 -19.172 1 95.81 665 VAL B O 1
ATOM 10641 N N . TYR B 1 666 ? -16.328 -36.312 -21.156 1 96.06 666 TYR B N 1
ATOM 10642 C CA . TYR B 1 666 ? -17.094 -35.344 -21.953 1 96.06 666 TYR B CA 1
ATOM 10643 C C . TYR B 1 666 ? -18.094 -36.094 -22.859 1 96.06 666 TYR B C 1
ATOM 10645 O O . TYR B 1 666 ? -17.828 -37.219 -23.281 1 96.06 666 TYR B O 1
ATOM 10653 N N . ASP B 1 667 ? -19.219 -35.469 -23.125 1 96.19 667 ASP B N 1
ATOM 10654 C CA . ASP B 1 667 ? -20.125 -36.031 -24.125 1 96.19 667 ASP B CA 1
ATOM 10655 C C . ASP B 1 667 ? -19.734 -35.594 -25.531 1 96.19 667 ASP B C 1
ATOM 10657 O O . ASP B 1 667 ? -18.688 -34.938 -25.719 1 96.19 667 ASP B O 1
ATOM 10661 N N . ASP B 1 668 ? -20.516 -36 -26.531 1 95.44 668 ASP B N 1
ATOM 10662 C CA . ASP B 1 668 ? -20.156 -35.812 -27.938 1 95.44 668 ASP B CA 1
ATOM 10663 C C . ASP B 1 668 ? -20.281 -34.344 -28.359 1 95.44 668 ASP B C 1
ATOM 10665 O O . ASP B 1 668 ? -19.812 -33.938 -29.422 1 95.44 668 ASP B O 1
ATOM 10669 N N . ARG B 1 669 ? -20.797 -33.469 -27.438 1 95 669 ARG B N 1
ATOM 10670 C CA . ARG B 1 669 ? -20.938 -32.062 -27.734 1 95 669 ARG B CA 1
ATOM 10671 C C . ARG B 1 669 ? -19.984 -31.219 -26.891 1 95 669 ARG B C 1
ATOM 10673 O O . ARG B 1 669 ? -19.969 -29.984 -26.984 1 95 669 ARG B O 1
ATOM 10680 N N . GLY B 1 670 ? -19.172 -31.875 -26.125 1 95.62 670 GLY B N 1
ATOM 10681 C CA . GLY B 1 670 ? -18.141 -31.172 -25.359 1 95.62 670 GLY B CA 1
ATOM 10682 C C . GLY B 1 670 ? -18.578 -30.828 -23.953 1 95.62 670 GLY B C 1
ATOM 10683 O O . GLY B 1 670 ? -17.859 -30.125 -23.234 1 95.62 670 GLY B O 1
ATOM 10684 N N . ARG B 1 671 ? -19.719 -31.328 -23.516 1 94.31 671 ARG B N 1
ATOM 10685 C CA . ARG B 1 671 ? -20.188 -31.078 -22.156 1 94.31 671 ARG B CA 1
ATOM 10686 C C . ARG B 1 671 ? -19.484 -31.984 -21.156 1 94.31 671 ARG B C 1
ATOM 10688 O O . ARG B 1 671 ? -19.422 -33.219 -21.344 1 94.31 671 ARG B O 1
ATOM 10695 N N . LEU B 1 672 ? -18.969 -31.391 -20.078 1 95.62 672 LEU B N 1
ATOM 10696 C CA . LEU B 1 672 ? -18.359 -32.156 -19.016 1 95.62 672 LEU B CA 1
ATOM 10697 C C . LEU B 1 672 ? -19.406 -32.938 -18.219 1 95.62 672 LEU B C 1
ATOM 10699 O O . LEU B 1 672 ? -20.297 -32.312 -17.625 1 95.62 672 LEU B O 1
ATOM 10703 N N . LEU B 1 673 ? -19.266 -34.25 -18.141 1 94.38 673 LEU B N 1
ATOM 10704 C CA . LEU B 1 673 ? -20.234 -35.094 -17.453 1 94.38 673 LEU B CA 1
ATOM 10705 C C . LEU B 1 673 ? -19.844 -35.312 -16 1 94.38 673 LEU B C 1
ATOM 10707 O O . LEU B 1 673 ? -20.703 -35.562 -15.156 1 94.38 673 LEU B O 1
ATOM 10711 N N . THR B 1 674 ? -18.594 -35.281 -15.672 1 92.38 674 THR B N 1
ATOM 10712 C CA . THR B 1 674 ? -18.094 -35.406 -14.305 1 92.38 674 THR B CA 1
ATOM 10713 C C . THR B 1 674 ? -17.875 -34.031 -13.68 1 92.38 674 THR B C 1
ATOM 10715 O O . THR B 1 674 ? -16.734 -33.625 -13.453 1 92.38 674 THR B O 1
ATOM 10718 N N . HIS B 1 675 ? -18.969 -33.375 -13.367 1 88.44 675 HIS B N 1
ATOM 10719 C CA . HIS B 1 675 ? -18.891 -31.969 -13.008 1 88.44 675 HIS B CA 1
ATOM 10720 C C . HIS B 1 675 ? -19.297 -31.75 -11.555 1 88.44 675 HIS B C 1
ATOM 10722 O O . HIS B 1 675 ? -19.688 -30.641 -11.172 1 88.44 675 HIS B O 1
ATOM 10728 N N . ALA B 1 676 ? -19.266 -32.906 -10.711 1 86.5 676 ALA B N 1
ATOM 10729 C CA . ALA B 1 676 ? -19.641 -32.812 -9.305 1 86.5 676 ALA B CA 1
ATOM 10730 C C . ALA B 1 676 ? -18.922 -33.875 -8.461 1 86.5 676 ALA B C 1
ATOM 10732 O O . ALA B 1 676 ? -18.453 -34.875 -8.984 1 86.5 676 ALA B O 1
ATOM 10733 N N . PRO B 1 677 ? -18.891 -33.594 -7.137 1 83.81 677 PRO B N 1
ATOM 10734 C CA . PRO B 1 677 ? -18.219 -34.562 -6.266 1 83.81 677 PRO B CA 1
ATOM 10735 C C . PRO B 1 677 ? -18.859 -35.938 -6.324 1 83.81 677 PRO B C 1
ATOM 10737 O O . PRO B 1 677 ? -18.219 -36.938 -5.973 1 83.81 677 PRO B O 1
ATOM 10740 N N . SER B 1 678 ? -20.031 -35.969 -6.816 1 84.06 678 SER B N 1
ATOM 10741 C CA . SER B 1 678 ? -20.734 -37.219 -6.926 1 84.06 678 SER B CA 1
ATOM 10742 C C . SER B 1 678 ? -20.234 -38.031 -8.133 1 84.06 678 SER B C 1
ATOM 10744 O O . SER B 1 678 ? -20.344 -39.25 -8.156 1 84.06 678 SER B O 1
ATOM 10746 N N . THR B 1 679 ? -19.703 -37.344 -9.078 1 85.81 679 THR B N 1
ATOM 10747 C CA . THR B 1 679 ? -19.312 -38 -10.312 1 85.81 679 THR B CA 1
ATOM 10748 C C . THR B 1 679 ? -17.797 -37.969 -10.508 1 85.81 679 THR B C 1
ATOM 10750 O O . THR B 1 679 ? -17.25 -38.688 -11.328 1 85.81 679 THR B O 1
ATOM 10753 N N . TYR B 1 680 ? -17.203 -37.094 -9.844 1 92.44 680 TYR B N 1
ATOM 10754 C CA . TYR B 1 680 ? -15.766 -36.906 -9.898 1 92.44 680 TYR B CA 1
ATOM 10755 C C . TYR B 1 680 ? -15.125 -37.281 -8.562 1 92.44 680 TYR B C 1
ATOM 10757 O O . TYR B 1 680 ? -15.328 -36.594 -7.559 1 92.44 680 TYR B O 1
ATOM 10765 N N . LYS B 1 681 ? -14.234 -38.281 -8.57 1 91.5 681 LYS B N 1
ATOM 10766 C CA . LYS B 1 681 ? -13.75 -38.875 -7.32 1 91.5 681 LYS B CA 1
ATOM 10767 C C . LYS B 1 681 ? -12.289 -38.5 -7.07 1 91.5 681 LYS B C 1
ATOM 10769 O O . LYS B 1 681 ? -11.383 -39.031 -7.707 1 91.5 681 LYS B O 1
ATOM 10774 N N . ILE B 1 682 ? -12.086 -37.625 -6.133 1 93.94 682 ILE B N 1
ATOM 10775 C CA . ILE B 1 682 ? -10.727 -37.281 -5.703 1 93.94 682 ILE B CA 1
ATOM 10776 C C . ILE B 1 682 ? -10.344 -38.188 -4.516 1 93.94 682 ILE B C 1
ATOM 10778 O O . ILE B 1 682 ? -11.211 -38.719 -3.822 1 93.94 682 ILE B O 1
ATOM 10782 N N . PRO B 1 683 ? -9.016 -38.312 -4.293 1 93.81 683 PRO B N 1
ATOM 10783 C CA . PRO B 1 683 ? -8.617 -39.031 -3.084 1 93.81 683 PRO B CA 1
ATOM 10784 C C . PRO B 1 683 ? -9.086 -38.344 -1.804 1 93.81 683 PRO B C 1
ATOM 10786 O O . PRO B 1 683 ? -9.078 -37.125 -1.716 1 93.81 683 PRO B O 1
ATOM 10789 N N . THR B 1 684 ? -9.508 -39.156 -0.87 1 90.62 684 THR B N 1
ATOM 10790 C CA . THR B 1 684 ? -9.875 -38.656 0.456 1 90.62 684 THR B CA 1
ATOM 10791 C C . THR B 1 684 ? -8.852 -39.094 1.498 1 90.62 684 THR B C 1
ATOM 10793 O O . THR B 1 684 ? -7.859 -39.75 1.164 1 90.62 684 THR B O 1
ATOM 10796 N N . ALA B 1 685 ? -9.07 -38.719 2.713 1 87.94 685 ALA B N 1
ATOM 10797 C CA . ALA B 1 685 ? -8.18 -39.094 3.807 1 87.94 685 ALA B CA 1
ATOM 10798 C C . ALA B 1 685 ? -8.047 -40.594 3.916 1 87.94 685 ALA B C 1
ATOM 10800 O O . ALA B 1 685 ? -6.992 -41.094 4.312 1 87.94 685 ALA B O 1
ATOM 10801 N N . GLY B 1 686 ? -9.016 -41.219 3.484 1 88.94 686 GLY B N 1
ATOM 10802 C CA . GLY B 1 686 ? -9.016 -42.656 3.539 1 88.94 686 GLY B CA 1
ATOM 10803 C C . GLY B 1 686 ? -8.148 -43.312 2.467 1 88.94 686 GLY B C 1
ATOM 10804 O O . GLY B 1 686 ? -7.809 -44.469 2.555 1 88.94 686 GLY B O 1
ATOM 10805 N N . ASP B 1 687 ? -7.73 -42.531 1.525 1 90.81 687 ASP B N 1
ATOM 10806 C CA . ASP B 1 687 ? -6.941 -43.062 0.417 1 90.81 687 ASP B CA 1
ATOM 10807 C C . ASP B 1 687 ? -5.445 -42.906 0.673 1 90.81 687 ASP B C 1
ATOM 10809 O O . ASP B 1 687 ? -4.617 -43.406 -0.08 1 90.81 687 ASP B O 1
ATOM 10813 N N . ARG B 1 688 ? -5.109 -42.219 1.69 1 92.75 688 ARG B N 1
ATOM 10814 C CA . ARG B 1 688 ? -3.701 -42.125 2.061 1 92.75 688 ARG B CA 1
ATOM 10815 C C . ARG B 1 688 ? -3.137 -43.5 2.414 1 92.75 688 ARG B C 1
ATOM 10817 O O . ARG B 1 688 ? -3.736 -44.219 3.195 1 92.75 688 ARG B O 1
ATOM 10824 N N . PRO B 1 689 ? -2 -43.812 1.826 1 94.5 689 PRO B N 1
ATOM 10825 C CA . PRO B 1 689 ? -1.421 -45.125 2.174 1 94.5 689 PRO B CA 1
ATOM 10826 C C . PRO B 1 689 ? -1.188 -45.281 3.676 1 94.5 689 PRO B C 1
ATOM 10828 O O . PRO B 1 689 ? -0.772 -44.344 4.344 1 94.5 689 PRO B O 1
ATOM 10831 N N . ALA B 1 690 ? -1.409 -46.469 4.16 1 91.56 690 ALA B N 1
ATOM 10832 C CA . ALA B 1 690 ? -1.263 -46.719 5.59 1 91.56 690 ALA B CA 1
ATOM 10833 C C . ALA B 1 690 ? 0.172 -46.5 6.047 1 91.56 690 ALA B C 1
ATOM 10835 O O . ALA B 1 690 ? 0.402 -46 7.148 1 91.56 690 ALA B O 1
ATOM 10836 N N . ARG B 1 691 ? 1.048 -46.906 5.176 1 95.75 691 ARG B N 1
ATOM 10837 C CA . ARG B 1 691 ? 2.453 -46.625 5.438 1 95.75 691 ARG B CA 1
ATOM 10838 C C . ARG B 1 691 ? 2.998 -45.594 4.434 1 95.75 691 ARG B C 1
ATOM 10840 O O . ARG B 1 691 ? 3.09 -45.906 3.24 1 95.75 691 ARG B O 1
ATOM 10847 N N . MET B 1 692 ? 3.24 -44.406 4.848 1 97 692 MET B N 1
ATOM 10848 C CA . MET B 1 692 ? 3.822 -43.375 4.016 1 97 692 MET B CA 1
ATOM 10849 C C . MET B 1 692 ? 5.004 -42.719 4.719 1 97 692 MET B C 1
ATOM 10851 O O . MET B 1 692 ? 4.832 -42.094 5.766 1 97 692 MET B O 1
ATOM 10855 N N . ASP B 1 693 ? 6.195 -42.906 4.262 1 98.19 693 ASP B N 1
ATOM 10856 C CA . ASP B 1 693 ? 7.418 -42.312 4.801 1 98.19 693 ASP B CA 1
ATOM 10857 C C . ASP B 1 693 ? 7.984 -41.281 3.855 1 98.19 693 ASP B C 1
ATOM 10859 O O . ASP B 1 693 ? 8.375 -41.594 2.729 1 98.19 693 ASP B O 1
ATOM 10863 N N . ILE B 1 694 ? 7.953 -40.031 4.254 1 98.44 694 ILE B N 1
ATOM 10864 C CA . ILE B 1 694 ? 8.461 -38.906 3.457 1 98.44 694 ILE B CA 1
ATOM 10865 C C . ILE B 1 694 ? 9.656 -38.281 4.16 1 98.44 694 ILE B C 1
ATOM 10867 O O . ILE B 1 694 ? 9.562 -37.875 5.32 1 98.44 694 ILE B O 1
ATOM 10871 N N . ARG B 1 695 ? 10.766 -38.156 3.484 1 98.31 695 ARG B N 1
ATOM 10872 C CA . ARG B 1 695 ? 11.977 -37.562 4.047 1 98.31 695 ARG B CA 1
ATOM 10873 C C . ARG B 1 695 ? 12.586 -36.531 3.096 1 98.31 695 ARG B C 1
ATOM 10875 O O . ARG B 1 695 ? 12.523 -36.719 1.875 1 98.31 695 ARG B O 1
ATOM 10882 N N . LEU B 1 696 ? 13.086 -35.5 3.695 1 97.88 696 LEU B N 1
ATOM 10883 C CA . LEU B 1 696 ? 13.906 -34.562 2.945 1 97.88 696 LEU B CA 1
ATOM 10884 C C . LEU B 1 696 ? 15.344 -35.062 2.832 1 97.88 696 LEU B C 1
ATOM 10886 O O . LEU B 1 696 ? 15.906 -35.562 3.803 1 97.88 696 LEU B O 1
ATOM 10890 N N . TRP B 1 697 ? 15.875 -35 1.696 1 98.19 697 TRP B N 1
ATOM 10891 C CA . TRP B 1 697 ? 17.234 -35.5 1.462 1 98.19 697 TRP B CA 1
ATOM 10892 C C . TRP B 1 697 ? 18.25 -34.688 2.244 1 98.19 697 TRP B C 1
ATOM 10894 O O . TRP B 1 697 ? 18.438 -33.5 1.974 1 98.19 697 TRP B O 1
ATOM 10904 N N . ALA B 1 698 ? 18.922 -35.25 3.131 1 95.94 698 ALA B N 1
ATOM 10905 C CA . ALA B 1 698 ? 19.797 -34.562 4.082 1 95.94 698 ALA B CA 1
ATOM 10906 C C . ALA B 1 698 ? 20.984 -33.906 3.375 1 95.94 698 ALA B C 1
ATOM 10908 O O . ALA B 1 698 ? 21.469 -32.844 3.783 1 95.94 698 ALA B O 1
ATOM 10909 N N . ALA B 1 699 ? 21.422 -34.5 2.287 1 94.5 699 ALA B N 1
ATOM 10910 C CA . ALA B 1 699 ? 22.609 -34.031 1.6 1 94.5 699 ALA B CA 1
ATOM 10911 C C . ALA B 1 699 ? 22.266 -32.938 0.601 1 94.5 699 ALA B C 1
ATOM 10913 O O . ALA B 1 699 ? 23.156 -32.406 -0.066 1 94.5 699 ALA B O 1
ATOM 10914 N N . GLY B 1 700 ? 21.078 -32.656 0.544 1 92.81 700 GLY B N 1
ATOM 10915 C CA . GLY B 1 700 ? 20.609 -31.719 -0.458 1 92.81 700 GLY B CA 1
ATOM 10916 C C . GLY B 1 700 ? 21.266 -30.359 -0.347 1 92.81 700 GLY B C 1
ATOM 10917 O O . GLY B 1 700 ? 21.422 -29.828 0.754 1 92.81 700 GLY B O 1
ATOM 10918 N N . LEU B 1 701 ? 21.75 -29.812 -1.523 1 91.06 701 LEU B N 1
ATOM 10919 C CA . LEU B 1 701 ? 22.312 -28.469 -1.654 1 91.06 701 LEU B CA 1
ATOM 10920 C C . LEU B 1 701 ? 22.062 -27.906 -3.051 1 91.06 701 LEU B C 1
ATOM 10922 O O . LEU B 1 701 ? 22.391 -28.547 -4.051 1 91.06 701 LEU B O 1
ATOM 10926 N N . ASN B 1 702 ? 21.422 -26.75 -3.078 1 94.12 702 ASN B N 1
ATOM 10927 C CA . ASN B 1 702 ? 21.25 -26.109 -4.375 1 94.12 702 ASN B CA 1
ATOM 10928 C C . ASN B 1 702 ? 22.516 -25.375 -4.809 1 94.12 702 ASN B C 1
ATOM 10930 O O . ASN B 1 702 ? 22.984 -24.469 -4.129 1 94.12 702 ASN B O 1
ATOM 10934 N N . VAL B 1 703 ? 23.047 -25.719 -5.887 1 93.5 703 VAL B N 1
ATOM 10935 C CA . VAL B 1 703 ? 24.281 -25.109 -6.371 1 93.5 703 VAL B CA 1
ATOM 10936 C C . VAL B 1 703 ? 24.016 -23.688 -6.848 1 93.5 703 VAL B C 1
ATOM 10938 O O . VAL B 1 703 ? 24.875 -22.812 -6.734 1 93.5 703 VAL B O 1
ATOM 10941 N N . GLU B 1 704 ? 22.828 -23.469 -7.438 1 95.12 704 GLU B N 1
ATOM 10942 C CA . GLU B 1 704 ? 22.438 -22.109 -7.84 1 95.12 704 GLU B CA 1
ATOM 10943 C C . GLU B 1 704 ? 22.094 -21.25 -6.621 1 95.12 704 GLU B C 1
ATOM 10945 O O . GLU B 1 704 ? 21.641 -21.766 -5.598 1 95.12 704 GLU B O 1
ATOM 10950 N N . ALA B 1 705 ? 22.328 -19.953 -6.773 1 93.56 705 ALA B N 1
ATOM 10951 C CA . ALA B 1 705 ? 22.188 -19.031 -5.652 1 93.56 705 ALA B CA 1
ATOM 10952 C C . ALA B 1 705 ? 20.75 -18.578 -5.484 1 93.56 705 ALA B C 1
ATOM 10954 O O . ALA B 1 705 ? 20.453 -17.391 -5.492 1 93.56 705 ALA B O 1
ATOM 10955 N N . THR B 1 706 ? 19.891 -19.516 -5.234 1 95.62 706 THR B N 1
ATOM 10956 C CA . THR B 1 706 ? 18.531 -19.172 -4.844 1 95.62 706 THR B CA 1
ATOM 10957 C C . THR B 1 706 ? 18.484 -18.656 -3.406 1 95.62 706 THR B C 1
ATOM 10959 O O . THR B 1 706 ? 19.516 -18.609 -2.73 1 95.62 706 THR B O 1
ATOM 10962 N N . ILE B 1 707 ? 17.344 -18.188 -2.975 1 95.38 707 ILE B N 1
ATOM 10963 C CA . ILE B 1 707 ? 17.219 -17.656 -1.618 1 95.38 707 ILE B CA 1
ATOM 10964 C C . ILE B 1 707 ? 17.625 -18.734 -0.611 1 95.38 707 ILE B C 1
ATOM 10966 O O . ILE B 1 707 ? 16.984 -19.797 -0.542 1 95.38 707 ILE B O 1
ATOM 10970 N N . HIS B 1 708 ? 18.703 -18.609 0.08 1 94.62 708 HIS B N 1
ATOM 10971 C CA . HIS B 1 708 ? 19.312 -19.484 1.078 1 94.62 708 HIS B CA 1
ATOM 10972 C C . HIS B 1 708 ? 19.562 -20.875 0.51 1 94.62 708 HIS B C 1
ATOM 10974 O O . HIS B 1 708 ? 19.438 -21.875 1.225 1 94.62 708 HIS B O 1
ATOM 10980 N N . ARG B 1 709 ? 19.672 -21.062 -0.749 1 95.75 709 ARG B N 1
ATOM 10981 C CA . ARG B 1 709 ? 20.016 -22.312 -1.445 1 95.75 709 ARG B CA 1
ATOM 10982 C C . ARG B 1 709 ? 18.875 -23.312 -1.38 1 95.75 709 ARG B C 1
ATOM 10984 O O . ARG B 1 709 ? 19.094 -24.516 -1.372 1 95.75 709 ARG B O 1
ATOM 10991 N N . SER B 1 710 ? 17.688 -22.75 -1.266 1 95.81 710 SER B N 1
ATOM 10992 C CA . SER B 1 710 ? 16.5 -23.594 -1.236 1 95.81 710 SER B CA 1
ATOM 10993 C C . SER B 1 710 ? 16.141 -24.094 -2.631 1 95.81 710 SER B C 1
ATOM 10995 O O . SER B 1 710 ? 16.578 -23.531 -3.633 1 95.81 710 SER B O 1
ATOM 10997 N N . LYS B 1 711 ? 15.422 -25.188 -2.682 1 96.62 711 LYS B N 1
ATOM 10998 C CA . LYS B 1 711 ? 14.867 -25.719 -3.924 1 96.62 711 LYS B CA 1
ATOM 10999 C C . LYS B 1 711 ? 13.344 -25.781 -3.867 1 96.62 711 LYS B C 1
ATOM 11001 O O . LYS B 1 711 ? 12.758 -25.875 -2.785 1 96.62 711 LYS B O 1
ATOM 11006 N N . ALA B 1 712 ? 12.781 -25.75 -5.043 1 96.5 712 ALA B N 1
ATOM 11007 C CA . ALA B 1 712 ? 11.328 -25.75 -5.207 1 96.5 712 ALA B CA 1
ATOM 11008 C C . ALA B 1 712 ? 10.727 -27.062 -4.742 1 96.5 712 ALA B C 1
ATOM 11010 O O . ALA B 1 712 ? 11.312 -28.141 -4.949 1 96.5 712 ALA B O 1
ATOM 11011 N N . VAL B 1 713 ? 9.531 -26.953 -4.148 1 96.38 713 VAL B N 1
ATOM 11012 C CA . VAL B 1 713 ? 8.891 -28.172 -3.648 1 96.38 713 VAL B CA 1
ATOM 11013 C C . VAL B 1 713 ? 7.406 -28.156 -4.012 1 96.38 713 VAL B C 1
ATOM 11015 O O . VAL B 1 713 ? 6.695 -29.141 -3.799 1 96.38 713 VAL B O 1
ATOM 11018 N N . GLY B 1 714 ? 6.938 -27.141 -4.695 1 94.62 714 GLY B N 1
ATOM 11019 C CA . GLY B 1 714 ? 5.516 -26.984 -4.953 1 94.62 714 GLY B CA 1
ATOM 11020 C C . GLY B 1 714 ? 4.996 -27.938 -6.008 1 94.62 714 GLY B C 1
ATOM 11021 O O . GLY B 1 714 ? 3.941 -28.547 -5.832 1 94.62 714 GLY B O 1
ATOM 11022 N N . GLU B 1 715 ? 5.723 -28.062 -7.078 1 96.75 715 GLU B N 1
ATOM 11023 C CA . GLU B 1 715 ? 5.246 -28.828 -8.234 1 96.75 715 GLU B CA 1
ATOM 11024 C C . GLU B 1 715 ? 5.949 -30.172 -8.328 1 96.75 715 GLU B C 1
ATOM 11026 O O . GLU B 1 715 ? 5.301 -31.203 -8.555 1 96.75 715 GLU B O 1
ATOM 11031 N N . PRO B 1 716 ? 7.219 -30.344 -8.055 1 97.56 716 PRO B N 1
ATOM 11032 C CA . PRO B 1 716 ? 7.961 -31.562 -8.391 1 97.56 716 PRO B CA 1
ATOM 11033 C C . PRO B 1 716 ? 7.391 -32.781 -7.707 1 97.56 716 PRO B C 1
ATOM 11035 O O . PRO B 1 716 ? 7.273 -33.844 -8.336 1 97.56 716 PRO B O 1
ATOM 11038 N N . PRO B 1 717 ? 6.969 -32.719 -6.5 1 98.31 717 PRO B N 1
ATOM 11039 C CA . PRO B 1 717 ? 6.539 -33.938 -5.828 1 98.31 717 PRO B CA 1
ATOM 11040 C C . PRO B 1 717 ? 5.285 -34.562 -6.449 1 98.31 717 PRO B C 1
ATOM 11042 O O . PRO B 1 717 ? 4.961 -35.719 -6.191 1 98.31 717 PRO B O 1
ATOM 11045 N N . PHE B 1 718 ? 4.559 -33.75 -7.203 1 98.44 718 PHE B N 1
ATOM 11046 C CA . PHE B 1 718 ? 3.373 -34.281 -7.871 1 98.44 718 PHE B CA 1
ATOM 11047 C C . PHE B 1 718 ? 3.717 -35.5 -8.711 1 98.44 718 PHE B C 1
ATOM 11049 O O . PH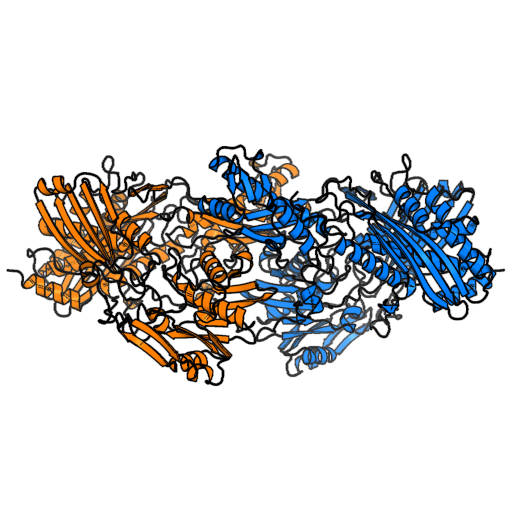E B 1 718 ? 2.969 -36.469 -8.719 1 98.44 718 PHE B O 1
ATOM 11056 N N . MET B 1 719 ? 4.887 -35.531 -9.406 1 98.5 719 MET B N 1
ATOM 11057 C CA . MET B 1 719 ? 5.27 -36.594 -10.359 1 98.5 719 MET B CA 1
ATOM 11058 C C . MET B 1 719 ? 5.801 -37.812 -9.641 1 98.5 719 MET B C 1
ATOM 11060 O O . MET B 1 719 ? 5.934 -38.875 -10.242 1 98.5 719 MET B O 1
ATOM 11064 N N . LEU B 1 720 ? 6.027 -37.688 -8.352 1 98.75 720 LEU B N 1
ATOM 11065 C CA . LEU B 1 720 ? 6.441 -38.844 -7.582 1 98.75 720 LEU B CA 1
ATOM 11066 C C . LEU B 1 720 ? 5.355 -39.938 -7.598 1 98.75 720 LEU B C 1
ATOM 11068 O O . LEU B 1 720 ? 5.652 -41.125 -7.465 1 98.75 720 LEU B O 1
ATOM 11072 N N . ALA B 1 721 ? 4.156 -39.5 -7.844 1 98.69 721 ALA B N 1
ATOM 11073 C CA . ALA B 1 721 ? 3.018 -40.406 -7.855 1 98.69 721 ALA B CA 1
ATOM 11074 C C . ALA B 1 721 ? 3.068 -41.344 -9.07 1 98.69 721 ALA B C 1
ATOM 11076 O O . ALA B 1 721 ? 2.365 -42.344 -9.117 1 98.69 721 ALA B O 1
ATOM 11077 N N . ILE B 1 722 ? 3.9 -41.094 -10.055 1 98.88 722 ILE B N 1
ATOM 11078 C CA . ILE B 1 722 ? 4.062 -41.969 -11.211 1 98.88 722 ILE B CA 1
ATOM 11079 C C . ILE B 1 722 ? 4.488 -43.375 -10.758 1 98.88 722 ILE B C 1
ATOM 11081 O O . ILE B 1 722 ? 4.148 -44.375 -11.391 1 98.88 722 ILE B O 1
ATOM 11085 N N . SER B 1 723 ? 5.152 -43.5 -9.586 1 98.88 723 SER B N 1
ATOM 11086 C CA . SER B 1 723 ? 5.531 -44.781 -9.008 1 98.88 723 SER B CA 1
ATOM 11087 C C . SER B 1 723 ? 4.309 -45.656 -8.758 1 98.88 723 SER B C 1
ATOM 11089 O O . SER B 1 723 ? 4.375 -46.875 -8.891 1 98.88 723 SER B O 1
ATOM 11091 N N . VAL B 1 724 ? 3.178 -45.031 -8.414 1 98.81 724 VAL B N 1
ATOM 11092 C CA . VAL B 1 724 ? 1.941 -45.781 -8.172 1 98.81 724 VAL B CA 1
ATOM 11093 C C . VAL B 1 724 ? 1.439 -46.406 -9.477 1 98.81 724 VAL B C 1
ATOM 11095 O O . VAL B 1 724 ? 1.054 -47.562 -9.508 1 98.81 724 VAL B O 1
ATOM 11098 N N . PHE B 1 725 ? 1.388 -45.594 -10.547 1 98.75 725 PHE B N 1
ATOM 11099 C CA . PHE B 1 725 ? 0.92 -46.062 -11.836 1 98.75 725 PHE B CA 1
ATOM 11100 C C . PHE B 1 725 ? 1.812 -47.188 -12.352 1 98.75 725 PHE B C 1
ATOM 11102 O O . PHE B 1 725 ? 1.318 -48.188 -12.867 1 98.75 725 PHE B O 1
ATOM 11109 N N . SER B 1 726 ? 3.148 -47.031 -12.25 1 98.81 726 SER B N 1
ATOM 11110 C CA . SER B 1 726 ? 4.082 -48.094 -12.648 1 98.81 726 SER B CA 1
ATOM 11111 C C . SER B 1 726 ? 3.891 -49.344 -11.812 1 98.81 726 SER B C 1
ATOM 11113 O O . SER B 1 726 ? 3.984 -50.469 -12.336 1 98.81 726 SER B O 1
ATOM 11115 N N . ALA B 1 727 ? 3.656 -49.156 -10.508 1 98.81 727 ALA B N 1
ATOM 11116 C CA . ALA B 1 727 ? 3.396 -50.312 -9.633 1 98.81 727 ALA B CA 1
ATOM 11117 C C . ALA B 1 727 ? 2.111 -51.031 -10.039 1 98.81 727 ALA B C 1
ATOM 11119 O O . ALA B 1 727 ? 2.047 -52.25 -10.008 1 98.81 727 ALA B O 1
ATOM 11120 N N . LEU B 1 728 ? 1.098 -50.281 -10.375 1 98.75 728 LEU B N 1
ATOM 11121 C CA . LEU B 1 728 ? -0.149 -50.875 -10.844 1 98.75 728 LEU B CA 1
ATOM 11122 C C . LEU B 1 728 ? 0.071 -51.656 -12.141 1 98.75 728 LEU B C 1
ATOM 11124 O O . LEU B 1 728 ? -0.499 -52.719 -12.328 1 98.75 728 LEU B O 1
ATOM 11128 N N . THR B 1 729 ? 0.831 -51.062 -13.047 1 98.44 729 THR B N 1
ATOM 11129 C CA . THR B 1 729 ? 1.188 -51.75 -14.281 1 98.44 729 THR B CA 1
ATOM 11130 C C . THR B 1 729 ? 1.853 -53.094 -13.992 1 98.44 729 THR B C 1
ATOM 11132 O O . THR B 1 729 ? 1.528 -54.094 -14.617 1 98.44 729 THR B O 1
ATOM 11135 N N . ALA B 1 730 ? 2.76 -53.094 -13.047 1 98.25 730 ALA B N 1
ATOM 11136 C CA . ALA B 1 730 ? 3.453 -54.312 -12.648 1 98.25 730 ALA B CA 1
ATOM 11137 C C . ALA B 1 730 ? 2.479 -55.344 -12.055 1 98.25 730 ALA B C 1
ATOM 11139 O O . ALA B 1 730 ? 2.604 -56.531 -12.297 1 98.25 730 ALA B O 1
ATOM 11140 N N . ALA B 1 731 ? 1.565 -54.875 -11.227 1 98.5 731 ALA B N 1
ATOM 11141 C CA . ALA B 1 731 ? 0.57 -55.75 -10.625 1 98.5 731 ALA B CA 1
ATOM 11142 C C . ALA B 1 731 ? -0.291 -56.406 -11.695 1 98.5 731 ALA B C 1
ATOM 11144 O O . ALA B 1 731 ? -0.588 -57.594 -11.609 1 98.5 731 ALA B O 1
ATOM 11145 N N . VAL B 1 732 ? -0.714 -55.656 -12.68 1 98.38 732 VAL B N 1
ATOM 11146 C CA . VAL B 1 732 ? -1.512 -56.219 -13.766 1 98.38 732 VAL B CA 1
ATOM 11147 C C . VAL B 1 732 ? -0.676 -57.219 -14.562 1 98.38 732 VAL B C 1
ATOM 11149 O O . VAL B 1 732 ? -1.164 -58.281 -14.93 1 98.38 732 VAL B O 1
ATOM 11152 N N . ALA B 1 733 ? 0.55 -56.875 -14.859 1 97.19 733 ALA B N 1
ATOM 11153 C CA . ALA B 1 733 ? 1.436 -57.781 -15.602 1 97.19 733 ALA B CA 1
ATOM 11154 C C . ALA B 1 733 ? 1.589 -59.125 -14.875 1 97.19 733 ALA B C 1
ATOM 11156 O O . ALA B 1 733 ? 1.723 -60.156 -15.508 1 97.19 733 ALA B O 1
ATOM 11157 N N . ALA B 1 734 ? 1.528 -59.125 -13.57 1 96.81 734 ALA B N 1
ATOM 11158 C CA . ALA B 1 734 ? 1.718 -60.312 -12.734 1 96.81 734 ALA B CA 1
ATOM 11159 C C . ALA B 1 734 ? 0.551 -61.281 -12.898 1 96.81 734 ALA B C 1
ATOM 11161 O O . ALA B 1 734 ? 0.646 -62.438 -12.5 1 96.81 734 ALA B O 1
ATOM 11162 N N . THR B 1 735 ? -0.527 -60.812 -13.461 1 96.5 735 THR B N 1
ATOM 11163 C CA . THR B 1 735 ? -1.69 -61.688 -13.625 1 96.5 735 THR B CA 1
ATOM 11164 C C . THR B 1 735 ? -1.466 -62.688 -14.758 1 96.5 735 THR B C 1
ATOM 11166 O O . THR B 1 735 ? -2.105 -63.75 -14.805 1 96.5 735 THR B O 1
ATOM 11169 N N . ALA B 1 736 ? -0.662 -62.281 -15.727 1 94.88 736 ALA B N 1
ATOM 11170 C CA . ALA B 1 736 ? -0.286 -63.188 -16.828 1 94.88 736 ALA B CA 1
ATOM 11171 C C . ALA B 1 736 ? 1.186 -63 -17.188 1 94.88 736 ALA B C 1
ATOM 11173 O O . ALA B 1 736 ? 1.51 -62.375 -18.219 1 94.88 736 ALA B O 1
ATOM 11174 N N . PRO B 1 737 ? 2.07 -63.625 -16.359 1 91.5 737 PRO B N 1
ATOM 11175 C CA . PRO B 1 737 ? 3.508 -63.438 -16.578 1 91.5 737 PRO B CA 1
ATOM 11176 C C . PRO B 1 737 ? 3.961 -63.844 -17.969 1 91.5 737 PRO B C 1
ATOM 11178 O O . PRO B 1 737 ? 3.494 -64.875 -18.5 1 91.5 737 PRO B O 1
ATOM 11181 N N . GLY B 1 738 ? 4.785 -63 -18.578 1 90.69 738 GLY B N 1
ATOM 11182 C CA . GLY B 1 738 ? 5.395 -63.312 -19.859 1 90.69 738 GLY B CA 1
ATOM 11183 C C . GLY B 1 738 ? 4.59 -62.844 -21.047 1 90.69 738 GLY B C 1
ATOM 11184 O O . GLY B 1 738 ? 5.027 -62.969 -22.188 1 90.69 738 GLY B O 1
ATOM 11185 N N . LYS B 1 739 ? 3.473 -62.25 -20.812 1 94.44 739 LYS B N 1
ATOM 11186 C CA . LYS B 1 739 ? 2.592 -61.875 -21.922 1 94.44 739 LYS B CA 1
ATOM 11187 C C . LYS B 1 739 ? 2.832 -60.406 -22.328 1 94.44 739 LYS B C 1
ATOM 11189 O O . LYS B 1 739 ? 2.062 -59.844 -23.109 1 94.44 739 LYS B O 1
ATOM 11194 N N . GLY B 1 740 ? 3.83 -59.781 -21.828 1 93.88 740 GLY B N 1
ATOM 11195 C CA . GLY B 1 740 ? 4.207 -58.438 -22.25 1 93.88 740 GLY B CA 1
ATOM 11196 C C . GLY B 1 740 ? 3.605 -57.344 -21.406 1 93.88 740 GLY B C 1
ATOM 11197 O O . GLY B 1 740 ? 3.057 -57.625 -20.328 1 93.88 740 GLY B O 1
ATOM 11198 N N . LEU B 1 741 ? 3.768 -56.031 -21.859 1 96.25 741 LEU B N 1
ATOM 11199 C CA . LEU B 1 741 ? 3.281 -54.844 -21.156 1 96.25 741 LEU B CA 1
ATOM 11200 C C . LEU B 1 741 ? 1.763 -54.75 -21.25 1 96.25 741 LEU B C 1
ATOM 11202 O O . LEU B 1 741 ? 1.201 -54.719 -22.344 1 96.25 741 LEU B O 1
ATOM 11206 N N . PRO B 1 742 ? 1.044 -54.656 -20.109 1 96.88 742 PRO B N 1
ATOM 11207 C CA . PRO B 1 742 ? -0.411 -54.5 -20.156 1 96.88 742 PRO B CA 1
ATOM 11208 C C . PRO B 1 742 ? -0.844 -53.188 -20.797 1 96.88 742 PRO B C 1
ATOM 11210 O O . PRO B 1 742 ? -0.175 -52.188 -20.641 1 96.88 742 PRO B O 1
ATOM 11213 N N . ALA B 1 743 ? -1.992 -53.25 -21.484 1 96.12 743 ALA B N 1
ATOM 11214 C CA . ALA B 1 743 ? -2.6 -52.031 -22.031 1 96.12 743 ALA B CA 1
ATOM 11215 C C . ALA B 1 743 ? -3.348 -51.281 -20.938 1 96.12 743 ALA B C 1
ATOM 11217 O O . ALA B 1 743 ? -4.578 -51.25 -20.922 1 96.12 743 ALA B O 1
ATOM 11218 N N . LEU B 1 744 ? -2.623 -50.656 -20.047 1 97.94 744 LEU B N 1
ATOM 11219 C CA . LEU B 1 744 ? -3.193 -49.875 -18.953 1 97.94 744 LEU B CA 1
ATOM 11220 C C . LEU B 1 744 ? -2.98 -48.375 -19.172 1 97.94 744 LEU B C 1
ATOM 11222 O O . LEU B 1 744 ? -1.84 -47.906 -19.234 1 97.94 744 LEU B O 1
ATOM 11226 N N . ASP B 1 745 ? -4.074 -47.688 -19.344 1 97.94 745 ASP B N 1
ATOM 11227 C CA . ASP B 1 745 ? -4.027 -46.219 -19.5 1 97.94 745 ASP B CA 1
ATOM 11228 C C . ASP B 1 745 ? -4.32 -45.531 -18.172 1 97.94 745 ASP B C 1
ATOM 11230 O O . ASP B 1 745 ? -4.695 -46.156 -17.188 1 97.94 745 ASP B O 1
ATOM 11234 N N . ALA B 1 746 ? -4.02 -44.281 -18.109 1 98 746 ALA B N 1
ATOM 11235 C CA . ALA B 1 746 ? -4.309 -43.469 -16.938 1 98 746 ALA B CA 1
ATOM 11236 C C . ALA B 1 746 ? -5.574 -42.625 -17.141 1 98 746 ALA B C 1
ATOM 11238 O O . ALA B 1 746 ? -5.801 -42.094 -18.219 1 98 746 ALA B O 1
ATOM 11239 N N . PRO B 1 747 ? -6.367 -42.438 -16.156 1 98 747 PRO B N 1
ATOM 11240 C CA . PRO B 1 747 ? -6.195 -43 -14.82 1 98 747 PRO B CA 1
ATOM 11241 C C . PRO B 1 747 ? -6.508 -44.5 -14.773 1 98 747 PRO B C 1
ATOM 11243 O O . PRO B 1 747 ? -7.422 -44.969 -15.461 1 98 747 PRO B O 1
ATOM 11246 N N . ALA B 1 748 ? -5.758 -45.125 -13.961 1 98.25 748 ALA B N 1
ATOM 11247 C CA . ALA B 1 748 ? -5.953 -46.562 -13.773 1 98.25 748 ALA B CA 1
ATOM 11248 C C . ALA B 1 748 ? -7.129 -46.844 -12.844 1 98.25 748 ALA B C 1
ATOM 11250 O O . ALA B 1 748 ? -6.945 -47.344 -11.734 1 98.25 748 ALA B O 1
ATOM 11251 N N . THR B 1 749 ? -8.367 -46.562 -13.367 1 96.62 749 THR B N 1
ATOM 11252 C CA . THR B 1 749 ? -9.578 -46.875 -12.609 1 96.62 749 THR B CA 1
ATOM 11253 C C . THR B 1 749 ? -9.781 -48.375 -12.477 1 96.62 749 THR B C 1
ATOM 11255 O O . THR B 1 749 ? -9.164 -49.156 -13.211 1 96.62 749 THR B O 1
ATOM 11258 N N . PRO B 1 750 ? -10.633 -48.781 -11.531 1 96.75 750 PRO B N 1
ATOM 11259 C CA . PRO B 1 750 ? -10.898 -50.219 -11.414 1 96.75 750 PRO B CA 1
ATOM 11260 C C . PRO B 1 750 ? -11.359 -50.844 -12.727 1 96.75 750 PRO B C 1
ATOM 11262 O O . PRO B 1 750 ? -10.953 -51.969 -13.055 1 96.75 750 PRO B O 1
ATOM 11265 N N . GLU B 1 751 ? -12.164 -50.094 -13.438 1 96.75 751 GLU B N 1
ATOM 11266 C CA . GLU B 1 751 ? -12.625 -50.562 -14.734 1 96.75 751 GLU B CA 1
ATOM 11267 C C . GLU B 1 751 ? -11.461 -50.75 -15.703 1 96.75 751 GLU B C 1
ATOM 11269 O O . GLU B 1 751 ? -11.383 -51.781 -16.391 1 96.75 751 GLU B O 1
ATOM 11274 N N . ARG B 1 752 ? -10.578 -49.875 -15.773 1 97.5 752 ARG B N 1
ATOM 11275 C CA . ARG B 1 752 ? -9.43 -49.938 -16.672 1 97.5 752 ARG B CA 1
ATOM 11276 C C . ARG B 1 752 ? -8.492 -51.062 -16.25 1 97.5 752 ARG B C 1
ATOM 11278 O O . ARG B 1 752 ? -7.867 -51.719 -17.109 1 97.5 752 ARG B O 1
ATOM 11285 N N . ILE B 1 753 ? -8.305 -51.219 -14.969 1 98.12 753 ILE B N 1
ATOM 11286 C CA . ILE B 1 753 ? -7.469 -52.281 -14.461 1 98.12 753 ILE B CA 1
ATOM 11287 C C . ILE B 1 753 ? -8.055 -53.625 -14.883 1 98.12 753 ILE B C 1
ATOM 11289 O O . ILE B 1 753 ? -7.34 -54.5 -15.375 1 98.12 753 ILE B O 1
ATOM 11293 N N . LEU B 1 754 ? -9.359 -53.75 -14.695 1 97.81 754 LEU B N 1
ATOM 11294 C CA . LEU B 1 754 ? -10.031 -55 -15.07 1 97.81 754 LEU B CA 1
ATOM 11295 C C . LEU B 1 754 ? -9.883 -55.25 -16.562 1 97.81 754 LEU B C 1
ATOM 11297 O O . LEU B 1 754 ? -9.641 -56.406 -16.984 1 97.81 754 LEU B O 1
ATOM 11301 N N . MET B 1 755 ? -10.094 -54.219 -17.312 1 97.81 755 MET B N 1
ATOM 11302 C CA . MET B 1 755 ? -9.961 -54.375 -18.75 1 97.81 755 MET B CA 1
ATOM 11303 C C . MET B 1 755 ? -8.539 -54.75 -19.141 1 97.81 755 MET B C 1
ATOM 11305 O O . MET B 1 755 ? -8.344 -55.594 -20.031 1 97.81 755 MET B O 1
ATOM 11309 N N . ALA B 1 756 ? -7.574 -54.188 -18.562 1 97.88 756 ALA B N 1
ATOM 11310 C CA . ALA B 1 756 ? -6.176 -54.5 -18.844 1 97.88 756 ALA B CA 1
ATOM 11311 C C . ALA B 1 756 ? -5.852 -55.938 -18.469 1 97.88 756 ALA B C 1
ATOM 11313 O O . ALA B 1 756 ? -5.098 -56.625 -19.172 1 97.88 756 ALA B O 1
ATOM 11314 N N . VAL B 1 757 ? -6.367 -56.375 -17.297 1 97.44 757 VAL B N 1
ATOM 11315 C CA . VAL B 1 757 ? -6.184 -57.781 -16.875 1 97.44 757 VAL B CA 1
ATOM 11316 C C . VAL B 1 757 ? -6.777 -58.719 -17.906 1 97.44 757 VAL B C 1
ATOM 11318 O O . VAL B 1 757 ? -6.141 -59.688 -18.312 1 97.44 757 VAL B O 1
ATOM 11321 N N . GLY B 1 758 ? -8.023 -58.375 -18.281 1 97.06 758 GLY B N 1
ATOM 11322 C CA . GLY B 1 758 ? -8.688 -59.188 -19.281 1 97.06 758 GLY B CA 1
ATOM 11323 C C . GLY B 1 758 ? -7.949 -59.25 -20.609 1 97.06 758 GLY B C 1
ATOM 11324 O O . GLY B 1 758 ? -7.809 -60.312 -21.219 1 97.06 758 GLY B O 1
ATOM 11325 N N . GLU B 1 759 ? -7.586 -58.094 -21.047 1 96.94 759 GLU B N 1
ATOM 11326 C CA . GLU B 1 759 ? -6.844 -58 -22.297 1 96.94 759 GLU B CA 1
ATOM 11327 C C . GLU B 1 759 ? -5.547 -58.812 -22.25 1 96.94 759 GLU B C 1
ATOM 11329 O O . GLU B 1 759 ? -5.215 -59.531 -23.188 1 96.94 759 GLU B O 1
ATOM 11334 N N . LEU B 1 760 ? -4.734 -58.688 -21.219 1 96.19 760 LEU B N 1
ATOM 11335 C CA . LEU B 1 760 ? -3.447 -59.375 -21.078 1 96.19 760 LEU B CA 1
ATOM 11336 C C . LEU B 1 760 ? -3.625 -60.875 -21.062 1 96.19 760 LEU B C 1
ATOM 11338 O O . LEU B 1 760 ? -2.877 -61.594 -21.734 1 96.19 760 LEU B O 1
ATOM 11342 N N . ARG B 1 761 ? -4.574 -61.406 -20.359 1 94.94 761 ARG B N 1
ATOM 11343 C CA . ARG B 1 761 ? -4.836 -62.812 -20.25 1 94.94 761 ARG B CA 1
ATOM 11344 C C . ARG B 1 761 ? -5.277 -63.406 -21.578 1 94.94 761 ARG B C 1
ATOM 11346 O O . ARG B 1 761 ? -5.043 -64.562 -21.859 1 94.94 761 ARG B O 1
ATOM 11353 N N . ALA B 1 762 ? -5.867 -62.562 -22.312 1 96.06 762 ALA B N 1
ATOM 11354 C CA . ALA B 1 762 ? -6.41 -63.031 -23.594 1 96.06 762 ALA B CA 1
ATOM 11355 C C . ALA B 1 762 ? -5.32 -63.125 -24.656 1 96.06 762 ALA B C 1
ATOM 11357 O O . ALA B 1 762 ? -5.535 -63.688 -25.734 1 96.06 762 ALA B O 1
ATOM 11358 N N . ARG B 1 763 ? -4.16 -62.594 -24.188 1 92.94 763 ARG B N 1
ATOM 11359 C CA . ARG B 1 763 ? -3.062 -62.656 -25.141 1 92.94 763 ARG B CA 1
ATOM 11360 C C . ARG B 1 763 ? -2.582 -64.125 -25.328 1 92.94 763 ARG B C 1
ATOM 11362 O O . ARG B 1 763 ? -2.553 -64.875 -24.375 1 92.94 763 ARG B O 1
ATOM 11369 N N . GLY B 1 764 ? -2.467 -64.812 -26.609 1 77.38 764 GLY B N 1
ATOM 11370 C CA . GLY B 1 764 ? -2.016 -66.125 -26.953 1 77.38 764 GLY B CA 1
ATOM 11371 C C . GLY B 1 764 ? -0.514 -66.312 -26.828 1 77.38 764 GLY B C 1
ATOM 11372 O O . GLY B 1 764 ? 0.236 -65.312 -26.875 1 77.38 764 GLY B O 1
#